Protein 2BN4 (pdb70)

Secondary structure (DSSP, 8-state):
--BHHHHHHHTT-SEEEEEE-SSSHHHHHHHHHHHHHHHSS---EEEEETTTSBGGGGGG--SEEEEEEE-BTTTBPPSS-HHHHHHHHH--TTTTTT-EEEEEEEE-TTSSSTTHHHHHHHHHHHHTT-EE-S--EEEEGGGT-HHHHHHHHHHHHHHHHHHHTTPPP-------SEEE----S--SSSBSS-SSTTSSTT---TT---B-S--BTTB-EEEEEEEEEE----SS--EEEEEEE-TTBT----TT-EEEE-----HHHHHHHHHHHT--TT-EE-EEESSTTSPPSSSSSEEHHHIIIIIB--SS---HHHHHTTGGG-SSHHHHHHHHHHHH-HHHHIIIIITTT--HHHHHHHHHTT---TTS-HHHHHHHSPBPPPEEEE--S-HHHHTTEEEEEEEPPEE--SS-TTSPPEE-HHHHHHHHHHHHHTT--GGGS-------SS-SSSTTTTTEEEEEEE--S----SSTTS-EEEEEEGGGGHHHHHHHHHHHHHHHHHHTTT-------EEEEEEESSSSS-TTTTTHHHHHHHTGGGEEEEEEESS-TTS----HHHHHHHSHHHHHHHHHTT-EEEEEE--SSHHHHHHHHHHHHHHHHHT--HHHHHHHHHHHHHHTSEEEEE-/--BHHHHHHHTT-SEEEEEE-SSSHHHHHHHHHHHHHHHHH---EEEEETTTSB-TTGGG--S-EEEEEE-BTTTBPPTT-HHHHHHHHH--TTTTTT-EEEEEEEE-TTSSSTTHHHHHHHHHHHHTT-EE-SPPEEEETTTT-HHHHHHHHHHHHHHHHHHHTT----------SS-B----S--TTS-SS-SSSTTSTT------B-S--SSSS-EEEEEEEEEE----SS--EEEEEEE-TTB-----TT-EEEE-----HHHHHHHHHHHT--TT-EE-B--SSTTS--SSSSSEEHHHIIIIIB--SSPPPHHHHHTTGGG-SSHHHHHHHHHHHT-HHHHIIIIITTT--HHHHHHHHTTT---TTS-HHHHHHHS-BPPPEEEE--S-STTTTTEEEEEEEPPEE--SS-SSS--EE-HHHHHHHHHHHHHTT--TTTS-------TT-TTS-STTTEEEEEEE--S----SSTTS-EEEE--GGGGHHHHHHHHHHHHHHHHHHSSS-------EEEEEEESSSSS-TTTTHHHHHHHHTGGGEEEEEEESS-TTS----HHHHHHHSHHHHHHHHTTT-EEEEEE--SSHHHHHHHHHHHHHHHHTT--HHHHHHHHHHHHHHSSEEEEE-

CATH classification: 3.40.50.360 (+3 more: 1.20.990.10, 2.40.30.10, 3.40.50.80)

Structure (mmCIF, N/CA/C/O backbone):
data_2BN4
#
_entry.id   2BN4
#
_cell.length_a   78.140
_cell.length_b   77.843
_cell.length_c   261.495
_cell.angle_alpha   90.00
_cell.angle_beta   90.00
_cell.angle_gamma   90.00
#
_symmetry.space_group_name_H-M   'P 21 21 21'
#
loop_
_entity.id
_entity.type
_entity.pdbx_description
1 polymer 'NADPH CYTOCHROME P450 REDUCTASE'
2 non-polymer 'FLAVIN-ADENINE DINUCLEOTIDE'
3 non-polymer 'FLAVIN MONONUCLEOTIDE'
4 non-polymer 'NADP NICOTINAMIDE-ADENINE-DINUCLEOTIDE PHOSPHATE'
5 water water
#
loop_
_atom_site.group_PDB
_atom_site.id
_atom_site.type_symbol
_atom_site.label_atom_id
_atom_site.label_alt_id
_atom_site.label_comp_id
_atom_site.label_asym_id
_atom_site.label_entity_id
_atom_site.label_seq_id
_atom_site.pdbx_PDB_ins_code
_atom_site.Cartn_x
_atom_site.Cartn_y
_atom_site.Cartn_z
_atom_site.occupancy
_atom_site.B_iso_or_equiv
_atom_site.auth_seq_id
_atom_site.auth_comp_id
_atom_site.auth_asym_id
_atom_site.auth_atom_id
_atom_site.pdbx_PDB_model_num
ATOM 1 N N . ASN A 1 38 ? 58.822 30.951 222.519 1.00 88.11 47 ASN A N 1
ATOM 2 C CA . ASN A 1 38 ? 57.811 30.664 221.455 1.00 88.73 47 ASN A CA 1
ATOM 3 C C . ASN A 1 38 ? 58.433 29.838 220.331 1.00 87.87 47 ASN A C 1
ATOM 4 O O . ASN A 1 38 ? 58.146 28.649 220.162 1.00 87.81 47 ASN A O 1
ATOM 9 N N . ARG A 1 39 ? 59.286 30.496 219.561 1.00 86.06 48 ARG A N 1
ATOM 10 C CA . ARG A 1 39 ? 59.960 29.873 218.446 1.00 84.81 48 ARG A CA 1
ATOM 11 C C . ARG A 1 39 ? 61.466 29.936 218.696 1.00 84.81 48 ARG A C 1
ATOM 12 O O . ARG A 1 39 ? 62.269 29.710 217.791 1.00 85.40 48 ARG A O 1
ATOM 20 N N . ASP A 1 40 ? 61.850 30.246 219.934 1.00 84.50 49 ASP A N 1
ATOM 21 C CA . ASP A 1 40 ? 63.267 30.328 220.280 1.00 83.57 49 ASP A CA 1
ATOM 22 C C . ASP A 1 40 ? 63.744 29.046 220.958 1.00 82.58 49 ASP A C 1
ATOM 23 O O . ASP A 1 40 ? 63.264 28.668 222.035 1.00 81.72 49 ASP A O 1
ATOM 28 N N . ILE A 1 41 ? 64.703 28.394 220.306 1.00 80.96 50 ILE A N 1
ATOM 29 C CA . ILE A 1 41 ? 65.271 27.129 220.762 1.00 78.84 50 ILE A CA 1
ATOM 30 C C . ILE A 1 41 ? 65.732 27.107 222.225 1.00 77.90 50 ILE A C 1
ATOM 31 O O . ILE A 1 41 ? 65.046 26.533 223.079 1.00 77.55 50 ILE A O 1
ATOM 36 N N . ALA A 1 42 ? 66.879 27.726 222.514 1.00 75.37 51 ALA A N 1
ATOM 37 C CA . ALA A 1 42 ? 67.432 27.750 223.866 1.00 72.72 51 ALA A CA 1
ATOM 38 C C . ALA A 1 42 ? 66.378 28.020 224.929 1.00 71.35 51 ALA A C 1
ATOM 39 O O . ALA A 1 42 ? 66.440 27.488 226.038 1.00 71.15 51 ALA A O 1
ATOM 41 N N . GLN A 1 43 ? 65.406 28.845 224.570 1.00 69.18 52 GLN A N 1
ATOM 42 C CA . GLN A 1 43 ? 64.331 29.219 225.464 1.00 67.10 52 GLN A CA 1
ATOM 43 C C . GLN A 1 43 ? 63.303 28.117 225.622 1.00 65.84 52 GLN A C 1
ATOM 44 O O . GLN A 1 43 ? 62.831 27.865 226.726 1.00 65.77 52 GLN A O 1
ATOM 50 N N . VAL A 1 44 ? 62.951 27.470 224.517 1.00 64.78 53 VAL A N 1
ATOM 51 C CA . VAL A 1 44 ? 61.962 26.390 224.531 1.00 64.95 53 VAL A CA 1
ATOM 52 C C . VAL A 1 44 ? 62.453 25.200 225.354 1.00 64.76 53 VAL A C 1
ATOM 53 O O . VAL A 1 44 ? 61.712 24.623 226.156 1.00 63.44 53 VAL A O 1
ATOM 57 N N . VAL A 1 45 ? 63.713 24.838 225.142 1.00 65.77 54 VAL A N 1
ATOM 58 C CA . VAL A 1 45 ? 64.303 23.715 225.846 1.00 66.48 54 VAL A CA 1
ATOM 59 C C . VAL A 1 45 ? 64.370 23.929 227.350 1.00 67.80 54 VAL A C 1
ATOM 60 O O . VAL A 1 45 ? 64.004 23.036 228.118 1.00 69.28 54 VAL A O 1
ATOM 64 N N . THR A 1 46 ? 64.838 25.106 227.768 1.00 68.02 55 THR A N 1
ATOM 65 C CA . THR A 1 46 ? 64.970 25.417 229.188 1.00 67.94 55 THR A CA 1
ATOM 66 C C . THR A 1 46 ? 63.625 25.525 229.893 1.00 68.52 55 THR A C 1
ATOM 67 O O . THR A 1 46 ? 63.414 24.894 230.925 1.00 69.44 55 THR A O 1
ATOM 71 N N . GLU A 1 47 ? 62.709 26.308 229.341 1.00 69.45 56 GLU A N 1
ATOM 72 C CA . GLU A 1 47 ? 61.397 26.456 229.958 1.00 70.49 56 GLU A CA 1
ATOM 73 C C . GLU A 1 47 ? 60.737 25.100 230.184 1.00 70.20 56 GLU A C 1
ATOM 74 O O . GLU A 1 47 ? 60.062 24.897 231.188 1.00 71.22 56 GLU A O 1
ATOM 80 N N . ASN A 1 48 ? 60.933 24.167 229.259 1.00 68.89 57 ASN A N 1
ATOM 81 C CA . ASN A 1 48 ? 60.324 22.848 229.394 1.00 67.92 57 ASN A CA 1
ATOM 82 C C . ASN A 1 48 ? 61.158 21.823 230.152 1.00 66.54 57 ASN A C 1
ATOM 83 O O . ASN A 1 48 ? 60.762 20.660 230.263 1.00 65.47 57 ASN A O 1
ATOM 88 N N . ASN A 1 49 ? 62.304 22.259 230.671 1.00 64.78 58 ASN A N 1
ATOM 89 C CA . ASN A 1 49 ? 63.200 21.389 231.425 1.00 63.87 58 ASN A CA 1
ATOM 90 C C . ASN A 1 49 ? 63.601 20.159 230.647 1.00 63.19 58 ASN A C 1
ATOM 91 O O . ASN A 1 49 ? 63.464 19.038 231.135 1.00 63.03 58 ASN A O 1
ATOM 96 N N . LYS A 1 50 ? 64.098 20.373 229.436 1.00 61.96 59 LYS A N 1
ATOM 97 C CA . LYS A 1 50 ? 64.524 19.271 228.591 1.00 61.96 59 LYS A CA 1
ATOM 98 C C . LYS A 1 50 ? 65.998 19.038 228.879 1.00 61.30 59 LYS A C 1
ATOM 99 O O . LYS A 1 50 ? 66.741 19.993 229.087 1.00 63.31 59 LYS A O 1
ATOM 105 N N . ASN A 1 51 ? 66.426 17.783 228.916 1.00 59.64 60 ASN A N 1
ATOM 106 C CA . ASN A 1 51 ? 67.834 17.505 229.151 1.00 58.20 60 ASN A CA 1
ATOM 107 C C . ASN A 1 51 ? 68.500 16.892 227.918 1.00 56.99 60 ASN A C 1
ATOM 108 O O . ASN A 1 51 ? 69.610 16.377 227.987 1.00 57.65 60 ASN A O 1
ATOM 113 N N . TYR A 1 52 ? 67.809 16.937 226.786 1.00 55.62 61 TYR A N 1
ATOM 114 C CA . TYR A 1 52 ? 68.360 16.418 225.539 1.00 53.26 61 TYR A CA 1
ATOM 115 C C . TYR A 1 52 ? 67.538 16.942 224.361 1.00 52.17 61 TYR A C 1
ATOM 116 O O . TYR A 1 52 ? 66.313 16.833 224.350 1.00 52.31 61 TYR A O 1
ATOM 125 N N . LEU A 1 53 ? 68.232 17.504 223.376 1.00 50.37 62 LEU A N 1
ATOM 126 C CA . LEU A 1 53 ? 67.608 18.071 222.196 1.00 49.11 62 LEU A CA 1
ATOM 127 C C . LEU A 1 53 ? 67.956 17.292 220.927 1.00 50.61 62 LEU A C 1
ATOM 128 O O . LEU A 1 53 ? 69.131 17.193 220.550 1.00 49.84 62 LEU A O 1
ATOM 133 N N . VAL A 1 54 ? 66.928 16.738 220.276 1.00 51.10 63 VAL A N 1
ATOM 134 C CA . VAL A 1 54 ? 67.113 16.021 219.016 1.00 48.87 63 VAL A CA 1
ATOM 135 C C . VAL A 1 54 ? 66.522 16.893 217.921 1.00 50.59 63 VAL A C 1
ATOM 136 O O . VAL A 1 54 ? 65.366 17.315 217.996 1.00 50.73 63 VAL A O 1
ATOM 140 N N . LEU A 1 55 ? 67.332 17.175 216.912 1.00 51.51 64 LEU A N 1
ATOM 141 C CA . LEU A 1 55 ? 66.915 18.026 215.813 1.00 52.81 64 LEU A CA 1
ATOM 142 C C . LEU A 1 55 ? 66.908 17.235 214.518 1.00 54.67 64 LEU A C 1
ATOM 143 O O . LEU A 1 55 ? 67.839 16.469 214.254 1.00 56.08 64 LEU A O 1
ATOM 148 N N . TYR A 1 56 ? 65.877 17.431 213.698 1.00 54.73 65 TYR A N 1
ATOM 149 C CA . TYR A 1 56 ? 65.823 16.744 212.421 1.00 54.45 65 TYR A CA 1
ATOM 150 C C . TYR A 1 56 ? 65.582 17.717 211.282 1.00 53.63 65 TYR A C 1
ATOM 151 O O . TYR A 1 56 ? 64.797 18.652 211.418 1.00 54.67 65 TYR A O 1
ATOM 160 N N . ALA A 1 57 ? 66.305 17.520 210.184 1.00 52.21 66 ALA A N 1
ATOM 161 C CA . ALA A 1 57 ? 66.173 18.360 209.001 1.00 51.91 66 ALA A CA 1
ATOM 162 C C . ALA A 1 57 ? 65.855 17.376 207.893 1.00 51.79 66 ALA A C 1
ATOM 163 O O . ALA A 1 57 ? 66.729 16.949 207.137 1.00 49.85 66 ALA A O 1
ATOM 165 N N . SER A 1 58 ? 64.580 17.021 207.818 1.00 52.81 67 SER A N 1
ATOM 166 C CA . SER A 1 58 ? 64.089 16.054 206.845 1.00 54.24 67 SER A CA 1
ATOM 167 C C . SER A 1 58 ? 63.104 16.654 205.852 1.00 54.11 67 SER A C 1
ATOM 168 O O . SER A 1 58 ? 62.449 17.646 206.155 1.00 54.50 67 SER A O 1
ATOM 171 N N . GLN A 1 59 ? 63.001 16.048 204.670 1.00 53.28 68 GLN A N 1
ATOM 172 C CA . GLN A 1 59 ? 62.061 16.510 203.664 1.00 52.63 68 GLN A CA 1
ATOM 173 C C . GLN A 1 59 ? 60.954 15.481 203.445 1.00 52.03 68 GLN A C 1
ATOM 174 O O . GLN A 1 59 ? 59.790 15.837 203.260 1.00 52.71 68 GLN A O 1
ATOM 180 N N . THR A 1 60 ? 61.309 14.202 203.459 1.00 51.37 69 THR A N 1
ATOM 181 C CA . THR A 1 60 ? 60.309 13.164 203.251 1.00 51.45 69 THR A CA 1
ATOM 182 C C . THR A 1 60 ? 60.115 12.335 204.512 1.00 49.89 69 THR A C 1
ATOM 183 O O . THR A 1 60 ? 59.881 11.137 204.450 1.00 50.02 69 THR A O 1
ATOM 187 N N . GLY A 1 61 ? 60.236 12.989 205.659 1.00 50.14 70 GLY A N 1
ATOM 188 C CA . GLY A 1 61 ? 60.044 12.331 206.939 1.00 48.73 70 GLY A CA 1
ATOM 189 C C . GLY A 1 61 ? 61.025 11.268 207.394 1.00 48.05 70 GLY A C 1
ATOM 190 O O . GLY A 1 61 ? 60.988 10.861 208.560 1.00 47.39 70 GLY A O 1
ATOM 191 N N . THR A 1 62 ? 61.907 10.825 206.500 1.00 48.48 71 THR A N 1
ATOM 192 C CA . THR A 1 62 ? 62.882 9.782 206.841 1.00 48.79 71 THR A CA 1
ATOM 193 C C . THR A 1 62 ? 63.780 10.137 208.036 1.00 50.53 71 THR A C 1
ATOM 194 O O . THR A 1 62 ? 64.022 9.300 208.914 1.00 49.57 71 THR A O 1
ATOM 198 N N . ALA A 1 63 ? 64.280 11.374 208.053 1.00 52.02 72 ALA A N 1
ATOM 199 C CA . ALA A 1 63 ? 65.132 11.842 209.137 1.00 52.62 72 ALA A CA 1
ATOM 200 C C . ALA A 1 63 ? 64.243 12.099 210.333 1.00 53.82 72 ALA A C 1
ATOM 201 O O . ALA A 1 63 ? 64.637 11.821 211.466 1.00 54.41 72 ALA A O 1
ATOM 203 N N . GLU A 1 64 ? 63.044 12.629 210.091 1.00 54.49 73 GLU A N 1
ATOM 204 C CA . GLU A 1 64 ? 62.132 12.873 211.195 1.00 55.76 73 GLU A CA 1
ATOM 205 C C . GLU A 1 64 ? 61.776 11.517 211.765 1.00 55.71 73 GLU A C 1
ATOM 206 O O . GLU A 1 64 ? 61.596 11.360 212.975 1.00 56.02 73 GLU A O 1
ATOM 212 N N . ASP A 1 65 ? 61.666 10.524 210.898 1.00 55.03 74 ASP A N 1
ATOM 213 C CA . ASP A 1 65 ? 61.327 9.220 211.407 1.00 55.45 74 ASP A CA 1
ATOM 214 C C . ASP A 1 65 ? 62.391 8.737 212.366 1.00 54.00 74 ASP A C 1
ATOM 215 O O . ASP A 1 65 ? 62.099 8.469 213.520 1.00 53.43 74 ASP A O 1
ATOM 220 N N . TYR A 1 66 ? 63.634 8.639 211.916 1.00 54.22 75 TYR A N 1
ATOM 221 C CA . TYR A 1 66 ? 64.678 8.162 212.823 1.00 54.77 75 TYR A CA 1
ATOM 222 C C . TYR A 1 66 ? 64.982 9.079 214.015 1.00 54.63 75 TYR A C 1
ATOM 223 O O . TYR A 1 66 ? 65.255 8.598 215.121 1.00 53.56 75 TYR A O 1
ATOM 232 N N . ALA A 1 67 ? 64.937 10.392 213.791 1.00 53.54 76 ALA A N 1
ATOM 233 C CA . ALA A 1 67 ? 65.162 11.345 214.865 1.00 51.61 76 ALA A CA 1
ATOM 234 C C . ALA A 1 67 ? 64.240 10.931 216.006 1.00 51.68 76 ALA A C 1
ATOM 235 O O . ALA A 1 67 ? 64.617 10.982 217.170 1.00 53.38 76 ALA A O 1
ATOM 237 N N . LYS A 1 68 ? 63.031 10.497 215.665 1.00 52.12 77 LYS A N 1
ATOM 238 C CA . LYS A 1 68 ? 62.065 10.073 216.671 1.00 51.14 77 LYS A CA 1
ATOM 239 C C . LYS A 1 68 ? 62.412 8.716 217.286 1.00 49.95 77 LYS A C 1
ATOM 240 O O . LYS A 1 68 ? 62.385 8.583 218.506 1.00 49.15 77 LYS A O 1
ATOM 246 N N . LYS A 1 69 ? 62.747 7.720 216.462 1.00 48.80 78 LYS A N 1
ATOM 247 C CA . LYS A 1 69 ? 63.109 6.388 216.982 1.00 50.00 78 LYS A CA 1
ATOM 248 C C . LYS A 1 69 ? 64.181 6.530 218.047 1.00 51.21 78 LYS A C 1
ATOM 249 O O . LYS A 1 69 ? 64.176 5.831 219.068 1.00 52.21 78 LYS A O 1
ATOM 255 N N . PHE A 1 70 ? 65.122 7.427 217.761 1.00 51.54 79 PHE A N 1
ATOM 256 C CA . PHE A 1 70 ? 66.247 7.714 218.631 1.00 49.58 79 PHE A CA 1
ATOM 257 C C . PHE A 1 70 ? 65.760 8.427 219.881 1.00 49.61 79 PHE A C 1
ATOM 258 O O . PHE A 1 70 ? 66.030 7.973 220.991 1.00 49.80 79 PHE A O 1
ATOM 266 N N . SER A 1 71 ? 65.023 9.523 219.714 1.00 49.95 80 SER A N 1
ATOM 267 C CA . SER A 1 71 ? 64.516 10.269 220.871 1.00 51.91 80 SER A CA 1
ATOM 268 C C . SER A 1 71 ? 63.651 9.423 221.796 1.00 52.10 80 SER A C 1
ATOM 269 O O . SER A 1 71 ? 63.772 9.503 223.015 1.00 51.48 80 SER A O 1
ATOM 272 N N . LYS A 1 72 ? 62.766 8.625 221.212 1.00 53.73 81 LYS A N 1
ATOM 273 C CA . LYS A 1 72 ? 61.893 7.760 221.987 1.00 54.57 81 LYS A CA 1
ATOM 274 C C . LYS A 1 72 ? 62.718 6.727 222.758 1.00 54.52 81 LYS A C 1
ATOM 275 O O . LYS A 1 72 ? 62.494 6.512 223.951 1.00 54.22 81 LYS A O 1
ATOM 281 N N . GLU A 1 73 ? 63.670 6.089 222.077 1.00 54.34 82 GLU A N 1
ATOM 282 C CA . GLU A 1 73 ? 64.536 5.100 222.724 1.00 55.29 82 GLU A CA 1
ATOM 283 C C . GLU A 1 73 ? 65.469 5.725 223.776 1.00 56.63 82 GLU A C 1
ATOM 284 O O . GLU A 1 73 ? 66.046 5.016 224.597 1.00 56.75 82 GLU A O 1
ATOM 290 N N . LEU A 1 74 ? 65.616 7.049 223.742 1.00 57.54 83 LEU A N 1
ATOM 291 C CA . LEU A 1 74 ? 66.468 7.765 224.695 1.00 57.29 83 LEU A CA 1
ATOM 292 C C . LEU A 1 74 ? 65.697 7.962 226.005 1.00 58.59 83 LEU A C 1
ATOM 293 O O . LEU A 1 74 ? 66.263 8.352 227.034 1.00 59.38 83 LEU A O 1
ATOM 298 N N . VAL A 1 75 ? 64.395 7.693 225.949 1.00 59.06 84 VAL A N 1
ATOM 299 C CA . VAL A 1 75 ? 63.517 7.811 227.108 1.00 59.30 84 VAL A CA 1
ATOM 300 C C . VAL A 1 75 ? 63.126 6.379 227.441 1.00 59.98 84 VAL A C 1
ATOM 301 O O . VAL A 1 75 ? 62.553 6.073 228.493 1.00 58.73 84 VAL A O 1
ATOM 305 N N . ALA A 1 76 ? 63.458 5.498 226.513 1.00 60.84 85 ALA A N 1
ATOM 306 C CA . ALA A 1 76 ? 63.154 4.092 226.667 1.00 63.46 85 ALA A CA 1
ATOM 307 C C . ALA A 1 76 ? 64.170 3.432 227.587 1.00 64.87 85 ALA A C 1
ATOM 308 O O . ALA A 1 76 ? 63.865 2.436 228.247 1.00 66.46 85 ALA A O 1
ATOM 310 N N . LYS A 1 77 ? 65.377 3.995 227.624 1.00 65.26 86 LYS A N 1
ATOM 311 C CA . LYS A 1 77 ? 66.466 3.448 228.432 1.00 63.91 86 LYS A CA 1
ATOM 312 C C . LYS A 1 77 ? 67.004 4.427 229.454 1.00 64.10 86 LYS A C 1
ATOM 313 O O . LYS A 1 77 ? 67.724 4.029 230.360 1.00 64.83 86 LYS A O 1
ATOM 319 N N . PHE A 1 78 ? 66.687 5.706 229.303 1.00 64.18 87 PHE A N 1
ATOM 320 C CA . PHE A 1 78 ? 67.205 6.700 230.235 1.00 64.39 87 PHE A CA 1
ATOM 321 C C . PHE A 1 78 ? 66.135 7.638 230.768 1.00 65.80 87 PHE A C 1
ATOM 322 O O . PHE A 1 78 ? 66.342 8.334 231.763 1.00 65.09 87 PHE A O 1
ATOM 330 N N . ASN A 1 79 ? 64.993 7.667 230.098 1.00 67.60 88 ASN A N 1
ATOM 331 C CA . ASN A 1 79 ? 63.898 8.527 230.523 1.00 68.53 88 ASN A CA 1
ATOM 332 C C . ASN A 1 79 ? 64.340 9.975 230.546 1.00 68.43 88 ASN A C 1
ATOM 333 O O . ASN A 1 79 ? 63.967 10.742 231.440 1.00 68.64 88 ASN A O 1
ATOM 338 N N . LEU A 1 80 ? 65.155 10.355 229.572 1.00 67.10 89 LEU A N 1
ATOM 339 C CA . LEU A 1 80 ? 65.577 11.745 229.518 1.00 65.77 89 LEU A CA 1
ATOM 340 C C . LEU A 1 80 ? 64.355 12.469 228.963 1.00 65.78 89 LEU A C 1
ATOM 341 O O . LEU A 1 80 ? 63.552 11.875 228.242 1.00 66.49 89 LEU A O 1
ATOM 346 N N . ASN A 1 81 ? 64.180 13.732 229.318 1.00 65.68 90 ASN A N 1
ATOM 347 C CA . ASN A 1 81 ? 63.059 14.472 228.776 1.00 65.00 90 ASN A CA 1
ATOM 348 C C . ASN A 1 81 ? 63.628 14.986 227.480 1.00 64.36 90 ASN A C 1
ATOM 349 O O . ASN A 1 81 ? 64.351 15.991 227.475 1.00 63.55 90 ASN A O 1
ATOM 354 N N . VAL A 1 82 ? 63.319 14.300 226.385 1.00 62.77 91 VAL A N 1
ATOM 355 C CA . VAL A 1 82 ? 63.866 14.709 225.109 1.00 61.43 91 VAL A CA 1
ATOM 356 C C . VAL A 1 82 ? 62.932 15.539 224.252 1.00 62.16 91 VAL A C 1
ATOM 357 O O . VAL A 1 82 ? 61.734 15.249 224.145 1.00 63.33 91 VAL A O 1
ATOM 361 N N . MET A 1 83 ? 63.496 16.590 223.662 1.00 60.86 92 MET A N 1
ATOM 362 C CA . MET A 1 83 ? 62.749 17.456 222.780 1.00 60.16 92 MET A CA 1
ATOM 363 C C . MET A 1 83 ? 63.205 17.126 221.376 1.00 61.73 92 MET A C 1
ATOM 364 O O . MET A 1 83 ? 64.315 17.499 220.971 1.00 61.52 92 MET A O 1
ATOM 369 N N . CYS A 1 84 ? 62.353 16.398 220.653 1.00 61.81 93 CYS A N 1
ATOM 370 C CA . CYS A 1 84 ? 62.628 16.022 219.274 1.00 61.10 93 CYS A CA 1
ATOM 371 C C . CYS A 1 84 ? 61.865 17.028 218.438 1.00 61.65 93 CYS A C 1
ATOM 372 O O . CYS A 1 84 ? 60.641 16.945 218.310 1.00 61.31 93 CYS A O 1
ATOM 375 N N . ALA A 1 85 ? 62.594 17.984 217.876 1.00 61.77 94 ALA A N 1
ATOM 376 C CA . ALA A 1 85 ? 61.970 19.044 217.112 1.00 62.49 94 ALA A CA 1
ATOM 377 C C . ALA A 1 85 ? 62.403 19.158 215.665 1.00 63.33 94 ALA A C 1
ATOM 378 O O . ALA A 1 85 ? 63.508 18.761 215.288 1.00 64.72 94 ALA A O 1
ATOM 380 N N . ASP A 1 86 ? 61.501 19.727 214.870 1.00 62.48 95 ASP A N 1
ATOM 381 C CA . ASP A 1 86 ? 61.709 19.961 213.455 1.00 61.82 95 ASP A CA 1
ATOM 382 C C . ASP A 1 86 ? 62.601 21.187 213.347 1.00 60.99 95 ASP A C 1
ATOM 383 O O . ASP A 1 86 ? 62.214 22.278 213.744 1.00 60.04 95 ASP A O 1
ATOM 388 N N . VAL A 1 87 ? 63.796 21.017 212.809 1.00 61.33 96 VAL A N 1
ATOM 389 C CA . VAL A 1 87 ? 64.723 22.131 212.696 1.00 62.78 96 VAL A CA 1
ATOM 390 C C . VAL A 1 87 ? 64.129 23.280 211.884 1.00 65.60 96 VAL A C 1
ATOM 391 O O . VAL A 1 87 ? 64.807 24.268 211.582 1.00 67.30 96 VAL A O 1
ATOM 395 N N . GLU A 1 88 ? 62.848 23.153 211.562 1.00 66.42 97 GLU A N 1
ATOM 396 C CA . GLU A 1 88 ? 62.145 24.134 210.749 1.00 67.62 97 GLU A CA 1
ATOM 397 C C . GLU A 1 88 ? 61.140 24.995 211.497 1.00 66.53 97 GLU A C 1
ATOM 398 O O . GLU A 1 88 ? 60.804 26.098 211.062 1.00 66.59 97 GLU A O 1
ATOM 404 N N . ASN A 1 89 ? 60.664 24.491 212.625 1.00 65.34 98 ASN A N 1
ATOM 405 C CA . ASN A 1 89 ? 59.679 25.209 213.411 1.00 64.21 98 ASN A CA 1
ATOM 406 C C . ASN A 1 89 ? 60.302 26.238 214.348 1.00 64.91 98 ASN A C 1
ATOM 407 O O . ASN A 1 89 ? 59.649 27.219 214.713 1.00 65.87 98 ASN A O 1
ATOM 412 N N . TYR A 1 90 ? 61.569 26.034 214.707 1.00 64.45 99 TYR A N 1
ATOM 413 C CA . TYR A 1 90 ? 62.248 26.928 215.639 1.00 62.99 99 TYR A CA 1
ATOM 414 C C . TYR A 1 90 ? 63.238 27.904 215.032 1.00 62.76 99 TYR A C 1
ATOM 415 O O . TYR A 1 90 ? 63.482 27.900 213.834 1.00 60.88 99 TYR A O 1
ATOM 424 N N . ASP A 1 91 ? 63.788 28.752 215.893 1.00 64.98 100 ASP A N 1
ATOM 425 C CA . ASP A 1 91 ? 64.764 29.766 215.515 1.00 68.61 100 ASP A CA 1
ATOM 426 C C . ASP A 1 91 ? 66.049 29.453 216.295 1.00 69.51 100 ASP A C 1
ATOM 427 O O . ASP A 1 91 ? 66.051 29.439 217.539 1.00 69.26 100 ASP A O 1
ATOM 432 N N . PHE A 1 92 ? 67.138 29.225 215.562 1.00 69.82 101 PHE A N 1
ATOM 433 C CA . PHE A 1 92 ? 68.411 28.869 216.180 1.00 70.98 101 PHE A CA 1
ATOM 434 C C . PHE A 1 92 ? 69.423 29.959 216.486 1.00 70.75 101 PHE A C 1
ATOM 435 O O . PHE A 1 92 ? 70.628 29.719 216.443 1.00 71.07 101 PHE A O 1
ATOM 443 N N . GLU A 1 93 ? 68.945 31.149 216.814 1.00 70.74 102 GLU A N 1
ATOM 444 C CA . GLU A 1 93 ? 69.856 32.225 217.144 1.00 70.77 102 GLU A CA 1
ATOM 445 C C . GLU A 1 93 ? 70.457 31.906 218.497 1.00 69.58 102 GLU A C 1
ATOM 446 O O . GLU A 1 93 ? 71.653 32.089 218.710 1.00 70.24 102 GLU A O 1
ATOM 452 N N . SER A 1 94 ? 69.613 31.402 219.395 1.00 67.18 103 SER A N 1
ATOM 453 C CA . SER A 1 94 ? 70.009 31.061 220.761 1.00 65.03 103 SER A CA 1
ATOM 454 C C . SER A 1 94 ? 70.572 29.650 220.916 1.00 64.17 103 SER A C 1
ATOM 455 O O . SER A 1 94 ? 70.552 29.087 222.010 1.00 63.43 103 SER A O 1
ATOM 458 N N . LEU A 1 95 ? 71.077 29.082 219.828 1.00 63.50 104 LEU A N 1
ATOM 459 C CA . LEU A 1 95 ? 71.610 27.721 219.857 1.00 62.33 104 LEU A CA 1
ATOM 460 C C . LEU A 1 95 ? 72.675 27.547 220.939 1.00 61.83 104 LEU A C 1
ATOM 461 O O . LEU A 1 95 ? 72.604 26.637 221.772 1.00 61.44 104 LEU A O 1
ATOM 466 N N . ASN A 1 96 ? 73.664 28.428 220.924 1.00 61.04 105 ASN A N 1
ATOM 467 C CA . ASN A 1 96 ? 74.743 28.337 221.889 1.00 59.75 105 ASN A CA 1
ATOM 468 C C . ASN A 1 96 ? 74.293 28.378 223.336 1.00 59.81 105 ASN A C 1
ATOM 469 O O . ASN A 1 96 ? 74.996 27.889 224.224 1.00 61.82 105 ASN A O 1
ATOM 474 N N . ASP A 1 97 ? 73.124 28.958 223.581 1.00 58.42 106 ASP A N 1
ATOM 475 C CA . ASP A 1 97 ? 72.612 29.054 224.939 1.00 55.98 106 ASP A CA 1
ATOM 476 C C . ASP A 1 97 ? 71.955 27.743 225.361 1.00 53.67 106 ASP A C 1
ATOM 477 O O . ASP A 1 97 ? 71.509 27.603 226.493 1.00 51.98 106 ASP A O 1
ATOM 482 N N . VAL A 1 98 ? 71.890 26.773 224.458 1.00 52.53 107 VAL A N 1
ATOM 483 C CA . VAL A 1 98 ? 71.292 25.501 224.838 1.00 52.99 107 VAL A CA 1
ATOM 484 C C . VAL A 1 98 ? 72.182 24.855 225.901 1.00 51.74 107 VAL A C 1
ATOM 485 O O . VAL A 1 98 ? 73.407 24.782 225.764 1.00 51.82 107 VAL A O 1
ATOM 489 N N . PRO A 1 99 ? 71.566 24.403 226.991 1.00 50.32 108 PRO A N 1
ATOM 490 C CA . PRO A 1 99 ? 72.248 23.760 228.115 1.00 49.50 108 PRO A CA 1
ATOM 491 C C . PRO A 1 99 ? 72.384 22.235 228.000 1.00 48.43 108 PRO A C 1
ATOM 492 O O . PRO A 1 99 ? 73.000 21.599 228.856 1.00 48.31 108 PRO A O 1
ATOM 496 N N . VAL A 1 100 ? 71.816 21.635 226.964 1.00 45.87 109 VAL A N 1
ATOM 497 C CA . VAL A 1 100 ? 71.930 20.191 226.840 1.00 45.20 109 VAL A CA 1
ATOM 498 C C . VAL A 1 100 ? 72.816 19.774 225.666 1.00 47.17 109 VAL A C 1
ATOM 499 O O . VAL A 1 100 ? 73.432 20.613 225.009 1.00 47.51 109 VAL A O 1
ATOM 503 N N . ILE A 1 101 ? 72.889 18.468 225.420 1.00 47.92 110 ILE A N 1
ATOM 504 C CA . ILE A 1 101 ? 73.672 17.926 224.312 1.00 47.30 110 ILE A CA 1
ATOM 505 C C . ILE A 1 101 ? 72.712 17.730 223.132 1.00 47.32 110 ILE A C 1
ATOM 506 O O . ILE A 1 101 ? 71.563 17.356 223.320 1.00 48.29 110 ILE A O 1
ATOM 511 N N . VAL A 1 102 ? 73.176 17.960 221.914 1.00 47.02 111 VAL A N 1
ATOM 512 C CA . VAL A 1 102 ? 72.272 17.885 220.781 1.00 46.51 111 VAL A CA 1
ATOM 513 C C . VAL A 1 102 ? 72.535 16.827 219.715 1.00 46.90 111 VAL A C 1
ATOM 514 O O . VAL A 1 102 ? 73.668 16.614 219.285 1.00 46.84 111 VAL A O 1
ATOM 518 N N . SER A 1 103 ? 71.453 16.180 219.284 1.00 46.65 112 SER A N 1
ATOM 519 C CA . SER A 1 103 ? 71.514 15.181 218.235 1.00 46.51 112 SER A CA 1
ATOM 520 C C . SER A 1 103 ? 70.935 15.803 216.975 1.00 48.12 112 SER A C 1
ATOM 521 O O . SER A 1 103 ? 69.833 16.361 217.005 1.00 50.00 112 SER A O 1
ATOM 524 N N . ILE A 1 104 ? 71.677 15.714 215.873 1.00 47.40 113 ILE A N 1
ATOM 525 C CA . ILE A 1 104 ? 71.233 16.273 214.603 1.00 46.17 113 ILE A CA 1
ATOM 526 C C . ILE A 1 104 ? 71.042 15.160 213.561 1.00 47.51 113 ILE A C 1
ATOM 527 O O . ILE A 1 104 ? 71.960 14.391 213.271 1.00 46.39 113 ILE A O 1
ATOM 532 N N . PHE A 1 105 ? 69.837 15.074 213.011 1.00 48.53 114 PHE A N 1
ATOM 533 C CA . PHE A 1 105 ? 69.541 14.099 211.977 1.00 49.16 114 PHE A CA 1
ATOM 534 C C . PHE A 1 105 ? 69.215 14.917 210.718 1.00 51.15 114 PHE A C 1
ATOM 535 O O . PHE A 1 105 ? 68.130 15.503 210.612 1.00 53.07 114 PHE A O 1
ATOM 543 N N . ILE A 1 106 ? 70.154 14.966 209.772 1.00 50.81 115 ILE A N 1
ATOM 544 C CA . ILE A 1 106 ? 69.954 15.734 208.544 1.00 50.90 115 ILE A CA 1
ATOM 545 C C . ILE A 1 106 ? 70.135 14.877 207.275 1.00 50.57 115 ILE A C 1
ATOM 546 O O . ILE A 1 106 ? 70.941 13.951 207.252 1.00 50.73 115 ILE A O 1
ATOM 551 N N . SER A 1 107 ? 69.354 15.189 206.239 1.00 49.45 116 SER A N 1
ATOM 552 C CA . SER A 1 107 ? 69.388 14.477 204.973 1.00 49.59 116 SER A CA 1
ATOM 553 C C . SER A 1 107 ? 70.045 15.376 203.951 1.00 50.83 116 SER A C 1
ATOM 554 O O . SER A 1 107 ? 70.256 16.546 204.216 1.00 51.55 116 SER A O 1
ATOM 557 N N . THR A 1 108 ? 70.349 14.836 202.777 1.00 52.66 117 THR A N 1
ATOM 558 C CA . THR A 1 108 ? 71.039 15.593 201.742 1.00 53.80 117 THR A CA 1
ATOM 559 C C . THR A 1 108 ? 70.196 15.720 200.485 1.00 58.15 117 THR A C 1
ATOM 560 O O . THR A 1 108 ? 69.554 14.757 200.065 1.00 59.00 117 THR A O 1
ATOM 564 N N . TYR A 1 109 ? 70.210 16.911 199.884 1.00 62.66 118 TYR A N 1
ATOM 565 C CA . TYR A 1 109 ? 69.460 17.183 198.654 1.00 66.73 118 TYR A CA 1
ATOM 566 C C . TYR A 1 109 ? 70.240 18.044 197.654 1.00 70.10 118 TYR A C 1
ATOM 567 O O . TYR A 1 109 ? 71.432 18.324 197.860 1.00 70.44 118 TYR A O 1
ATOM 576 N N . GLY A 1 110 ? 69.565 18.466 196.580 1.00 72.60 119 GLY A N 1
ATOM 577 C CA . GLY A 1 110 ? 70.224 19.283 195.579 1.00 75.62 119 GLY A CA 1
ATOM 578 C C . GLY A 1 110 ? 71.656 18.798 195.473 1.00 78.15 119 GLY A C 1
ATOM 579 O O . GLY A 1 110 ? 71.892 17.603 195.317 1.00 78.91 119 GLY A O 1
ATOM 580 N N . GLU A 1 111 ? 72.616 19.705 195.597 1.00 80.72 120 GLU A N 1
ATOM 581 C CA . GLU A 1 111 ? 74.024 19.328 195.506 1.00 83.96 120 GLU A CA 1
ATOM 582 C C . GLU A 1 111 ? 74.703 19.569 196.852 1.00 84.32 120 GLU A C 1
ATOM 583 O O . GLU A 1 111 ? 75.635 20.372 196.942 1.00 84.58 120 GLU A O 1
ATOM 589 N N . GLY A 1 112 ? 74.244 18.866 197.886 1.00 84.19 121 GLY A N 1
ATOM 590 C CA . GLY A 1 112 ? 74.798 19.055 199.217 1.00 84.35 121 GLY A CA 1
ATOM 591 C C . GLY A 1 112 ? 73.901 20.044 199.937 1.00 84.29 121 GLY A C 1
ATOM 592 O O . GLY A 1 112 ? 74.320 20.714 200.884 1.00 84.92 121 GLY A O 1
ATOM 593 N N . ASP A 1 113 ? 72.654 20.136 199.478 1.00 83.60 122 ASP A N 1
ATOM 594 C CA . ASP A 1 113 ? 71.689 21.069 200.056 1.00 83.12 122 ASP A CA 1
ATOM 595 C C . ASP A 1 113 ? 70.870 20.478 201.194 1.00 81.56 122 ASP A C 1
ATOM 596 O O . ASP A 1 113 ? 70.547 19.291 201.214 1.00 80.20 122 ASP A O 1
ATOM 601 N N . PHE A 1 114 ? 70.522 21.345 202.132 1.00 80.35 123 PHE A N 1
ATOM 602 C CA . PHE A 1 114 ? 69.728 20.969 203.277 1.00 78.90 123 PHE A CA 1
ATOM 603 C C . PHE A 1 114 ? 68.284 20.954 202.815 1.00 78.79 123 PHE A C 1
ATOM 604 O O . PHE A 1 114 ? 67.903 21.737 201.944 1.00 78.79 123 PHE A O 1
ATOM 612 N N . PRO A 1 115 ? 67.460 20.055 203.374 1.00 78.37 124 PRO A N 1
ATOM 613 C CA . PRO A 1 115 ? 66.059 20.022 202.953 1.00 78.59 124 PRO A CA 1
ATOM 614 C C . PRO A 1 115 ? 65.432 21.409 203.001 1.00 79.32 124 PRO A C 1
ATOM 615 O O . PRO A 1 115 ? 65.741 22.201 203.884 1.00 80.08 124 PRO A O 1
ATOM 619 N N . ASP A 1 116 ? 64.561 21.705 202.045 1.00 80.88 125 ASP A N 1
ATOM 620 C CA . ASP A 1 116 ? 63.891 23.002 201.993 1.00 82.37 125 ASP A CA 1
ATOM 621 C C . ASP A 1 116 ? 63.181 23.240 203.324 1.00 82.28 125 ASP A C 1
ATOM 622 O O . ASP A 1 116 ? 63.012 22.309 204.115 1.00 82.24 125 ASP A O 1
ATOM 627 N N . GLY A 1 117 ? 62.763 24.479 203.569 1.00 82.15 126 GLY A N 1
ATOM 628 C CA . GLY A 1 117 ? 62.067 24.788 204.810 1.00 82.96 126 GLY A CA 1
ATOM 629 C C . GLY A 1 117 ? 62.832 24.279 206.016 1.00 82.99 126 GLY A C 1
ATOM 630 O O . GLY A 1 117 ? 62.288 23.686 206.944 1.00 82.60 126 GLY A O 1
ATOM 631 N N . ALA A 1 118 ? 64.129 24.521 205.967 1.00 83.48 127 ALA A N 1
ATOM 632 C CA . ALA A 1 118 ? 65.077 24.134 206.998 1.00 83.12 127 ALA A CA 1
ATOM 633 C C . ALA A 1 118 ? 66.322 24.744 206.385 1.00 82.68 127 ALA A C 1
ATOM 634 O O . ALA A 1 118 ? 67.394 24.147 206.353 1.00 83.45 127 ALA A O 1
ATOM 636 N N . VAL A 1 119 ? 66.133 25.943 205.851 1.00 81.39 128 VAL A N 1
ATOM 637 C CA . VAL A 1 119 ? 67.199 26.675 205.214 1.00 80.35 128 VAL A CA 1
ATOM 638 C C . VAL A 1 119 ? 67.751 27.636 206.244 1.00 78.78 128 VAL A C 1
ATOM 639 O O . VAL A 1 119 ? 68.941 27.928 206.252 1.00 79.46 128 VAL A O 1
ATOM 643 N N . ASN A 1 120 ? 66.879 28.118 207.119 1.00 77.04 129 ASN A N 1
ATOM 644 C CA . ASN A 1 120 ? 67.281 29.033 208.181 1.00 76.43 129 ASN A CA 1
ATOM 645 C C . ASN A 1 120 ? 68.464 28.376 208.891 1.00 75.38 129 ASN A C 1
ATOM 646 O O . ASN A 1 120 ? 69.575 28.916 208.944 1.00 74.83 129 ASN A O 1
ATOM 651 N N . PHE A 1 121 ? 68.190 27.190 209.425 1.00 73.86 130 PHE A N 1
ATOM 652 C CA . PHE A 1 121 ? 69.172 26.365 210.112 1.00 71.37 130 PHE A CA 1
ATOM 653 C C . PHE A 1 121 ? 70.433 26.316 209.258 1.00 71.83 130 PHE A C 1
ATOM 654 O O . PHE A 1 121 ? 71.520 26.638 209.731 1.00 71.55 130 PHE A O 1
ATOM 662 N N . GLU A 1 122 ? 70.274 25.917 207.995 1.00 72.39 131 GLU A N 1
ATOM 663 C CA . GLU A 1 122 ? 71.397 25.831 207.071 1.00 73.18 131 GLU A CA 1
ATOM 664 C C . GLU A 1 122 ? 72.149 27.151 206.995 1.00 73.79 131 GLU A C 1
ATOM 665 O O . GLU A 1 122 ? 73.374 27.174 207.080 1.00 74.48 131 GLU A O 1
ATOM 671 N N . ASP A 1 123 ? 71.429 28.256 206.838 1.00 74.87 132 ASP A N 1
ATOM 672 C CA . ASP A 1 123 ? 72.104 29.540 206.765 1.00 76.37 132 ASP A CA 1
ATOM 673 C C . ASP A 1 123 ? 72.865 29.744 208.059 1.00 76.42 132 ASP A C 1
ATOM 674 O O . ASP A 1 123 ? 74.099 29.782 208.066 1.00 75.55 132 ASP A O 1
ATOM 679 N N . PHE A 1 124 ? 72.123 29.848 209.159 1.00 76.66 133 PHE A N 1
ATOM 680 C CA . PHE A 1 124 ? 72.737 30.064 210.465 1.00 77.29 133 PHE A CA 1
ATOM 681 C C . PHE A 1 124 ? 74.024 29.278 210.629 1.00 77.67 133 PHE A C 1
ATOM 682 O O . PHE A 1 124 ? 75.111 29.848 210.746 1.00 79.55 133 PHE A O 1
ATOM 690 N N . ILE A 1 125 ? 73.886 27.960 210.654 1.00 76.76 134 ILE A N 1
ATOM 691 C CA . ILE A 1 125 ? 75.028 27.075 210.797 1.00 74.92 134 ILE A CA 1
ATOM 692 C C . ILE A 1 125 ? 76.118 27.391 209.777 1.00 73.63 134 ILE A C 1
ATOM 693 O O . ILE A 1 125 ? 77.281 27.570 210.134 1.00 72.78 134 ILE A O 1
ATOM 698 N N . CYS A 1 126 ? 75.742 27.455 208.508 1.00 72.31 135 CYS A N 1
ATOM 699 C CA . CYS A 1 126 ? 76.713 27.735 207.473 1.00 72.57 135 CYS A CA 1
ATOM 700 C C . CYS A 1 126 ? 77.267 29.144 207.549 1.00 71.88 135 CYS A C 1
ATOM 701 O O . CYS A 1 126 ? 78.138 29.503 206.761 1.00 70.62 135 CYS A O 1
ATOM 704 N N . ASN A 1 127 ? 76.779 29.932 208.507 1.00 71.86 136 ASN A N 1
ATOM 705 C CA . ASN A 1 127 ? 77.239 31.314 208.677 1.00 72.71 136 ASN A CA 1
ATOM 706 C C . ASN A 1 127 ? 77.978 31.629 209.983 1.00 73.10 136 ASN A C 1
ATOM 707 O O . ASN A 1 127 ? 78.969 32.370 209.974 1.00 73.88 136 ASN A O 1
ATOM 712 N N . ALA A 1 128 ? 77.492 31.091 211.098 1.00 73.17 137 ALA A N 1
ATOM 713 C CA . ALA A 1 128 ? 78.125 31.321 212.390 1.00 73.72 137 ALA A CA 1
ATOM 714 C C . ALA A 1 128 ? 79.645 31.298 212.221 1.00 74.35 137 ALA A C 1
ATOM 715 O O . ALA A 1 128 ? 80.183 30.380 211.603 1.00 74.90 137 ALA A O 1
ATOM 717 N N . GLU A 1 129 ? 80.332 32.306 212.760 1.00 74.19 138 GLU A N 1
ATOM 718 C CA . GLU A 1 129 ? 81.792 32.385 212.638 1.00 73.39 138 GLU A CA 1
ATOM 719 C C . GLU A 1 129 ? 82.536 31.524 213.672 1.00 71.46 138 GLU A C 1
ATOM 720 O O . GLU A 1 129 ? 81.924 30.742 214.403 1.00 71.29 138 GLU A O 1
ATOM 726 N N . ALA A 1 130 ? 83.859 31.666 213.708 1.00 69.38 139 ALA A N 1
ATOM 727 C CA . ALA A 1 130 ? 84.727 30.920 214.615 1.00 67.16 139 ALA A CA 1
ATOM 728 C C . ALA A 1 130 ? 84.289 30.990 216.074 1.00 65.27 139 ALA A C 1
ATOM 729 O O . ALA A 1 130 ? 83.825 32.025 216.538 1.00 65.82 139 ALA A O 1
ATOM 731 N N . GLY A 1 131 ? 84.441 29.881 216.791 1.00 63.33 140 GLY A N 1
ATOM 732 C CA . GLY A 1 131 ? 84.067 29.843 218.192 1.00 61.41 140 GLY A CA 1
ATOM 733 C C . GLY A 1 131 ? 82.698 30.399 218.532 1.00 59.54 140 GLY A C 1
ATOM 734 O O . GLY A 1 131 ? 82.445 30.706 219.693 1.00 58.35 140 GLY A O 1
ATOM 735 N N . ALA A 1 132 ? 81.811 30.507 217.542 1.00 59.53 141 ALA A N 1
ATOM 736 C CA . ALA A 1 132 ? 80.458 31.037 217.746 1.00 59.09 141 ALA A CA 1
ATOM 737 C C . ALA A 1 132 ? 79.462 30.036 218.328 1.00 58.92 141 ALA A C 1
ATOM 738 O O . ALA A 1 132 ? 78.316 30.384 218.603 1.00 58.23 141 ALA A O 1
ATOM 740 N N . LEU A 1 133 ? 79.893 28.790 218.491 1.00 58.86 142 LEU A N 1
ATOM 741 C CA . LEU A 1 133 ? 79.043 27.755 219.068 1.00 58.76 142 LEU A CA 1
ATOM 742 C C . LEU A 1 133 ? 79.815 27.011 220.160 1.00 58.46 142 LEU A C 1
ATOM 743 O O . LEU A 1 133 ? 79.459 25.900 220.556 1.00 59.25 142 LEU A O 1
ATOM 748 N N . SER A 1 134 ? 80.866 27.662 220.651 1.00 57.28 143 SER A N 1
ATOM 749 C CA . SER A 1 134 ? 81.742 27.121 221.679 1.00 56.39 143 SER A CA 1
ATOM 750 C C . SER A 1 134 ? 81.122 26.167 222.694 1.00 56.85 143 SER A C 1
ATOM 751 O O . SER A 1 134 ? 81.745 25.174 223.085 1.00 57.86 143 SER A O 1
ATOM 754 N N . ASN A 1 135 ? 79.897 26.458 223.114 1.00 56.61 144 ASN A N 1
ATOM 755 C CA . ASN A 1 135 ? 79.228 25.639 224.115 1.00 55.24 144 ASN A CA 1
ATOM 756 C C . ASN A 1 135 ? 78.513 24.408 223.592 1.00 54.35 144 ASN A C 1
ATOM 757 O O . ASN A 1 135 ? 78.087 23.562 224.372 1.00 54.75 144 ASN A O 1
ATOM 762 N N . LEU A 1 136 ? 78.404 24.278 222.278 1.00 54.65 145 LEU A N 1
ATOM 763 C CA . LEU A 1 136 ? 77.675 23.149 221.728 1.00 55.25 145 LEU A CA 1
ATOM 764 C C . LEU A 1 136 ? 78.380 21.801 221.741 1.00 56.84 145 LEU A C 1
ATOM 765 O O . LEU A 1 136 ? 79.509 21.635 221.248 1.00 57.37 145 LEU A O 1
ATOM 770 N N . ARG A 1 137 ? 77.679 20.841 222.333 1.00 55.97 146 ARG A N 1
ATOM 771 C CA . ARG A 1 137 ? 78.128 19.464 222.407 1.00 53.94 146 ARG A CA 1
ATOM 772 C C . ARG A 1 137 ? 77.063 18.743 221.566 1.00 53.53 146 ARG A C 1
ATOM 773 O O . ARG A 1 137 ? 75.876 18.794 221.888 1.00 52.62 146 ARG A O 1
ATOM 781 N N . TYR A 1 138 ? 77.478 18.100 220.478 1.00 53.09 147 TYR A N 1
ATOM 782 C CA . TYR A 1 138 ? 76.534 17.391 219.624 1.00 51.57 147 TYR A CA 1
ATOM 783 C C . TYR A 1 138 ? 77.123 16.138 218.989 1.00 51.62 147 TYR A C 1
ATOM 784 O O . TYR A 1 138 ? 78.332 15.959 218.942 1.00 51.59 147 TYR A O 1
ATOM 793 N N . ASN A 1 139 ? 76.235 15.290 218.487 1.00 52.11 148 ASN A N 1
ATOM 794 C CA . ASN A 1 139 ? 76.603 14.074 217.772 1.00 52.71 148 ASN A CA 1
ATOM 795 C C . ASN A 1 139 ? 75.651 14.085 216.580 1.00 53.00 148 ASN A C 1
ATOM 796 O O . ASN A 1 139 ? 74.549 14.626 216.696 1.00 53.26 148 ASN A O 1
ATOM 801 N N . MET A 1 140 ? 76.046 13.516 215.442 1.00 51.94 149 MET A N 1
ATOM 802 C CA . MET A 1 140 ? 75.171 13.590 214.271 1.00 51.38 149 MET A CA 1
ATOM 803 C C . MET A 1 140 ? 75.039 12.371 213.347 1.00 51.15 149 MET A C 1
ATOM 804 O O . MET A 1 140 ? 75.970 11.583 213.156 1.00 49.55 149 MET A O 1
ATOM 809 N N . PHE A 1 141 ? 73.847 12.267 212.758 1.00 51.46 150 PHE A N 1
ATOM 810 C CA . PHE A 1 141 ? 73.466 11.197 211.852 1.00 50.36 150 PHE A CA 1
ATOM 811 C C . PHE A 1 141 ? 72.975 11.793 210.536 1.00 49.74 150 PHE A C 1
ATOM 812 O O . PHE A 1 141 ? 72.002 12.542 210.518 1.00 50.64 150 PHE A O 1
ATOM 820 N N . GLY A 1 142 ? 73.637 11.461 209.433 1.00 49.88 151 GLY A N 1
ATOM 821 C CA . GLY A 1 142 ? 73.242 12.020 208.147 1.00 51.25 151 GLY A CA 1
ATOM 822 C C . GLY A 1 142 ? 72.747 11.021 207.116 1.00 52.06 151 GLY A C 1
ATOM 823 O O . GLY A 1 142 ? 73.502 10.165 206.660 1.00 53.14 151 GLY A O 1
ATOM 824 N N . LEU A 1 143 ? 71.480 11.137 206.730 1.00 51.14 152 LEU A N 1
ATOM 825 C CA . LEU A 1 143 ? 70.905 10.236 205.750 1.00 50.88 152 LEU A CA 1
ATOM 826 C C . LEU A 1 143 ? 71.249 10.714 204.342 1.00 51.49 152 LEU A C 1
ATOM 827 O O . LEU A 1 143 ? 71.257 11.909 204.072 1.00 51.72 152 LEU A O 1
ATOM 832 N N . GLY A 1 144 ? 71.547 9.775 203.448 1.00 51.62 153 GLY A N 1
ATOM 833 C CA . GLY A 1 144 ? 71.898 10.133 202.085 1.00 52.23 153 GLY A CA 1
ATOM 834 C C . GLY A 1 144 ? 71.824 8.941 201.142 1.00 53.21 153 GLY A C 1
ATOM 835 O O . GLY A 1 144 ? 71.382 7.854 201.528 1.00 52.63 153 GLY A O 1
ATOM 836 N N . ASN A 1 145 ? 72.255 9.142 1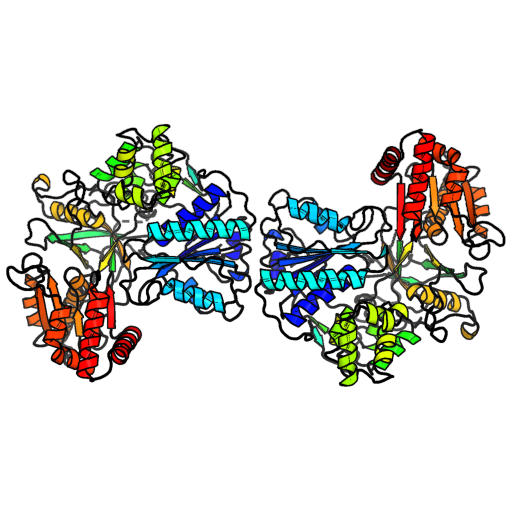99.899 1.00 53.16 154 ASN A N 1
ATOM 837 C CA . ASN A 1 145 ? 72.225 8.081 198.898 1.00 54.39 154 ASN A CA 1
ATOM 838 C C . ASN A 1 145 ? 73.482 8.210 198.047 1.00 53.96 154 ASN A C 1
ATOM 839 O O . ASN A 1 145 ? 73.601 9.126 197.245 1.00 55.49 154 ASN A O 1
ATOM 844 N N . SER A 1 146 ? 74.413 7.283 198.214 1.00 53.88 155 SER A N 1
ATOM 845 C CA . SER A 1 146 ? 75.681 7.324 197.497 1.00 54.54 155 SER A CA 1
ATOM 846 C C . SER A 1 146 ? 75.606 7.291 195.982 1.00 55.39 155 SER A C 1
ATOM 847 O O . SER A 1 146 ? 76.637 7.254 195.317 1.00 56.82 155 SER A O 1
ATOM 850 N N . THR A 1 147 ? 74.407 7.301 195.417 1.00 57.48 156 THR A N 1
ATOM 851 C CA . THR A 1 147 ? 74.300 7.284 193.957 1.00 57.27 156 THR A CA 1
ATOM 852 C C . THR A 1 147 ? 74.272 8.688 193.398 1.00 56.33 156 THR A C 1
ATOM 853 O O . THR A 1 147 ? 74.205 8.876 192.193 1.00 54.77 156 THR A O 1
ATOM 857 N N . TYR A 1 148 ? 74.287 9.670 194.286 1.00 57.44 157 TYR A N 1
ATOM 858 C CA . TYR A 1 148 ? 74.295 11.055 193.876 1.00 60.02 157 TYR A CA 1
ATOM 859 C C . TYR A 1 148 ? 75.692 11.534 194.179 1.00 62.01 157 TYR A C 1
ATOM 860 O O . TYR A 1 148 ? 76.422 10.887 194.936 1.00 62.13 157 TYR A O 1
ATOM 869 N N . GLU A 1 149 ? 76.078 12.646 193.564 1.00 64.21 158 GLU A N 1
ATOM 870 C CA . GLU A 1 149 ? 77.373 13.253 193.852 1.00 66.80 158 GLU A CA 1
ATOM 871 C C . GLU A 1 149 ? 77.085 13.863 195.216 1.00 66.18 158 GLU A C 1
ATOM 872 O O . GLU A 1 149 ? 75.922 13.934 195.635 1.00 67.76 158 GLU A O 1
ATOM 878 N N . PHE A 1 150 ? 78.109 14.318 195.915 1.00 63.46 159 PHE A N 1
ATOM 879 C CA . PHE A 1 150 ? 77.848 14.906 197.214 1.00 61.86 159 PHE A CA 1
ATOM 880 C C . PHE A 1 150 ? 77.058 13.878 198.006 1.00 59.65 159 PHE A C 1
ATOM 881 O O . PHE A 1 150 ? 75.860 14.034 198.231 1.00 60.52 159 PHE A O 1
ATOM 889 N N . PHE A 1 151 ? 77.733 12.800 198.381 1.00 57.23 160 PHE A N 1
ATOM 890 C CA . PHE A 1 151 ? 77.115 11.756 199.178 1.00 55.59 160 PHE A CA 1
ATOM 891 C C . PHE A 1 151 ? 77.066 12.322 200.586 1.00 54.10 160 PHE A C 1
ATOM 892 O O . PHE A 1 151 ? 78.089 12.692 201.145 1.00 53.26 160 PHE A O 1
ATOM 900 N N . ASN A 1 152 ? 75.872 12.404 201.150 1.00 53.34 161 ASN A N 1
ATOM 901 C CA . ASN A 1 152 ? 75.704 12.937 202.487 1.00 52.76 161 ASN A CA 1
ATOM 902 C C . ASN A 1 152 ? 76.313 14.320 202.633 1.00 53.36 161 ASN A C 1
ATOM 903 O O . ASN A 1 152 ? 76.796 14.682 203.707 1.00 54.45 161 ASN A O 1
ATOM 908 N N . GLY A 1 153 ? 76.287 15.094 201.557 1.00 53.03 162 GLY A N 1
ATOM 909 C CA . GLY A 1 153 ? 76.833 16.437 201.609 1.00 53.16 162 GLY A CA 1
ATOM 910 C C . GLY A 1 153 ? 76.222 17.330 202.673 1.00 51.32 162 GLY A C 1
ATOM 911 O O . GLY A 1 153 ? 76.934 18.059 203.352 1.00 50.38 162 GLY A O 1
ATOM 912 N N . ALA A 1 154 ? 74.905 17.285 202.824 1.00 50.87 163 ALA A N 1
ATOM 913 C CA . ALA A 1 154 ? 74.259 18.133 203.812 1.00 51.23 163 ALA A CA 1
ATOM 914 C C . ALA A 1 154 ? 74.958 17.974 205.140 1.00 50.14 163 ALA A C 1
ATOM 915 O O . ALA A 1 154 ? 75.590 18.897 205.635 1.00 49.16 163 ALA A O 1
ATOM 917 N N . ALA A 1 155 ? 74.856 16.790 205.715 1.00 49.97 164 ALA A N 1
ATOM 918 C CA . ALA A 1 155 ? 75.488 16.548 206.995 1.00 50.79 164 ALA A CA 1
ATOM 919 C C . ALA A 1 155 ? 77.015 16.719 206.963 1.00 50.14 164 ALA A C 1
ATOM 920 O O . ALA A 1 155 ? 77.605 17.123 207.958 1.00 50.81 164 ALA A O 1
ATOM 922 N N . LYS A 1 156 ? 77.663 16.403 205.846 1.00 49.60 165 LYS A N 1
ATOM 923 C CA . LYS A 1 156 ? 79.108 16.595 205.766 1.00 50.22 165 LYS A CA 1
ATOM 924 C C . LYS A 1 156 ? 79.380 18.078 205.977 1.00 50.84 165 LYS A C 1
ATOM 925 O O . LYS A 1 156 ? 80.132 18.449 206.867 1.00 52.16 165 LYS A O 1
ATOM 931 N N . LYS A 1 157 ? 78.752 18.923 205.164 1.00 52.05 166 LYS A N 1
ATOM 932 C CA . LYS A 1 157 ? 78.900 20.373 205.274 1.00 53.86 166 LYS A CA 1
ATOM 933 C C . LYS A 1 157 ? 78.523 20.885 206.673 1.00 54.56 166 LYS A C 1
ATOM 934 O O . LYS A 1 157 ? 79.310 21.567 207.319 1.00 56.45 166 LYS A O 1
ATOM 940 N N . ALA A 1 158 ? 77.317 20.557 207.134 1.00 54.39 167 ALA A N 1
ATOM 941 C CA . ALA A 1 158 ? 76.824 21.005 208.435 1.00 52.95 167 ALA A CA 1
ATOM 942 C C . ALA A 1 158 ? 77.780 20.748 209.585 1.00 52.46 167 ALA A C 1
ATOM 943 O O . ALA A 1 158 ? 77.842 21.520 210.541 1.00 51.17 167 ALA A O 1
ATOM 945 N N . GLU A 1 159 ? 78.525 19.656 209.498 1.00 53.50 168 GLU A N 1
ATOM 946 C CA . GLU A 1 159 ? 79.469 19.311 210.551 1.00 54.17 168 GLU A CA 1
ATOM 947 C C . GLU A 1 159 ? 80.838 19.942 210.311 1.00 52.62 168 GLU A C 1
ATOM 948 O O . GLU A 1 159 ? 81.703 19.928 211.173 1.00 51.56 168 GLU A O 1
ATOM 954 N N . LYS A 1 160 ? 81.015 20.510 209.130 1.00 52.70 169 LYS A N 1
ATOM 955 C CA . LYS A 1 160 ? 82.252 21.187 208.785 1.00 54.78 169 LYS A CA 1
ATOM 956 C C . LYS A 1 160 ? 82.113 22.555 209.449 1.00 55.01 169 LYS A C 1
ATOM 957 O O . LYS A 1 160 ? 83.007 22.994 210.171 1.00 57.48 169 LYS A O 1
ATOM 963 N N . HIS A 1 161 ? 80.979 23.215 209.231 1.00 53.96 170 HIS A N 1
ATOM 964 C CA . HIS A 1 161 ? 80.749 24.522 209.831 1.00 54.11 170 HIS A CA 1
ATOM 965 C C . HIS A 1 161 ? 80.700 24.389 211.347 1.00 53.18 170 HIS A C 1
ATOM 966 O O . HIS A 1 161 ? 81.493 25.005 212.048 1.00 52.41 170 HIS A O 1
ATOM 973 N N . LEU A 1 162 ? 79.788 23.573 211.860 1.00 53.13 171 LEU A N 1
ATOM 974 C CA . LEU A 1 162 ? 79.690 23.401 213.305 1.00 53.05 171 LEU A CA 1
ATOM 975 C C . LEU A 1 162 ? 81.065 23.293 213.946 1.00 52.53 171 LEU A C 1
ATOM 976 O O . LEU A 1 162 ? 81.315 23.898 214.987 1.00 52.15 171 LEU A O 1
ATOM 981 N N . SER A 1 163 ? 81.951 22.521 213.324 1.00 52.50 172 SER A N 1
ATOM 982 C CA . SER A 1 163 ? 83.307 22.357 213.827 1.00 52.42 172 SER A CA 1
ATOM 983 C C . SER A 1 163 ? 83.934 23.741 213.945 1.00 52.76 172 SER A C 1
ATOM 984 O O . SER A 1 163 ? 84.250 24.217 215.042 1.00 52.55 172 SER A O 1
ATOM 987 N N . ALA A 1 164 ? 84.097 24.390 212.800 1.00 53.32 173 ALA A N 1
ATOM 988 C CA . ALA A 1 164 ? 84.674 25.723 212.751 1.00 54.22 173 ALA A CA 1
ATOM 989 C C . ALA A 1 164 ? 83.979 26.710 213.700 1.00 54.72 173 ALA A C 1
ATOM 990 O O . ALA A 1 164 ? 84.613 27.632 214.207 1.00 56.01 173 ALA A O 1
ATOM 992 N N . ALA A 1 165 ? 82.685 26.520 213.943 1.00 54.36 174 ALA A N 1
ATOM 993 C CA . ALA A 1 165 ? 81.948 27.404 214.842 1.00 53.11 174 ALA A CA 1
ATOM 994 C C . ALA A 1 165 ? 82.341 27.095 216.277 1.00 53.29 174 ALA A C 1
ATOM 995 O O . ALA A 1 165 ? 81.733 27.599 217.227 1.00 52.71 174 ALA A O 1
ATOM 997 N N . GLY A 1 166 ? 83.353 26.245 216.421 1.00 52.41 175 GLY A N 1
ATOM 998 C CA . GLY A 1 166 ? 83.832 25.877 217.736 1.00 51.40 175 GLY A CA 1
ATOM 999 C C . GLY A 1 166 ? 83.017 24.848 218.505 1.00 51.59 175 GLY A C 1
ATOM 1000 O O . GLY A 1 166 ? 83.226 24.702 219.705 1.00 53.31 175 GLY A O 1
ATOM 1001 N N . ALA A 1 167 ? 82.100 24.128 217.864 1.00 50.76 176 ALA A N 1
ATOM 1002 C CA . ALA A 1 167 ? 81.298 23.144 218.606 1.00 50.30 176 ALA A CA 1
ATOM 1003 C C . ALA A 1 167 ? 82.079 21.832 218.732 1.00 50.53 176 ALA A C 1
ATOM 1004 O O . ALA A 1 167 ? 83.084 21.655 218.048 1.00 51.79 176 ALA A O 1
ATOM 1006 N N . ILE A 1 168 ? 81.629 20.917 219.595 1.00 49.89 177 ILE A N 1
ATOM 1007 C CA . ILE A 1 168 ? 82.328 19.632 219.786 1.00 48.36 177 ILE A CA 1
ATOM 1008 C C . ILE A 1 168 ? 81.514 18.378 219.423 1.00 49.28 177 ILE A C 1
ATOM 1009 O O . ILE A 1 168 ? 80.597 17.996 220.145 1.00 49.99 177 ILE A O 1
ATOM 1014 N N . ARG A 1 169 ? 81.871 17.732 218.319 1.00 49.43 178 ARG A N 1
ATOM 1015 C CA . ARG A 1 169 ? 81.179 16.523 217.875 1.00 50.59 178 ARG A CA 1
ATOM 1016 C C . ARG A 1 169 ? 81.522 15.372 218.824 1.00 51.79 178 ARG A C 1
ATOM 1017 O O . ARG A 1 169 ? 82.688 15.163 219.139 1.00 51.50 178 ARG A O 1
ATOM 1025 N N . LEU A 1 170 ? 80.507 14.626 219.264 1.00 53.37 179 LEU A N 1
ATOM 1026 C CA . LEU A 1 170 ? 80.696 13.520 220.209 1.00 54.07 179 LEU A CA 1
ATOM 1027 C C . LEU A 1 170 ?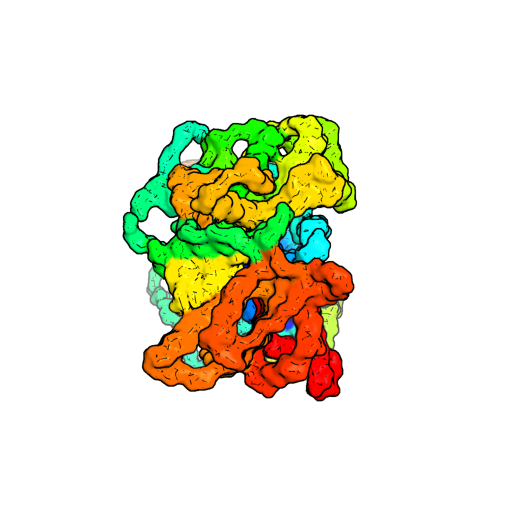 81.050 12.130 219.682 1.00 55.20 179 LEU A C 1
ATOM 1028 O O . LEU A 1 170 ? 82.099 11.594 220.036 1.00 59.30 179 LEU A O 1
ATOM 1033 N N . GLY A 1 171 ? 80.194 11.512 218.880 1.00 53.99 180 GLY A N 1
ATOM 1034 C CA . GLY A 1 171 ? 80.542 10.184 218.395 1.00 53.54 180 GLY A CA 1
ATOM 1035 C C . GLY A 1 171 ? 81.133 10.242 216.998 1.00 53.41 180 GLY A C 1
ATOM 1036 O O . GLY A 1 171 ? 81.795 11.216 216.645 1.00 53.06 180 GLY A O 1
ATOM 1037 N N . LYS A 1 172 ? 80.925 9.202 216.198 1.00 52.67 181 LYS A N 1
ATOM 1038 C CA . LYS A 1 172 ? 81.428 9.231 214.831 1.00 52.01 181 LYS A CA 1
ATOM 1039 C C . LYS A 1 172 ? 80.283 9.854 214.025 1.00 51.99 181 LYS A C 1
ATOM 1040 O O . LYS A 1 172 ? 79.134 9.820 214.466 1.00 52.53 181 LYS A O 1
ATOM 1046 N N . LEU A 1 173 ? 80.580 10.414 212.853 1.00 51.07 182 LEU A N 1
ATOM 1047 C CA . LEU A 1 173 ? 79.544 11.035 212.025 1.00 48.79 182 LEU A CA 1
ATOM 1048 C C . LEU A 1 173 ? 78.841 10.029 211.132 1.00 48.93 182 LEU A C 1
ATOM 1049 O O . LEU A 1 173 ? 79.403 9.589 210.136 1.00 47.81 182 LEU A O 1
ATOM 1054 N N . GLY A 1 174 ? 77.595 9.709 211.482 1.00 49.86 183 GLY A N 1
ATOM 1055 C CA . GLY A 1 174 ? 76.813 8.729 210.740 1.00 51.99 183 GLY A CA 1
ATOM 1056 C C . GLY A 1 174 ? 76.332 9.016 209.330 1.00 52.84 183 GLY A C 1
ATOM 1057 O O . GLY A 1 174 ? 75.836 10.101 209.049 1.00 54.25 183 GLY A O 1
ATOM 1058 N N . GLU A 1 175 ? 76.462 8.024 208.450 1.00 53.33 184 GLU A N 1
ATOM 1059 C CA . GLU A 1 175 ? 76.041 8.147 207.057 1.00 55.73 184 GLU A CA 1
ATOM 1060 C C . GLU A 1 175 ? 75.132 6.990 206.619 1.00 57.80 184 GLU A C 1
ATOM 1061 O O . GLU A 1 175 ? 75.615 5.871 206.352 1.00 57.28 184 GLU A O 1
ATOM 1067 N N . ALA A 1 176 ? 73.828 7.249 206.537 1.00 58.46 185 ALA A N 1
ATOM 1068 C CA . ALA A 1 176 ? 72.894 6.228 206.076 1.00 58.34 185 ALA A CA 1
ATOM 1069 C C . ALA A 1 176 ? 73.020 6.310 204.566 1.00 57.58 185 ALA A C 1
ATOM 1070 O O . ALA A 1 176 ? 73.195 7.404 204.024 1.00 57.54 185 ALA A O 1
ATOM 1072 N N . ASP A 1 177 ? 72.957 5.170 203.886 1.00 56.67 186 ASP A N 1
ATOM 1073 C CA . ASP A 1 177 ? 73.087 5.164 202.429 1.00 55.98 186 ASP A CA 1
ATOM 1074 C C . ASP A 1 177 ? 71.869 4.532 201.774 1.00 56.46 186 ASP A C 1
ATOM 1075 O O . ASP A 1 177 ? 71.836 3.329 201.558 1.00 57.44 186 ASP A O 1
ATOM 1080 N N . ASP A 1 178 ? 70.866 5.340 201.453 1.00 57.13 187 ASP A N 1
ATOM 1081 C CA . ASP A 1 178 ? 69.681 4.778 200.844 1.00 58.96 187 ASP A CA 1
ATOM 1082 C C . ASP A 1 178 ? 70.066 4.183 199.511 1.00 59.17 187 ASP A C 1
ATOM 1083 O O . ASP A 1 178 ? 69.389 3.305 198.993 1.00 59.26 187 ASP A O 1
ATOM 1088 N N . GLY A 1 179 ? 71.170 4.666 198.959 1.00 59.74 188 GLY A N 1
ATOM 1089 C CA . GLY A 1 179 ? 71.635 4.142 197.691 1.00 59.30 188 GLY A CA 1
ATOM 1090 C C . GLY A 1 179 ? 71.732 2.631 197.734 1.00 59.26 188 GLY A C 1
ATOM 1091 O O . GLY A 1 179 ? 71.126 1.944 196.921 1.00 60.81 188 GLY A O 1
ATOM 1092 N N . ALA A 1 180 ? 72.482 2.112 198.698 1.00 58.10 189 ALA A N 1
ATOM 1093 C CA . ALA A 1 180 ? 72.666 0.678 198.831 1.00 58.09 189 ALA A CA 1
ATOM 1094 C C . ALA A 1 180 ? 71.560 0.031 199.648 1.00 58.95 189 ALA A C 1
ATOM 1095 O O . ALA A 1 180 ? 71.600 -1.173 199.921 1.00 61.19 189 ALA A O 1
ATOM 1097 N N . GLY A 1 181 ? 70.573 0.825 200.042 1.00 57.65 190 GLY A N 1
ATOM 1098 C CA . GLY A 1 181 ? 69.475 0.292 200.836 1.00 56.36 190 GLY A CA 1
ATOM 1099 C C . GLY A 1 181 ? 69.896 -0.266 202.186 1.00 53.53 190 GLY A C 1
ATOM 1100 O O . GLY A 1 181 ? 69.453 -1.340 202.579 1.00 53.82 190 GLY A O 1
ATOM 1101 N N . THR A 1 182 ? 70.748 0.467 202.898 1.00 52.85 191 THR A N 1
ATOM 1102 C CA . THR A 1 182 ? 71.238 0.044 204.215 1.00 51.36 191 THR A CA 1
ATOM 1103 C C . THR A 1 182 ? 70.857 1.038 205.327 1.00 49.83 191 THR A C 1
ATOM 1104 O O . THR A 1 182 ? 71.138 0.820 206.511 1.00 46.93 191 THR A O 1
ATOM 1108 N N . THR A 1 183 ? 70.196 2.119 204.917 1.00 48.90 192 THR A N 1
ATOM 1109 C CA . THR A 1 183 ? 69.749 3.169 205.812 1.00 48.19 192 THR A CA 1
ATOM 1110 C C . THR A 1 183 ? 69.515 2.621 207.206 1.00 47.49 192 THR A C 1
ATOM 1111 O O . THR A 1 183 ? 70.313 2.859 208.102 1.00 47.85 192 THR A O 1
ATOM 1115 N N . ASP A 1 184 ? 68.424 1.873 207.372 1.00 46.88 193 ASP A N 1
ATOM 1116 C CA . ASP A 1 184 ? 68.037 1.306 208.672 1.00 46.62 193 ASP A CA 1
ATOM 1117 C C . ASP A 1 184 ? 69.148 0.560 209.411 1.00 47.27 193 ASP A C 1
ATOM 1118 O O . ASP A 1 184 ? 69.407 0.816 210.591 1.00 45.81 193 ASP A O 1
ATOM 1123 N N . GLU A 1 185 ? 69.797 -0.373 208.729 1.00 48.47 194 GLU A N 1
ATOM 1124 C CA . GLU A 1 185 ? 70.859 -1.122 209.363 1.00 49.84 194 GLU A CA 1
ATOM 1125 C C . GLU A 1 185 ? 72.065 -0.216 209.658 1.00 50.11 194 GLU A C 1
ATOM 1126 O O . GLU A 1 185 ? 72.885 -0.529 210.529 1.00 50.45 194 GLU A O 1
ATOM 1132 N N . ASP A 1 186 ? 72.169 0.906 208.941 1.00 49.32 195 ASP A N 1
ATOM 1133 C CA . ASP A 1 186 ? 73.242 1.875 209.181 1.00 47.56 195 ASP A CA 1
ATOM 1134 C C . ASP A 1 186 ? 72.857 2.711 210.400 1.00 46.54 195 ASP A C 1
ATOM 1135 O O . ASP A 1 186 ? 73.701 3.069 211.201 1.00 47.35 195 ASP A O 1
ATOM 1140 N N . TYR A 1 187 ? 71.571 3.013 210.544 1.00 46.54 196 TYR A N 1
ATOM 1141 C CA . TYR A 1 187 ? 71.085 3.773 211.696 1.00 45.70 196 TYR A CA 1
ATOM 1142 C C . TYR A 1 187 ? 71.320 2.921 212.938 1.00 44.71 196 TYR A C 1
ATOM 1143 O O . TYR A 1 187 ? 71.843 3.394 213.938 1.00 44.07 196 TYR A O 1
ATOM 1152 N N . MET A 1 188 ? 70.916 1.660 212.875 1.00 45.08 197 MET A N 1
ATOM 1153 C CA . MET A 1 188 ? 71.077 0.794 214.024 1.00 46.01 197 MET A CA 1
ATOM 1154 C C . MET A 1 188 ? 72.490 0.872 214.561 1.00 47.14 197 MET A C 1
ATOM 1155 O O . MET A 1 188 ? 72.682 1.010 215.775 1.00 47.90 197 MET A O 1
ATOM 1160 N N . ALA A 1 189 ? 73.471 0.804 213.658 1.00 47.03 198 ALA A N 1
ATOM 1161 C CA . ALA A 1 189 ? 74.882 0.865 214.040 1.00 46.82 198 ALA A CA 1
ATOM 1162 C C . ALA A 1 189 ? 75.251 2.195 214.692 1.00 46.82 198 ALA A C 1
ATOM 1163 O O . ALA A 1 189 ? 75.630 2.227 215.859 1.00 49.15 198 ALA A O 1
ATOM 1165 N N . TRP A 1 190 ? 75.149 3.289 213.951 1.00 45.32 199 TRP A N 1
ATOM 1166 C CA . TRP A 1 190 ? 75.444 4.591 214.519 1.00 46.47 199 TRP A CA 1
ATOM 1167 C C . TRP A 1 190 ? 74.734 4.699 215.871 1.00 48.10 199 TRP A C 1
ATOM 1168 O O . TRP A 1 190 ? 75.327 5.110 216.856 1.00 48.07 199 TRP A O 1
ATOM 1179 N N . LYS A 1 191 ? 73.464 4.308 215.910 1.00 50.78 200 LYS A N 1
ATOM 1180 C CA . LYS A 1 191 ? 72.655 4.343 217.129 1.00 52.90 200 LYS A CA 1
ATOM 1181 C C . LYS A 1 191 ? 73.376 3.731 218.330 1.00 54.33 200 LYS A C 1
ATOM 1182 O O . LYS A 1 191 ? 73.666 4.417 219.316 1.00 54.09 200 LYS A O 1
ATOM 1188 N N . ASP A 1 192 ? 73.622 2.424 218.249 1.00 56.19 201 ASP A N 1
ATOM 1189 C CA . ASP A 1 192 ? 74.297 1.690 219.318 1.00 57.80 201 ASP A CA 1
ATOM 1190 C C . ASP A 1 192 ? 75.471 2.470 219.852 1.00 55.64 201 ASP A C 1
ATOM 1191 O O . ASP A 1 192 ? 75.558 2.713 221.049 1.00 54.85 201 ASP A O 1
ATOM 1196 N N . SER A 1 193 ? 76.377 2.837 218.949 1.00 53.85 202 SER A N 1
ATOM 1197 C CA . SER A 1 193 ? 77.566 3.624 219.285 1.00 53.77 202 SER A CA 1
ATOM 1198 C C . SER A 1 193 ? 77.253 4.879 220.115 1.00 52.95 202 SER A C 1
ATOM 1199 O O . SER A 1 193 ? 77.652 4.991 221.280 1.00 51.47 202 SER A O 1
ATOM 1202 N N . ILE A 1 194 ? 76.543 5.821 219.501 1.00 52.64 203 ILE A N 1
ATOM 1203 C CA . ILE A 1 194 ? 76.165 7.053 220.168 1.00 52.38 203 ILE A CA 1
ATOM 1204 C C . ILE A 1 194 ? 75.468 6.789 221.502 1.00 52.58 203 ILE A C 1
ATOM 1205 O O . ILE A 1 194 ? 75.660 7.533 222.467 1.00 51.90 203 ILE A O 1
ATOM 1210 N N . LEU A 1 195 ? 74.663 5.736 221.584 1.00 53.36 204 LEU A N 1
ATOM 1211 C CA . LEU A 1 195 ? 74.008 5.457 222.856 1.00 54.70 204 LEU A CA 1
ATOM 1212 C C . LEU A 1 195 ? 75.060 5.220 223.933 1.00 55.14 204 LEU A C 1
ATOM 1213 O O . LEU A 1 195 ? 74.914 5.669 225.069 1.00 55.54 204 LEU A O 1
ATOM 1218 N N . GLU A 1 196 ? 76.122 4.515 223.558 1.00 55.41 205 GLU A N 1
ATOM 1219 C CA . GLU A 1 196 ? 77.225 4.215 224.460 1.00 55.09 205 GLU A CA 1
ATOM 1220 C C . GLU A 1 196 ? 77.901 5.511 224.869 1.00 53.66 205 GLU A C 1
ATOM 1221 O O . GLU A 1 196 ? 78.092 5.792 226.051 1.00 53.12 205 GLU A O 1
ATOM 1227 N N . VAL A 1 197 ? 78.271 6.299 223.871 1.00 51.83 206 VAL A N 1
ATOM 1228 C CA . VAL A 1 197 ? 78.932 7.566 224.118 1.00 51.01 206 VAL A CA 1
ATOM 1229 C C . VAL A 1 197 ? 78.150 8.513 225.029 1.00 53.44 206 VAL A C 1
ATOM 1230 O O . VAL A 1 197 ? 78.711 9.127 225.942 1.00 55.42 206 VAL A O 1
ATOM 1234 N N . LEU A 1 198 ? 76.855 8.644 224.785 1.00 54.28 207 LEU A N 1
ATOM 1235 C CA . LEU A 1 198 ? 76.054 9.529 225.608 1.00 53.40 207 LEU A CA 1
ATOM 1236 C C . LEU A 1 198 ? 76.040 9.006 227.031 1.00 52.85 207 LEU A C 1
ATOM 1237 O O . LEU A 1 198 ? 76.046 9.780 227.978 1.00 52.86 207 LEU A O 1
ATOM 1242 N N . LYS A 1 199 ? 76.039 7.686 227.174 1.00 53.99 208 LYS A N 1
ATOM 1243 C CA . LYS A 1 199 ? 76.011 7.058 228.489 1.00 54.85 208 LYS A CA 1
ATOM 1244 C C . LYS A 1 199 ? 77.161 7.593 229.327 1.00 56.19 208 LYS A C 1
ATOM 1245 O O . LYS A 1 199 ? 77.007 7.860 230.518 1.00 55.63 208 LYS A O 1
ATOM 1251 N N . ASP A 1 200 ? 78.317 7.754 228.695 1.00 57.85 209 ASP A N 1
ATOM 1252 C CA . ASP A 1 200 ? 79.490 8.280 229.388 1.00 58.97 209 ASP A CA 1
ATOM 1253 C C . ASP A 1 200 ? 79.384 9.776 229.597 1.00 58.38 209 ASP A C 1
ATOM 1254 O O . ASP A 1 200 ? 79.204 10.243 230.713 1.00 58.68 209 ASP A O 1
ATOM 1259 N N . GLU A 1 201 ? 79.517 10.529 228.512 1.00 56.93 210 GLU A N 1
ATOM 1260 C CA . GLU A 1 201 ? 79.426 11.965 228.610 1.00 56.07 210 GLU A CA 1
ATOM 1261 C C . GLU A 1 201 ? 78.471 12.365 229.716 1.00 55.40 210 GLU A C 1
ATOM 1262 O O . GLU A 1 201 ? 78.830 13.113 230.613 1.00 56.27 210 GLU A O 1
ATOM 1268 N N . LEU A 1 202 ? 77.266 11.818 229.679 1.00 54.36 211 LEU A N 1
ATOM 1269 C CA . LEU A 1 202 ? 76.258 12.161 230.657 1.00 53.55 211 LEU A CA 1
ATOM 1270 C C . LEU A 1 202 ? 76.263 11.402 231.964 1.00 54.39 211 LEU A C 1
ATOM 1271 O O . LEU A 1 202 ? 75.543 11.771 232.882 1.00 53.84 211 LEU A O 1
ATOM 1276 N N . HIS A 1 203 ? 77.068 10.358 232.076 1.00 56.57 212 HIS A N 1
ATOM 1277 C CA . HIS A 1 203 ? 77.063 9.581 233.312 1.00 58.20 212 HIS A CA 1
ATOM 1278 C C . HIS A 1 203 ? 75.601 9.223 233.551 1.00 58.84 212 HIS A C 1
ATOM 1279 O O . HIS A 1 203 ? 74.994 9.610 234.551 1.00 58.66 212 HIS A O 1
ATOM 1286 N N . LEU A 1 204 ? 75.048 8.498 232.586 1.00 59.58 213 LEU A N 1
ATOM 1287 C CA . LEU A 1 204 ? 73.659 8.061 232.615 1.00 60.69 213 LEU A CA 1
ATOM 1288 C C . LEU A 1 204 ? 73.570 6.597 233.028 1.00 61.97 213 LEU A C 1
ATOM 1289 O O . LEU A 1 204 ? 74.344 5.761 232.551 1.00 60.42 213 LEU A O 1
ATOM 1294 N N . ASP A 1 205 ? 72.632 6.290 233.917 1.00 63.85 214 ASP A N 1
ATOM 1295 C CA . ASP A 1 205 ? 72.442 4.911 234.323 1.00 67.46 214 ASP A CA 1
ATOM 1296 C C . ASP A 1 205 ? 71.444 4.323 233.354 1.00 68.35 214 ASP A C 1
ATOM 1297 O O . ASP A 1 205 ? 70.509 5.007 232.937 1.00 68.22 214 ASP A O 1
ATOM 1302 N N . GLU A 1 206 ? 71.664 3.075 232.957 1.00 69.84 215 GLU A N 1
ATOM 1303 C CA . GLU A 1 206 ? 70.750 2.425 232.027 1.00 72.22 215 GLU A CA 1
ATOM 1304 C C . GLU A 1 206 ? 69.634 1.756 232.795 1.00 73.59 215 GLU A C 1
ATOM 1305 O O . GLU A 1 206 ? 69.682 1.651 234.022 1.00 74.81 215 GLU A O 1
ATOM 1311 N N . GLN A 1 207 ? 68.624 1.317 232.057 1.00 74.09 216 GLN A N 1
ATOM 1312 C CA . GLN A 1 207 ? 67.491 0.614 232.627 1.00 73.94 216 GLN A CA 1
ATOM 1313 C C . GLN A 1 207 ? 66.961 -0.248 231.490 1.00 74.60 216 GLN A C 1
ATOM 1314 O O . GLN A 1 207 ? 67.499 -0.230 230.377 1.00 74.77 216 GLN A O 1
ATOM 1320 N N . GLU A 1 208 ? 65.926 -1.023 231.768 1.00 74.95 217 GLU A N 1
ATOM 1321 C CA . GLU A 1 208 ? 65.348 -1.876 230.750 1.00 74.23 217 GLU A CA 1
ATOM 1322 C C . GLU A 1 208 ? 64.494 -0.951 229.885 1.00 74.16 217 GLU A C 1
ATOM 1323 O O . GLU A 1 208 ? 63.974 0.058 230.374 1.00 73.04 217 GLU A O 1
ATOM 1329 N N . ALA A 1 209 ? 64.378 -1.275 228.599 1.00 74.41 218 ALA A N 1
ATOM 1330 C CA . ALA A 1 209 ? 63.582 -0.469 227.672 1.00 74.35 218 ALA A CA 1
ATOM 1331 C C . ALA A 1 209 ? 62.116 -0.456 228.099 1.00 73.93 218 ALA A C 1
ATOM 1332 O O . ALA A 1 209 ? 61.612 -1.432 228.655 1.00 73.28 218 ALA A O 1
ATOM 1334 N N . LYS A 1 210 ? 61.425 0.644 227.841 1.00 73.27 219 LYS A N 1
ATOM 1335 C CA . LYS A 1 210 ? 60.024 0.711 228.216 1.00 74.27 219 LYS A CA 1
ATOM 1336 C C . LYS A 1 210 ? 59.393 1.955 227.607 1.00 74.28 219 LYS A C 1
ATOM 1337 O O . LYS A 1 210 ? 59.857 3.072 227.839 1.00 74.04 219 LYS A O 1
ATOM 1343 N N . PHE A 1 211 ? 58.333 1.741 226.829 1.00 74.95 220 PHE A N 1
ATOM 1344 C CA . PHE A 1 211 ? 57.609 2.804 226.125 1.00 75.98 220 PHE A CA 1
ATOM 1345 C C . PHE A 1 211 ? 56.891 3.838 226.995 1.00 75.94 220 PHE A C 1
ATOM 1346 O O . PHE A 1 211 ? 56.135 3.472 227.886 1.00 75.85 220 PHE A O 1
ATOM 1354 N N . THR A 1 212 ? 57.106 5.122 226.702 1.00 75.35 221 THR A N 1
ATOM 1355 C CA . THR A 1 212 ? 56.468 6.217 227.444 1.00 74.96 221 THR A CA 1
ATOM 1356 C C . THR A 1 212 ? 55.739 7.163 226.487 1.00 75.20 221 THR A C 1
ATOM 1357 O O . THR A 1 212 ? 56.376 7.876 225.712 1.00 75.39 221 THR A O 1
ATOM 1361 N N . SER A 1 213 ? 54.413 7.192 226.543 1.00 74.93 222 SER A N 1
ATOM 1362 C CA . SER A 1 213 ? 53.677 8.059 225.631 1.00 74.55 222 SER A CA 1
ATOM 1363 C C . SER A 1 213 ? 53.925 9.527 225.846 1.00 75.34 222 SER A C 1
ATOM 1364 O O . SER A 1 213 ? 53.930 9.996 226.978 1.00 76.68 222 SER A O 1
ATOM 1367 N N . GLN A 1 214 ? 54.124 10.251 224.752 1.00 75.64 223 GLN A N 1
ATOM 1368 C CA . GLN A 1 214 ? 54.343 11.686 224.824 1.00 76.59 223 GLN A CA 1
ATOM 1369 C C . GLN A 1 214 ? 52.993 12.358 224.875 1.00 76.90 223 GLN A C 1
ATOM 1370 O O . GLN A 1 214 ? 52.908 13.574 225.003 1.00 75.91 223 GLN A O 1
ATOM 1376 N N . PHE A 1 215 ? 51.934 11.568 224.744 1.00 78.49 224 PHE A N 1
ATOM 1377 C CA . PHE A 1 215 ? 50.589 12.126 224.780 1.00 80.12 224 PHE A CA 1
ATOM 1378 C C . PHE A 1 215 ? 49.748 11.500 225.870 1.00 81.40 224 PHE A C 1
ATOM 1379 O O . PHE A 1 215 ? 50.229 10.721 226.692 1.00 81.02 224 PHE A O 1
ATOM 1387 N N . GLN A 1 216 ? 48.470 11.851 225.846 1.00 83.57 225 GLN A N 1
ATOM 1388 C CA . GLN A 1 216 ? 47.511 11.313 226.785 1.00 86.34 225 GLN A CA 1
ATOM 1389 C C . GLN A 1 216 ? 46.378 10.695 225.972 1.00 87.40 225 GLN A C 1
ATOM 1390 O O . GLN A 1 216 ? 45.454 11.389 225.550 1.00 87.54 225 GLN A O 1
ATOM 1396 N N . TYR A 1 217 ? 46.467 9.391 225.738 1.00 88.50 226 TYR A N 1
ATOM 1397 C CA . TYR A 1 217 ? 45.452 8.673 224.976 1.00 89.78 226 TYR A CA 1
ATOM 1398 C C . TYR A 1 217 ? 44.203 8.511 225.827 1.00 89.97 226 TYR A C 1
ATOM 1399 O O . TYR A 1 217 ? 44.219 7.804 226.837 1.00 90.37 226 TYR A O 1
ATOM 1408 N N . THR A 1 218 ? 43.128 9.178 225.419 1.00 89.64 227 THR A N 1
ATOM 1409 C CA . THR A 1 218 ? 41.862 9.109 226.135 1.00 88.59 227 THR A CA 1
ATOM 1410 C C . THR A 1 218 ? 40.757 8.779 225.150 1.00 88.58 227 THR A C 1
ATOM 1411 O O . THR A 1 218 ? 40.268 9.653 224.441 1.00 88.20 227 THR A O 1
ATOM 1415 N N . VAL A 1 219 ? 40.378 7.509 225.102 1.00 89.27 228 VAL A N 1
ATOM 1416 C CA . VAL A 1 219 ? 39.316 7.064 224.212 1.00 89.92 228 VAL A CA 1
ATOM 1417 C C . VAL A 1 219 ? 38.104 7.979 224.387 1.00 90.23 228 VAL A C 1
ATOM 1418 O O . VAL A 1 219 ? 37.927 8.584 225.443 1.00 89.43 228 VAL A O 1
ATOM 1422 N N . LEU A 1 220 ? 37.284 8.091 223.345 1.00 91.23 229 LEU A N 1
ATOM 1423 C CA . LEU A 1 220 ? 36.088 8.921 223.401 1.00 92.09 229 LEU A CA 1
ATOM 1424 C C . LEU A 1 220 ? 34.862 8.129 222.969 1.00 93.84 229 LEU A C 1
ATOM 1425 O O . LEU A 1 220 ? 34.947 6.912 222.741 1.00 93.71 229 LEU A O 1
ATOM 1430 N N . ASN A 1 221 ? 33.737 8.829 222.828 1.00 94.69 230 ASN A N 1
ATOM 1431 C CA . ASN A 1 221 ? 32.463 8.195 222.487 1.00 95.07 230 ASN A CA 1
ATOM 1432 C C . ASN A 1 221 ? 31.631 8.822 221.355 1.00 94.91 230 ASN A C 1
ATOM 1433 O O . ASN A 1 221 ? 31.288 8.150 220.385 1.00 95.54 230 ASN A O 1
ATOM 1438 N N . GLU A 1 222 ? 31.304 10.104 221.482 1.00 94.57 231 GLU A N 1
ATOM 1439 C CA . GLU A 1 222 ? 30.450 10.778 220.499 1.00 94.72 231 GLU A CA 1
ATOM 1440 C C . GLU A 1 222 ? 31.098 11.535 219.328 1.00 94.04 231 GLU A C 1
ATOM 1441 O O . GLU A 1 222 ? 31.421 12.720 219.450 1.00 93.51 231 GLU A O 1
ATOM 1447 N N . ILE A 1 223 ? 31.236 10.873 218.184 1.00 92.92 232 ILE A N 1
ATOM 1448 C CA . ILE A 1 223 ? 31.840 11.495 217.006 1.00 91.81 232 ILE A CA 1
ATOM 1449 C C . ILE A 1 223 ? 31.292 12.881 216.662 1.00 91.40 232 ILE A C 1
ATOM 1450 O O . ILE A 1 223 ? 30.243 13.003 216.043 1.00 90.91 232 ILE A O 1
ATOM 1455 N N . THR A 1 224 ? 32.019 13.920 217.062 1.00 91.81 233 THR A N 1
ATOM 1456 C CA . THR A 1 224 ? 31.620 15.298 216.780 1.00 92.30 233 THR A CA 1
ATOM 1457 C C . THR A 1 224 ? 32.126 15.657 215.391 1.00 92.65 233 THR A C 1
ATOM 1458 O O . THR A 1 224 ? 32.830 14.878 214.747 1.00 92.22 233 THR A O 1
ATOM 1462 N N . ASP A 1 225 ? 31.759 16.845 214.937 1.00 93.43 234 ASP A N 1
ATOM 1463 C CA . ASP A 1 225 ? 32.198 17.336 213.645 1.00 95.30 234 ASP A CA 1
ATOM 1464 C C . ASP A 1 225 ? 33.336 18.314 213.910 1.00 95.91 234 ASP A C 1
ATOM 1465 O O . ASP A 1 225 ? 33.810 19.017 213.012 1.00 95.40 234 ASP A O 1
ATOM 1470 N N . SER A 1 226 ? 33.757 18.347 215.170 1.00 96.92 235 SER A N 1
ATOM 1471 C CA . SER A 1 226 ? 34.846 19.204 215.613 1.00 97.95 235 SER A CA 1
ATOM 1472 C C . SER A 1 226 ? 36.098 18.340 215.574 1.00 97.98 235 SER A C 1
ATOM 1473 O O . SER A 1 226 ? 37.207 18.805 215.836 1.00 98.39 235 SER A O 1
ATOM 1476 N N . MET A 1 227 ? 35.896 17.070 215.243 1.00 97.89 236 MET A N 1
ATOM 1477 C CA . MET A 1 227 ? 36.977 16.100 215.155 1.00 98.70 236 MET A CA 1
ATOM 1478 C C . MET A 1 227 ? 37.276 15.816 213.680 1.00 98.31 236 MET A C 1
ATOM 1479 O O . MET A 1 227 ? 36.767 16.509 212.795 1.00 98.74 236 MET A O 1
ATOM 1484 N N . SER A 1 228 ? 38.088 14.795 213.414 1.00 97.01 237 SER A N 1
ATOM 1485 C CA . SER A 1 228 ? 38.450 14.449 212.041 1.00 94.98 237 SER A CA 1
ATOM 1486 C C . SER A 1 228 ? 38.269 12.976 211.691 1.00 93.39 237 SER A C 1
ATOM 1487 O O . SER A 1 228 ? 38.557 12.092 212.494 1.00 93.26 237 SER A O 1
ATOM 1490 N N . LEU A 1 229 ? 37.801 12.725 210.473 1.00 91.51 238 LEU A N 1
ATOM 1491 C CA . LEU A 1 229 ? 37.574 11.371 209.995 1.00 90.31 238 LEU A CA 1
ATOM 1492 C C . LEU A 1 229 ? 38.583 11.030 208.912 1.00 89.94 238 LEU A C 1
ATOM 1493 O O . LEU A 1 229 ? 38.439 10.031 208.205 1.00 90.06 238 LEU A O 1
ATOM 1498 N N . GLY A 1 230 ? 39.601 11.870 208.776 1.00 89.62 239 GLY A N 1
ATOM 1499 C CA . GLY A 1 230 ? 40.618 11.618 207.774 1.00 90.18 239 GLY A CA 1
ATOM 1500 C C . GLY A 1 230 ? 41.020 12.875 207.032 1.00 90.21 239 GLY A C 1
ATOM 1501 O O . GLY A 1 230 ? 41.964 12.869 206.233 1.00 91.01 239 GLY A O 1
ATOM 1502 N N . GLU A 1 231 ? 40.294 13.956 207.285 1.00 89.36 240 GLU A N 1
ATOM 1503 C CA . GLU A 1 231 ? 40.596 15.219 206.643 1.00 88.58 240 GLU A CA 1
ATOM 1504 C C . GLU A 1 231 ? 42.095 15.433 206.805 1.00 88.10 240 GLU A C 1
ATOM 1505 O O . GLU A 1 231 ? 42.626 15.340 207.907 1.00 87.41 240 GLU A O 1
ATOM 1511 N N . PRO A 1 232 ? 42.804 15.684 205.699 1.00 88.27 241 PRO A N 1
ATOM 1512 C CA . PRO A 1 232 ? 44.253 15.911 205.722 1.00 88.54 241 PRO A CA 1
ATOM 1513 C C . PRO A 1 232 ? 44.611 16.979 206.738 1.00 88.54 241 PRO A C 1
ATOM 1514 O O . PRO A 1 232 ? 45.016 16.657 207.848 1.00 88.63 241 PRO A O 1
ATOM 1518 N N . SER A 1 233 ? 44.466 18.246 206.356 1.00 88.93 242 SER A N 1
ATOM 1519 C CA . SER A 1 233 ? 44.747 19.351 207.270 1.00 88.48 242 SER A CA 1
ATOM 1520 C C . SER A 1 233 ? 43.506 19.500 208.149 1.00 88.67 242 SER A C 1
ATOM 1521 O O . SER A 1 233 ? 42.440 18.965 207.828 1.00 88.45 242 SER A O 1
ATOM 1524 N N . ALA A 1 234 ? 43.641 20.219 209.255 1.00 88.39 243 ALA A N 1
ATOM 1525 C CA . ALA A 1 234 ? 42.528 20.399 210.177 1.00 87.99 243 ALA A CA 1
ATOM 1526 C C . ALA A 1 234 ? 41.727 21.653 209.918 1.00 87.72 243 ALA A C 1
ATOM 1527 O O . ALA A 1 234 ? 41.114 22.204 210.823 1.00 86.94 243 ALA A O 1
ATOM 1529 N N . HIS A 1 235 ? 41.740 22.107 208.677 1.00 88.58 244 HIS A N 1
ATOM 1530 C CA . HIS A 1 235 ? 41.001 23.298 208.302 1.00 89.14 244 HIS A CA 1
ATOM 1531 C C . HIS A 1 235 ? 39.822 22.767 207.515 1.00 88.12 244 HIS A C 1
ATOM 1532 O O . HIS A 1 235 ? 38.785 23.413 207.394 1.00 88.23 244 HIS A O 1
ATOM 1539 N N . TYR A 1 236 ? 40.003 21.557 206.998 1.00 87.34 245 TYR A N 1
ATOM 1540 C CA . TYR A 1 236 ? 38.980 20.868 206.232 1.00 86.24 245 TYR A CA 1
ATOM 1541 C C . TYR A 1 236 ? 38.096 20.089 207.196 1.00 86.35 245 TYR A C 1
ATOM 1542 O O . TYR A 1 236 ? 37.786 18.918 206.973 1.00 85.97 245 TYR A O 1
ATOM 1551 N N . LEU A 1 237 ? 37.723 20.737 208.292 1.00 86.14 246 LEU A N 1
ATOM 1552 C CA . LEU A 1 237 ? 36.847 20.113 209.271 1.00 85.73 246 LEU A CA 1
ATOM 1553 C C . LEU A 1 237 ? 35.494 20.785 209.136 1.00 86.29 246 LEU A C 1
ATOM 1554 O O . LEU A 1 237 ? 35.414 21.991 208.874 1.00 86.26 246 LEU A O 1
ATOM 1559 N N . PRO A 1 238 ? 34.408 20.013 209.302 1.00 86.62 247 PRO A N 1
ATOM 1560 C CA . PRO A 1 238 ? 33.074 20.603 209.182 1.00 85.93 247 PRO A CA 1
ATOM 1561 C C . PRO A 1 238 ? 32.982 21.899 209.977 1.00 85.53 247 PRO A C 1
ATOM 1562 O O . PRO A 1 238 ? 32.629 22.948 209.431 1.00 85.26 247 PRO A O 1
ATOM 1566 N N . SER A 1 239 ? 33.334 21.820 211.259 1.00 85.06 248 SER A N 1
ATOM 1567 C CA . SER A 1 239 ? 33.280 22.971 212.148 1.00 85.00 248 SER A CA 1
ATOM 1568 C C . SER A 1 239 ? 34.198 24.087 211.703 1.00 84.77 248 SER A C 1
ATOM 1569 O O . SER A 1 239 ? 34.360 25.075 212.406 1.00 83.80 248 SER A O 1
ATOM 1572 N N . HIS A 1 240 ? 34.794 23.932 210.529 1.00 86.44 249 HIS A N 1
ATOM 1573 C CA . HIS A 1 240 ? 35.696 24.943 209.996 1.00 87.97 249 HIS A CA 1
ATOM 1574 C C . HIS A 1 240 ? 35.216 25.463 208.647 1.00 88.17 249 HIS A C 1
ATOM 1575 O O . HIS A 1 240 ? 34.198 26.153 208.567 1.00 88.65 249 HIS A O 1
ATOM 1582 N N . ASN A 1 243 ? 33.993 26.426 205.539 1.00 87.20 252 ASN A N 1
ATOM 1583 C CA . ASN A 1 243 ? 34.567 26.977 204.316 1.00 88.02 252 ASN A CA 1
ATOM 1584 C C . ASN A 1 243 ? 33.565 26.957 203.163 1.00 88.01 252 ASN A C 1
ATOM 1585 O O . ASN A 1 243 ? 33.914 27.293 202.027 1.00 88.00 252 ASN A O 1
ATOM 1587 N N . ARG A 1 244 ? 32.329 26.558 203.464 1.00 87.65 253 ARG A N 1
ATOM 1588 C CA . ARG A 1 244 ? 31.252 26.491 202.471 1.00 86.74 253 ARG A CA 1
ATOM 1589 C C . ARG A 1 244 ? 31.571 25.568 201.294 1.00 86.35 253 ARG A C 1
ATOM 1590 O O . ARG A 1 244 ? 32.226 25.975 200.327 1.00 85.38 253 ARG A O 1
ATOM 1592 N N . ASN A 1 245 ? 31.091 24.329 201.381 1.00 85.91 254 ASN A N 1
ATOM 1593 C CA . ASN A 1 245 ? 31.313 23.330 200.336 1.00 86.02 254 ASN A CA 1
ATOM 1594 C C . ASN A 1 245 ? 31.150 23.890 198.911 1.00 85.95 254 ASN A C 1
ATOM 1595 O O . ASN A 1 245 ? 31.938 23.571 198.014 1.00 85.39 254 ASN A O 1
ATOM 1597 N N . ALA A 1 246 ? 30.134 24.731 198.715 1.00 85.95 255 ALA A N 1
ATOM 1598 C CA . ALA A 1 246 ? 29.849 25.325 197.410 1.00 85.29 255 ALA A CA 1
ATOM 1599 C C . ALA A 1 246 ? 30.455 26.724 197.215 1.00 85.35 255 ALA A C 1
ATOM 1600 O O . ALA A 1 246 ? 30.032 27.468 196.330 1.00 85.83 255 ALA A O 1
ATOM 1602 N N . ASP A 1 247 ? 31.459 27.063 198.022 1.00 85.00 256 ASP A N 1
ATOM 1603 C CA . ASP A 1 247 ? 32.117 28.377 197.975 1.00 83.88 256 ASP A CA 1
ATOM 1604 C C . ASP A 1 247 ? 32.713 28.833 196.635 1.00 82.61 256 ASP A C 1
ATOM 1605 O O . ASP A 1 247 ? 32.285 28.392 195.565 1.00 81.52 256 ASP A O 1
ATOM 1607 N N . GLY A 1 248 ? 33.707 29.723 196.729 1.00 81.98 257 GLY A N 1
ATOM 1608 C CA . GLY A 1 248 ? 34.375 30.283 195.560 1.00 81.51 257 GLY A CA 1
ATOM 1609 C C . GLY A 1 248 ? 35.828 29.878 195.346 1.00 80.53 257 GLY A C 1
ATOM 1610 O O . GLY A 1 248 ? 36.214 28.741 195.613 1.00 79.87 257 GLY A O 1
ATOM 1611 N N . ILE A 1 249 ? 36.646 30.814 194.871 1.00 80.51 258 ILE A N 1
ATOM 1612 C CA . ILE A 1 249 ? 38.060 30.529 194.604 1.00 81.21 258 ILE A CA 1
ATOM 1613 C C . ILE A 1 249 ? 38.981 30.429 195.811 1.00 80.76 258 ILE A C 1
ATOM 1614 O O . ILE A 1 249 ? 39.558 31.425 196.250 1.00 80.89 258 ILE A O 1
ATOM 1619 N N . GLN A 1 250 ? 39.130 29.205 196.317 1.00 80.03 259 GLN A N 1
ATOM 1620 C CA . GLN A 1 250 ? 39.963 28.912 197.485 1.00 79.48 259 GLN A CA 1
ATOM 1621 C C . GLN A 1 250 ? 41.330 29.571 197.431 1.00 79.50 259 GLN A C 1
ATOM 1622 O O . GLN A 1 250 ? 42.032 29.499 196.417 1.00 79.12 259 GLN A O 1
ATOM 1628 N N . LEU A 1 251 ? 41.706 30.196 198.543 1.00 79.63 260 LEU A N 1
ATOM 1629 C CA . LEU A 1 251 ? 42.978 30.897 198.652 1.00 78.94 260 LEU A CA 1
ATOM 1630 C C . LEU A 1 251 ? 43.845 30.265 199.723 1.00 78.64 260 LEU A C 1
ATOM 1631 O O . LEU A 1 251 ? 43.844 29.052 199.926 1.00 77.83 260 LEU A O 1
ATOM 1636 N N . GLY A 1 252 ? 44.568 31.131 200.423 1.00 79.94 261 GLY A N 1
ATOM 1637 C CA . GLY A 1 252 ? 45.445 30.706 201.492 1.00 79.62 261 GLY A CA 1
ATOM 1638 C C . GLY A 1 252 ? 46.548 29.837 200.958 1.00 78.89 261 GLY A C 1
ATOM 1639 O O . GLY A 1 252 ? 46.332 29.057 200.031 1.00 80.36 261 GLY A O 1
ATOM 1640 N N . PRO A 1 253 ? 47.757 29.966 201.511 1.00 77.34 262 PRO A N 1
ATOM 1641 C CA . PRO A 1 253 ? 48.890 29.158 201.061 1.00 75.23 262 PRO A CA 1
ATOM 1642 C C . PRO A 1 253 ? 48.559 27.671 201.191 1.00 71.98 262 PRO A C 1
ATOM 1643 O O . PRO A 1 253 ? 48.079 27.224 202.229 1.00 70.78 262 PRO A O 1
ATOM 1647 N N . PHE A 1 254 ? 48.777 26.910 200.128 1.00 69.85 263 PHE A N 1
ATOM 1648 C CA . PHE A 1 254 ? 48.521 25.474 200.188 1.00 69.50 263 PHE A CA 1
ATOM 1649 C C . PHE A 1 254 ? 49.865 24.746 200.191 1.00 68.57 263 PHE A C 1
ATOM 1650 O O . PHE A 1 254 ? 50.736 25.039 199.364 1.00 67.46 263 PHE A O 1
ATOM 1658 N N . ASP A 1 255 ? 50.031 23.798 201.111 1.00 67.54 264 ASP A N 1
ATOM 1659 C CA . ASP A 1 255 ? 51.284 23.055 201.211 1.00 66.85 264 ASP A CA 1
ATOM 1660 C C . ASP A 1 255 ? 51.200 21.927 202.235 1.00 66.96 264 ASP A C 1
ATOM 1661 O O . ASP A 1 255 ? 50.119 21.572 202.697 1.00 67.67 264 ASP A O 1
ATOM 1666 N N . LEU A 1 256 ? 52.350 21.371 202.588 1.00 67.25 265 LEU A N 1
ATOM 1667 C CA . LEU A 1 256 ? 52.409 20.273 203.540 1.00 67.92 265 LEU A CA 1
ATOM 1668 C C . LEU A 1 256 ? 51.460 20.432 204.728 1.00 68.68 265 LEU A C 1
ATOM 1669 O O . LEU A 1 256 ? 50.914 19.448 205.231 1.00 67.85 265 LEU A O 1
ATOM 1674 N N . SER A 1 257 ? 51.259 21.676 205.163 1.00 70.87 266 SER A N 1
ATOM 1675 C CA . SER A 1 257 ? 50.388 21.977 206.309 1.00 71.55 266 SER A CA 1
ATOM 1676 C C . SER A 1 257 ? 48.928 22.071 205.888 1.00 71.10 266 SER A C 1
ATOM 1677 O O . SER A 1 257 ? 48.026 21.702 206.638 1.00 70.85 266 SER A O 1
ATOM 1680 N N . GLN A 1 258 ? 48.710 22.587 204.686 1.00 71.49 267 GLN A N 1
ATOM 1681 C CA . GLN A 1 258 ? 47.373 22.725 204.142 1.00 71.54 267 GLN A CA 1
ATOM 1682 C C . GLN A 1 258 ? 47.388 22.453 202.645 1.00 70.02 267 GLN A C 1
ATOM 1683 O O . GLN A 1 258 ? 47.700 23.332 201.834 1.00 67.96 267 GLN A O 1
ATOM 1689 N N . PRO A 1 259 ? 47.039 21.220 202.262 1.00 68.90 268 PRO A N 1
ATOM 1690 C CA . PRO A 1 259 ? 46.999 20.784 200.870 1.00 69.64 268 PRO A CA 1
ATOM 1691 C C . PRO A 1 259 ? 45.652 21.155 200.274 1.00 69.65 268 PRO A C 1
ATOM 1692 O O . PRO A 1 259 ? 44.649 21.182 200.977 1.00 72.22 268 PRO A O 1
ATOM 1696 N N . TYR A 1 260 ? 45.623 21.419 198.980 1.00 68.50 269 TYR A N 1
ATOM 1697 C CA . TYR A 1 260 ? 44.382 21.774 198.317 1.00 66.96 269 TYR A CA 1
ATOM 1698 C C . TYR A 1 260 ? 43.746 20.544 197.715 1.00 66.65 269 TYR A C 1
ATOM 1699 O O . TYR A 1 260 ? 44.351 19.907 196.856 1.00 67.66 269 TYR A O 1
ATOM 1708 N N . ILE A 1 261 ? 42.539 20.193 198.157 1.00 65.80 270 ILE A N 1
ATOM 1709 C CA . ILE A 1 261 ? 41.872 19.030 197.580 1.00 64.68 270 ILE A CA 1
ATOM 1710 C C . ILE A 1 261 ? 41.524 19.438 196.164 1.00 63.94 270 ILE A C 1
ATOM 1711 O O . ILE A 1 261 ? 40.761 20.372 195.945 1.00 64.13 270 ILE A O 1
ATOM 1716 N N . ALA A 1 262 ? 42.128 18.749 195.207 1.00 63.67 271 ALA A N 1
ATOM 1717 C CA . ALA A 1 262 ? 41.918 19.037 193.807 1.00 64.29 271 ALA A CA 1
ATOM 1718 C C . ALA A 1 262 ? 41.351 17.816 193.107 1.00 65.42 271 ALA A C 1
ATOM 1719 O O . ALA A 1 262 ? 41.601 16.673 193.510 1.00 65.09 271 ALA A O 1
ATOM 1721 N N . PRO A 1 263 ? 40.586 18.042 192.030 1.00 66.23 272 PRO A N 1
ATOM 1722 C CA . PRO A 1 263 ? 39.977 16.952 191.282 1.00 66.70 272 PRO A CA 1
ATOM 1723 C C . PRO A 1 263 ? 40.718 16.564 190.015 1.00 66.40 272 PRO A C 1
ATOM 1724 O O . PRO A 1 263 ? 41.143 17.420 189.231 1.00 65.69 272 PRO A O 1
ATOM 1728 N N . ILE A 1 264 ? 40.855 15.260 189.823 1.00 65.61 273 ILE A N 1
ATOM 1729 C CA . ILE A 1 264 ? 41.480 14.740 188.630 1.00 65.96 273 ILE A CA 1
ATOM 1730 C C . ILE A 1 264 ? 40.358 14.914 187.619 1.00 65.90 273 ILE A C 1
ATOM 1731 O O . ILE A 1 264 ? 39.280 14.354 187.792 1.00 67.22 273 ILE A O 1
ATOM 1736 N N . VAL A 1 265 ? 40.586 15.712 186.587 1.00 65.39 274 VAL A N 1
ATOM 1737 C CA . VAL A 1 265 ? 39.556 15.936 185.585 1.00 63.94 274 VAL A CA 1
ATOM 1738 C C . VAL A 1 265 ? 39.792 15.085 184.325 1.00 63.93 274 VAL A C 1
ATOM 1739 O O . VAL A 1 265 ? 38.942 15.027 183.435 1.00 64.10 274 VAL A O 1
ATOM 1743 N N . LYS A 1 266 ? 40.945 14.425 184.256 1.00 64.00 275 LYS A N 1
ATOM 1744 C CA . LYS A 1 266 ? 41.286 13.561 183.125 1.00 63.98 275 LYS A CA 1
ATOM 1745 C C . LYS A 1 266 ? 42.352 12.551 183.520 1.00 63.27 275 LYS A C 1
ATOM 1746 O O . LYS A 1 266 ? 43.268 12.867 184.292 1.00 61.94 275 LYS A O 1
ATOM 1752 N N . SER A 1 267 ? 42.221 11.335 182.992 1.00 62.26 276 SER A N 1
ATOM 1753 C CA . SER A 1 267 ? 43.171 10.268 183.280 1.00 62.22 276 SER A CA 1
ATOM 1754 C C . SER A 1 267 ? 43.152 9.202 182.198 1.00 61.89 276 SER A C 1
ATOM 1755 O O . SER A 1 267 ? 42.091 8.821 181.711 1.00 62.29 276 SER A O 1
ATOM 1758 N N . ARG A 1 268 ? 44.332 8.724 181.827 1.00 62.01 277 ARG A N 1
ATOM 1759 C CA . ARG A 1 268 ? 44.452 7.666 180.832 1.00 62.91 277 ARG A CA 1
ATOM 1760 C C . ARG A 1 268 ? 45.628 6.753 181.191 1.00 63.49 277 ARG A C 1
ATOM 1761 O O . ARG A 1 268 ? 46.473 7.123 182.003 1.00 64.82 277 ARG A O 1
ATOM 1769 N N . GLU A 1 269 ? 45.656 5.551 180.616 1.00 63.28 278 GLU A N 1
ATOM 1770 C CA . GLU A 1 269 ? 46.743 4.601 180.841 1.00 62.90 278 GLU A CA 1
ATOM 1771 C C . GLU A 1 269 ? 47.817 5.041 179.847 1.00 62.43 278 GLU A C 1
ATOM 1772 O O . GLU A 1 269 ? 47.505 5.722 178.872 1.00 62.57 278 GLU A O 1
ATOM 1778 N N . LEU A 1 270 ? 49.069 4.658 180.067 1.00 61.47 279 LEU A N 1
ATOM 1779 C CA . LEU A 1 270 ? 50.139 5.095 179.176 1.00 59.74 279 LEU A CA 1
ATOM 1780 C C . LEU A 1 270 ? 50.988 3.957 178.632 1.00 58.92 279 LEU A C 1
ATOM 1781 O O . LEU A 1 270 ? 51.816 4.165 177.742 1.00 59.03 279 LEU A O 1
ATOM 1786 N N . PHE A 1 271 ? 50.794 2.756 179.162 1.00 58.17 280 PHE A N 1
ATOM 1787 C CA . PHE A 1 271 ? 51.574 1.606 178.713 1.00 58.01 280 PHE A CA 1
ATOM 1788 C C . PHE A 1 271 ? 50.718 0.568 177.989 1.00 58.13 280 PHE A C 1
ATOM 1789 O O . PHE A 1 271 ? 49.616 0.247 178.428 1.00 59.22 280 PHE A O 1
ATOM 1797 N N . SER A 1 272 ? 51.246 0.038 176.890 1.00 58.01 281 SER A N 1
ATOM 1798 C CA . SER A 1 272 ? 50.570 -0.984 176.103 1.00 58.54 281 SER A CA 1
ATOM 1799 C C . SER A 1 272 ? 50.950 -2.329 176.713 1.00 59.91 281 SER A C 1
ATOM 1800 O O . SER A 1 272 ? 50.709 -3.381 176.125 1.00 61.26 281 SER A O 1
ATOM 1803 N N . SER A 1 273 ? 51.546 -2.292 177.898 1.00 60.60 282 SER A N 1
ATOM 1804 C CA . SER A 1 273 ? 51.999 -3.505 178.559 1.00 62.53 282 SER A CA 1
ATOM 1805 C C . SER A 1 273 ? 50.893 -4.266 179.278 1.00 63.34 282 SER A C 1
ATOM 1806 O O . SER A 1 273 ? 49.803 -3.741 179.508 1.00 63.55 282 SER A O 1
ATOM 1809 N N . ASN A 1 274 ? 51.184 -5.514 179.628 1.00 64.00 283 ASN A N 1
ATOM 1810 C CA . ASN A 1 274 ? 50.223 -6.350 180.329 1.00 65.94 283 ASN A CA 1
ATOM 1811 C C . ASN A 1 274 ? 50.521 -6.282 181.823 1.00 65.68 283 ASN A C 1
ATOM 1812 O O . ASN A 1 274 ? 49.611 -6.156 182.644 1.00 66.55 283 ASN A O 1
ATOM 1817 N N . ASP A 1 275 ? 51.800 -6.366 182.182 1.00 66.14 284 ASP A N 1
ATOM 1818 C CA . ASP A 1 275 ? 52.177 -6.309 183.593 1.00 64.94 284 ASP A CA 1
ATOM 1819 C C . ASP A 1 275 ? 52.191 -4.884 184.100 1.00 63.62 284 ASP A C 1
ATOM 1820 O O . ASP A 1 275 ? 51.349 -4.497 184.915 1.00 63.52 284 ASP A O 1
ATOM 1825 N N . ARG A 1 276 ? 53.168 -4.117 183.612 1.00 61.41 285 ARG A N 1
ATOM 1826 C CA . ARG A 1 276 ? 53.341 -2.732 184.026 1.00 60.27 285 ARG A CA 1
ATOM 1827 C C . ARG A 1 276 ? 52.305 -1.753 183.484 1.00 58.11 285 ARG A C 1
ATOM 1828 O O . ARG A 1 276 ? 51.707 -1.966 182.425 1.00 56.79 285 ARG A O 1
ATOM 1836 N N . ASN A 1 277 ? 52.118 -0.672 184.234 1.00 56.60 286 ASN A N 1
ATOM 1837 C CA . ASN A 1 277 ? 51.158 0.362 183.896 1.00 57.37 286 ASN A CA 1
ATOM 1838 C C . ASN A 1 277 ? 51.656 1.722 184.409 1.00 57.13 286 ASN A C 1
ATOM 1839 O O . ASN A 1 277 ? 52.364 1.794 185.410 1.00 57.24 286 ASN A O 1
ATOM 1844 N N . CYS A 1 278 ? 51.285 2.800 183.728 1.00 57.24 287 CYS A N 1
ATOM 1845 C CA . CYS A 1 278 ? 51.712 4.135 184.138 1.00 57.18 287 CYS A CA 1
ATOM 1846 C C . CYS A 1 278 ? 50.608 5.141 183.851 1.00 56.24 287 CYS A C 1
ATOM 1847 O O . CYS A 1 278 ? 50.217 5.312 182.700 1.00 56.49 287 CYS A O 1
ATOM 1850 N N . ILE A 1 279 ? 50.139 5.825 184.894 1.00 55.21 288 ILE A N 1
ATOM 1851 C CA . ILE A 1 279 ? 49.045 6.789 184.785 1.00 55.51 288 ILE A CA 1
ATOM 1852 C C . ILE A 1 279 ? 49.359 8.256 184.530 1.00 56.23 288 ILE A C 1
ATOM 1853 O O . ILE A 1 279 ? 50.241 8.843 185.173 1.00 55.12 288 ILE A O 1
ATOM 1858 N N . HIS A 1 280 ? 48.613 8.826 183.576 1.00 57.50 289 HIS A N 1
ATOM 1859 C CA . HIS A 1 280 ? 48.682 10.248 183.226 1.00 58.21 289 HIS A CA 1
ATOM 1860 C C . HIS A 1 280 ? 47.477 10.800 183.954 1.00 58.79 289 HIS A C 1
ATOM 1861 O O . HIS A 1 280 ? 46.356 10.334 183.735 1.00 58.83 289 HIS A O 1
ATOM 1868 N N . SER A 1 281 ? 47.710 11.778 184.821 1.00 58.78 290 SER A N 1
ATOM 1869 C CA . SER A 1 281 ? 46.633 12.381 185.572 1.00 60.19 290 SER A CA 1
ATOM 1870 C C . SER A 1 281 ? 46.637 13.867 185.304 1.00 60.40 290 SER A C 1
ATOM 1871 O O . SER A 1 281 ? 47.694 14.455 185.100 1.00 59.70 290 SER A O 1
ATOM 1874 N N . GLU A 1 282 ? 45.446 14.459 185.286 1.00 62.42 291 GLU A N 1
ATOM 1875 C CA . GLU A 1 282 ? 45.274 15.898 185.054 1.00 64.00 291 GLU A CA 1
ATOM 1876 C C . GLU A 1 282 ? 44.459 16.519 186.201 1.00 64.38 291 GLU A C 1
ATOM 1877 O O . GLU A 1 282 ? 43.240 16.408 186.236 1.00 65.24 291 GLU A O 1
ATOM 1883 N N . PHE A 1 283 ? 45.123 17.161 187.151 1.00 64.90 292 PHE A N 1
ATOM 1884 C CA . PHE A 1 283 ? 44.382 17.764 188.244 1.00 66.35 292 PHE A CA 1
ATOM 1885 C C . PHE A 1 283 ? 43.909 19.132 187.802 1.00 67.48 292 PHE A C 1
ATOM 1886 O O . PHE A 1 283 ? 44.461 19.710 186.866 1.00 68.44 292 PHE A O 1
ATOM 1894 N N . ASP A 1 284 ? 42.877 19.643 188.463 1.00 67.95 293 ASP A N 1
ATOM 1895 C CA . ASP A 1 284 ? 42.359 20.962 188.141 1.00 67.44 293 ASP A CA 1
ATOM 1896 C C . ASP A 1 284 ? 42.550 21.824 189.375 1.00 66.61 293 ASP A C 1
ATOM 1897 O O . ASP A 1 284 ? 41.931 21.575 190.407 1.00 65.25 293 ASP A O 1
ATOM 1902 N N . LEU A 1 285 ? 43.421 22.826 189.270 1.00 66.59 294 LEU A N 1
ATOM 1903 C CA . LEU A 1 285 ? 43.702 23.713 190.400 1.00 65.93 294 LEU A CA 1
ATOM 1904 C C . LEU A 1 285 ? 43.020 25.064 190.282 1.00 65.07 294 LEU A C 1
ATOM 1905 O O . LEU A 1 285 ? 43.247 25.935 191.116 1.00 65.59 294 LEU A O 1
ATOM 1910 N N . SER A 1 286 ? 42.200 25.252 189.254 1.00 65.72 295 SER A N 1
ATOM 1911 C CA . SER A 1 286 ? 41.529 26.534 189.053 1.00 66.59 295 SER A CA 1
ATOM 1912 C C . SER A 1 286 ? 40.699 27.008 190.251 1.00 66.54 295 SER A C 1
ATOM 1913 O O . SER A 1 286 ? 40.605 28.212 190.503 1.00 66.51 295 SER A O 1
ATOM 1916 N N . GLY A 1 287 ? 40.101 26.068 190.982 1.00 66.50 296 GLY A N 1
ATOM 1917 C CA . GLY A 1 287 ? 39.294 26.421 192.142 1.00 67.39 296 GLY A CA 1
ATOM 1918 C C . GLY A 1 287 ? 40.057 27.163 193.225 1.00 67.85 296 GLY A C 1
ATOM 1919 O O . GLY A 1 287 ? 39.458 27.673 194.182 1.00 67.99 296 GLY A O 1
ATOM 1920 N N . SER A 1 288 ? 41.380 27.227 193.057 1.00 67.88 297 SER A N 1
ATOM 1921 C CA . SER A 1 288 ? 42.292 27.879 193.997 1.00 66.94 297 SER A CA 1
ATOM 1922 C C . SER A 1 288 ? 43.228 28.831 193.256 1.00 66.01 297 SER A C 1
ATOM 1923 O O . SER A 1 288 ? 43.220 28.885 192.032 1.00 66.08 297 SER A O 1
ATOM 1926 N N . ASN A 1 289 ? 44.042 29.571 193.999 1.00 65.40 298 ASN A N 1
ATOM 1927 C CA . ASN A 1 289 ? 44.978 30.508 193.395 1.00 65.58 298 ASN A CA 1
ATOM 1928 C C . ASN A 1 289 ? 46.408 29.971 193.357 1.00 64.96 298 ASN A C 1
ATOM 1929 O O . ASN A 1 289 ? 47.363 30.686 193.644 1.00 65.12 298 ASN A O 1
ATOM 1934 N N . ILE A 1 290 ? 46.535 28.705 192.973 1.00 64.60 299 ILE A N 1
ATOM 1935 C CA . ILE A 1 290 ? 47.821 28.019 192.881 1.00 64.57 299 ILE A CA 1
ATOM 1936 C C . ILE A 1 290 ? 48.443 28.174 191.491 1.00 64.72 299 ILE A C 1
ATOM 1937 O O . ILE A 1 290 ? 48.047 27.500 190.533 1.00 64.19 299 ILE A O 1
ATOM 1942 N N . LYS A 1 291 ? 49.423 29.064 191.393 1.00 65.31 300 LYS A N 1
ATOM 1943 C CA . LYS A 1 291 ? 50.127 29.303 190.136 1.00 66.06 300 LYS A CA 1
ATOM 1944 C C . LYS A 1 291 ? 51.449 28.526 190.160 1.00 65.59 300 LYS A C 1
ATOM 1945 O O . LYS A 1 291 ? 52.381 28.896 190.878 1.00 66.74 300 LYS A O 1
ATOM 1947 N N . TYR A 1 292 ? 51.529 27.450 189.383 1.00 63.45 301 TYR A N 1
ATOM 1948 C CA . TYR A 1 292 ? 52.746 26.644 189.335 1.00 61.81 301 TYR A CA 1
ATOM 1949 C C . TYR A 1 292 ? 53.566 27.009 188.099 1.00 60.52 301 TYR A C 1
ATOM 1950 O O . TYR A 1 292 ? 53.035 27.557 187.140 1.00 61.41 301 TYR A O 1
ATOM 1959 N N . SER A 1 293 ? 54.856 26.707 188.112 1.00 59.69 302 SER A N 1
ATOM 1960 C CA . SER A 1 293 ? 55.691 26.981 186.948 1.00 60.29 302 SER A CA 1
ATOM 1961 C C . SER A 1 293 ? 56.002 25.657 186.251 1.00 58.71 302 SER A C 1
ATOM 1962 O O . SER A 1 293 ? 55.764 24.588 186.802 1.00 58.88 302 SER A O 1
ATOM 1965 N N . THR A 1 294 ? 56.519 25.724 185.033 1.00 57.53 303 THR A N 1
ATOM 1966 C CA . THR A 1 294 ? 56.876 24.513 184.314 1.00 56.50 303 THR A CA 1
ATOM 1967 C C . THR A 1 294 ? 58.182 24.028 184.947 1.00 54.99 303 THR A C 1
ATOM 1968 O O . THR A 1 294 ? 59.145 24.781 185.063 1.00 54.58 303 THR A O 1
ATOM 1972 N N . GLY A 1 295 ? 58.217 22.771 185.362 1.00 54.36 304 GLY A N 1
ATOM 1973 C CA . GLY A 1 295 ? 59.416 22.260 185.997 1.00 52.82 304 GLY A CA 1
ATOM 1974 C C . GLY A 1 295 ? 59.205 21.976 187.471 1.00 51.69 304 GLY A C 1
ATOM 1975 O O . GLY A 1 295 ? 59.973 21.241 188.068 1.00 51.51 304 GLY A O 1
ATOM 1976 N N . ASP A 1 296 ? 58.166 22.565 188.057 1.00 52.56 305 ASP A N 1
ATOM 1977 C CA . ASP A 1 296 ? 57.840 22.360 189.472 1.00 53.95 305 ASP A CA 1
ATOM 1978 C C . ASP A 1 296 ? 57.451 20.903 189.748 1.00 52.40 305 ASP A C 1
ATOM 1979 O O . ASP A 1 296 ? 57.528 20.059 188.852 1.00 53.27 305 ASP A O 1
ATOM 1984 N N . HIS A 1 297 ? 57.047 20.619 190.989 1.00 50.33 306 HIS A N 1
ATOM 1985 C CA . HIS A 1 297 ? 56.632 19.271 191.398 1.00 49.55 306 HIS A CA 1
ATOM 1986 C C . HIS A 1 297 ? 55.242 19.303 192.029 1.00 49.57 306 HIS A C 1
ATOM 1987 O O . HIS A 1 297 ? 54.780 20.347 192.510 1.00 48.09 306 HIS A O 1
ATOM 1994 N N . LEU A 1 298 ? 54.594 18.141 192.056 1.00 48.62 307 LEU A N 1
ATOM 1995 C CA . LEU A 1 298 ? 53.275 18.045 192.653 1.00 48.68 307 LEU A CA 1
ATOM 1996 C C . LEU A 1 298 ? 53.310 17.047 193.798 1.00 49.25 307 LEU A C 1
ATOM 1997 O O . LEU A 1 298 ? 53.801 15.935 193.631 1.00 50.67 307 LEU A O 1
ATOM 2002 N N . ALA A 1 299 ? 52.793 17.439 194.957 1.00 49.08 308 ALA A N 1
ATOM 2003 C CA . ALA A 1 299 ? 52.781 16.550 196.105 1.00 50.53 308 ALA A CA 1
ATOM 2004 C C . ALA A 1 299 ? 51.401 15.953 196.269 1.00 51.43 308 ALA A C 1
ATOM 2005 O O . ALA A 1 299 ? 50.449 16.656 196.590 1.00 53.71 308 ALA A O 1
ATOM 2007 N N . VAL A 1 300 ? 51.301 14.648 196.063 1.00 51.77 309 VAL A N 1
ATOM 2008 C CA . VAL A 1 300 ? 50.036 13.943 196.173 1.00 53.09 309 VAL A CA 1
ATOM 2009 C C . VAL A 1 300 ? 49.916 13.154 197.478 1.00 53.43 309 VAL A C 1
ATOM 2010 O O . VAL A 1 300 ? 50.662 12.201 197.687 1.00 52.83 309 VAL A O 1
ATOM 2014 N N . TRP A 1 301 ? 48.981 13.556 198.348 1.00 53.90 310 TRP A N 1
ATOM 2015 C CA . TRP A 1 301 ? 48.758 12.880 199.643 1.00 54.47 310 TRP A CA 1
ATOM 2016 C C . TRP A 1 301 ? 47.833 11.683 199.450 1.00 53.90 310 TRP A C 1
ATOM 2017 O O . TRP A 1 301 ? 46.664 11.842 199.096 1.00 54.32 310 TRP A O 1
ATOM 2028 N N . PRO A 1 302 ? 48.337 10.472 199.715 1.00 52.82 311 PRO A N 1
ATOM 2029 C CA . PRO A 1 302 ? 47.555 9.250 199.561 1.00 52.28 311 PRO A CA 1
ATOM 2030 C C . PRO A 1 302 ? 46.701 8.867 200.746 1.00 53.00 311 PRO A C 1
ATOM 2031 O O . PRO A 1 302 ? 46.341 9.707 201.564 1.00 53.16 311 PRO A O 1
ATOM 2035 N N . SER A 1 303 ? 46.395 7.572 200.793 1.00 53.64 312 SER A N 1
ATOM 2036 C CA . SER A 1 303 ? 45.596 6.900 201.819 1.00 54.75 312 SER A CA 1
ATOM 2037 C C . SER A 1 303 ? 45.816 5.415 201.510 1.00 55.26 312 SER A C 1
ATOM 2038 O O . SER A 1 303 ? 45.373 4.914 200.482 1.00 54.83 312 SER A O 1
ATOM 2041 N N . ASN A 1 304 ? 46.513 4.716 202.394 1.00 56.19 313 ASN A N 1
ATOM 2042 C CA . ASN A 1 304 ? 46.830 3.314 202.165 1.00 57.23 313 ASN A CA 1
ATOM 2043 C C . ASN A 1 304 ? 45.717 2.436 201.619 1.00 58.20 313 ASN A C 1
ATOM 2044 O O . ASN A 1 304 ? 44.531 2.699 201.821 1.00 57.83 313 ASN A O 1
ATOM 2049 N N . PRO A 1 305 ? 46.101 1.373 200.896 1.00 59.33 314 PRO A N 1
ATOM 2050 C CA . PRO A 1 305 ? 45.168 0.417 200.297 1.00 59.70 314 PRO A CA 1
ATOM 2051 C C . PRO A 1 305 ? 44.185 -0.041 201.346 1.00 59.69 314 PRO A C 1
ATOM 2052 O O . PRO A 1 305 ? 44.425 0.142 202.533 1.00 60.72 314 PRO A O 1
ATOM 2056 N N . LEU A 1 306 ? 43.077 -0.627 200.911 1.00 60.12 315 LEU A N 1
ATOM 2057 C CA . LEU A 1 306 ? 42.058 -1.105 201.842 1.00 59.36 315 LEU A CA 1
ATOM 2058 C C . LEU A 1 306 ? 42.426 -2.491 202.327 1.00 58.46 315 LEU A C 1
ATOM 2059 O O . LEU A 1 306 ? 42.207 -2.811 203.489 1.00 58.07 315 LEU A O 1
ATOM 2064 N N . GLU A 1 307 ? 42.992 -3.303 201.436 1.00 58.95 316 GLU A N 1
ATOM 2065 C CA . GLU A 1 307 ? 43.426 -4.648 201.794 1.00 59.69 316 GLU A CA 1
ATOM 2066 C C . GLU A 1 307 ? 44.505 -4.537 202.876 1.00 60.06 316 GLU A C 1
ATOM 2067 O O . GLU A 1 307 ? 44.621 -5.392 203.752 1.00 60.60 316 GLU A O 1
ATOM 2073 N N . LYS A 1 308 ? 45.294 -3.469 202.815 1.00 60.71 317 LYS A N 1
ATOM 2074 C CA . LYS A 1 308 ? 46.377 -3.276 203.774 1.00 60.00 317 LYS A CA 1
ATOM 2075 C C . LYS A 1 308 ? 45.943 -2.652 205.097 1.00 59.49 317 LYS A C 1
ATOM 2076 O O . LYS A 1 308 ? 46.360 -3.117 206.151 1.00 59.53 317 LYS A O 1
ATOM 2082 N N . VAL A 1 309 ? 45.123 -1.605 205.052 1.00 59.94 318 VAL A N 1
ATOM 2083 C CA . VAL A 1 309 ? 44.663 -0.967 206.282 1.00 61.61 318 VAL A CA 1
ATOM 2084 C C . VAL A 1 309 ? 43.963 -2.011 207.131 1.00 63.50 318 VAL A C 1
ATOM 2085 O O . VAL A 1 309 ? 43.994 -1.964 208.357 1.00 62.50 318 VAL A O 1
ATOM 2089 N N . GLU A 1 310 ? 43.332 -2.961 206.460 1.00 67.84 319 GLU A N 1
ATOM 2090 C CA . GLU A 1 310 ? 42.628 -4.027 207.138 1.00 72.62 319 GLU A CA 1
ATOM 2091 C C . GLU A 1 310 ? 43.607 -4.990 207.781 1.00 74.53 319 GLU A C 1
ATOM 2092 O O . GLU A 1 310 ? 43.517 -5.261 208.976 1.00 75.62 319 GLU A O 1
ATOM 2098 N N . GLN A 1 311 ? 44.541 -5.507 206.987 1.00 75.66 320 GLN A N 1
ATOM 2099 C CA . GLN A 1 311 ? 45.554 -6.429 207.493 1.00 76.56 320 GLN A CA 1
ATOM 2100 C C . GLN A 1 311 ? 46.227 -5.864 208.753 1.00 77.19 320 GLN A C 1
ATOM 2101 O O . GLN A 1 311 ? 46.660 -6.617 209.628 1.00 77.68 320 GLN A O 1
ATOM 2107 N N . PHE A 1 312 ? 46.296 -4.536 208.836 1.00 77.66 321 PHE A N 1
ATOM 2108 C CA . PHE A 1 312 ? 46.923 -3.839 209.960 1.00 78.39 321 PHE A CA 1
ATOM 2109 C C . PHE A 1 312 ? 46.045 -3.808 211.205 1.00 79.30 321 PHE A C 1
ATOM 2110 O O . PHE A 1 312 ? 46.506 -4.119 212.302 1.00 79.95 321 PHE A O 1
ATOM 2118 N N . LEU A 1 313 ? 44.791 -3.396 211.037 1.00 79.48 322 LEU A N 1
ATOM 2119 C CA . LEU A 1 313 ? 43.843 -3.335 212.146 1.00 79.42 322 LEU A CA 1
ATOM 2120 C C . LEU A 1 313 ? 43.649 -4.713 212.735 1.00 80.39 322 LEU A C 1
ATOM 2121 O O . LEU A 1 313 ? 43.486 -4.872 213.942 1.00 81.00 322 LEU A O 1
ATOM 2126 N N . SER A 1 314 ? 43.671 -5.710 211.862 1.00 81.58 323 SER A N 1
ATOM 2127 C CA . SER A 1 314 ? 43.480 -7.089 212.262 1.00 83.18 323 SER A CA 1
ATOM 2128 C C . SER A 1 314 ? 44.532 -7.601 213.240 1.00 83.85 323 SER A C 1
ATOM 2129 O O . SER A 1 314 ? 44.239 -7.778 214.421 1.00 83.46 323 SER A O 1
ATOM 2132 N N . ILE A 1 315 ? 45.754 -7.818 212.765 1.00 84.25 324 ILE A N 1
ATOM 2133 C CA . ILE A 1 315 ? 46.806 -8.347 213.627 1.00 85.34 324 ILE A CA 1
ATOM 2134 C C . ILE A 1 315 ? 46.842 -7.771 215.046 1.00 86.38 324 ILE A C 1
ATOM 2135 O O . ILE A 1 315 ? 47.176 -8.479 215.994 1.00 86.23 324 ILE A O 1
ATOM 2140 N N . PHE A 1 316 ? 46.493 -6.497 215.198 1.00 87.91 325 PHE A N 1
ATOM 2141 C CA . PHE A 1 316 ? 46.501 -5.864 216.517 1.00 89.55 325 PHE A CA 1
ATOM 2142 C C . PHE A 1 316 ? 45.169 -6.040 217.211 1.00 90.21 325 PHE A C 1
ATOM 2143 O O . PHE A 1 316 ? 45.059 -5.881 218.429 1.00 90.11 325 PHE A O 1
ATOM 2151 N N . ASN A 1 317 ? 44.157 -6.374 216.421 1.00 91.25 326 ASN A N 1
ATOM 2152 C CA . ASN A 1 317 ? 42.810 -6.565 216.937 1.00 91.69 326 ASN A CA 1
ATOM 2153 C C . ASN A 1 317 ? 42.300 -5.209 217.405 1.00 90.15 326 ASN A C 1
ATOM 2154 O O . ASN A 1 317 ? 41.891 -5.060 218.553 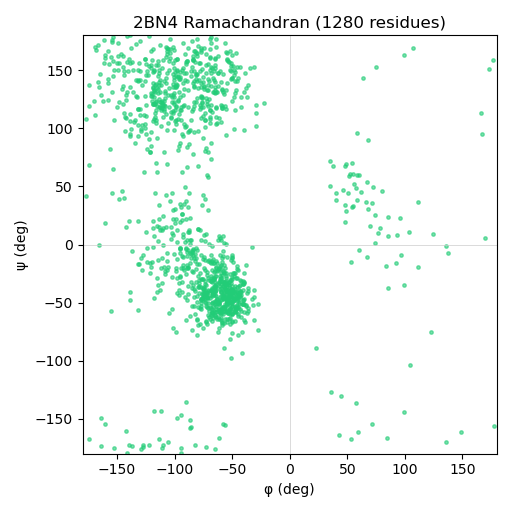1.00 89.88 326 ASN A O 1
ATOM 2159 N N . LEU A 1 318 ? 42.353 -4.218 216.520 1.00 88.98 327 LEU A N 1
ATOM 2160 C CA . LEU A 1 318 ? 41.877 -2.885 216.852 1.00 88.83 327 LEU A CA 1
ATOM 2161 C C . LEU A 1 318 ? 40.506 -2.669 216.245 1.00 88.52 327 LEU A C 1
ATOM 2162 O O . LEU A 1 318 ? 40.133 -3.320 215.268 1.00 88.27 327 LEU A O 1
ATOM 2167 N N . ASP A 1 319 ? 39.752 -1.755 216.839 1.00 88.41 328 ASP A N 1
ATOM 2168 C CA . ASP A 1 319 ? 38.440 -1.431 216.320 1.00 88.63 328 ASP A CA 1
ATOM 2169 C C . ASP A 1 319 ? 38.624 -0.111 215.602 1.00 87.72 328 ASP A C 1
ATOM 2170 O O . ASP A 1 319 ? 38.837 0.929 216.223 1.00 86.88 328 ASP A O 1
ATOM 2175 N N . PRO A 1 320 ? 38.554 -0.139 214.275 1.00 87.37 329 PRO A N 1
ATOM 2176 C CA . PRO A 1 320 ? 38.716 1.068 213.466 1.00 86.95 329 PRO A CA 1
ATOM 2177 C C . PRO A 1 320 ? 37.829 2.216 213.937 1.00 86.54 329 PRO A C 1
ATOM 2178 O O . PRO A 1 320 ? 38.166 3.386 213.767 1.00 85.52 329 PRO A O 1
ATOM 2182 N N . GLU A 1 321 ? 36.698 1.874 214.544 1.00 86.95 330 GLU A N 1
ATOM 2183 C CA . GLU A 1 321 ? 35.765 2.890 215.009 1.00 88.11 330 GLU A CA 1
ATOM 2184 C C . GLU A 1 321 ? 36.189 3.626 216.276 1.00 87.44 330 GLU A C 1
ATOM 2185 O O . GLU A 1 321 ? 35.841 4.794 216.463 1.00 87.44 330 GLU A O 1
ATOM 2191 N N . THR A 1 322 ? 36.950 2.951 217.132 1.00 86.36 331 THR A N 1
ATOM 2192 C CA . THR A 1 322 ? 37.417 3.541 218.383 1.00 85.39 331 THR A CA 1
ATOM 2193 C C . THR A 1 322 ? 37.815 5.003 218.209 1.00 85.04 331 THR A C 1
ATOM 2194 O O . THR A 1 322 ? 38.913 5.294 217.742 1.00 85.78 331 THR A O 1
ATOM 2198 N N . ILE A 1 323 ? 36.920 5.922 218.557 1.00 84.12 332 ILE A N 1
ATOM 2199 C CA . ILE A 1 323 ? 37.240 7.345 218.456 1.00 83.68 332 ILE A CA 1
ATOM 2200 C C . ILE A 1 323 ? 38.298 7.578 219.521 1.00 84.64 332 ILE A C 1
ATOM 2201 O O . ILE A 1 323 ? 38.330 6.844 220.512 1.00 85.52 332 ILE A O 1
ATOM 2206 N N . PHE A 1 324 ? 39.163 8.575 219.323 1.00 84.51 333 PHE A N 1
ATOM 2207 C CA . PHE A 1 324 ? 40.198 8.888 220.313 1.00 84.26 333 PHE A CA 1
ATOM 2208 C C . PHE A 1 324 ? 40.764 10.283 220.134 1.00 83.33 333 PHE A C 1
ATOM 2209 O O . PHE A 1 324 ? 40.415 10.996 219.191 1.00 83.58 333 PHE A O 1
ATOM 2217 N N . ASP A 1 325 ? 41.646 10.668 221.045 1.00 81.83 334 ASP A N 1
ATOM 2218 C CA . ASP A 1 325 ? 42.249 11.985 220.981 1.00 81.76 334 ASP A CA 1
ATOM 2219 C C . ASP A 1 325 ? 43.654 11.937 221.556 1.00 81.24 334 ASP A C 1
ATOM 2220 O O . ASP A 1 325 ? 44.001 10.992 222.256 1.00 82.29 334 ASP A O 1
ATOM 2225 N N . LEU A 1 326 ? 44.463 12.950 221.254 1.00 79.89 335 LEU A N 1
ATOM 2226 C CA . LEU A 1 326 ? 45.837 13.006 221.750 1.00 78.07 335 LEU A CA 1
ATOM 2227 C C . LEU A 1 326 ? 46.223 14.348 222.357 1.00 78.02 335 LEU A C 1
ATOM 2228 O O . LEU A 1 326 ? 46.248 15.372 221.671 1.00 77.54 335 LEU A O 1
ATOM 2233 N N . LYS A 1 327 ? 46.529 14.338 223.650 1.00 78.40 336 LYS A N 1
ATOM 2234 C CA . LYS A 1 327 ? 46.946 15.558 224.318 1.00 78.29 336 LYS A CA 1
ATOM 2235 C C . LYS A 1 327 ? 48.468 15.577 224.466 1.00 78.04 336 LYS A C 1
ATOM 2236 O O . LYS A 1 327 ? 49.072 14.619 224.965 1.00 77.90 336 LYS A O 1
ATOM 2242 N N . PRO A 1 328 ? 49.110 16.662 224.007 1.00 77.27 337 PRO A N 1
ATOM 2243 C CA . PRO A 1 328 ? 50.565 16.786 224.108 1.00 77.00 337 PRO A CA 1
ATOM 2244 C C . PRO A 1 328 ? 50.900 16.895 225.590 1.00 76.50 337 PRO A C 1
ATOM 2245 O O . PRO A 1 328 ? 50.147 17.513 226.343 1.00 76.70 337 PRO A O 1
ATOM 2249 N N . LEU A 1 329 ? 52.006 16.297 226.019 1.00 75.49 338 LEU A N 1
ATOM 2250 C CA . LEU A 1 329 ? 52.361 16.376 227.430 1.00 74.53 338 LEU A CA 1
ATOM 2251 C C . LEU A 1 329 ? 53.163 17.639 227.727 1.00 73.48 338 LEU A C 1
ATOM 2252 O O . LEU A 1 329 ? 53.609 17.846 228.847 1.00 72.97 338 LEU A O 1
ATOM 2257 N N . ASP A 1 330 ? 53.340 18.479 226.714 1.00 72.63 339 ASP A N 1
ATOM 2258 C CA . ASP A 1 330 ? 54.046 19.744 226.866 1.00 73.18 339 ASP A CA 1
ATOM 2259 C C . ASP A 1 330 ? 54.171 20.462 225.524 1.00 73.30 339 ASP A C 1
ATOM 2260 O O . ASP A 1 330 ? 54.070 19.845 224.461 1.00 73.80 339 ASP A O 1
ATOM 2265 N N . PRO A 1 331 ? 54.379 21.785 225.553 1.00 72.77 340 PRO A N 1
ATOM 2266 C CA . PRO A 1 331 ? 54.508 22.593 224.337 1.00 72.86 340 PRO A CA 1
ATOM 2267 C C . PRO A 1 331 ? 55.576 22.151 223.337 1.00 73.20 340 PRO A C 1
ATOM 2268 O O . PRO A 1 331 ? 55.760 22.774 222.291 1.00 72.64 340 PRO A O 1
ATOM 2272 N N . THR A 1 332 ? 56.280 21.075 223.648 1.00 73.56 341 THR A N 1
ATOM 2273 C CA . THR A 1 332 ? 57.326 20.612 222.755 1.00 73.65 341 THR A CA 1
ATOM 2274 C C . THR A 1 332 ? 56.829 19.510 221.823 1.00 73.78 341 THR A C 1
ATOM 2275 O O . THR A 1 332 ? 57.180 19.491 220.644 1.00 72.96 341 THR A O 1
ATOM 2279 N N . VAL A 1 333 ? 56.005 18.609 222.359 1.00 73.86 342 VAL A N 1
ATOM 2280 C CA . VAL A 1 333 ? 55.438 17.501 221.592 1.00 73.79 342 VAL A CA 1
ATOM 2281 C C . VAL A 1 333 ? 54.280 18.005 220.732 1.00 74.37 342 VAL A C 1
ATOM 2282 O O . VAL A 1 333 ? 53.287 18.516 221.255 1.00 75.21 342 VAL A O 1
ATOM 2286 N N . LYS A 1 334 ? 54.409 17.852 219.415 1.00 74.15 343 LYS A N 1
ATOM 2287 C CA . LYS A 1 334 ? 53.385 18.311 218.474 1.00 74.05 343 LYS A CA 1
ATOM 2288 C C . LYS A 1 334 ? 52.524 17.150 217.989 1.00 73.25 343 LYS A C 1
ATOM 2289 O O . LYS A 1 334 ? 53.034 16.068 217.693 1.00 72.74 343 LYS A O 1
ATOM 2295 N N . VAL A 1 335 ? 51.217 17.376 217.908 1.00 72.82 344 VAL A N 1
ATOM 2296 C CA . VAL A 1 335 ? 50.299 16.320 217.496 1.00 72.09 344 VAL A CA 1
ATOM 2297 C C . VAL A 1 335 ? 50.470 15.932 216.037 1.00 72.14 344 VAL A C 1
ATOM 2298 O O . VAL A 1 335 ? 50.282 16.749 215.133 1.00 71.39 344 VAL A O 1
ATOM 2302 N N . PRO A 1 336 ? 50.802 14.655 215.794 1.00 72.07 345 PRO A N 1
ATOM 2303 C CA . PRO A 1 336 ? 51.026 14.077 214.466 1.00 71.45 345 PRO A CA 1
ATOM 2304 C C . PRO A 1 336 ? 50.051 14.581 213.421 1.00 71.23 345 PRO A C 1
ATOM 2305 O O . PRO A 1 336 ? 50.440 15.167 212.414 1.00 70.56 345 PRO A O 1
ATOM 2309 N N . PHE A 1 337 ? 48.772 14.369 213.696 1.00 71.26 346 PHE A N 1
ATOM 2310 C CA . PHE A 1 337 ? 47.730 14.720 212.757 1.00 71.73 346 PHE A CA 1
ATOM 2311 C C . PHE A 1 337 ? 46.515 15.389 213.372 1.00 72.49 346 PHE A C 1
ATOM 2312 O O . PHE A 1 337 ? 46.507 15.733 214.552 1.00 73.44 346 PHE A O 1
ATOM 2320 N N . PRO A 1 338 ? 45.472 15.606 212.562 1.00 72.96 347 PRO A N 1
ATOM 2321 C CA . PRO A 1 338 ? 44.259 16.235 213.078 1.00 73.88 347 PRO A CA 1
ATOM 2322 C C . PRO A 1 338 ? 43.590 15.350 214.116 1.00 74.56 347 PRO A C 1
ATOM 2323 O O . PRO A 1 338 ? 43.413 14.148 213.899 1.00 74.42 347 PRO A O 1
ATOM 2327 N N . THR A 1 339 ? 43.220 15.955 215.242 1.00 75.43 348 THR A N 1
ATOM 2328 C CA . THR A 1 339 ? 42.580 15.232 216.339 1.00 76.04 348 THR A CA 1
ATOM 2329 C C . THR A 1 339 ? 41.431 16.018 216.970 1.00 75.68 348 THR A C 1
ATOM 2330 O O . THR A 1 339 ? 41.383 17.248 216.876 1.00 75.42 348 THR A O 1
ATOM 2334 N N . PRO A 1 340 ? 40.483 15.313 217.616 1.00 75.46 349 PRO A N 1
ATOM 2335 C CA . PRO A 1 340 ? 40.416 13.852 217.789 1.00 73.99 349 PRO A CA 1
ATOM 2336 C C . PRO A 1 340 ? 40.140 13.171 216.470 1.00 72.27 349 PRO A C 1
ATOM 2337 O O . PRO A 1 340 ? 39.965 13.836 215.457 1.00 71.79 349 PRO A O 1
ATOM 2341 N N . THR A 1 341 ? 40.090 11.845 216.492 1.00 71.30 350 THR A N 1
ATOM 2342 C CA . THR A 1 341 ? 39.828 11.060 215.288 1.00 71.11 350 THR A CA 1
ATOM 2343 C C . THR A 1 341 ? 39.566 9.592 215.618 1.00 71.37 350 THR A C 1
ATOM 2344 O O . THR A 1 341 ? 39.754 9.140 216.751 1.00 71.11 350 THR A O 1
ATOM 2348 N N . THR A 1 342 ? 39.119 8.854 214.614 1.00 71.18 351 THR A N 1
ATOM 2349 C CA . THR A 1 342 ? 38.827 7.444 214.775 1.00 71.30 351 THR A CA 1
ATOM 2350 C C . THR A 1 342 ? 40.095 6.675 214.454 1.00 71.23 351 THR A C 1
ATOM 2351 O O . THR A 1 342 ? 40.961 7.188 213.749 1.00 71.41 351 THR A O 1
ATOM 2355 N N . ILE A 1 343 ? 40.223 5.457 214.969 1.00 70.47 352 ILE A N 1
ATOM 2356 C CA . ILE A 1 343 ? 41.421 4.681 214.690 1.00 70.62 352 ILE A CA 1
ATOM 2357 C C . ILE A 1 343 ? 41.533 4.353 213.208 1.00 72.94 352 ILE A C 1
ATOM 2358 O O . ILE A 1 343 ? 42.630 4.345 212.644 1.00 74.09 352 ILE A O 1
ATOM 2363 N N . GLY A 1 344 ? 40.395 4.094 212.572 1.00 74.47 353 GLY A N 1
ATOM 2364 C CA . GLY A 1 344 ? 40.401 3.765 211.157 1.00 74.14 353 GLY A CA 1
ATOM 2365 C C . GLY A 1 344 ? 40.974 4.860 210.282 1.00 73.24 353 GLY A C 1
ATOM 2366 O O . GLY A 1 344 ? 41.777 4.583 209.400 1.00 73.45 353 GLY A O 1
ATOM 2367 N N . ALA A 1 345 ? 40.565 6.101 210.525 1.00 72.83 354 ALA A N 1
ATOM 2368 C CA . ALA A 1 345 ? 41.046 7.238 209.746 1.00 72.65 354 ALA A CA 1
ATOM 2369 C C . ALA A 1 345 ? 42.552 7.419 209.837 1.00 72.37 354 ALA A C 1
ATOM 2370 O O . ALA A 1 345 ? 43.194 7.760 208.848 1.00 73.18 354 ALA A O 1
ATOM 2372 N N . ALA A 1 346 ? 43.105 7.188 211.025 1.00 71.65 355 ALA A N 1
ATOM 2373 C CA . ALA A 1 346 ? 44.537 7.339 211.278 1.00 70.89 355 ALA A CA 1
ATOM 2374 C C . ALA A 1 346 ? 45.395 6.259 210.634 1.00 70.01 355 ALA A C 1
ATOM 2375 O O . ALA A 1 346 ? 46.574 6.475 210.354 1.00 69.79 355 ALA A O 1
ATOM 2377 N N . ILE A 1 347 ? 44.793 5.098 210.413 1.00 69.08 356 ILE A N 1
ATOM 2378 C CA . ILE A 1 347 ? 45.465 3.957 209.800 1.00 68.25 356 ILE A CA 1
ATOM 2379 C C . ILE A 1 347 ? 45.329 4.017 208.269 1.00 68.39 356 ILE A C 1
ATOM 2380 O O . ILE A 1 347 ? 46.114 3.419 207.520 1.00 67.93 356 ILE A O 1
ATOM 2385 N N . LYS A 1 348 ? 44.329 4.772 207.825 1.00 67.95 357 LYS A N 1
ATOM 2386 C CA . LYS A 1 348 ? 44.022 4.934 206.415 1.00 66.23 357 LYS A CA 1
ATOM 2387 C C . LYS A 1 348 ? 44.512 6.261 205.834 1.00 65.86 357 LYS A C 1
ATOM 2388 O O . LYS A 1 348 ? 44.806 6.343 204.638 1.00 66.32 357 LYS A O 1
ATOM 2394 N N . HIS A 1 349 ? 44.603 7.296 206.668 1.00 64.85 358 HIS A N 1
ATOM 2395 C CA . HIS A 1 349 ? 45.036 8.620 206.197 1.00 64.10 358 HIS A CA 1
ATOM 2396 C C . HIS A 1 349 ? 46.253 9.229 206.925 1.00 62.93 358 HIS A C 1
ATOM 2397 O O . HIS A 1 349 ? 46.869 10.179 206.428 1.00 61.70 358 HIS A O 1
ATOM 2404 N N . TYR A 1 350 ? 46.608 8.676 208.082 1.00 61.45 359 TYR A N 1
ATOM 2405 C CA . TYR A 1 350 ? 47.693 9.230 208.890 1.00 60.45 359 TYR A CA 1
ATOM 2406 C C . TYR A 1 350 ? 48.958 8.418 209.134 1.00 59.35 359 TYR A C 1
ATOM 2407 O O . TYR A 1 350 ? 50.033 8.990 209.346 1.00 57.46 359 TYR A O 1
ATOM 2416 N N . LEU A 1 351 ? 48.820 7.094 209.137 1.00 58.73 360 LEU A N 1
ATOM 2417 C CA . LEU A 1 351 ? 49.939 6.204 209.404 1.00 57.12 360 LEU A CA 1
ATOM 2418 C C . LEU A 1 351 ? 50.478 5.408 208.229 1.00 56.49 360 LEU A C 1
ATOM 2419 O O . LEU A 1 351 ? 49.766 4.601 207.630 1.00 56.26 360 LEU A O 1
ATOM 2424 N N . GLU A 1 352 ? 51.752 5.632 207.920 1.00 55.28 361 GLU A N 1
ATOM 2425 C CA . GLU A 1 352 ? 52.418 4.917 206.846 1.00 53.68 361 GLU A CA 1
ATOM 2426 C C . GLU A 1 352 ? 52.617 3.481 207.329 1.00 51.72 361 GLU A C 1
ATOM 2427 O O . GLU A 1 352 ? 53.697 3.119 207.764 1.00 51.37 361 GLU A O 1
ATOM 2433 N N . ILE A 1 353 ? 51.574 2.664 207.262 1.00 50.77 362 ILE A N 1
ATOM 2434 C CA . ILE A 1 353 ? 51.661 1.281 207.727 1.00 50.23 362 ILE A CA 1
ATOM 2435 C C . ILE A 1 353 ? 52.395 0.378 206.759 1.00 49.04 362 ILE A C 1
ATOM 2436 O O . ILE A 1 353 ? 53.025 -0.612 207.141 1.00 46.46 362 ILE A O 1
ATOM 2441 N N . THR A 1 354 ? 52.289 0.729 205.490 1.00 50.29 363 THR A N 1
ATOM 2442 C CA . THR A 1 354 ? 52.900 -0.047 204.435 1.00 51.27 363 THR A CA 1
ATOM 2443 C C . THR A 1 354 ? 54.392 0.305 204.388 1.00 52.71 363 THR A C 1
ATOM 2444 O O . THR A 1 354 ? 54.821 1.224 205.084 1.00 55.09 363 THR A O 1
ATOM 2448 N N . GLY A 1 355 ? 55.185 -0.429 203.609 1.00 52.89 364 GLY A N 1
ATOM 2449 C CA . GLY A 1 355 ? 56.608 -0.134 203.528 1.00 54.02 364 GLY A CA 1
ATOM 2450 C C . GLY A 1 355 ? 57.487 -1.020 204.400 1.00 54.93 364 GLY A C 1
ATOM 2451 O O . GLY A 1 355 ? 56.979 -1.661 205.326 1.00 54.86 364 GLY A O 1
ATOM 2452 N N . PRO A 1 356 ? 58.818 -1.067 204.137 1.00 55.17 365 PRO A N 1
ATOM 2453 C CA . PRO A 1 356 ? 59.806 -1.869 204.871 1.00 53.72 365 PRO A CA 1
ATOM 2454 C C . PRO A 1 356 ? 59.641 -1.763 206.376 1.00 53.77 365 PRO A C 1
ATOM 2455 O O . PRO A 1 356 ? 59.143 -0.763 206.879 1.00 54.40 365 PRO A O 1
ATOM 2459 N N . VAL A 1 357 ? 60.057 -2.794 207.098 1.00 53.49 366 VAL A N 1
ATOM 2460 C CA . VAL A 1 357 ? 59.933 -2.761 208.540 1.00 54.70 366 VAL A CA 1
ATOM 2461 C C . VAL A 1 357 ? 61.267 -2.469 209.186 1.00 54.40 366 VAL A C 1
ATOM 2462 O O . VAL A 1 357 ? 62.256 -3.122 208.890 1.00 53.62 366 VAL A O 1
ATOM 2466 N N . SER A 1 358 ? 61.277 -1.477 210.069 1.00 55.70 367 SER A N 1
ATOM 2467 C CA . SER A 1 358 ? 62.492 -1.070 210.770 1.00 56.49 367 SER A CA 1
ATOM 2468 C C . SER A 1 358 ? 62.817 -2.036 211.883 1.00 56.94 367 SER A C 1
ATOM 2469 O O . SER A 1 358 ? 61.980 -2.303 212.739 1.00 56.19 367 SER A O 1
ATOM 2472 N N . ARG A 1 359 ? 64.046 -2.537 211.884 1.00 58.30 368 ARG A N 1
ATOM 2473 C CA . ARG A 1 359 ? 64.459 -3.480 212.907 1.00 59.42 368 ARG A CA 1
ATOM 2474 C C . ARG A 1 359 ? 64.302 -2.894 214.303 1.00 59.66 368 ARG A C 1
ATOM 2475 O O . ARG A 1 359 ? 64.201 -3.632 215.289 1.00 60.30 368 ARG A O 1
ATOM 2483 N N . GLN A 1 360 ? 64.286 -1.565 214.376 1.00 59.18 369 GLN A N 1
ATOM 2484 C CA . GLN A 1 360 ? 64.137 -0.855 215.644 1.00 58.45 369 GLN A CA 1
ATOM 2485 C C . GLN A 1 360 ? 62.705 -1.025 216.165 1.00 58.43 369 GLN A C 1
ATOM 2486 O O . GLN A 1 360 ? 62.457 -1.003 217.371 1.00 56.93 369 GLN A O 1
ATOM 2492 N N . LEU A 1 361 ? 61.761 -1.206 215.247 1.00 59.30 370 LEU A N 1
ATOM 2493 C CA . LEU A 1 361 ? 60.372 -1.377 215.631 1.00 59.77 370 LEU A CA 1
ATOM 2494 C C . LEU A 1 361 ? 60.159 -2.732 216.277 1.00 61.56 370 LEU A C 1
ATOM 2495 O O . LEU A 1 361 ? 59.208 -2.906 217.036 1.00 62.00 370 LEU A O 1
ATOM 2500 N N . PHE A 1 362 ? 61.034 -3.691 215.968 1.00 63.61 371 PHE A N 1
ATOM 2501 C CA . PHE A 1 362 ? 60.948 -5.027 216.565 1.00 65.55 371 PHE A CA 1
ATOM 2502 C C . PHE A 1 362 ? 61.488 -4.952 217.988 1.00 66.50 371 PHE A C 1
ATOM 2503 O O . PHE A 1 362 ? 60.879 -5.463 218.929 1.00 65.60 371 PHE A O 1
ATOM 2511 N N . SER A 1 363 ? 62.637 -4.301 218.142 1.00 68.54 372 SER A N 1
ATOM 2512 C CA . SER A 1 363 ? 63.241 -4.155 219.460 1.00 69.94 372 SER A CA 1
ATOM 2513 C C . SER A 1 363 ? 62.301 -3.402 220.405 1.00 70.21 372 SER A C 1
ATOM 2514 O O . SER A 1 363 ? 62.310 -3.634 221.609 1.00 70.55 372 SER A O 1
ATOM 2517 N N . SER A 1 364 ? 61.483 -2.512 219.856 1.00 70.46 373 SER A N 1
ATOM 2518 C CA . SER A 1 364 ? 60.553 -1.741 220.671 1.00 71.15 373 SER A CA 1
ATOM 2519 C C . SER A 1 364 ? 59.249 -2.491 220.952 1.00 71.38 373 SER A C 1
ATOM 2520 O O . SER A 1 364 ? 58.397 -1.997 221.688 1.00 72.17 373 SER A O 1
ATOM 2523 N N . LEU A 1 365 ? 59.088 -3.679 220.375 1.00 70.74 374 LEU A N 1
ATOM 2524 C CA . LEU A 1 365 ? 57.864 -4.451 220.589 1.00 71.65 374 LEU A CA 1
ATOM 2525 C C . LEU A 1 365 ? 57.926 -5.500 221.704 1.00 72.68 374 LEU A C 1
ATOM 2526 O O . LEU A 1 365 ? 56.895 -5.839 222.296 1.00 74.29 374 LEU A O 1
ATOM 2531 N N . ILE A 1 366 ? 59.118 -6.018 221.994 1.00 72.35 375 ILE A N 1
ATOM 2532 C CA . ILE A 1 366 ? 59.258 -7.039 223.026 1.00 70.25 375 ILE A CA 1
ATOM 2533 C C . ILE A 1 366 ? 58.304 -6.760 224.189 1.00 69.65 375 ILE A C 1
ATOM 2534 O O . ILE A 1 366 ? 57.649 -7.671 224.706 1.00 69.45 375 ILE A O 1
ATOM 2539 N N . GLN A 1 367 ? 58.206 -5.489 224.570 1.00 69.32 376 GLN A N 1
ATOM 2540 C CA . GLN A 1 367 ? 57.327 -5.061 225.659 1.00 69.52 376 GLN A CA 1
ATOM 2541 C C . GLN A 1 367 ? 55.902 -5.580 225.525 1.00 70.01 376 GLN A C 1
ATOM 2542 O O . GLN A 1 367 ? 55.253 -5.919 226.512 1.00 69.93 376 GLN A O 1
ATOM 2548 N N . PHE A 1 368 ? 55.400 -5.596 224.301 1.00 69.80 377 PHE A N 1
ATOM 2549 C CA . PHE A 1 368 ? 54.042 -6.022 224.081 1.00 69.55 377 PHE A CA 1
ATOM 2550 C C . PHE A 1 368 ? 53.914 -7.343 223.383 1.00 72.01 377 PHE A C 1
ATOM 2551 O O . PHE A 1 368 ? 52.894 -7.604 222.746 1.00 73.43 377 PHE A O 1
ATOM 2559 N N . ALA A 1 369 ? 54.940 -8.182 223.493 1.00 73.98 378 ALA A N 1
ATOM 2560 C CA . ALA A 1 369 ? 54.877 -9.491 222.864 1.00 76.15 378 ALA A CA 1
ATOM 2561 C C . ALA A 1 369 ? 53.526 -10.146 223.229 1.00 78.01 378 ALA A C 1
ATOM 2562 O O . ALA A 1 369 ? 52.933 -9.850 224.275 1.00 77.63 378 ALA A O 1
ATOM 2564 N N . PRO A 1 370 ? 52.998 -10.998 222.337 1.00 79.20 379 PRO A N 1
ATOM 2565 C CA . PRO A 1 370 ? 51.730 -11.703 222.542 1.00 79.74 379 PRO A CA 1
ATOM 2566 C C . PRO A 1 370 ? 51.853 -12.831 223.567 1.00 79.47 379 PRO A C 1
ATOM 2567 O O . PRO A 1 370 ? 50.981 -13.019 224.414 1.00 77.88 379 PRO A O 1
ATOM 2571 N N . ASN A 1 371 ? 52.950 -13.574 223.473 1.00 79.85 380 ASN A N 1
ATOM 2572 C CA . ASN A 1 371 ? 53.203 -14.700 224.358 1.00 80.99 380 ASN A CA 1
ATOM 2573 C C . ASN A 1 371 ? 54.696 -14.935 224.505 1.00 81.81 380 ASN A C 1
ATOM 2574 O O . ASN A 1 371 ? 55.466 -14.682 223.580 1.00 82.59 380 ASN A O 1
ATOM 2579 N N . ALA A 1 372 ? 55.079 -15.457 225.667 1.00 82.48 381 ALA A N 1
ATOM 2580 C CA . ALA A 1 372 ? 56.467 -15.740 226.013 1.00 82.72 381 ALA A CA 1
ATOM 2581 C C . ALA A 1 372 ? 57.377 -16.237 224.893 1.00 83.19 381 ALA A C 1
ATOM 2582 O O . ALA A 1 372 ? 58.538 -15.832 224.816 1.00 83.99 381 ALA A O 1
ATOM 2584 N N . ASP A 1 373 ? 56.870 -17.110 224.030 1.00 83.75 382 ASP A N 1
ATOM 2585 C CA . ASP A 1 373 ? 57.683 -17.651 222.940 1.00 84.39 382 ASP A CA 1
ATOM 2586 C C . ASP A 1 373 ? 57.968 -16.563 221.911 1.00 83.14 382 ASP A C 1
ATOM 2587 O O . ASP A 1 373 ? 59.001 -16.581 221.239 1.00 83.21 382 ASP A O 1
ATOM 2592 N N . VAL A 1 374 ? 57.035 -15.627 221.784 1.00 81.15 383 VAL A N 1
ATOM 2593 C CA . VAL A 1 374 ? 57.187 -14.513 220.860 1.00 80.05 383 VAL A CA 1
ATOM 2594 C C . VAL A 1 374 ? 58.254 -13.583 221.407 1.00 79.39 383 VAL A C 1
ATOM 2595 O O . VAL A 1 374 ? 59.278 -13.344 220.766 1.00 78.68 383 VAL A O 1
ATOM 2599 N N . LYS A 1 375 ? 57.992 -13.059 222.600 1.00 79.36 384 LYS A N 1
ATOM 2600 C CA . LYS A 1 375 ? 58.901 -12.136 223.258 1.00 80.01 384 LYS A CA 1
ATOM 2601 C C . LYS A 1 375 ? 60.345 -12.555 223.066 1.00 80.53 384 LYS A C 1
ATOM 2602 O O . LYS A 1 375 ? 61.233 -11.708 222.953 1.00 80.67 384 LYS A O 1
ATOM 2608 N N . GLU A 1 376 ? 60.567 -13.864 223.006 1.00 81.62 385 GLU A N 1
ATOM 2609 C CA . GLU A 1 376 ? 61.908 -14.413 222.842 1.00 83.35 385 GLU A CA 1
ATOM 2610 C C . GLU A 1 376 ? 62.431 -14.297 221.410 1.00 82.56 385 GLU A C 1
ATOM 2611 O O . GLU A 1 376 ? 63.582 -13.909 221.201 1.00 83.12 385 GLU A O 1
ATOM 2617 N N . LYS A 1 377 ? 61.610 -14.639 220.421 1.00 81.08 386 LYS A N 1
ATOM 2618 C CA . LYS A 1 377 ? 62.075 -14.534 219.041 1.00 79.67 386 LYS A CA 1
ATOM 2619 C C . LYS A 1 377 ? 62.185 -13.073 218.644 1.00 78.64 386 LYS A C 1
ATOM 2620 O O . LYS A 1 377 ? 63.130 -12.680 217.959 1.00 78.28 386 LYS A O 1
ATOM 2626 N N . LEU A 1 378 ? 61.221 -12.271 219.090 1.00 77.55 387 LEU A N 1
ATOM 2627 C CA . LEU A 1 378 ? 61.208 -10.842 218.792 1.00 76.19 387 LEU A CA 1
ATOM 2628 C C . LEU A 1 378 ? 62.559 -10.255 219.181 1.00 75.28 387 LEU A C 1
ATOM 2629 O O . LEU A 1 378 ? 63.132 -9.436 218.455 1.00 74.89 387 LEU A O 1
ATOM 2634 N N . THR A 1 379 ? 63.046 -10.699 220.339 1.00 73.95 388 THR A N 1
ATOM 2635 C CA . THR A 1 379 ? 64.325 -10.290 220.913 1.00 71.41 388 THR A CA 1
ATOM 2636 C C . THR A 1 379 ? 65.516 -10.674 220.038 1.00 70.25 388 THR A C 1
ATOM 2637 O O . THR A 1 379 ? 66.258 -9.816 219.574 1.00 70.27 388 THR A O 1
ATOM 2641 N N . LEU A 1 380 ? 65.697 -11.971 219.827 1.00 69.77 389 LEU A N 1
ATOM 2642 C CA . LEU A 1 380 ? 66.798 -12.470 219.016 1.00 69.55 389 LEU A CA 1
ATOM 2643 C C . LEU A 1 380 ? 66.859 -11.709 217.700 1.00 68.28 389 LEU A C 1
ATOM 2644 O O . LEU A 1 380 ? 67.926 -11.271 217.268 1.00 67.24 389 LEU A O 1
ATOM 2649 N N . LEU A 1 381 ? 65.701 -11.570 217.063 1.00 67.77 390 LEU A N 1
ATOM 2650 C CA . LEU A 1 381 ? 65.598 -10.857 215.795 1.00 67.34 390 LEU A CA 1
ATOM 2651 C C . LEU A 1 381 ? 66.002 -9.394 215.928 1.00 67.03 390 LEU A C 1
ATOM 2652 O O . LEU A 1 381 ? 66.833 -8.905 215.162 1.00 67.06 390 LEU A O 1
ATOM 2657 N N . SER A 1 382 ? 65.418 -8.698 216.901 1.00 65.50 391 SER A N 1
ATOM 2658 C CA . SER A 1 382 ? 65.728 -7.291 217.097 1.00 63.89 391 SER A CA 1
ATOM 2659 C C . SER A 1 382 ? 67.215 -7.127 217.347 1.00 63.42 391 SER A C 1
ATOM 2660 O O . SER A 1 382 ? 67.737 -6.012 217.328 1.00 65.06 391 SER A O 1
ATOM 2663 N N . LYS A 1 383 ? 67.905 -8.242 217.553 1.00 62.13 392 LYS A N 1
ATOM 2664 C CA . LYS A 1 383 ? 69.331 -8.188 217.807 1.00 62.25 392 LYS A CA 1
ATOM 2665 C C . LYS A 1 383 ? 70.211 -8.707 216.673 1.00 62.68 392 LYS A C 1
ATOM 2666 O O . LYS A 1 383 ? 71.390 -8.361 216.600 1.00 63.42 392 LYS A O 1
ATOM 2672 N N . ASP A 1 384 ? 69.657 -9.504 215.768 1.00 62.74 393 ASP A N 1
ATOM 2673 C CA . ASP A 1 384 ? 70.479 -10.042 214.691 1.00 63.19 393 ASP A CA 1
ATOM 2674 C C . ASP A 1 384 ? 70.262 -9.427 213.308 1.00 62.88 393 ASP A C 1
ATOM 2675 O O . ASP A 1 384 ? 69.336 -9.785 212.584 1.00 63.04 393 ASP A O 1
ATOM 2680 N N . LYS A 1 385 ? 71.142 -8.494 212.962 1.00 62.93 394 LYS A N 1
ATOM 2681 C CA . LYS A 1 385 ? 71.138 -7.808 211.673 1.00 63.49 394 LYS A CA 1
ATOM 2682 C C . LYS A 1 385 ? 70.591 -8.761 210.584 1.00 63.25 394 LYS A C 1
ATOM 2683 O O . LYS A 1 385 ? 69.512 -8.543 210.023 1.00 61.80 394 LYS A O 1
ATOM 2689 N N . ASP A 1 386 ? 71.343 -9.831 210.334 1.00 63.61 395 ASP A N 1
ATOM 2690 C CA . ASP A 1 386 ? 71.032 -10.845 209.331 1.00 63.88 395 ASP A CA 1
ATOM 2691 C C . ASP A 1 386 ? 69.706 -11.567 209.480 1.00 63.62 395 ASP A C 1
ATOM 2692 O O . ASP A 1 386 ? 68.908 -11.604 208.560 1.00 64.12 395 ASP A O 1
ATOM 2697 N N . GLN A 1 387 ? 69.489 -12.184 210.626 1.00 64.36 396 GLN A N 1
ATOM 2698 C CA . GLN A 1 387 ? 68.251 -12.916 210.850 1.00 67.01 396 GLN A CA 1
ATOM 2699 C C . GLN A 1 387 ? 67.001 -12.071 210.558 1.00 67.37 396 GLN A C 1
ATOM 2700 O O . GLN A 1 387 ? 65.967 -12.596 210.136 1.00 67.41 396 GLN A O 1
ATOM 2706 N N . PHE A 1 388 ? 67.095 -10.765 210.792 1.00 66.79 397 PHE A N 1
ATOM 2707 C CA . PHE A 1 388 ? 65.977 -9.870 210.531 1.00 65.36 397 PHE A CA 1
ATOM 2708 C C . PHE A 1 388 ? 65.785 -9.794 209.027 1.00 65.76 397 PHE A C 1
ATOM 2709 O O . PHE A 1 388 ? 64.661 -9.873 208.532 1.00 66.09 397 PHE A O 1
ATOM 2717 N N . ALA A 1 389 ? 66.892 -9.628 208.305 1.00 65.51 398 ALA A N 1
ATOM 2718 C CA . ALA A 1 389 ? 66.850 -9.563 206.850 1.00 65.12 398 ALA A CA 1
ATOM 2719 C C . ALA A 1 389 ? 66.099 -10.805 206.415 1.00 65.66 398 ALA A C 1
ATOM 2720 O O . ALA A 1 389 ? 65.005 -10.726 205.852 1.00 66.22 398 ALA A O 1
ATOM 2722 N N . VAL A 1 390 ? 66.706 -11.948 206.720 1.00 66.41 399 VAL A N 1
ATOM 2723 C CA . VAL A 1 390 ? 66.191 -13.277 206.406 1.00 66.28 399 VAL A CA 1
ATOM 2724 C C . VAL A 1 390 ? 64.714 -13.508 206.734 1.00 66.30 399 VAL A C 1
ATOM 2725 O O . VAL A 1 390 ? 63.936 -13.901 205.866 1.00 66.31 399 VAL A O 1
ATOM 2729 N N . GLU A 1 391 ? 64.321 -13.271 207.977 1.00 66.17 400 GLU A N 1
ATOM 2730 C CA . GLU A 1 391 ? 62.937 -13.513 208.359 1.00 67.91 400 GLU A CA 1
ATOM 2731 C C . GLU A 1 391 ? 61.910 -12.415 208.112 1.00 68.34 400 GLU A C 1
ATOM 2732 O O . GLU A 1 391 ? 60.711 -12.670 208.230 1.00 69.74 400 GLU A O 1
ATOM 2738 N N . ILE A 1 392 ? 62.339 -11.201 207.786 1.00 67.89 401 ILE A N 1
ATOM 2739 C CA . ILE A 1 392 ? 61.359 -10.145 207.574 1.00 66.68 401 ILE A CA 1
ATOM 2740 C C . ILE A 1 392 ? 61.602 -9.192 206.408 1.00 66.15 401 ILE A C 1
ATOM 2741 O O . ILE A 1 392 ? 60.689 -8.925 205.624 1.00 67.81 401 ILE A O 1
ATOM 2746 N N . THR A 1 393 ? 62.823 -8.678 206.300 1.00 64.17 402 THR A N 1
ATOM 2747 C CA . THR A 1 393 ? 63.191 -7.727 205.255 1.00 60.84 402 THR A CA 1
ATOM 2748 C C . THR A 1 393 ? 63.203 -8.289 203.849 1.00 60.68 402 THR A C 1
ATOM 2749 O O . THR A 1 393 ? 62.536 -7.764 202.955 1.00 59.68 402 THR A O 1
ATOM 2753 N N . SER A 1 394 ? 63.963 -9.356 203.652 1.00 60.70 403 SER A N 1
ATOM 2754 C CA . SER A 1 394 ? 64.067 -9.975 202.336 1.00 62.27 403 SER A CA 1
ATOM 2755 C C . SER A 1 394 ? 62.736 -10.551 201.838 1.00 61.94 403 SER A C 1
ATOM 2756 O O . SER A 1 394 ? 62.603 -10.879 200.663 1.00 61.44 403 SER A O 1
ATOM 2759 N N . LYS A 1 395 ? 61.760 -10.679 202.732 1.00 62.47 404 LYS A N 1
ATOM 2760 C CA . LYS A 1 395 ? 60.448 -11.220 202.374 1.00 62.49 404 LYS A CA 1
ATOM 2761 C C . LYS A 1 395 ? 59.454 -10.101 202.063 1.00 61.56 404 LYS A C 1
ATOM 2762 O O . LYS A 1 395 ? 58.301 -10.363 201.712 1.00 61.95 404 LYS A O 1
ATOM 2768 N N . TYR A 1 396 ? 59.904 -8.860 202.218 1.00 59.39 405 TYR A N 1
ATOM 2769 C CA . TYR A 1 396 ? 59.085 -7.692 201.944 1.00 58.39 405 TYR A CA 1
ATOM 2770 C C . TYR A 1 396 ? 57.794 -7.622 202.729 1.00 58.60 405 TYR A C 1
ATOM 2771 O O . TYR A 1 396 ? 56.738 -7.381 202.154 1.00 58.84 405 TYR A O 1
ATOM 2780 N N . PHE A 1 397 ? 57.865 -7.829 204.037 1.00 59.52 406 PHE A N 1
ATOM 2781 C CA . PHE A 1 397 ? 56.661 -7.754 204.866 1.00 60.81 406 PHE A CA 1
ATOM 2782 C C . PHE A 1 397 ? 56.394 -6.302 205.227 1.00 61.15 406 PHE A C 1
ATOM 2783 O O . PHE A 1 397 ? 57.297 -5.462 205.157 1.00 61.94 406 PHE A O 1
ATOM 2791 N N . ASN A 1 398 ? 55.147 -6.014 205.592 1.00 61.43 407 ASN A N 1
ATOM 2792 C CA . ASN A 1 398 ? 54.750 -4.684 206.045 1.00 61.41 407 ASN A CA 1
ATOM 2793 C C . ASN A 1 398 ? 54.584 -4.907 207.541 1.00 61.51 407 ASN A C 1
ATOM 2794 O O . ASN A 1 398 ? 54.510 -6.057 207.974 1.00 59.94 407 ASN A O 1
ATOM 2799 N N . ILE A 1 399 ? 54.537 -3.837 208.333 1.00 62.54 408 ILE A N 1
ATOM 2800 C CA . ILE A 1 399 ? 54.398 -3.995 209.783 1.00 62.81 408 ILE A CA 1
ATOM 2801 C C . ILE A 1 399 ? 53.491 -5.167 210.127 1.00 62.58 408 ILE A C 1
ATOM 2802 O O . ILE A 1 399 ? 53.886 -6.088 210.836 1.00 61.28 408 ILE A O 1
ATOM 2807 N N . ALA A 1 400 ? 52.265 -5.110 209.619 1.00 63.90 409 ALA A N 1
ATOM 2808 C CA . ALA A 1 400 ? 51.275 -6.141 209.874 1.00 65.03 409 ALA A CA 1
ATOM 2809 C C . ALA A 1 400 ? 51.691 -7.504 209.348 1.00 65.19 409 ALA A C 1
ATOM 2810 O O . ALA A 1 400 ? 51.637 -8.486 210.076 1.00 64.76 409 ALA A O 1
ATOM 2812 N N . ASP A 1 401 ? 52.100 -7.566 208.086 1.00 67.29 410 ASP A N 1
ATOM 2813 C CA . ASP A 1 401 ? 52.538 -8.827 207.490 1.00 70.00 410 ASP A CA 1
ATOM 2814 C C . ASP A 1 401 ? 53.588 -9.466 208.408 1.00 70.81 410 ASP A C 1
ATOM 2815 O O . ASP A 1 401 ? 53.501 -10.646 208.764 1.00 70.27 410 ASP A O 1
ATOM 2820 N N . ALA A 1 402 ? 54.570 -8.654 208.793 1.00 72.36 411 ALA A N 1
ATOM 2821 C CA . ALA A 1 402 ? 55.675 -9.083 209.638 1.00 72.72 411 ALA A CA 1
ATOM 2822 C C . ALA A 1 402 ? 55.241 -9.679 210.971 1.00 72.91 411 ALA A C 1
ATOM 2823 O O . ALA A 1 402 ? 55.640 -10.790 211.314 1.00 73.06 411 ALA A O 1
ATOM 2825 N N . LEU A 1 403 ? 54.431 -8.943 211.724 1.00 73.57 412 LEU A N 1
ATOM 2826 C CA . LEU A 1 403 ? 53.973 -9.418 213.025 1.00 74.50 412 LEU A CA 1
ATOM 2827 C C . LEU A 1 403 ? 53.025 -10.602 212.935 1.00 76.02 412 LEU A C 1
ATOM 2828 O O . LEU A 1 403 ? 52.930 -11.387 213.880 1.00 78.06 412 LEU A O 1
ATOM 2833 N N . LYS A 1 404 ? 52.299 -10.729 211.828 1.00 76.13 413 LYS A N 1
ATOM 2834 C CA . LYS A 1 404 ? 51.408 -11.872 211.693 1.00 77.24 413 LYS A CA 1
ATOM 2835 C C . LYS A 1 404 ? 52.321 -13.089 211.610 1.00 77.90 413 LYS A C 1
ATOM 2836 O O . LYS A 1 404 ? 52.071 -14.123 212.234 1.00 78.48 413 LYS A O 1
ATOM 2842 N N . TYR A 1 405 ? 53.392 -12.941 210.840 1.00 76.58 414 TYR A N 1
ATOM 2843 C CA . TYR A 1 405 ? 54.364 -14.001 210.663 1.00 75.51 414 TYR A CA 1
ATOM 2844 C C . TYR A 1 405 ? 54.903 -14.539 211.984 1.00 76.60 414 TYR A C 1
ATOM 2845 O O . TYR A 1 405 ? 54.783 -15.725 212.265 1.00 77.59 414 TYR A O 1
ATOM 2854 N N . LEU A 1 406 ? 55.502 -13.665 212.787 1.00 77.89 415 LEU A N 1
ATOM 2855 C CA . LEU A 1 406 ? 56.080 -14.057 214.077 1.00 79.04 415 LEU A CA 1
ATOM 2856 C C . LEU A 1 406 ? 55.116 -14.723 215.051 1.00 79.82 415 LEU A C 1
ATOM 2857 O O . LEU A 1 406 ? 55.510 -15.600 215.816 1.00 80.18 415 LEU A O 1
ATOM 2862 N N . SER A 1 407 ? 53.856 -14.306 215.026 1.00 80.57 416 SER A N 1
ATOM 2863 C CA . SER A 1 407 ? 52.864 -14.833 215.955 1.00 81.52 416 SER A CA 1
ATOM 2864 C C . SER A 1 407 ? 51.962 -15.944 215.418 1.00 82.02 416 SER A C 1
ATOM 2865 O O . SER A 1 407 ? 51.075 -16.422 216.126 1.00 82.02 416 SER A O 1
ATOM 2868 N N . ASP A 1 408 ? 52.181 -16.357 214.175 1.00 82.48 417 ASP A N 1
ATOM 2869 C CA . ASP A 1 408 ? 51.354 -17.392 213.568 1.00 81.99 417 ASP A CA 1
ATOM 2870 C C . ASP A 1 408 ? 49.876 -17.014 213.642 1.00 81.56 417 ASP A C 1
ATOM 2871 O O . ASP A 1 408 ? 49.020 -17.882 213.778 1.00 81.88 417 ASP A O 1
ATOM 2876 N N . GLY A 1 409 ? 49.583 -15.720 213.551 1.00 81.31 418 GLY A N 1
ATOM 2877 C CA . GLY A 1 409 ? 48.206 -15.263 213.619 1.00 80.40 418 GLY A CA 1
ATOM 2878 C C . GLY A 1 409 ? 47.830 -14.819 215.021 1.00 80.05 418 GLY A C 1
ATOM 2879 O O . GLY A 1 409 ? 46.756 -14.263 215.245 1.00 79.98 418 GLY A O 1
ATOM 2880 N N . ALA A 1 410 ? 48.713 -15.073 215.978 1.00 79.62 419 ALA A N 1
ATOM 2881 C CA . ALA A 1 410 ? 48.450 -14.677 217.348 1.00 79.99 419 ALA A CA 1
ATOM 2882 C C . ALA A 1 410 ? 48.377 -13.165 217.372 1.00 80.59 419 ALA A C 1
ATOM 2883 O O . ALA A 1 410 ? 49.356 -12.490 217.052 1.00 80.73 419 ALA A O 1
ATOM 2885 N N . LYS A 1 411 ? 47.213 -12.638 217.746 1.00 81.05 420 LYS A N 1
ATOM 2886 C CA . LYS A 1 411 ? 47.000 -11.195 217.802 1.00 81.54 420 LYS A CA 1
ATOM 2887 C C . LYS A 1 411 ? 47.812 -10.480 218.881 1.00 81.42 420 LYS A C 1
ATOM 2888 O O . LYS A 1 411 ? 48.146 -11.051 219.922 1.00 80.74 420 LYS A O 1
ATOM 2894 N N . TRP A 1 412 ? 48.114 -9.213 218.616 1.00 81.35 421 TRP A N 1
ATOM 2895 C CA . TRP A 1 412 ? 48.878 -8.381 219.536 1.00 80.55 421 TRP A CA 1
ATOM 2896 C C . TRP A 1 412 ? 47.915 -7.374 220.174 1.00 80.87 421 TRP A C 1
ATOM 2897 O O . TRP A 1 412 ? 47.977 -6.173 219.906 1.00 80.70 421 TRP A O 1
ATOM 2908 N N . ASP A 1 413 ? 47.018 -7.874 221.015 1.00 81.44 422 ASP A N 1
ATOM 2909 C CA . ASP A 1 413 ? 46.046 -7.017 221.673 1.00 82.85 422 ASP A CA 1
ATOM 2910 C C . ASP A 1 413 ? 46.728 -6.193 222.767 1.00 82.81 422 ASP A C 1
ATOM 2911 O O . ASP A 1 413 ? 46.080 -5.424 223.483 1.00 81.55 422 ASP A O 1
ATOM 2916 N N . THR A 1 414 ? 48.043 -6.351 222.887 1.00 83.58 423 THR A N 1
ATOM 2917 C CA . THR A 1 414 ? 48.806 -5.639 223.909 1.00 83.73 423 THR A CA 1
ATOM 2918 C C . THR A 1 414 ? 49.407 -4.309 223.458 1.00 84.27 423 THR A C 1
ATOM 2919 O O . THR A 1 414 ? 49.749 -3.464 224.288 1.00 85.24 423 THR A O 1
ATOM 2923 N N . VAL A 1 415 ? 49.549 -4.120 222.151 1.00 83.51 424 VAL A N 1
ATOM 2924 C CA . VAL A 1 415 ? 50.121 -2.882 221.652 1.00 81.32 424 VAL A CA 1
ATOM 2925 C C . VAL A 1 415 ? 49.110 -1.750 221.748 1.00 80.67 424 VAL A C 1
ATOM 2926 O O . VAL A 1 415 ? 48.034 -1.811 221.159 1.00 79.15 424 VAL A O 1
ATOM 2930 N N . PRO A 1 416 ? 49.438 -0.709 222.527 1.00 80.73 425 PRO A N 1
ATOM 2931 C CA . PRO A 1 416 ? 48.570 0.462 222.713 1.00 79.55 425 PRO A CA 1
ATOM 2932 C C . PRO A 1 416 ? 48.517 1.244 221.415 1.00 78.26 425 PRO A C 1
ATOM 2933 O O . PRO A 1 416 ? 49.393 1.088 220.567 1.00 78.09 425 PRO A O 1
ATOM 2937 N N . MET A 1 417 ? 47.505 2.083 221.248 1.00 77.41 426 MET A N 1
ATOM 2938 C CA . MET A 1 417 ? 47.418 2.864 220.019 1.00 77.33 426 MET A CA 1
ATOM 2939 C C . MET A 1 417 ? 48.457 3.967 220.108 1.00 77.86 426 MET A C 1
ATOM 2940 O O . MET A 1 417 ? 49.091 4.327 219.104 1.00 77.65 426 MET A O 1
ATOM 2945 N N . GLN A 1 418 ? 48.624 4.491 221.323 1.00 77.61 427 GLN A N 1
ATOM 2946 C CA . GLN A 1 418 ? 49.593 5.551 221.591 1.00 76.93 427 GLN A CA 1
ATOM 2947 C C . GLN A 1 418 ? 50.949 5.107 221.056 1.00 75.71 427 GLN A C 1
ATOM 2948 O O . GLN A 1 418 ? 51.687 5.888 220.455 1.00 76.79 427 GLN A O 1
ATOM 2954 N N . PHE A 1 419 ? 51.276 3.845 221.309 1.00 73.25 428 PHE A N 1
ATOM 2955 C CA . PHE A 1 419 ? 52.530 3.276 220.861 1.00 70.55 428 PHE A CA 1
ATOM 2956 C C . PHE A 1 419 ? 52.668 3.537 219.362 1.00 69.59 428 PHE A C 1
ATOM 2957 O O . PHE A 1 419 ? 53.569 4.250 218.904 1.00 69.46 428 PHE A O 1
ATOM 2965 N N . LEU A 1 420 ? 51.737 2.952 218.616 1.00 66.94 429 LEU A N 1
ATOM 2966 C CA . LEU A 1 420 ? 51.679 3.047 217.169 1.00 62.25 429 LEU A CA 1
ATOM 2967 C C . LEU A 1 420 ? 51.770 4.468 216.663 1.00 61.73 429 LEU A C 1
ATOM 2968 O O . LEU A 1 420 ? 52.559 4.769 215.776 1.00 60.37 429 LEU A O 1
ATOM 2973 N N . VAL A 1 421 ? 50.955 5.343 217.231 1.00 62.22 430 VAL A N 1
ATOM 2974 C CA . VAL A 1 421 ? 50.939 6.736 216.817 1.00 64.03 430 VAL A CA 1
ATOM 2975 C C . VAL A 1 421 ? 52.292 7.434 216.970 1.00 65.47 430 VAL A C 1
ATOM 2976 O O . VAL A 1 421 ? 52.494 8.541 216.462 1.00 65.80 430 VAL A O 1
ATOM 2980 N N . GLU A 1 422 ? 53.221 6.783 217.660 1.00 66.49 431 GLU A N 1
ATOM 2981 C CA . GLU A 1 422 ? 54.545 7.353 217.863 1.00 67.15 431 GLU A CA 1
ATOM 2982 C C . GLU A 1 422 ? 55.620 6.445 217.276 1.00 67.38 431 GLU A C 1
ATOM 2983 O O . GLU A 1 422 ? 56.739 6.892 217.002 1.00 67.27 431 GLU A O 1
ATOM 2989 N N . SER A 1 423 ? 55.254 5.177 217.072 1.00 67.35 432 SER A N 1
ATOM 2990 C CA . SER A 1 423 ? 56.155 4.137 216.557 1.00 66.23 432 SER A CA 1
ATOM 2991 C C . SER A 1 423 ? 56.065 3.824 215.061 1.00 65.99 432 SER A C 1
ATOM 2992 O O . SER A 1 423 ? 56.921 3.114 214.526 1.00 65.50 432 SER A O 1
ATOM 2995 N N . VAL A 1 424 ? 55.028 4.325 214.395 1.00 65.47 433 VAL A N 1
ATOM 2996 C CA . VAL A 1 424 ? 54.849 4.081 212.967 1.00 64.40 433 VAL A CA 1
ATOM 2997 C C . VAL A 1 424 ? 54.903 5.412 212.248 1.00 63.35 433 VAL A C 1
ATOM 2998 O O . VAL A 1 424 ? 54.181 6.344 212.597 1.00 64.13 433 VAL A O 1
ATOM 3002 N N . PRO A 1 425 ? 55.768 5.517 211.230 1.00 62.28 434 PRO A N 1
ATOM 3003 C CA . PRO A 1 425 ? 55.952 6.730 210.428 1.00 62.29 434 PRO A CA 1
ATOM 3004 C C . PRO A 1 425 ? 54.666 7.363 209.879 1.00 62.40 434 PRO A C 1
ATOM 3005 O O . PRO A 1 425 ? 53.713 6.680 209.492 1.00 61.04 434 PRO A O 1
ATOM 3009 N N . GLN A 1 426 ? 54.658 8.686 209.856 1.00 63.14 435 GLN A N 1
ATOM 3010 C CA . GLN A 1 426 ? 53.523 9.430 209.347 1.00 64.42 435 GLN A CA 1
ATOM 3011 C C . GLN A 1 426 ? 53.565 9.336 207.829 1.00 64.26 435 GLN A C 1
ATOM 3012 O O . GLN A 1 426 ? 54.646 9.342 207.231 1.00 64.24 435 GLN A O 1
ATOM 3018 N N . MET A 1 427 ? 52.391 9.255 207.207 1.00 64.02 436 MET A N 1
ATOM 3019 C CA . MET A 1 427 ? 52.299 9.147 205.752 1.00 62.94 436 MET A CA 1
ATOM 3020 C C . MET A 1 427 ? 52.668 10.471 205.086 1.00 62.66 436 MET A C 1
ATOM 3021 O O . MET A 1 427 ? 52.078 11.515 205.366 1.00 61.18 436 MET A O 1
ATOM 3026 N N . THR A 1 428 ? 53.657 10.405 204.202 1.00 62.41 437 THR A N 1
ATOM 3027 C CA . THR A 1 428 ? 54.168 11.574 203.496 1.00 61.80 437 THR A CA 1
ATOM 3028 C C . THR A 1 428 ? 53.645 11.705 202.067 1.00 60.13 437 THR A C 1
ATOM 3029 O O . THR A 1 428 ? 53.452 10.710 201.372 1.00 60.65 437 THR A O 1
ATOM 3033 N N . PRO A 1 429 ? 53.407 12.941 201.606 1.00 58.11 438 PRO A N 1
ATOM 3034 C CA . PRO A 1 429 ? 52.924 13.042 200.236 1.00 57.48 438 PRO A CA 1
ATOM 3035 C C . PRO A 1 429 ? 54.088 12.633 199.333 1.00 57.05 438 PRO A C 1
ATOM 3036 O O . PRO A 1 429 ? 55.247 12.834 199.710 1.00 58.02 438 PRO A O 1
ATOM 3040 N N . ARG A 1 430 ? 53.785 12.057 198.169 1.00 55.32 439 ARG A N 1
ATOM 3041 C CA . ARG A 1 430 ? 54.805 11.652 197.203 1.00 53.75 439 ARG A CA 1
ATOM 3042 C C . ARG A 1 430 ? 54.906 12.742 196.151 1.00 52.42 439 ARG A C 1
ATOM 3043 O O . ARG A 1 430 ? 53.890 13.253 195.680 1.00 53.15 439 ARG A O 1
ATOM 3051 N N . TYR A 1 431 ? 56.133 13.086 195.771 1.00 50.89 440 TYR A N 1
ATOM 3052 C CA . TYR A 1 431 ? 56.364 14.138 194.782 1.00 48.37 440 TYR A CA 1
ATOM 3053 C C . TYR A 1 431 ? 56.476 13.580 193.364 1.00 46.67 440 TYR A C 1
ATOM 3054 O O . TYR A 1 431 ? 57.064 12.520 193.144 1.00 44.05 440 TYR A O 1
ATOM 3063 N N . TYR A 1 432 ? 55.869 14.291 192.414 1.00 45.46 441 TYR A N 1
ATOM 3064 C CA . TYR A 1 432 ? 55.897 13.911 191.008 1.00 44.14 441 TYR A CA 1
ATOM 3065 C C . TYR A 1 432 ? 56.268 15.137 190.201 1.00 45.96 441 TYR A C 1
ATOM 3066 O O . TYR A 1 432 ? 55.844 16.255 190.518 1.00 46.69 441 TYR A O 1
ATOM 3075 N N . SER A 1 433 ? 57.095 14.924 189.182 1.00 47.92 442 SER A N 1
ATOM 3076 C CA . SER A 1 433 ? 57.537 16.009 188.324 1.00 49.65 442 SER A CA 1
ATOM 3077 C C . SER A 1 433 ? 56.329 16.396 187.506 1.00 49.38 442 SER A C 1
ATOM 3078 O O . SER A 1 433 ? 55.584 15.529 187.052 1.00 50.30 442 SER A O 1
ATOM 3081 N N . ILE A 1 434 ? 56.127 17.698 187.348 1.00 48.66 443 ILE A N 1
ATOM 3082 C CA . ILE A 1 434 ? 55.008 18.220 186.590 1.00 48.00 443 ILE A CA 1
ATOM 3083 C C . ILE A 1 434 ? 55.297 18.051 185.102 1.00 47.80 443 ILE A C 1
ATOM 3084 O O . ILE A 1 434 ? 56.310 18.528 184.591 1.00 47.85 443 ILE A O 1
ATOM 3089 N N . SER A 1 435 ? 54.394 17.348 184.424 1.00 48.57 444 SER A N 1
ATOM 3090 C CA . SER A 1 435 ? 54.508 17.046 182.993 1.00 51.22 444 SER A CA 1
ATOM 3091 C C . SER A 1 435 ? 53.830 18.035 182.036 1.00 51.56 444 SER A C 1
ATOM 3092 O O . SER A 1 435 ? 54.029 17.977 180.819 1.00 50.46 444 SER A O 1
ATOM 3095 N N . SER A 1 436 ? 53.025 18.929 182.604 1.00 53.24 445 SER A N 1
ATOM 3096 C CA . SER A 1 436 ? 52.303 19.952 181.855 1.00 53.81 445 SER A CA 1
ATOM 3097 C C . SER A 1 436 ? 53.055 21.288 181.898 1.00 55.12 445 SER A C 1
ATOM 3098 O O . SER A 1 436 ? 53.906 21.505 182.766 1.00 56.89 445 SER A O 1
ATOM 3101 N N . SER A 1 437 ? 52.762 22.174 180.952 1.00 55.39 446 SER A N 1
ATOM 3102 C CA . SER A 1 437 ? 53.403 23.485 180.919 1.00 55.70 446 SER A CA 1
ATOM 3103 C C . SER A 1 437 ? 52.488 24.467 181.609 1.00 55.98 446 SER A C 1
ATOM 3104 O O . SER A 1 437 ? 51.274 24.379 181.471 1.00 56.16 446 SER A O 1
ATOM 3107 N N . SER A 1 438 ? 53.060 25.405 182.351 1.00 57.40 447 SER A N 1
ATOM 3108 C CA . SER A 1 438 ? 52.237 26.398 183.022 1.00 59.65 447 SER A CA 1
ATOM 3109 C C . SER A 1 438 ? 51.703 27.338 181.940 1.00 60.68 447 SER A C 1
ATOM 3110 O O . SER A 1 438 ? 50.513 27.667 181.909 1.00 61.55 447 SER A O 1
ATOM 3113 N N . LEU A 1 439 ? 52.588 27.751 181.039 1.00 60.69 448 LEU A N 1
ATOM 3114 C CA . LEU A 1 439 ? 52.211 28.636 179.951 1.00 60.59 448 LEU A CA 1
ATOM 3115 C C . LEU A 1 439 ? 50.989 28.121 179.187 1.00 61.54 448 LEU A C 1
ATOM 3116 O O . LEU A 1 439 ? 49.997 28.831 179.061 1.00 62.05 448 LEU A O 1
ATOM 3121 N N . SER A 1 440 ? 51.043 26.891 178.685 1.00 63.06 449 SER A N 1
ATOM 3122 C CA . SER A 1 440 ? 49.909 26.364 177.934 1.00 64.66 449 SER A CA 1
ATOM 3123 C C . SER A 1 440 ? 48.840 25.641 178.758 1.00 64.65 449 SER A C 1
ATOM 3124 O O . SER A 1 440 ? 47.807 25.263 178.214 1.00 65.48 449 SER A O 1
ATOM 3127 N N . GLU A 1 441 ? 49.076 25.440 180.053 1.00 64.23 450 GLU A N 1
ATOM 3128 C CA . GLU A 1 441 ? 48.088 24.782 180.921 1.00 65.19 450 GLU A CA 1
ATOM 3129 C C . GLU A 1 441 ? 48.137 25.370 182.323 1.00 65.03 450 GLU A C 1
ATOM 3130 O O . GLU A 1 441 ? 48.154 24.643 183.315 1.00 65.49 450 GLU A O 1
ATOM 3136 N N . LYS A 1 442 ? 48.168 26.690 182.392 1.00 65.10 451 LYS A N 1
ATOM 3137 C CA . LYS A 1 442 ? 48.231 27.428 183.644 1.00 65.59 451 LYS A CA 1
ATOM 3138 C C . LYS A 1 442 ? 47.352 26.866 184.764 1.00 64.46 451 LYS A C 1
ATOM 3139 O O . LYS A 1 442 ? 47.804 26.675 185.882 1.00 63.02 451 LYS A O 1
ATOM 3145 N N . GLN A 1 443 ? 46.099 26.581 184.447 1.00 65.47 452 GLN A N 1
ATOM 3146 C CA . GLN A 1 443 ? 45.136 26.085 185.425 1.00 66.49 452 GLN A CA 1
ATOM 3147 C C . GLN A 1 443 ? 45.196 24.585 185.741 1.00 65.65 452 GLN A C 1
ATOM 3148 O O . GLN A 1 443 ? 44.710 24.140 186.786 1.00 65.44 452 GLN A O 1
ATOM 3154 N N . THR A 1 444 ? 45.774 23.798 184.845 1.00 64.46 453 THR A N 1
ATOM 3155 C CA . THR A 1 444 ? 45.819 22.359 185.063 1.00 64.26 453 THR A CA 1
ATOM 3156 C C . THR A 1 444 ? 47.219 21.784 185.283 1.00 62.35 453 THR A C 1
ATOM 3157 O O . THR A 1 444 ? 48.201 22.276 184.725 1.00 61.82 453 THR A O 1
ATOM 3161 N N . VAL A 1 445 ? 47.290 20.738 186.105 1.00 60.86 454 VAL A N 1
ATOM 3162 C CA . VAL A 1 445 ? 48.549 20.067 186.411 1.00 59.72 454 VAL A CA 1
ATOM 3163 C C . VAL A 1 445 ? 48.526 18.605 185.985 1.00 59.04 454 VAL A C 1
ATOM 3164 O O . VAL A 1 445 ? 47.684 17.819 186.442 1.00 57.52 454 VAL A O 1
ATOM 3168 N N . HIS A 1 446 ? 49.472 18.263 185.110 1.00 57.69 455 HIS A N 1
ATOM 3169 C CA . HIS A 1 446 ? 49.630 16.912 184.599 1.00 56.68 455 HIS A CA 1
ATOM 3170 C C . HIS A 1 446 ? 50.676 16.175 185.414 1.00 56.34 455 HIS A C 1
ATOM 3171 O O . HIS A 1 446 ? 51.690 16.750 185.820 1.00 55.92 455 HIS A O 1
ATOM 3178 N N . VAL A 1 447 ? 50.419 14.894 185.641 1.00 55.90 456 VAL A N 1
ATOM 3179 C CA . VAL A 1 447 ? 51.328 14.061 186.396 1.00 55.20 456 VAL A CA 1
ATOM 3180 C C . VAL A 1 447 ? 51.383 12.648 185.822 1.00 54.64 456 VAL A C 1
ATOM 3181 O O . VAL A 1 447 ? 50.410 11.898 185.898 1.00 57.06 456 VAL A O 1
ATOM 3185 N N . THR A 1 448 ? 52.517 12.305 185.215 1.00 53.31 457 THR A N 1
ATOM 3186 C CA . THR A 1 448 ? 52.706 10.975 184.650 1.00 52.81 457 THR A CA 1
ATOM 3187 C C . THR A 1 448 ? 53.424 10.158 185.712 1.00 52.36 457 THR A C 1
ATOM 3188 O O . THR A 1 448 ? 54.558 10.471 186.071 1.00 51.91 457 THR A O 1
ATOM 3192 N N . SER A 1 449 ? 52.768 9.119 186.224 1.00 52.41 458 SER A N 1
ATOM 3193 C CA . SER A 1 449 ? 53.381 8.315 187.283 1.00 53.05 458 SER A CA 1
ATOM 3194 C C . SER A 1 449 ? 53.300 6.794 187.128 1.00 51.81 458 SER A C 1
ATOM 3195 O O . SER A 1 449 ? 52.250 6.193 187.335 1.00 51.97 458 SER A O 1
ATOM 3198 N N . ILE A 1 450 ? 54.433 6.184 186.802 1.00 50.28 459 ILE A N 1
ATOM 3199 C CA . ILE A 1 450 ? 54.523 4.741 186.612 1.00 50.23 459 ILE A CA 1
ATOM 3200 C C . ILE A 1 450 ? 54.116 3.998 187.857 1.00 49.11 459 ILE A C 1
ATOM 3201 O O . ILE A 1 450 ? 54.563 4.327 188.947 1.00 49.07 459 ILE A O 1
ATOM 3206 N N . VAL A 1 451 ? 53.284 2.979 187.703 1.00 49.44 460 VAL A N 1
ATOM 3207 C CA . VAL A 1 451 ? 52.826 2.249 188.874 1.00 50.96 460 VAL A CA 1
ATOM 3208 C C . VAL A 1 451 ? 53.832 1.235 189.381 1.00 52.75 460 VAL A C 1
ATOM 3209 O O . VAL A 1 451 ? 54.309 0.380 188.630 1.00 52.61 460 VAL A O 1
ATOM 3213 N N . GLU A 1 452 ? 54.153 1.345 190.665 1.00 55.32 461 GLU A N 1
ATOM 3214 C CA . GLU A 1 452 ? 55.080 0.429 191.315 1.00 58.32 461 GLU A CA 1
ATOM 3215 C C . GLU A 1 452 ? 54.221 -0.779 191.697 1.00 59.80 461 GLU A C 1
ATOM 3216 O O . GLU A 1 452 ? 53.235 -0.626 192.421 1.00 60.77 461 GLU A O 1
ATOM 3222 N N . ASN A 1 453 ? 54.578 -1.977 191.236 1.00 61.04 462 ASN A N 1
ATOM 3223 C CA . ASN A 1 453 ? 53.740 -3.138 191.549 1.00 61.07 462 ASN A CA 1
ATOM 3224 C C . ASN A 1 453 ? 54.338 -4.466 191.079 1.00 60.56 462 ASN A C 1
ATOM 3225 O O . ASN A 1 453 ? 53.804 -5.118 190.186 1.00 59.85 462 ASN A O 1
ATOM 3230 N N . PHE A 1 454 ? 55.431 -4.881 191.702 1.00 61.19 463 PHE A N 1
ATOM 3231 C CA . PHE A 1 454 ? 56.096 -6.118 191.308 1.00 62.31 463 PHE A CA 1
ATOM 3232 C C . PHE A 1 454 ? 55.886 -7.307 192.252 1.00 63.14 463 PHE A C 1
ATOM 3233 O O . PHE A 1 454 ? 55.569 -7.137 193.434 1.00 63.76 463 PHE A O 1
ATOM 3241 N N . PRO A 1 455 ? 56.071 -8.533 191.730 1.00 62.58 464 PRO A N 1
ATOM 3242 C CA . PRO A 1 455 ? 55.934 -9.807 192.441 1.00 62.66 464 PRO A CA 1
ATOM 3243 C C . PRO A 1 455 ? 56.984 -9.978 193.542 1.00 62.50 464 PRO A C 1
ATOM 3244 O O . PRO A 1 455 ? 58.144 -9.600 193.381 1.00 61.97 464 PRO A O 1
ATOM 3248 N N . ASN A 1 456 ? 56.559 -10.560 194.656 1.00 63.06 465 ASN A N 1
ATOM 3249 C CA . ASN A 1 456 ? 57.434 -10.835 195.789 1.00 62.52 465 ASN A CA 1
ATOM 3250 C C . ASN A 1 456 ? 58.527 -11.766 195.235 1.00 62.59 465 ASN A C 1
ATOM 3251 O O . ASN A 1 456 ? 58.234 -12.837 194.728 1.00 63.13 465 ASN A O 1
ATOM 3256 N N . PRO A 1 457 ? 59.797 -11.362 195.303 1.00 63.39 466 PRO A N 1
ATOM 3257 C CA . PRO A 1 457 ? 60.843 -12.242 194.767 1.00 63.96 466 PRO A CA 1
ATOM 3258 C C . PRO A 1 457 ? 61.177 -13.412 195.680 1.00 64.68 466 PRO A C 1
ATOM 3259 O O . PRO A 1 457 ? 61.921 -14.314 195.295 1.00 64.92 466 PRO A O 1
ATOM 3263 N N . GLU A 1 458 ? 60.645 -13.389 196.895 1.00 64.96 467 GLU A N 1
ATOM 3264 C CA . GLU A 1 458 ? 60.912 -14.452 197.856 1.00 66.50 467 GLU A CA 1
ATOM 3265 C C . GLU A 1 458 ? 59.746 -15.397 198.018 1.00 65.99 467 GLU A C 1
ATOM 3266 O O . GLU A 1 458 ? 59.871 -16.594 197.809 1.00 65.71 467 GLU A O 1
ATOM 3272 N N . LEU A 1 459 ? 58.614 -14.847 198.426 1.00 67.04 468 LEU A N 1
ATOM 3273 C CA . LEU A 1 459 ? 57.420 -15.643 198.615 1.00 68.20 468 LEU A CA 1
ATOM 3274 C C . LEU A 1 459 ? 56.548 -15.583 197.375 1.00 69.06 468 LEU A C 1
ATOM 3275 O O . LEU A 1 459 ? 55.654 -14.742 197.265 1.00 69.42 468 LEU A O 1
ATOM 3280 N N . PRO A 1 460 ? 56.800 -16.481 196.418 1.00 69.83 469 PRO A N 1
ATOM 3281 C CA . PRO A 1 460 ? 56.004 -16.483 195.197 1.00 70.16 469 PRO A CA 1
ATOM 3282 C C . PRO A 1 460 ? 54.499 -16.409 195.466 1.00 69.24 469 PRO A C 1
ATOM 3283 O O . PRO A 1 460 ? 53.805 -15.615 194.838 1.00 70.30 469 PRO A O 1
ATOM 3287 N N . ASP A 1 461 ? 53.996 -17.204 196.408 1.00 67.77 470 ASP A N 1
ATOM 3288 C CA . ASP A 1 461 ? 52.556 -17.197 196.694 1.00 68.55 470 ASP A CA 1
ATOM 3289 C C . ASP A 1 461 ? 52.040 -15.924 197.379 1.00 67.03 470 ASP A C 1
ATOM 3290 O O . ASP A 1 461 ? 50.838 -15.794 197.654 1.00 65.60 470 ASP A O 1
ATOM 3295 N N . ALA A 1 462 ? 52.946 -14.983 197.629 1.00 65.73 471 ALA A N 1
ATOM 3296 C CA . ALA A 1 462 ? 52.600 -13.750 198.316 1.00 63.30 471 ALA A CA 1
ATOM 3297 C C . ALA A 1 462 ? 52.172 -12.609 197.428 1.00 61.49 471 ALA A C 1
ATOM 3298 O O . ALA A 1 462 ? 52.546 -12.542 196.262 1.00 60.40 471 ALA A O 1
ATOM 3300 N N . PRO A 1 463 ? 51.378 -11.681 197.991 1.00 61.65 472 PRO A N 1
ATOM 3301 C CA . PRO A 1 463 ? 50.840 -10.491 197.332 1.00 61.96 472 PRO A CA 1
ATOM 3302 C C . PRO A 1 463 ? 51.934 -9.567 196.807 1.00 61.44 472 PRO A C 1
ATOM 3303 O O . PRO A 1 463 ? 52.962 -9.359 197.454 1.00 62.62 472 PRO A O 1
ATOM 3307 N N . PRO A 1 464 ? 51.723 -9.007 195.618 1.00 60.29 473 PRO A N 1
ATOM 3308 C CA . PRO A 1 464 ? 52.682 -8.098 194.999 1.00 59.49 473 PRO A CA 1
ATOM 3309 C C . PRO A 1 464 ? 53.077 -6.909 195.869 1.00 57.18 473 PRO A C 1
ATOM 3310 O O . PRO A 1 464 ? 52.247 -6.299 196.548 1.00 55.68 473 PRO A O 1
ATOM 3314 N N . VAL A 1 465 ? 54.369 -6.603 195.836 1.00 55.59 474 VAL A N 1
ATOM 3315 C CA . VAL A 1 465 ? 54.928 -5.493 196.573 1.00 52.97 474 VAL A CA 1
ATOM 3316 C C . VAL A 1 465 ? 54.373 -4.297 195.850 1.00 51.54 474 VAL A C 1
ATOM 3317 O O . VAL A 1 465 ? 54.774 -4.014 194.723 1.00 51.30 474 VAL A O 1
ATOM 3321 N N . VAL A 1 466 ? 53.435 -3.600 196.472 1.00 50.33 475 VAL A N 1
ATOM 3322 C CA . VAL A 1 466 ? 52.855 -2.446 195.809 1.00 49.91 475 VAL A CA 1
ATOM 3323 C C . VAL A 1 466 ? 53.217 -1.114 196.446 1.00 49.16 475 VAL A C 1
ATOM 3324 O O . VAL A 1 466 ? 53.504 -1.029 197.634 1.00 48.58 475 VAL A O 1
ATOM 3328 N N . GLY A 1 467 ? 53.225 -0.071 195.631 1.00 49.48 476 GLY A N 1
ATOM 3329 C CA . GLY A 1 467 ? 53.483 1.251 196.155 1.00 49.76 476 GLY A CA 1
ATOM 3330 C C . GLY A 1 467 ? 52.098 1.770 196.484 1.00 50.01 476 GLY A C 1
ATOM 3331 O O . GLY A 1 467 ? 51.112 1.214 196.012 1.00 51.28 476 GLY A O 1
ATOM 3332 N N . VAL A 1 468 ? 51.988 2.823 197.274 1.00 50.28 477 VAL A N 1
ATOM 3333 C CA . VAL A 1 468 ? 50.676 3.328 197.632 1.00 50.77 477 VAL A CA 1
ATOM 3334 C C . VAL A 1 468 ? 50.096 4.386 196.708 1.00 51.12 477 VAL A C 1
ATOM 3335 O O . VAL A 1 468 ? 49.081 4.157 196.062 1.00 53.49 477 VAL A O 1
ATOM 3339 N N . THR A 1 469 ? 50.716 5.552 196.643 1.00 50.84 478 THR A N 1
ATOM 3340 C CA . THR A 1 469 ? 50.190 6.595 195.780 1.00 51.04 478 THR A CA 1
ATOM 3341 C C . THR A 1 469 ? 50.053 6.164 194.313 1.00 52.07 478 THR A C 1
ATOM 3342 O O . THR A 1 469 ? 49.099 6.551 193.639 1.00 52.17 478 THR A O 1
ATOM 3346 N N . THR A 1 470 ? 50.985 5.370 193.800 1.00 52.57 479 THR A N 1
ATOM 3347 C CA . THR A 1 470 ? 50.881 4.985 192.394 1.00 54.72 479 THR A CA 1
ATOM 3348 C C . THR A 1 470 ? 49.606 4.188 192.048 1.00 55.12 479 THR A C 1
ATOM 3349 O O . THR A 1 470 ? 48.883 4.537 191.113 1.00 55.49 479 THR A O 1
ATOM 3353 N N . ASN A 1 471 ? 49.325 3.125 192.799 1.00 55.80 480 ASN A N 1
ATOM 3354 C CA . ASN A 1 471 ? 48.135 2.304 192.555 1.00 55.00 480 ASN A CA 1
ATOM 3355 C C . ASN A 1 471 ? 46.860 3.085 192.877 1.00 55.88 480 ASN A C 1
ATOM 3356 O O . ASN A 1 471 ? 45.818 2.867 192.253 1.00 57.83 480 ASN A O 1
ATOM 3361 N N . LEU A 1 472 ? 46.939 3.978 193.861 1.00 54.63 481 LEU A N 1
ATOM 3362 C CA . LEU A 1 472 ? 45.793 4.798 194.227 1.00 54.22 481 LEU A CA 1
ATOM 3363 C C . LEU A 1 472 ? 45.363 5.628 193.021 1.00 54.05 481 LEU A C 1
ATOM 3364 O O . LEU A 1 472 ? 44.176 5.801 192.762 1.00 55.32 481 LEU A O 1
ATOM 3369 N N . LEU A 1 473 ? 46.334 6.149 192.287 1.00 53.72 482 LEU A N 1
ATOM 3370 C CA . LEU A 1 473 ? 46.029 6.940 191.120 1.00 54.41 482 LEU A CA 1
ATOM 3371 C C . LEU A 1 473 ? 45.435 6.035 190.082 1.00 55.43 482 LEU A C 1
ATOM 3372 O O . LEU A 1 473 ? 44.503 6.409 189.377 1.00 56.49 482 LEU A O 1
ATOM 3377 N N . ARG A 1 474 ? 45.978 4.834 189.977 1.00 57.55 483 ARG A N 1
ATOM 3378 C CA . ARG A 1 474 ? 45.463 3.901 188.994 1.00 60.49 483 ARG A CA 1
ATOM 3379 C C . ARG A 1 474 ? 44.014 3.526 189.302 1.00 60.89 483 ARG A C 1
ATOM 3380 O O . ARG A 1 474 ? 43.159 3.571 188.414 1.00 61.17 483 ARG A O 1
ATOM 3388 N N . ASN A 1 475 ? 43.732 3.151 190.549 1.00 60.62 484 ASN A N 1
ATOM 3389 C CA . ASN A 1 475 ? 42.369 2.792 190.890 1.00 61.49 484 ASN A CA 1
ATOM 3390 C C . ASN A 1 475 ? 41.456 3.912 190.440 1.00 61.05 484 ASN A C 1
ATOM 3391 O O . ASN A 1 475 ? 40.409 3.658 189.838 1.00 63.06 484 ASN A O 1
ATOM 3396 N N . ILE A 1 476 ? 41.848 5.152 190.718 1.00 58.95 485 ILE A N 1
ATOM 3397 C CA . ILE A 1 476 ? 41.043 6.281 190.289 1.00 57.52 485 ILE A CA 1
ATOM 3398 C C . ILE A 1 476 ? 40.970 6.247 188.764 1.00 57.77 485 ILE A C 1
ATOM 3399 O O . ILE A 1 476 ? 39.901 6.049 188.205 1.00 58.96 485 ILE A O 1
ATOM 3404 N N . GLN A 1 477 ? 42.104 6.408 188.088 1.00 58.19 486 GLN A N 1
ATOM 3405 C CA . GLN A 1 477 ? 42.129 6.382 186.624 1.00 58.46 486 GLN A CA 1
ATOM 3406 C C . GLN A 1 477 ? 41.169 5.334 186.076 1.00 59.19 486 GLN A C 1
ATOM 3407 O O . GLN A 1 477 ? 40.330 5.647 185.232 1.00 58.50 486 GLN A O 1
ATOM 3413 N N . LEU A 1 478 ? 41.303 4.097 186.567 1.00 59.83 487 LEU A N 1
ATOM 3414 C CA . LEU A 1 478 ? 40.465 2.972 186.144 1.00 59.97 487 LEU A CA 1
ATOM 3415 C C . LEU A 1 478 ? 38.995 3.265 186.383 1.00 60.25 487 LEU A C 1
ATOM 3416 O O . LEU A 1 478 ? 38.160 3.012 185.512 1.00 59.97 487 LEU A O 1
ATOM 3421 N N . ALA A 1 479 ? 38.693 3.775 187.577 1.00 59.94 488 ALA A N 1
ATOM 3422 C CA . ALA A 1 479 ? 37.327 4.105 187.977 1.00 60.82 488 ALA A CA 1
ATOM 3423 C C . ALA A 1 479 ? 36.785 5.368 187.307 1.00 61.99 488 ALA A C 1
ATOM 3424 O O . ALA A 1 479 ? 35.587 5.465 187.036 1.00 62.65 488 ALA A O 1
ATOM 3426 N N . GLN A 1 480 ? 37.661 6.339 187.057 1.00 63.02 489 GLN A N 1
ATOM 3427 C CA . GLN A 1 480 ? 37.265 7.582 186.406 1.00 64.48 489 GLN A CA 1
ATOM 3428 C C . GLN A 1 480 ? 36.764 7.222 185.018 1.00 65.72 489 GLN A C 1
ATOM 3429 O O . GLN A 1 480 ? 35.656 7.592 184.636 1.00 66.69 489 GLN A O 1
ATOM 3435 N N . ASN A 1 481 ? 37.602 6.536 184.247 1.00 66.83 490 ASN A N 1
ATOM 3436 C CA . ASN A 1 481 ? 37.171 6.033 182.948 1.00 68.25 490 ASN A CA 1
ATOM 3437 C C . ASN A 1 481 ? 36.264 4.969 183.581 1.00 70.34 490 ASN A C 1
ATOM 3438 O O . ASN A 1 481 ? 36.512 4.585 184.722 1.00 71.99 490 ASN A O 1
ATOM 3443 N N . ASN A 1 482 ? 35.225 4.482 182.917 1.00 71.80 491 ASN A N 1
ATOM 3444 C CA . ASN A 1 482 ? 34.388 3.505 183.616 1.00 73.16 491 ASN A CA 1
ATOM 3445 C C . ASN A 1 482 ? 34.780 2.061 183.355 1.00 73.20 491 ASN A C 1
ATOM 3446 O O . ASN A 1 482 ? 33.996 1.274 182.832 1.00 74.09 491 ASN A O 1
ATOM 3451 N N . VAL A 1 483 ? 35.998 1.725 183.766 1.00 72.73 492 VAL A N 1
ATOM 3452 C CA . VAL A 1 483 ? 36.556 0.390 183.600 1.00 72.18 492 VAL A CA 1
ATOM 3453 C C . VAL A 1 483 ? 36.096 -0.641 184.642 1.00 72.36 492 VAL A C 1
ATOM 3454 O O . VAL A 1 483 ? 35.972 -0.339 185.836 1.00 72.17 492 VAL A O 1
ATOM 3458 N N . ASN A 1 484 ? 35.852 -1.864 184.178 1.00 71.95 493 ASN A N 1
ATOM 3459 C CA . ASN A 1 484 ? 35.435 -2.946 185.061 1.00 71.76 493 ASN A CA 1
ATOM 3460 C C . ASN A 1 484 ? 36.648 -3.366 185.864 1.00 70.71 493 ASN A C 1
ATOM 3461 O O . ASN A 1 484 ? 37.315 -4.342 185.535 1.00 71.90 493 ASN A O 1
ATOM 3466 N N . ILE A 1 485 ? 36.941 -2.612 186.914 1.00 69.23 494 ILE A N 1
ATOM 3467 C CA . ILE A 1 485 ? 38.105 -2.898 187.736 1.00 68.43 494 ILE A CA 1
ATOM 3468 C C . ILE A 1 485 ? 38.186 -4.381 188.033 1.00 67.78 494 ILE A C 1
ATOM 3469 O O . ILE A 1 485 ? 39.256 -4.983 187.956 1.00 66.88 494 ILE A O 1
ATOM 3474 N N . ALA A 1 486 ? 37.041 -4.977 188.335 1.00 67.98 495 ALA A N 1
ATOM 3475 C CA . ALA A 1 486 ? 36.989 -6.400 188.650 1.00 68.15 495 ALA A CA 1
ATOM 3476 C C . ALA A 1 486 ? 37.714 -7.271 187.629 1.00 67.02 495 ALA A C 1
ATOM 3477 O O . ALA A 1 486 ? 38.151 -8.367 187.946 1.00 65.17 495 ALA A O 1
ATOM 3479 N N . GLU A 1 487 ? 37.844 -6.778 186.405 1.00 69.00 496 GLU A N 1
ATOM 3480 C CA . GLU A 1 487 ? 38.501 -7.540 185.354 1.00 72.05 496 GLU A CA 1
ATOM 3481 C C . GLU A 1 487 ? 39.950 -7.117 185.149 1.00 71.36 496 GLU A C 1
ATOM 3482 O O . GLU A 1 487 ? 40.753 -7.867 184.584 1.00 71.95 496 GLU A O 1
ATOM 3488 N N . THR A 1 488 ? 40.276 -5.911 185.608 1.00 70.43 497 THR A N 1
ATOM 3489 C CA . THR A 1 488 ? 41.629 -5.367 185.497 1.00 68.86 497 THR A CA 1
ATOM 3490 C C . THR A 1 488 ? 42.572 -6.165 186.407 1.00 67.51 497 THR A C 1
ATOM 3491 O O . THR A 1 488 ? 42.124 -7.017 187.173 1.00 66.51 497 THR A O 1
ATOM 3495 N N . ASN A 1 489 ? 43.872 -5.895 186.329 1.00 66.54 498 ASN A N 1
ATOM 3496 C CA . ASN A 1 489 ? 44.823 -6.606 187.183 1.00 66.08 498 ASN A CA 1
ATOM 3497 C C . ASN A 1 489 ? 45.249 -5.751 188.375 1.00 63.54 498 ASN A C 1
ATOM 3498 O O . ASN A 1 489 ? 46.300 -5.974 188.969 1.00 62.08 498 ASN A O 1
ATOM 3503 N N . LEU A 1 490 ? 44.424 -4.767 188.711 1.00 61.59 499 LEU A N 1
ATOM 3504 C CA . LEU A 1 490 ? 44.691 -3.894 189.837 1.00 60.88 499 LEU A CA 1
ATOM 3505 C C . LEU A 1 490 ? 45.036 -4.813 191.004 1.00 61.62 499 LEU A C 1
ATOM 3506 O O . LEU A 1 490 ? 44.502 -5.911 191.097 1.00 62.23 499 LEU A O 1
ATOM 3511 N N . PRO A 1 491 ? 45.948 -4.386 191.894 1.00 62.16 500 PRO A N 1
ATOM 3512 C CA . PRO A 1 491 ? 46.359 -5.189 193.055 1.00 61.27 500 PRO A CA 1
ATOM 3513 C C . PRO A 1 491 ? 45.666 -4.847 194.388 1.00 60.19 500 PRO A C 1
ATOM 3514 O O . PRO A 1 491 ? 45.533 -5.701 195.262 1.00 59.88 500 PRO A O 1
ATOM 3518 N N . VAL A 1 492 ? 45.249 -3.599 194.559 1.00 59.18 501 VAL A N 1
ATOM 3519 C CA . VAL A 1 492 ? 44.580 -3.205 195.794 1.00 59.28 501 VAL A CA 1
ATOM 3520 C C . VAL A 1 492 ? 43.407 -2.299 195.450 1.00 60.44 501 VAL A C 1
ATOM 3521 O O . VAL A 1 492 ? 43.168 -2.022 194.275 1.00 62.11 501 VAL A O 1
ATOM 3525 N N . HIS A 1 493 ? 42.672 -1.838 196.458 1.00 60.44 502 HIS A N 1
ATOM 3526 C CA . HIS A 1 493 ? 41.512 -0.976 196.215 1.00 61.61 502 HIS A CA 1
ATOM 3527 C C . HIS A 1 493 ? 41.450 0.159 197.241 1.00 62.90 502 HIS A C 1
ATOM 3528 O O . HIS A 1 493 ? 41.609 -0.088 198.434 1.00 63.88 502 HIS A O 1
ATOM 3535 N N . TYR A 1 494 ? 41.189 1.388 196.793 1.00 63.92 503 TYR A N 1
ATOM 3536 C CA . TYR A 1 494 ? 41.152 2.531 197.712 1.00 65.74 503 TYR A CA 1
ATOM 3537 C C . TYR A 1 494 ? 39.823 3.248 197.949 1.00 66.01 503 TYR A C 1
ATOM 3538 O O . TYR A 1 494 ? 38.969 3.328 197.067 1.00 66.23 503 TYR A O 1
ATOM 3547 N N . ASP A 1 495 ? 39.683 3.800 199.151 1.00 67.64 504 ASP A N 1
ATOM 3548 C CA . ASP A 1 495 ? 38.489 4.544 199.535 1.00 69.98 504 ASP A CA 1
ATOM 3549 C C . ASP A 1 495 ? 38.483 5.814 198.698 1.00 70.41 504 ASP A C 1
ATOM 3550 O O . ASP A 1 495 ? 38.989 6.852 199.124 1.00 70.37 504 ASP A O 1
ATOM 3555 N N . LEU A 1 496 ? 37.912 5.726 197.503 1.00 70.98 505 LEU A N 1
ATOM 3556 C CA . LEU A 1 496 ? 37.856 6.873 196.614 1.00 70.98 505 LEU A CA 1
ATOM 3557 C C . LEU A 1 496 ? 36.951 7.968 197.160 1.00 71.58 505 LEU A C 1
ATOM 3558 O O . LEU A 1 496 ? 36.980 9.086 196.669 1.00 71.99 505 LEU A O 1
ATOM 3563 N N . ASN A 1 497 ? 36.139 7.655 198.163 1.00 72.91 506 ASN A N 1
ATOM 3564 C CA . ASN A 1 497 ? 35.239 8.656 198.734 1.00 75.45 506 ASN A CA 1
ATOM 3565 C C . ASN A 1 497 ? 36.011 9.617 199.611 1.00 76.79 506 ASN A C 1
ATOM 3566 O O . ASN A 1 497 ? 35.817 10.831 199.553 1.00 76.75 506 ASN A O 1
ATOM 3571 N N . GLY A 1 498 ? 36.866 9.047 200.453 1.00 79.14 507 GLY A N 1
ATOM 3572 C CA . GLY A 1 498 ? 37.685 9.845 201.343 1.00 81.02 507 GLY A CA 1
ATOM 3573 C C . GLY A 1 498 ? 37.200 9.976 202.772 1.00 81.40 507 GLY A C 1
ATOM 3574 O O . GLY A 1 498 ? 36.660 9.027 203.344 1.00 80.52 507 GLY A O 1
ATOM 3575 N N . PRO A 1 499 ? 37.409 11.154 203.379 1.00 82.13 508 PRO A N 1
ATOM 3576 C CA . PRO A 1 499 ? 37.009 11.463 204.748 1.00 84.44 508 PRO A CA 1
ATOM 3577 C C . PRO A 1 499 ? 35.510 11.238 204.864 1.00 86.70 508 PRO A C 1
ATOM 3578 O O . PRO A 1 499 ? 35.041 10.146 205.217 1.00 87.74 508 PRO A O 1
ATOM 3582 N N . ARG A 1 500 ? 34.771 12.301 204.571 1.00 87.20 509 ARG A N 1
ATOM 3583 C CA . ARG A 1 500 ? 33.324 12.270 204.565 1.00 87.35 509 ARG A CA 1
ATOM 3584 C C . ARG A 1 500 ? 33.101 12.683 203.128 1.00 87.62 509 ARG A C 1
ATOM 3585 O O . ARG A 1 500 ? 32.851 13.855 202.838 1.00 87.47 509 ARG A O 1
ATOM 3593 N N . LYS A 1 501 ? 33.261 11.700 202.237 1.00 87.56 510 LYS A N 1
ATOM 3594 C CA . LYS A 1 501 ? 33.115 11.890 200.797 1.00 86.94 510 LYS A CA 1
ATOM 3595 C C . LYS A 1 501 ? 33.730 13.222 200.391 1.00 85.80 510 LYS A C 1
ATOM 3596 O O . LYS A 1 501 ? 33.210 13.931 199.529 1.00 85.73 510 LYS A O 1
ATOM 3602 N N . LEU A 1 502 ? 34.853 13.547 201.027 1.00 84.34 511 LEU A N 1
ATOM 3603 C CA . LEU A 1 502 ? 35.559 14.789 200.756 1.00 82.00 511 LEU A CA 1
ATOM 3604 C C . LEU A 1 502 ? 36.353 14.642 199.464 1.00 81.00 511 LEU A C 1
ATOM 3605 O O . LEU A 1 502 ? 36.652 15.632 198.787 1.00 80.91 511 LEU A O 1
ATOM 3610 N N . PHE A 1 503 ? 36.687 13.396 199.132 1.00 79.19 512 PHE A N 1
ATOM 3611 C CA . PHE A 1 503 ? 37.449 13.082 197.928 1.00 77.83 512 PHE A CA 1
ATOM 3612 C C . PHE A 1 503 ? 36.536 12.801 196.733 1.00 77.70 512 PHE A C 1
ATOM 3613 O O . PHE A 1 503 ? 37.011 12.482 195.637 1.00 77.36 512 PHE A O 1
ATOM 3621 N N . ALA A 1 504 ? 35.228 12.936 196.958 1.00 77.19 513 ALA A N 1
ATOM 3622 C CA . ALA A 1 504 ? 34.216 12.700 195.933 1.00 76.10 513 ALA A CA 1
ATOM 3623 C C . ALA A 1 504 ? 34.582 13.401 194.645 1.00 76.34 513 ALA A C 1
ATOM 3624 O O . ALA A 1 504 ? 35.189 14.465 194.672 1.00 76.81 513 ALA A O 1
ATOM 3626 N N . ASN A 1 505 ? 34.192 12.806 193.522 1.00 76.45 514 ASN A N 1
ATOM 3627 C CA . ASN A 1 505 ? 34.484 13.346 192.195 1.00 76.66 514 ASN A CA 1
ATOM 3628 C C . ASN A 1 505 ? 35.962 13.208 191.847 1.00 75.24 514 ASN A C 1
ATOM 3629 O O . ASN A 1 505 ? 36.553 14.063 191.176 1.00 74.13 514 ASN A O 1
ATOM 3634 N N . TYR A 1 506 ? 36.531 12.095 192.312 1.00 74.38 515 TYR A N 1
ATOM 3635 C CA . TYR A 1 506 ? 37.927 11.735 192.093 1.00 72.79 515 TYR A CA 1
ATOM 3636 C C . TYR A 1 506 ? 38.886 12.873 192.404 1.00 72.00 515 TYR A C 1
ATOM 3637 O O . TYR A 1 506 ? 39.515 13.463 191.512 1.00 71.42 515 TYR A O 1
ATOM 3646 N N . LYS A 1 507 ? 38.982 13.169 193.695 1.00 70.35 516 LYS A N 1
ATOM 3647 C CA . LYS A 1 507 ? 39.850 14.219 194.190 1.00 68.01 516 LYS A CA 1
ATOM 3648 C C . LYS A 1 507 ? 40.866 13.580 195.124 1.00 66.62 516 LYS A C 1
ATOM 3649 O O . LYS A 1 507 ? 40.733 12.407 195.497 1.00 66.02 516 LYS A O 1
ATOM 3655 N N . LEU A 1 508 ? 41.882 14.361 195.481 1.00 64.74 517 LEU A N 1
ATOM 3656 C CA . LEU A 1 508 ? 42.942 13.936 196.390 1.00 62.43 517 LEU A CA 1
ATOM 3657 C C . LEU A 1 508 ? 43.608 15.193 196.906 1.00 60.67 517 LEU A C 1
ATOM 3658 O O . LEU A 1 508 ? 43.532 16.239 196.274 1.00 59.70 517 LEU A O 1
ATOM 3663 N N . PRO A 1 509 ? 44.246 15.117 198.077 1.00 60.47 518 PRO A N 1
ATOM 3664 C CA . PRO A 1 509 ? 44.922 16.289 198.642 1.00 60.80 518 PRO A CA 1
ATOM 3665 C C . PRO A 1 509 ? 46.218 16.537 197.867 1.00 61.20 518 PRO A C 1
ATOM 3666 O O . PRO A 1 509 ? 46.967 15.596 197.560 1.00 61.25 518 PRO A O 1
ATOM 3670 N N . VAL A 1 510 ? 46.488 17.798 197.550 1.00 61.30 519 VAL A N 1
ATOM 3671 C CA . VAL A 1 510 ? 47.688 18.126 196.801 1.00 61.31 519 VAL A CA 1
ATOM 3672 C C . VAL A 1 510 ? 48.174 19.565 196.977 1.00 61.24 519 VAL A C 1
ATOM 3673 O O . VAL A 1 510 ? 47.410 20.457 197.317 1.00 61.91 519 VAL A O 1
ATOM 3677 N N . HIS A 1 511 ? 49.464 19.778 196.752 1.00 61.98 520 HIS A N 1
ATOM 3678 C CA . HIS A 1 511 ? 50.048 21.113 196.818 1.00 62.14 520 HIS A CA 1
ATOM 3679 C C . HIS A 1 511 ? 51.201 21.140 195.815 1.00 61.17 520 HIS A C 1
ATOM 3680 O O . HIS A 1 511 ? 51.545 20.108 195.233 1.00 61.03 520 HIS A O 1
ATOM 3687 N N . VAL A 1 512 ? 51.797 22.308 195.607 1.00 59.89 521 VAL A N 1
ATOM 3688 C CA . VAL A 1 512 ? 52.884 22.426 194.643 1.00 60.15 521 VAL A CA 1
ATOM 3689 C C . VAL A 1 512 ? 54.228 22.892 195.216 1.00 60.31 521 VAL A C 1
ATOM 3690 O O . VAL A 1 512 ? 54.312 23.961 195.823 1.00 60.09 521 VAL A O 1
ATOM 3694 N N . ARG A 1 513 ? 55.277 22.093 195.011 1.00 60.00 522 ARG A N 1
ATOM 3695 C CA . ARG A 1 513 ? 56.607 22.462 195.487 1.00 60.22 522 ARG A CA 1
ATOM 3696 C C . ARG A 1 513 ? 57.385 23.222 194.413 1.00 59.26 522 ARG A C 1
ATOM 3697 O O . ARG A 1 513 ? 57.632 22.706 193.326 1.00 58.26 522 ARG A O 1
ATOM 3705 N N . ARG A 1 514 ? 57.780 24.449 194.717 1.00 60.08 523 ARG A N 1
ATOM 3706 C CA . ARG A 1 514 ? 58.533 25.227 193.750 1.00 61.18 523 ARG A CA 1
ATOM 3707 C C . ARG A 1 514 ? 59.946 24.683 193.636 1.00 61.26 523 ARG A C 1
ATOM 3708 O O . ARG A 1 514 ? 60.653 24.549 194.628 1.00 62.94 523 ARG A O 1
ATOM 3716 N N . SER A 1 515 ? 60.361 24.377 192.417 1.00 61.18 524 SER A N 1
ATOM 3717 C CA . SER A 1 515 ? 61.693 23.841 192.182 1.00 60.81 524 SER A CA 1
ATOM 3718 C C . SER A 1 515 ? 62.594 24.839 191.455 1.00 61.77 524 SER A C 1
ATOM 3719 O O . SER A 1 515 ? 62.233 26.006 191.251 1.00 60.99 524 SER A O 1
ATOM 3722 N N . ASN A 1 516 ? 63.771 24.356 191.065 1.00 63.25 525 ASN A N 1
ATOM 3723 C CA . ASN A 1 516 ? 64.756 25.155 190.340 1.00 65.21 525 ASN A CA 1
ATOM 3724 C C . ASN A 1 516 ? 64.767 24.732 188.888 1.00 65.25 525 ASN A C 1
ATOM 3725 O O . ASN A 1 516 ? 65.253 25.469 188.019 1.00 66.70 525 ASN A O 1
ATOM 3730 N N . PHE A 1 517 ? 64.244 23.531 188.643 1.00 63.38 526 PHE A N 1
ATOM 3731 C CA . PHE A 1 517 ? 64.194 22.961 187.306 1.00 61.84 526 PHE A CA 1
ATOM 3732 C C . PHE A 1 517 ? 63.488 23.910 186.330 1.00 60.29 526 PHE A C 1
ATOM 3733 O O . PHE A 1 517 ? 62.259 23.914 186.203 1.00 58.75 526 PHE A O 1
ATOM 3741 N N . ARG A 1 518 ? 64.289 24.719 185.646 1.00 59.10 527 ARG A N 1
ATOM 3742 C CA . ARG A 1 518 ? 63.758 25.689 184.712 1.00 60.22 527 ARG A CA 1
ATOM 3743 C C . ARG A 1 518 ? 64.462 25.678 183.364 1.00 61.53 527 ARG A C 1
ATOM 3744 O O . ARG A 1 518 ? 65.647 25.366 183.265 1.00 62.57 527 ARG A O 1
ATOM 3752 N N . LEU A 1 519 ? 63.706 26.026 182.330 1.00 61.87 528 LEU A N 1
ATOM 3753 C CA . LEU A 1 519 ? 64.190 26.084 180.959 1.00 61.88 528 LEU A CA 1
ATOM 3754 C C . LEU A 1 519 ? 64.861 27.444 180.826 1.00 62.10 528 LEU A C 1
ATOM 3755 O O . LEU A 1 519 ? 64.317 28.439 181.285 1.00 61.95 528 LEU A O 1
ATOM 3760 N N . PRO A 1 520 ? 66.041 27.510 180.189 1.00 63.54 529 PRO A N 1
ATOM 3761 C CA . PRO A 1 520 ? 66.760 28.778 180.020 1.00 65.22 529 PRO A CA 1
ATOM 3762 C C . PRO A 1 520 ? 65.846 29.992 179.825 1.00 66.14 529 PRO A C 1
ATOM 3763 O O . PRO A 1 520 ? 64.729 29.860 179.317 1.00 65.45 529 PRO A O 1
ATOM 3767 N N . SER A 1 521 ? 66.331 31.166 180.237 1.00 67.71 530 SER A N 1
ATOM 3768 C CA . SER A 1 521 ? 65.578 32.420 180.102 1.00 68.52 530 SER A CA 1
ATOM 3769 C C . SER A 1 521 ? 65.473 32.739 178.615 1.00 68.55 530 SER A C 1
ATOM 3770 O O . SER A 1 521 ? 64.390 32.870 178.048 1.00 68.61 530 SER A O 1
ATOM 3773 N N . ASN A 1 522 ? 66.637 32.871 178.001 1.00 68.80 531 ASN A N 1
ATOM 3774 C CA . ASN A 1 522 ? 66.751 33.163 176.590 1.00 68.89 531 ASN A CA 1
ATOM 3775 C C . ASN A 1 522 ? 66.161 32.007 175.775 1.00 69.06 531 ASN A C 1
ATOM 3776 O O . ASN A 1 522 ? 66.729 30.913 175.717 1.00 68.77 531 ASN A O 1
ATOM 3781 N N . PRO A 1 523 ? 65.010 32.235 175.132 1.00 69.25 532 PRO A N 1
ATOM 3782 C CA . PRO A 1 523 ? 64.356 31.200 174.322 1.00 69.71 532 PRO A CA 1
ATOM 3783 C C . PRO A 1 523 ? 65.275 30.697 173.225 1.00 69.87 532 PRO A C 1
ATOM 3784 O O . PRO A 1 523 ? 64.936 29.756 172.505 1.00 69.43 532 PRO A O 1
ATOM 3788 N N . SER A 1 524 ? 66.439 31.335 173.110 1.00 70.14 533 SER A N 1
ATOM 3789 C CA . SER A 1 524 ? 67.429 30.982 172.095 1.00 70.32 533 SER A CA 1
ATOM 3790 C C . SER A 1 524 ? 68.511 30.029 172.589 1.00 69.11 533 SER A C 1
ATOM 3791 O O . SER A 1 524 ? 69.085 29.281 171.799 1.00 68.94 533 SER A O 1
ATOM 3794 N N . THR A 1 525 ? 68.801 30.063 173.885 1.00 66.94 534 THR A N 1
ATOM 3795 C CA . THR A 1 525 ? 69.815 29.179 174.436 1.00 66.88 534 THR A CA 1
ATOM 3796 C C . THR A 1 525 ? 69.509 27.756 173.984 1.00 65.24 534 THR A C 1
ATOM 3797 O O . THR A 1 525 ? 68.348 27.406 173.761 1.00 63.77 534 THR A O 1
ATOM 3801 N N . PRO A 1 526 ? 70.552 26.922 173.810 1.00 64.66 535 PRO A N 1
ATOM 3802 C CA . PRO A 1 526 ? 70.320 25.536 173.379 1.00 64.18 535 PRO A CA 1
ATOM 3803 C C . PRO A 1 526 ? 69.873 24.703 174.578 1.00 62.32 535 PRO A C 1
ATOM 3804 O O . PRO A 1 526 ? 70.164 25.069 175.729 1.00 61.33 535 PRO A O 1
ATOM 3808 N N . VAL A 1 527 ? 69.162 23.604 174.308 1.00 59.74 536 VAL A N 1
ATOM 3809 C CA . VAL A 1 527 ? 68.696 22.722 175.377 1.00 57.72 536 VAL A CA 1
ATOM 3810 C C . VAL A 1 527 ? 68.934 21.240 175.119 1.00 56.25 536 VAL A C 1
ATOM 3811 O O . VAL A 1 527 ? 68.555 20.691 174.074 1.00 55.47 536 VAL A O 1
ATOM 3815 N N . ILE A 1 528 ? 69.568 20.602 176.096 1.00 53.49 537 ILE A N 1
ATOM 3816 C CA . ILE A 1 528 ? 69.857 19.182 176.039 1.00 51.34 537 ILE A CA 1
ATOM 3817 C C . ILE A 1 528 ? 69.102 18.570 177.203 1.00 49.89 537 ILE A C 1
ATOM 3818 O O . ILE A 1 528 ? 69.304 18.951 178.352 1.00 49.23 537 ILE A O 1
ATOM 3823 N N . MET A 1 529 ? 68.214 17.633 176.895 1.00 49.25 538 MET A N 1
ATOM 3824 C CA . MET A 1 529 ? 67.422 16.968 177.919 1.00 47.62 538 MET A CA 1
ATOM 3825 C C . MET A 1 529 ? 67.690 15.470 177.948 1.00 44.77 538 MET A C 1
ATOM 3826 O O . MET A 1 529 ? 67.751 14.815 176.914 1.00 43.85 538 MET A O 1
ATOM 3831 N N . ILE A 1 530 ? 67.849 14.940 179.151 1.00 42.98 539 ILE A N 1
ATOM 3832 C CA . ILE A 1 530 ? 68.113 13.526 179.342 1.00 43.74 539 ILE A CA 1
ATOM 3833 C C . ILE A 1 530 ? 67.160 13.027 180.423 1.00 44.80 539 ILE A C 1
ATOM 3834 O O . ILE A 1 530 ? 67.379 13.273 181.614 1.00 45.20 539 ILE A O 1
ATOM 3839 N N . GLY A 1 531 ? 66.097 12.336 180.014 1.00 45.26 540 GLY A N 1
ATOM 3840 C CA . GLY A 1 531 ? 65.143 11.830 180.986 1.00 46.19 540 GLY A CA 1
ATOM 3841 C C . GLY A 1 531 ? 64.666 10.430 180.662 1.00 45.47 540 GLY A C 1
ATOM 3842 O O . GLY A 1 531 ? 63.713 10.260 179.911 1.00 45.74 540 GLY A O 1
ATOM 3843 N N . PRO A 1 532 ? 65.309 9.400 181.215 1.00 46.08 541 PRO A N 1
ATOM 3844 C CA . PRO A 1 532 ? 64.889 8.030 180.929 1.00 47.30 541 PRO A CA 1
ATOM 3845 C C . PRO A 1 532 ? 63.518 7.709 181.482 1.00 46.89 541 PRO A C 1
ATOM 3846 O O . PRO A 1 532 ? 63.227 7.978 182.641 1.00 45.82 541 PRO A O 1
ATOM 3850 N N . GLY A 1 533 ? 62.679 7.128 180.636 1.00 47.66 542 GLY A N 1
ATOM 3851 C CA . GLY A 1 533 ? 61.335 6.766 181.044 1.00 48.58 542 GLY A CA 1
ATOM 3852 C C . GLY A 1 533 ? 60.600 7.822 181.835 1.00 48.14 542 GLY A C 1
ATOM 3853 O O . GLY A 1 533 ? 60.528 8.980 181.443 1.00 48.42 542 GLY A O 1
ATOM 3854 N N . THR A 1 534 ? 60.037 7.404 182.955 1.00 48.12 543 THR A N 1
ATOM 3855 C CA . THR A 1 534 ? 59.292 8.289 183.827 1.00 49.07 543 THR A CA 1
ATOM 3856 C C . THR A 1 534 ? 59.867 9.703 183.806 1.00 49.74 543 THR A C 1
ATOM 3857 O O . THR A 1 534 ? 59.141 10.684 183.685 1.00 51.86 543 THR A O 1
ATOM 3861 N N . GLY A 1 535 ? 61.183 9.798 183.922 1.00 48.38 544 GLY A N 1
ATOM 3862 C CA . GLY A 1 535 ? 61.829 11.095 183.945 1.00 45.94 544 GLY A CA 1
ATOM 3863 C C . GLY A 1 535 ? 61.664 11.999 182.742 1.00 43.61 544 GLY A C 1
ATOM 3864 O O . GLY A 1 535 ? 62.274 13.053 182.689 1.00 45.40 544 GLY A O 1
ATOM 3865 N N . VAL A 1 536 ? 60.854 11.617 181.770 1.00 41.57 545 VAL A N 1
ATOM 3866 C CA . VAL A 1 536 ? 60.682 12.470 180.602 1.00 41.36 545 VAL A CA 1
ATOM 3867 C C . VAL A 1 536 ? 59.684 13.590 180.919 1.00 42.36 545 VAL A C 1
ATOM 3868 O O . VAL A 1 536 ? 59.623 14.614 180.227 1.00 41.04 545 VAL A O 1
ATOM 3872 N N . ALA A 1 537 ? 58.926 13.387 181.992 1.00 43.39 546 ALA A N 1
ATOM 3873 C CA . ALA A 1 537 ? 57.896 14.319 182.424 1.00 46.02 546 ALA A CA 1
ATOM 3874 C C . ALA A 1 537 ? 58.248 15.795 182.405 1.00 48.77 546 ALA A C 1
ATOM 3875 O O . ALA A 1 537 ? 57.470 16.601 181.883 1.00 49.20 546 ALA A O 1
ATOM 3877 N N . PRO A 1 538 ? 59.413 16.184 182.981 1.00 51.17 547 PRO A N 1
ATOM 3878 C CA . PRO A 1 538 ? 59.805 17.605 183.002 1.00 51.22 547 PRO A CA 1
ATOM 3879 C C . PRO A 1 538 ? 60.059 18.131 181.594 1.00 52.03 547 PRO A C 1
ATOM 3880 O O . PRO A 1 538 ? 59.983 19.331 181.331 1.00 52.57 547 PRO A O 1
ATOM 3884 N N . PHE A 1 539 ? 60.360 17.230 180.677 1.00 51.73 548 PHE A N 1
ATOM 3885 C CA . PHE A 1 539 ? 60.612 17.669 179.331 1.00 51.63 548 PHE A CA 1
ATOM 3886 C C . PHE A 1 539 ? 59.318 17.722 178.538 1.00 51.17 548 PHE A C 1
ATOM 3887 O O . PHE A 1 539 ? 59.251 18.392 177.510 1.00 51.21 548 PHE A O 1
ATOM 3895 N N . ARG A 1 540 ? 58.281 17.032 179.003 1.00 50.68 549 ARG A N 1
ATOM 3896 C CA . ARG A 1 540 ? 57.006 17.114 178.296 1.00 51.70 549 ARG A CA 1
ATOM 3897 C C . ARG A 1 540 ? 56.543 18.549 178.487 1.00 52.28 549 ARG A C 1
ATOM 3898 O O . ARG A 1 540 ? 56.015 19.169 177.559 1.00 52.59 549 ARG A O 1
ATOM 3906 N N . GLY A 1 541 ? 56.747 19.058 179.704 1.00 51.93 550 GLY A N 1
ATOM 3907 C CA . GLY A 1 541 ? 56.392 20.428 180.021 1.00 50.90 550 GLY A CA 1
ATOM 3908 C C . GLY A 1 541 ? 57.267 21.347 179.193 1.00 50.18 550 GLY A C 1
ATOM 3909 O O . GLY A 1 541 ? 56.789 22.170 178.413 1.00 48.06 550 GLY A O 1
ATOM 3910 N N . PHE A 1 542 ? 58.572 21.195 179.359 1.00 50.88 551 PHE A N 1
ATOM 3911 C CA . PHE A 1 542 ? 59.529 21.992 178.607 1.00 51.67 551 PHE A CA 1
ATOM 3912 C C . PHE A 1 542 ? 59.098 22.168 177.140 1.00 51.91 551 PHE A C 1
ATOM 3913 O O . PHE A 1 542 ? 59.115 23.277 176.612 1.00 51.62 551 PHE A O 1
ATOM 3921 N N . ILE A 1 543 ? 58.710 21.085 176.474 1.00 53.73 552 ILE A N 1
ATOM 3922 C CA . ILE A 1 543 ? 58.302 21.212 175.081 1.00 55.18 552 ILE A CA 1
ATOM 3923 C C . ILE A 1 543 ? 56.919 21.827 174.955 1.00 55.89 552 ILE A C 1
ATOM 3924 O O . ILE A 1 543 ? 56.726 22.737 174.153 1.00 55.78 552 ILE A O 1
ATOM 3929 N N . ARG A 1 544 ? 55.953 21.338 175.729 1.00 56.29 553 ARG A N 1
ATOM 3930 C CA . ARG A 1 544 ? 54.625 21.927 175.676 1.00 56.97 553 ARG A CA 1
ATOM 3931 C C . ARG A 1 544 ? 54.850 23.412 175.829 1.00 56.74 553 ARG A C 1
ATOM 3932 O O . ARG A 1 544 ? 54.408 24.200 175.001 1.00 57.07 553 ARG A O 1
ATOM 3940 N N . GLU A 1 545 ? 55.571 23.776 176.887 1.00 57.29 554 GLU A N 1
ATOM 3941 C CA . GLU A 1 545 ? 55.902 25.168 177.195 1.00 59.56 554 GLU A CA 1
ATOM 3942 C C . GLU A 1 545 ? 56.592 25.903 176.029 1.00 59.90 554 GLU A C 1
ATOM 3943 O O . GLU A 1 545 ? 56.179 26.994 175.644 1.00 60.69 554 GLU A O 1
ATOM 3949 N N . ARG A 1 546 ? 57.637 25.310 175.464 1.00 60.17 555 ARG A N 1
ATOM 3950 C CA . ARG A 1 546 ? 58.349 25.941 174.359 1.00 60.21 555 ARG A CA 1
ATOM 3951 C C . ARG A 1 546 ? 57.499 26.002 173.101 1.00 60.93 555 ARG A C 1
ATOM 3952 O O . ARG A 1 546 ? 57.876 26.632 172.118 1.00 60.43 555 ARG A O 1
ATOM 3960 N N . VAL A 1 547 ? 56.353 25.333 173.130 1.00 63.09 556 VAL A N 1
ATOM 3961 C CA . VAL A 1 547 ? 55.456 25.305 171.982 1.00 64.53 556 VAL A CA 1
ATOM 3962 C C . VAL A 1 547 ? 54.351 26.328 172.174 1.00 65.62 556 VAL A C 1
ATOM 3963 O O . VAL A 1 547 ? 53.979 27.032 171.243 1.00 66.99 556 VAL A O 1
ATOM 3967 N N . ALA A 1 548 ? 53.821 26.416 173.383 1.00 65.93 557 ALA A N 1
ATOM 3968 C CA . ALA A 1 548 ? 52.781 27.392 173.642 1.00 67.70 557 ALA A CA 1
ATOM 3969 C C . ALA A 1 548 ? 53.361 28.783 173.409 1.00 68.92 557 ALA A C 1
ATOM 3970 O O . ALA A 1 548 ? 52.619 29.741 173.173 1.00 69.36 557 ALA A O 1
ATOM 3972 N N . PHE A 1 549 ? 54.691 28.877 173.481 1.00 69.55 558 PHE A N 1
ATOM 3973 C CA . PHE A 1 549 ? 55.415 30.136 173.297 1.00 70.50 558 PHE A CA 1
ATOM 3974 C C . PHE A 1 549 ? 55.512 30.466 171.824 1.00 72.51 558 PHE A C 1
ATOM 3975 O O . PHE A 1 549 ? 54.917 31.431 171.348 1.00 73.22 558 PHE A O 1
ATOM 3983 N N . LEU A 1 550 ? 56.283 29.657 171.110 1.00 75.81 559 LEU A N 1
ATOM 3984 C CA . LEU A 1 550 ? 56.489 29.839 169.685 1.00 79.28 559 LEU A CA 1
ATOM 3985 C C . LEU A 1 550 ? 55.141 30.031 168.999 1.00 81.94 559 LEU A C 1
ATOM 3986 O O . LEU A 1 550 ? 55.060 30.622 167.928 1.00 82.83 559 LEU A O 1
ATOM 3991 N N . GLU A 1 551 ? 54.089 29.519 169.629 1.00 85.65 560 GLU A N 1
ATOM 3992 C CA . GLU A 1 551 ? 52.728 29.639 169.114 1.00 89.28 560 GLU A CA 1
ATOM 3993 C C . GLU A 1 551 ? 52.349 31.112 169.220 1.00 90.56 560 GLU A C 1
ATOM 3994 O O . GLU A 1 551 ? 51.965 31.738 168.236 1.00 91.77 560 GLU A O 1
ATOM 4000 N N . SER A 1 552 ? 52.468 31.659 170.426 1.00 91.85 561 SER A N 1
ATOM 4001 C CA . SER A 1 552 ? 52.154 33.057 170.675 1.00 92.48 561 SER A CA 1
ATOM 4002 C C . SER A 1 552 ? 52.924 33.979 169.746 1.00 93.14 561 SER A C 1
ATOM 4003 O O . SER A 1 552 ? 52.342 34.862 169.124 1.00 92.79 561 SER A O 1
ATOM 4006 N N . GLN A 1 553 ? 54.233 33.765 169.653 1.00 95.02 562 GLN A N 1
ATOM 4007 C CA . GLN A 1 553 ? 55.095 34.578 168.796 1.00 97.24 562 GLN A CA 1
ATOM 4008 C C . GLN A 1 553 ? 54.681 34.499 167.329 1.00 98.29 562 GLN A C 1
ATOM 4009 O O . GLN A 1 553 ? 54.973 35.402 166.543 1.00 98.64 562 GLN A O 1
ATOM 4015 N N . LYS A 1 554 ? 54.011 33.410 166.963 1.00 99.12 563 LYS A N 1
ATOM 4016 C CA . LYS A 1 554 ? 53.549 33.220 165.593 1.00 99.71 563 LYS A CA 1
ATOM 4017 C C . LYS A 1 554 ? 52.246 33.993 165.406 1.00 100.26 563 LYS A C 1
ATOM 4018 O O . LYS A 1 554 ? 51.952 34.495 164.321 1.00 99.95 563 LYS A O 1
ATOM 4020 N N . LYS A 1 555 ? 51.472 34.089 166.481 1.00 101.14 564 LYS A N 1
ATOM 4021 C CA . LYS A 1 555 ? 50.208 34.804 166.450 1.00 102.21 564 LYS A CA 1
ATOM 4022 C C . LYS A 1 555 ? 50.457 36.308 166.420 1.00 103.20 564 LYS A C 1
ATOM 4023 O O . LYS A 1 555 ? 49.747 37.071 167.081 1.00 103.37 564 LYS A O 1
ATOM 4025 N N . GLY A 1 556 ? 51.476 36.727 165.670 1.00 103.86 565 GLY A N 1
ATOM 4026 C CA . GLY A 1 556 ? 51.769 38.147 165.556 1.00 104.94 565 GLY A CA 1
ATOM 4027 C C . GLY A 1 556 ? 53.151 38.626 165.959 1.00 105.63 565 GLY A C 1
ATOM 4028 O O . GLY A 1 556 ? 53.974 38.948 165.100 1.00 105.11 565 GLY A O 1
ATOM 4029 N N . GLY A 1 557 ? 53.383 38.678 167.270 1.00 106.72 566 GLY A N 1
ATOM 4030 C CA . GLY A 1 557 ? 54.643 39.136 167.845 1.00 107.70 566 GLY A CA 1
ATOM 4031 C C . GLY A 1 557 ? 55.963 38.893 167.128 1.00 108.71 566 GLY A C 1
ATOM 4032 O O . GLY A 1 557 ? 57.007 39.318 167.624 1.00 109.05 566 GLY A O 1
ATOM 4033 N N . ASN A 1 558 ? 55.929 38.216 165.981 1.00 108.93 567 ASN A N 1
ATOM 4034 C CA . ASN A 1 558 ? 57.130 37.926 165.197 1.00 108.87 567 ASN A CA 1
ATOM 4035 C C . ASN A 1 558 ? 58.075 36.936 165.907 1.00 108.72 567 ASN A C 1
ATOM 4036 O O . ASN A 1 558 ? 58.971 37.342 166.655 1.00 108.97 567 ASN A O 1
ATOM 4038 N N . ASN A 1 559 ? 57.870 35.640 165.663 1.00 107.93 568 ASN A N 1
ATOM 4039 C CA . ASN A 1 559 ? 58.689 34.591 166.275 1.00 107.32 568 ASN A CA 1
ATOM 4040 C C . ASN A 1 559 ? 60.174 34.928 166.148 1.00 106.48 568 ASN A C 1
ATOM 4041 O O . ASN A 1 559 ? 60.707 34.992 165.037 1.00 106.73 568 ASN A O 1
ATOM 4043 N N . VAL A 1 560 ? 60.834 35.140 167.288 1.00 104.52 569 VAL A N 1
ATOM 4044 C CA . VAL A 1 560 ? 62.256 35.486 167.312 1.00 101.69 569 VAL A CA 1
ATOM 4045 C C . VAL A 1 560 ? 63.193 34.295 167.563 1.00 99.55 569 VAL A C 1
ATOM 4046 O O . VAL A 1 560 ? 63.648 34.080 168.686 1.00 99.05 569 VAL A O 1
ATOM 4048 N N . SER A 1 561 ? 63.483 33.536 166.506 1.00 96.45 570 SER A N 1
ATOM 4049 C CA . SER A 1 561 ? 64.375 32.380 166.582 1.00 92.59 570 SER A CA 1
ATOM 4050 C C . SER A 1 561 ? 63.869 31.335 167.571 1.00 89.96 570 SER A C 1
ATOM 4051 O O . SER A 1 561 ? 62.684 31.335 167.923 1.00 89.55 570 SER A O 1
ATOM 4053 N N . LEU A 1 562 ? 64.781 30.449 167.991 1.00 86.21 571 LEU A N 1
ATOM 4054 C CA . LEU A 1 562 ? 64.522 29.365 168.953 1.00 81.16 571 LEU A CA 1
ATOM 4055 C C . LEU A 1 562 ? 65.678 28.371 168.931 1.00 78.23 571 LEU A C 1
ATOM 4056 O O . LEU A 1 562 ? 65.896 27.685 167.935 1.00 77.35 571 LEU A O 1
ATOM 4061 N N . GLY A 1 563 ? 66.415 28.297 170.033 1.00 76.24 572 GLY A N 1
ATOM 4062 C CA . GLY A 1 563 ? 67.548 27.388 170.108 1.00 74.69 572 GLY A CA 1
ATOM 4063 C C . GLY A 1 563 ? 67.231 25.933 169.793 1.00 72.70 572 GLY A C 1
ATOM 4064 O O . GLY A 1 563 ? 66.067 25.521 169.757 1.00 74.12 572 GLY A O 1
ATOM 4065 N N . LYS A 1 564 ? 68.273 25.147 169.555 1.00 69.13 573 LYS A N 1
ATOM 4066 C CA . LYS A 1 564 ? 68.099 23.734 169.262 1.00 65.16 573 LYS A CA 1
ATOM 4067 C C . LYS A 1 564 ? 67.816 23.006 170.579 1.00 62.67 573 LYS A C 1
ATOM 4068 O O . LYS A 1 564 ? 68.556 23.155 171.562 1.00 62.01 573 LYS A O 1
ATOM 4074 N N . HIS A 1 565 ? 66.730 22.237 170.591 1.00 58.23 574 HIS A N 1
ATOM 4075 C CA . HIS A 1 565 ? 66.338 21.468 171.761 1.00 53.61 574 HIS A CA 1
ATOM 4076 C C . HIS A 1 565 ? 66.478 20.002 171.421 1.00 50.12 574 HIS A C 1
ATOM 4077 O O . HIS A 1 565 ? 65.903 19.540 170.442 1.00 48.81 574 HIS A O 1
ATOM 4084 N N . ILE A 1 566 ? 67.239 19.274 172.228 1.00 48.04 575 ILE A N 1
ATOM 4085 C CA . ILE A 1 566 ? 67.444 17.843 172.005 1.00 48.39 575 ILE A CA 1
ATOM 4086 C C . ILE A 1 566 ? 66.919 17.039 173.224 1.00 48.24 575 ILE A C 1
ATOM 4087 O O . ILE A 1 566 ? 67.165 17.412 174.377 1.00 49.37 575 ILE A O 1
ATOM 4092 N N . LEU A 1 567 ? 66.183 15.954 172.973 1.00 46.14 576 LEU A N 1
ATOM 4093 C CA . LEU A 1 567 ? 65.619 15.154 174.061 1.00 45.49 576 LEU A CA 1
ATOM 4094 C C . LEU A 1 567 ? 66.010 13.698 173.979 1.00 45.80 576 LEU A C 1
ATOM 4095 O O . LEU A 1 567 ? 65.565 12.974 173.095 1.00 47.93 576 LEU A O 1
ATOM 4100 N N . PHE A 1 568 ? 66.836 13.253 174.908 1.00 45.88 577 PHE A N 1
ATOM 4101 C CA . PHE A 1 568 ? 67.227 11.861 174.902 1.00 46.75 577 PHE A CA 1
ATOM 4102 C C . PHE A 1 568 ? 66.254 11.122 175.791 1.00 46.28 577 PHE A C 1
ATOM 4103 O O . PHE A 1 568 ? 66.330 11.230 177.017 1.00 47.30 577 PHE A O 1
ATOM 4111 N N . TYR A 1 569 ? 65.319 10.401 175.178 1.00 44.79 578 TYR A N 1
ATOM 4112 C CA . TYR A 1 569 ? 64.352 9.620 175.943 1.00 43.19 578 TYR A CA 1
ATOM 4113 C C . TYR A 1 569 ? 64.766 8.154 175.947 1.00 42.42 578 TYR A C 1
ATOM 4114 O O . TYR A 1 569 ? 65.675 7.756 175.224 1.00 43.51 578 TYR A O 1
ATOM 4123 N N . GLY A 1 570 ? 64.110 7.352 176.768 1.00 41.08 579 GLY A N 1
ATOM 4124 C CA . GLY A 1 570 ? 64.440 5.952 176.786 1.00 43.20 579 GLY A CA 1
ATOM 4125 C C . GLY A 1 570 ? 63.533 5.124 177.658 1.00 43.53 579 GLY A C 1
ATOM 4126 O O . GLY A 1 570 ? 63.193 5.531 178.769 1.00 41.89 579 GLY A O 1
ATOM 4127 N N . SER A 1 571 ? 63.146 3.959 177.140 1.00 45.67 580 SER A N 1
ATOM 4128 C CA . SER A 1 571 ? 62.293 3.004 177.852 1.00 47.17 580 SER A CA 1
ATOM 4129 C C . SER A 1 571 ? 62.553 1.596 177.313 1.00 46.75 580 SER A C 1
ATOM 4130 O O . SER A 1 571 ? 63.298 1.418 176.342 1.00 47.71 580 SER A O 1
ATOM 4133 N N . ARG A 1 572 ? 61.932 0.609 177.951 1.00 45.97 581 ARG A N 1
ATOM 4134 C CA . ARG A 1 572 ? 62.063 -0.797 177.580 1.00 46.66 581 ARG A CA 1
ATOM 4135 C C . ARG A 1 572 ? 61.825 -1.112 176.105 1.00 48.04 581 ARG A C 1
ATOM 4136 O O . ARG A 1 572 ? 62.613 -1.811 175.467 1.00 44.78 581 ARG A O 1
ATOM 4144 N N . ASN A 1 573 ? 60.713 -0.606 175.581 1.00 51.45 582 ASN A N 1
ATOM 4145 C CA . ASN A 1 573 ? 60.329 -0.842 174.196 1.00 54.12 582 ASN A CA 1
ATOM 4146 C C . ASN A 1 573 ? 59.266 0.138 173.727 1.00 54.69 582 ASN A C 1
ATOM 4147 O O . ASN A 1 573 ? 59.222 1.273 174.195 1.00 55.18 582 ASN A O 1
ATOM 4152 N N . THR A 1 574 ? 58.411 -0.309 172.809 1.00 56.00 583 THR A N 1
ATOM 4153 C CA . THR A 1 574 ? 57.340 0.529 172.274 1.00 56.38 583 THR A CA 1
ATOM 4154 C C . THR A 1 574 ? 56.014 0.394 173.023 1.00 54.96 583 THR A C 1
ATOM 4155 O O . THR A 1 574 ? 55.014 0.940 172.587 1.00 56.31 583 THR A O 1
ATOM 4159 N N . ASP A 1 575 ? 55.993 -0.333 174.135 1.00 54.43 584 ASP A N 1
ATOM 4160 C CA . ASP A 1 575 ? 54.756 -0.493 174.908 1.00 54.50 584 ASP A CA 1
ATOM 4161 C C . ASP A 1 575 ? 54.831 0.335 176.189 1.00 53.04 584 ASP A C 1
ATOM 4162 O O . ASP A 1 575 ? 53.859 0.444 176.934 1.00 52.94 584 ASP A O 1
ATOM 4167 N N . ASP A 1 576 ? 56.002 0.899 176.457 1.00 51.54 585 ASP A N 1
ATOM 4168 C CA . ASP A 1 576 ? 56.178 1.716 177.641 1.00 48.90 585 ASP A CA 1
ATOM 4169 C C . ASP A 1 576 ? 56.710 3.077 177.219 1.00 46.41 585 ASP A C 1
ATOM 4170 O O . ASP A 1 576 ? 57.111 3.899 178.040 1.00 46.49 585 ASP A O 1
ATOM 4175 N N . PHE A 1 577 ? 56.673 3.301 175.913 1.00 44.22 586 PHE A N 1
ATOM 4176 C CA . PHE A 1 577 ? 57.103 4.546 175.306 1.00 44.76 586 PHE A CA 1
ATOM 4177 C C . PHE A 1 577 ? 56.095 5.634 175.706 1.00 44.46 586 PHE A C 1
ATOM 4178 O O . PHE A 1 577 ? 54.981 5.704 175.194 1.00 44.22 586 PHE A O 1
ATOM 4186 N N . LEU A 1 578 ? 56.488 6.485 176.638 1.00 45.30 587 LEU A N 1
ATOM 4187 C CA . LEU A 1 578 ? 55.608 7.548 177.102 1.00 46.81 587 LEU A CA 1
ATOM 4188 C C . LEU A 1 578 ? 55.242 8.585 176.041 1.00 48.58 587 LEU A C 1
ATOM 4189 O O . LEU A 1 578 ? 56.109 9.114 175.338 1.00 47.83 587 LEU A O 1
ATOM 4194 N N . TYR A 1 579 ? 53.943 8.869 175.949 1.00 50.41 588 TYR A N 1
ATOM 4195 C CA . TYR A 1 579 ? 53.404 9.855 175.016 1.00 51.68 588 TYR A CA 1
ATOM 4196 C C . TYR A 1 579 ? 53.910 9.700 173.588 1.00 51.14 588 TYR A C 1
ATOM 4197 O O . TYR A 1 579 ? 53.981 10.670 172.828 1.00 49.02 588 TYR A O 1
ATOM 4206 N N . GLN A 1 580 ? 54.240 8.467 173.225 1.00 51.62 589 GLN A N 1
ATOM 4207 C CA . GLN A 1 580 ? 54.764 8.196 171.901 1.00 53.00 589 GLN A CA 1
ATOM 4208 C C . GLN A 1 580 ? 54.065 9.037 170.851 1.00 53.40 589 GLN A C 1
ATOM 4209 O O . GLN A 1 580 ? 54.711 9.732 170.069 1.00 53.67 589 GLN A O 1
ATOM 4215 N N . ASP A 1 581 ? 52.739 8.977 170.870 1.00 54.72 590 ASP A N 1
ATOM 4216 C CA . ASP A 1 581 ? 51.864 9.705 169.956 1.00 54.90 590 ASP A CA 1
ATOM 4217 C C . ASP A 1 581 ? 52.104 11.237 169.868 1.00 55.40 590 ASP A C 1
ATOM 4218 O O . ASP A 1 581 ? 51.983 11.839 168.795 1.00 55.69 590 ASP A O 1
ATOM 4223 N N . GLU A 1 582 ? 52.468 11.857 170.986 1.00 54.89 591 GLU A N 1
ATOM 4224 C CA . GLU A 1 582 ? 52.641 13.307 171.055 1.00 54.67 591 GLU A CA 1
ATOM 4225 C C . GLU A 1 582 ? 53.854 13.967 170.425 1.00 53.98 591 GLU A C 1
ATOM 4226 O O . GLU A 1 582 ? 53.737 15.029 169.817 1.00 53.39 591 GLU A O 1
ATOM 4232 N N . TRP A 1 583 ? 55.022 13.362 170.578 1.00 54.83 592 TRP A N 1
ATOM 4233 C CA . TRP A 1 583 ? 56.244 13.971 170.064 1.00 55.17 592 TRP A CA 1
ATOM 4234 C C . TRP A 1 583 ? 56.249 14.413 168.602 1.00 56.59 592 TRP A C 1
ATOM 4235 O O . TRP A 1 583 ? 56.745 15.491 168.290 1.00 57.80 592 TRP A O 1
ATOM 4246 N N . PRO A 1 584 ? 55.712 13.590 167.683 1.00 57.78 593 PRO A N 1
ATOM 4247 C CA . PRO A 1 584 ? 55.678 13.966 166.261 1.00 58.18 593 PRO A CA 1
ATOM 4248 C C . PRO A 1 584 ? 54.900 15.260 166.049 1.00 58.74 593 PRO A C 1
ATOM 4249 O O . PRO A 1 584 ? 55.155 16.005 165.114 1.00 58.83 593 PRO A O 1
ATOM 4253 N N . GLU A 1 585 ? 53.942 15.512 166.929 1.00 61.24 594 GLU A N 1
ATOM 4254 C CA . GLU A 1 585 ? 53.128 16.710 166.849 1.00 64.51 594 GLU A CA 1
ATOM 4255 C C . GLU A 1 585 ? 53.964 17.912 167.221 1.00 65.19 594 GLU A C 1
ATOM 4256 O O . GLU A 1 585 ? 53.995 18.902 166.494 1.00 64.87 594 GLU A O 1
ATOM 4262 N N . TYR A 1 586 ? 54.644 17.808 168.360 1.00 66.02 595 TYR A N 1
ATOM 4263 C CA . TYR A 1 586 ? 55.518 18.864 168.861 1.00 66.88 595 TYR A CA 1
ATOM 4264 C C . TYR A 1 586 ? 56.634 19.093 167.847 1.00 66.92 595 TYR A C 1
ATOM 4265 O O . TYR A 1 586 ? 56.913 20.222 167.446 1.00 67.33 595 TYR A O 1
ATOM 4274 N N . ALA A 1 587 ? 57.270 18.007 167.434 1.00 67.59 596 ALA A N 1
ATOM 4275 C CA . ALA A 1 587 ? 58.354 18.097 166.482 1.00 69.31 596 ALA A CA 1
ATOM 4276 C C . ALA A 1 587 ? 57.989 19.051 165.350 1.00 70.35 596 ALA A C 1
ATOM 4277 O O . ALA A 1 587 ? 58.833 19.825 164.892 1.00 71.14 596 ALA A O 1
ATOM 4279 N N . LYS A 1 588 ? 56.730 19.015 164.912 1.00 71.28 597 LYS A N 1
ATOM 4280 C CA . LYS A 1 588 ? 56.295 19.895 163.833 1.00 72.37 597 LYS A CA 1
ATOM 4281 C C . LYS A 1 588 ? 56.232 21.366 164.242 1.00 73.60 597 LYS A C 1
ATOM 4282 O O . LYS A 1 588 ? 56.994 22.191 163.720 1.00 76.01 597 LYS A O 1
ATOM 4288 N N . LYS A 1 589 ? 55.349 21.698 165.179 1.00 72.66 598 LYS A N 1
ATOM 4289 C CA . LYS A 1 589 ? 55.211 23.075 165.636 1.00 71.76 598 LYS A CA 1
ATOM 4290 C C . LYS A 1 589 ? 56.559 23.693 165.962 1.00 71.82 598 LYS A C 1
ATOM 4291 O O . LYS A 1 589 ? 56.727 24.903 165.847 1.00 71.73 598 LYS A O 1
ATOM 4297 N N . LEU A 1 590 ? 57.524 22.857 166.333 1.00 72.29 599 LEU A N 1
ATOM 4298 C CA . LEU A 1 590 ? 58.858 23.334 166.690 1.00 73.44 599 LEU A CA 1
ATOM 4299 C C . LEU A 1 590 ? 59.840 23.625 165.561 1.00 73.83 599 LEU A C 1
ATOM 4300 O O . LEU A 1 590 ? 60.873 24.259 165.794 1.00 72.63 599 LEU A O 1
ATOM 4305 N N . ASP A 1 591 ? 59.536 23.168 164.351 1.00 75.05 600 ASP A N 1
ATOM 4306 C CA . ASP A 1 591 ? 60.433 23.383 163.218 1.00 76.08 600 ASP A CA 1
ATOM 4307 C C . ASP A 1 591 ? 61.663 22.503 163.393 1.00 75.00 600 ASP A C 1
ATOM 4308 O O . ASP A 1 591 ? 61.589 21.472 164.059 1.00 75.08 600 ASP A O 1
ATOM 4313 N N . GLY A 1 592 ? 62.788 22.889 162.802 1.00 73.87 601 GLY A N 1
ATOM 4314 C CA . GLY A 1 592 ? 63.978 22.070 162.939 1.00 74.09 601 GLY A CA 1
ATOM 4315 C C . GLY A 1 592 ? 64.658 22.262 164.285 1.00 74.20 601 GLY A C 1
ATOM 4316 O O . GLY A 1 592 ? 65.790 21.811 164.499 1.00 75.06 601 GLY A O 1
ATOM 4317 N N . SER A 1 593 ? 63.958 22.921 165.203 1.00 73.23 602 SER A N 1
ATOM 4318 C CA . SER A 1 593 ? 64.495 23.204 166.527 1.00 71.33 602 SER A CA 1
ATOM 4319 C C . SER A 1 593 ? 64.341 22.060 167.514 1.00 70.76 602 SER A C 1
ATOM 4320 O O . SER A 1 593 ? 64.932 22.077 168.594 1.00 71.43 602 SER A O 1
ATOM 4323 N N . PHE A 1 594 ? 63.543 21.068 167.151 1.00 69.58 603 PHE A N 1
ATOM 4324 C CA . PHE A 1 594 ? 63.345 19.927 168.024 1.00 69.04 603 PHE A CA 1
ATOM 4325 C C . PHE A 1 594 ? 64.000 18.681 167.439 1.00 68.26 603 PHE A C 1
ATOM 4326 O O . PHE A 1 594 ? 64.268 18.598 166.242 1.00 69.59 603 PHE A O 1
ATOM 4334 N N . GLU A 1 595 ? 64.270 17.711 168.295 1.00 66.98 604 GLU A N 1
ATOM 4335 C CA . GLU A 1 595 ? 64.866 16.458 167.856 1.00 66.83 604 GLU A CA 1
ATOM 4336 C C . GLU A 1 595 ? 64.907 15.524 169.056 1.00 64.06 604 GLU A C 1
ATOM 4337 O O . GLU A 1 595 ? 65.530 15.814 170.074 1.00 63.52 604 GLU A O 1
ATOM 4343 N N . MET A 1 596 ? 64.229 14.398 168.932 1.00 61.49 605 MET A N 1
ATOM 4344 C CA . MET A 1 596 ? 64.172 13.445 170.020 1.00 60.09 605 MET A CA 1
ATOM 4345 C C . MET A 1 596 ? 64.932 12.172 169.677 1.00 58.43 605 MET A C 1
ATOM 4346 O O . MET A 1 596 ? 64.602 11.495 168.717 1.00 58.46 605 MET A O 1
ATOM 4351 N N . VAL A 1 597 ? 65.975 11.873 170.442 1.00 58.15 606 VAL A N 1
ATOM 4352 C CA . VAL A 1 597 ? 66.759 10.663 170.226 1.00 58.72 606 VAL A CA 1
ATOM 4353 C C . VAL A 1 597 ? 66.181 9.651 171.212 1.00 58.68 606 VAL A C 1
ATOM 4354 O O . VAL A 1 597 ? 65.988 9.971 172.389 1.00 60.28 606 VAL A O 1
ATOM 4358 N N . VAL A 1 598 ? 65.883 8.444 170.746 1.00 56.68 607 VAL A N 1
ATOM 4359 C CA . VAL A 1 598 ? 65.316 7.441 171.635 1.00 56.18 607 VAL A CA 1
ATOM 4360 C C . VAL A 1 598 ? 66.234 6.245 171.863 1.00 56.27 607 VAL A C 1
ATOM 4361 O O . VAL A 1 598 ? 67.097 5.933 171.045 1.00 56.46 607 VAL A O 1
ATOM 4365 N N . ALA A 1 599 ? 66.057 5.582 172.995 1.00 56.02 608 ALA A N 1
ATOM 4366 C CA . ALA A 1 599 ? 66.872 4.423 173.322 1.00 55.68 608 ALA A CA 1
ATOM 4367 C C . ALA A 1 599 ? 66.015 3.369 173.997 1.00 54.19 608 ALA A C 1
ATOM 4368 O O . ALA A 1 599 ? 65.262 3.666 174.915 1.00 55.21 608 ALA A O 1
ATOM 4370 N N . HIS A 1 600 ? 66.110 2.131 173.547 1.00 53.31 609 HIS A N 1
ATOM 4371 C CA . HIS A 1 600 ? 65.323 1.090 174.180 1.00 53.76 609 HIS A CA 1
ATOM 4372 C C . HIS A 1 600 ? 66.236 0.048 174.801 1.00 53.53 609 HIS A C 1
ATOM 4373 O O . HIS A 1 600 ? 67.186 -0.413 174.177 1.00 52.38 609 HIS A O 1
ATOM 4380 N N . SER A 1 601 ? 65.952 -0.315 176.043 1.00 54.10 610 SER A N 1
ATOM 4381 C CA . SER A 1 601 ? 66.772 -1.292 176.721 1.00 55.71 610 SER A CA 1
ATOM 4382 C C . SER A 1 601 ? 66.300 -2.680 176.350 1.00 57.09 610 SER A C 1
ATOM 4383 O O . SER A 1 601 ? 66.932 -3.374 175.558 1.00 59.53 610 SER A O 1
ATOM 4386 N N . ARG A 1 602 ? 65.162 -3.072 176.901 1.00 58.28 611 ARG A N 1
ATOM 4387 C CA . ARG A 1 602 ? 64.607 -4.395 176.654 1.00 59.82 611 ARG A CA 1
ATOM 4388 C C . ARG A 1 602 ? 64.043 -4.639 175.242 1.00 60.90 611 ARG A C 1
ATOM 4389 O O . ARG A 1 602 ? 62.867 -4.988 175.092 1.00 62.01 611 ARG A O 1
ATOM 4397 N N . LEU A 1 603 ? 64.864 -4.484 174.210 1.00 61.22 612 LEU A N 1
ATOM 4398 C CA . LEU A 1 603 ? 64.370 -4.710 172.859 1.00 61.37 612 LEU A CA 1
ATOM 4399 C C . LEU A 1 603 ? 64.935 -5.984 172.235 1.00 61.33 612 LEU A C 1
ATOM 4400 O O . LEU A 1 603 ? 66.134 -6.084 171.976 1.00 62.83 612 LEU A O 1
ATOM 4405 N N . PRO A 1 604 ? 64.062 -6.969 171.969 1.00 60.44 613 PRO A N 1
ATOM 4406 C CA . PRO A 1 604 ? 64.323 -8.290 171.386 1.00 59.97 613 PRO A CA 1
ATOM 4407 C C . PRO A 1 604 ? 65.483 -8.458 170.419 1.00 58.74 613 PRO A C 1
ATOM 4408 O O . PRO A 1 604 ? 65.466 -7.924 169.321 1.00 58.11 613 PRO A O 1
ATOM 4412 N N . ASN A 1 605 ? 66.485 -9.221 170.840 1.00 58.40 614 ASN A N 1
ATOM 4413 C CA . ASN A 1 605 ? 67.658 -9.504 170.020 1.00 59.60 614 ASN A CA 1
ATOM 4414 C C . ASN A 1 605 ? 68.631 -8.327 169.893 1.00 59.85 614 ASN A C 1
ATOM 4415 O O . ASN A 1 605 ? 69.657 -8.433 169.219 1.00 59.04 614 ASN A O 1
ATOM 4420 N N . THR A 1 606 ? 68.310 -7.221 170.563 1.00 60.69 615 THR A N 1
ATOM 4421 C CA . THR A 1 606 ? 69.118 -6.000 170.539 1.00 62.32 615 THR A CA 1
ATOM 4422 C C . THR A 1 606 ? 69.869 -5.747 171.844 1.00 61.81 615 THR A C 1
ATOM 4423 O O . THR A 1 606 ? 69.321 -5.911 172.939 1.00 61.33 615 THR A O 1
ATOM 4427 N N . LYS A 1 607 ? 71.116 -5.308 171.715 1.00 60.75 616 LYS A N 1
ATOM 4428 C CA . LYS A 1 607 ? 71.949 -5.006 172.869 1.00 61.24 616 LYS A CA 1
ATOM 4429 C C . LYS A 1 607 ? 71.286 -3.877 173.642 1.00 60.61 616 LYS A C 1
ATOM 4430 O O . LYS A 1 607 ? 70.816 -2.923 173.039 1.00 61.18 616 LYS A O 1
ATOM 4436 N N . LYS A 1 608 ? 71.242 -3.980 174.968 1.00 60.75 617 LYS A N 1
ATOM 4437 C CA . LYS A 1 608 ? 70.630 -2.938 175.784 1.00 60.33 617 LYS A CA 1
ATOM 4438 C C . LYS A 1 608 ? 71.202 -1.593 175.390 1.00 60.41 617 LYS A C 1
ATOM 4439 O O . LYS A 1 608 ? 72.309 -1.507 174.853 1.00 61.68 617 LYS A O 1
ATOM 4445 N N . VAL A 1 609 ? 70.455 -0.532 175.652 1.00 59.03 618 VAL A N 1
ATOM 4446 C CA . VAL A 1 609 ? 70.929 0.780 175.280 1.00 57.79 618 VAL A CA 1
ATOM 4447 C C . VAL A 1 609 ? 70.228 1.822 176.116 1.00 57.47 618 VAL A C 1
ATOM 4448 O O . VAL A 1 609 ? 69.006 1.869 176.159 1.00 58.05 618 VAL A O 1
ATOM 4452 N N . TYR A 1 610 ? 71.023 2.643 176.793 1.00 57.01 619 TYR A N 1
ATOM 4453 C CA . TYR A 1 610 ? 70.526 3.695 177.670 1.00 58.00 619 TYR A CA 1
ATOM 4454 C C . TYR A 1 610 ? 70.656 5.076 177.013 1.00 57.98 619 TYR A C 1
ATOM 4455 O O . TYR A 1 610 ? 71.318 5.218 175.985 1.00 58.88 619 TYR A O 1
ATOM 4464 N N . VAL A 1 611 ? 70.026 6.091 177.601 1.00 58.06 620 VAL A N 1
ATOM 4465 C CA . VAL A 1 611 ? 70.078 7.438 177.040 1.00 57.00 620 VAL A CA 1
ATOM 4466 C C . VAL A 1 611 ? 71.483 7.949 177.115 1.00 56.93 620 VAL A C 1
ATOM 4467 O O . VAL A 1 611 ? 71.864 8.824 176.369 1.00 57.39 620 VAL A O 1
ATOM 4471 N N . GLN A 1 612 ? 72.254 7.400 178.039 1.00 59.34 621 GLN A N 1
ATOM 4472 C CA . GLN A 1 612 ? 73.649 7.795 178.208 1.00 61.40 621 GLN A CA 1
ATOM 4473 C C . GLN A 1 612 ? 74.519 7.251 177.082 1.00 61.30 621 GLN A C 1
ATOM 4474 O O . GLN A 1 612 ? 75.599 7.776 176.812 1.00 61.18 621 GLN A O 1
ATOM 4480 N N . ASP A 1 613 ? 74.034 6.193 176.437 1.00 61.81 622 ASP A N 1
ATOM 4481 C CA . ASP A 1 613 ? 74.730 5.565 175.327 1.00 61.69 622 ASP A CA 1
ATOM 4482 C C . ASP A 1 613 ? 74.518 6.427 174.107 1.00 61.71 622 ASP A C 1
ATOM 4483 O O . ASP A 1 613 ? 75.459 6.732 173.380 1.00 62.28 622 ASP A O 1
ATOM 4488 N N . LYS A 1 614 ? 73.271 6.826 173.886 1.00 61.44 623 LYS A N 1
ATOM 4489 C CA . LYS A 1 614 ? 72.945 7.673 172.750 1.00 61.38 623 LYS A CA 1
ATOM 4490 C C . LYS A 1 614 ? 73.720 8.986 172.834 1.00 59.58 623 LYS A C 1
ATOM 4491 O O . LYS A 1 614 ? 73.901 9.674 171.836 1.00 59.65 623 LYS A O 1
ATOM 4497 N N . LEU A 1 615 ? 74.172 9.335 174.031 1.00 58.51 624 LEU A N 1
ATOM 4498 C CA . LEU A 1 615 ? 74.938 10.556 174.195 1.00 58.87 624 LEU A CA 1
ATOM 4499 C C . LEU A 1 615 ? 76.323 10.405 173.591 1.00 59.22 624 LEU A C 1
ATOM 4500 O O . LEU A 1 615 ? 76.794 11.297 172.885 1.00 60.21 624 LEU A O 1
ATOM 4505 N N . LYS A 1 616 ? 76.983 9.284 173.873 1.00 58.90 625 LYS A N 1
ATOM 4506 C CA . LYS A 1 616 ? 78.309 9.055 173.319 1.00 58.92 625 LYS A CA 1
ATOM 4507 C C . LYS A 1 616 ? 78.146 8.914 171.826 1.00 57.20 625 LYS A C 1
ATOM 4508 O O . LYS A 1 616 ? 79.038 9.244 171.056 1.00 56.81 625 LYS A O 1
ATOM 4514 N N . ASP A 1 617 ? 76.987 8.424 171.424 1.00 56.91 626 ASP A N 1
ATOM 4515 C CA . ASP A 1 617 ? 76.711 8.258 170.015 1.00 57.97 626 ASP A CA 1
ATOM 4516 C C . ASP A 1 617 ? 76.689 9.652 169.443 1.00 57.59 626 ASP A C 1
ATOM 4517 O O . ASP A 1 617 ? 77.514 9.978 168.599 1.00 57.48 626 ASP A O 1
ATOM 4522 N N . TYR A 1 618 ? 75.774 10.480 169.948 1.00 59.46 627 TYR A N 1
ATOM 4523 C CA . TYR A 1 618 ? 75.603 11.866 169.496 1.00 59.83 627 TYR A CA 1
ATOM 4524 C C . TYR A 1 618 ? 76.602 12.859 170.079 1.00 60.56 627 TYR A C 1
ATOM 4525 O O . TYR A 1 618 ? 76.412 14.065 169.936 1.00 62.01 627 TYR A O 1
ATOM 4534 N N . GLU A 1 619 ? 77.666 12.359 170.705 1.00 60.99 628 GLU A N 1
ATOM 4535 C CA . GLU A 1 619 ? 78.678 13.207 171.346 1.00 61.41 628 GLU A CA 1
ATOM 4536 C C . GLU A 1 619 ? 79.062 14.524 170.668 1.00 61.83 628 GLU A C 1
ATOM 4537 O O . GLU A 1 619 ? 78.936 15.597 171.257 1.00 61.78 628 GLU A O 1
ATOM 4543 N N . ASP A 1 620 ? 79.539 14.455 169.436 1.00 61.85 629 ASP A N 1
ATOM 4544 C CA . ASP A 1 620 ? 79.947 15.668 168.760 1.00 60.62 629 ASP A CA 1
ATOM 4545 C C . ASP A 1 620 ? 78.854 16.716 168.712 1.00 59.09 629 ASP A C 1
ATOM 4546 O O . ASP A 1 620 ? 79.104 17.879 168.996 1.00 60.45 629 ASP A O 1
ATOM 4551 N N . GLN A 1 621 ? 77.635 16.309 168.400 1.00 57.98 630 GLN A N 1
ATOM 4552 C CA . GLN A 1 621 ? 76.526 17.255 168.355 1.00 57.47 630 GLN A CA 1
ATOM 4553 C C . GLN A 1 621 ? 76.300 17.776 169.774 1.00 55.35 630 GLN A C 1
ATOM 4554 O O . GLN A 1 621 ? 76.092 18.963 170.002 1.00 55.71 630 GLN A O 1
ATOM 4560 N N . VAL A 1 622 ? 76.335 16.867 170.733 1.00 52.62 631 VAL A N 1
ATOM 4561 C CA . VAL A 1 622 ? 76.150 17.255 172.110 1.00 52.26 631 VAL A CA 1
ATOM 4562 C C . VAL A 1 622 ? 77.241 18.263 172.448 1.00 53.87 631 VAL A C 1
ATOM 4563 O O . VAL A 1 622 ? 76.941 19.392 172.831 1.00 54.83 631 VAL A O 1
ATOM 4567 N N . PHE A 1 623 ? 78.502 17.852 172.281 1.00 54.99 632 PHE A N 1
ATOM 4568 C CA . PHE A 1 623 ? 79.669 18.691 172.573 1.00 53.76 632 PHE A CA 1
ATOM 4569 C C . PHE A 1 623 ? 79.570 20.066 171.936 1.00 54.32 632 PHE A C 1
ATOM 4570 O O . PHE A 1 623 ? 80.032 21.044 172.517 1.00 53.62 632 PHE A O 1
ATOM 4578 N N . GLU A 1 624 ? 78.982 20.145 170.742 1.00 56.06 633 GLU A N 1
ATOM 4579 C CA . GLU A 1 624 ? 78.826 21.444 170.094 1.00 59.58 633 GLU A CA 1
ATOM 4580 C C . GLU A 1 624 ? 77.773 22.269 170.842 1.00 59.64 633 GLU A C 1
ATOM 4581 O O . GLU A 1 624 ? 78.035 23.401 171.254 1.00 59.27 633 GLU A O 1
ATOM 4587 N N . MET A 1 625 ? 76.581 21.696 171.006 1.00 59.25 634 MET A N 1
ATOM 4588 C CA . MET A 1 625 ? 75.498 22.377 171.692 1.00 59.79 634 MET A CA 1
ATOM 4589 C C . MET A 1 625 ? 75.991 22.947 173.014 1.00 60.69 634 MET A C 1
ATOM 4590 O O . MET A 1 625 ? 75.608 24.050 173.412 1.00 61.07 634 MET A O 1
ATOM 4595 N N . ILE A 1 626 ? 76.837 22.183 173.700 1.00 60.90 635 ILE A N 1
ATOM 4596 C CA . ILE A 1 626 ? 77.385 22.623 174.973 1.00 60.98 635 ILE A CA 1
ATOM 4597 C C . ILE A 1 626 ? 78.311 23.820 174.746 1.00 60.61 635 ILE A C 1
ATOM 4598 O O . ILE A 1 626 ? 78.181 24.846 175.409 1.00 60.86 635 ILE A O 1
ATOM 4603 N N . ASN A 1 627 ? 79.234 23.695 173.800 1.00 60.69 636 ASN A N 1
ATOM 4604 C CA . ASN A 1 627 ? 80.145 24.790 173.496 1.00 61.23 636 ASN A CA 1
ATOM 4605 C C . ASN A 1 627 ? 79.357 26.019 173.080 1.00 60.60 636 ASN A C 1
ATOM 4606 O O . ASN A 1 627 ? 79.890 27.113 173.041 1.00 61.17 636 ASN A O 1
ATOM 4611 N N . ASN A 1 628 ? 78.085 25.834 172.758 1.00 62.01 637 ASN A N 1
ATOM 4612 C CA . ASN A 1 628 ? 77.228 26.945 172.343 1.00 62.73 637 ASN A CA 1
ATOM 4613 C C . ASN A 1 628 ? 76.380 27.481 173.474 1.00 61.75 637 ASN A C 1
ATOM 4614 O O . ASN A 1 628 ? 75.427 28.218 173.234 1.00 61.39 637 ASN A O 1
ATOM 4619 N N . GLY A 1 629 ? 76.712 27.075 174.696 1.00 61.90 638 GLY A N 1
ATOM 4620 C CA . GLY A 1 629 ? 75.994 27.542 175.868 1.00 62.17 638 GLY A CA 1
ATOM 4621 C C . GLY A 1 629 ? 74.739 26.784 176.243 1.00 61.63 638 GLY A C 1
ATOM 4622 O O . GLY A 1 629 ? 74.006 27.204 177.136 1.00 62.60 638 GLY A O 1
ATOM 4623 N N . ALA A 1 630 ? 74.486 25.669 175.569 1.00 61.04 639 ALA A N 1
ATOM 4624 C CA . ALA A 1 630 ? 73.306 24.854 175.850 1.00 59.29 639 ALA A CA 1
ATOM 4625 C C . ALA A 1 630 ? 73.120 24.611 177.347 1.00 56.53 639 ALA A C 1
ATOM 4626 O O . ALA A 1 630 ? 74.028 24.846 178.139 1.00 55.35 639 ALA A O 1
ATOM 4628 N N . PHE A 1 631 ? 71.928 24.164 177.730 1.00 55.00 640 PHE A N 1
ATOM 4629 C CA . PHE A 1 631 ? 71.653 23.819 179.128 1.00 53.54 640 PHE A CA 1
ATOM 4630 C C . PHE A 1 631 ? 71.442 22.313 179.170 1.00 52.34 640 PHE A C 1
ATOM 4631 O O . PHE A 1 631 ? 70.854 21.732 178.248 1.00 54.26 640 PHE A O 1
ATOM 4639 N N . ILE A 1 632 ? 71.938 21.685 180.227 1.00 49.53 641 ILE A N 1
ATOM 4640 C CA . ILE A 1 632 ? 71.851 20.240 180.371 1.00 47.88 641 ILE A CA 1
ATOM 4641 C C . ILE A 1 632 ? 70.881 19.883 181.479 1.00 47.11 641 ILE A C 1
ATOM 4642 O O . ILE A 1 632 ? 71.071 20.270 182.641 1.00 45.55 641 ILE A O 1
ATOM 4647 N N . TYR A 1 633 ? 69.840 19.140 181.112 1.00 47.37 642 TYR A N 1
ATOM 4648 C CA . TYR A 1 633 ? 68.823 18.708 182.069 1.00 47.66 642 TYR A CA 1
ATOM 4649 C C . TYR A 1 633 ? 68.791 17.197 182.196 1.00 47.29 642 TYR A C 1
ATOM 4650 O O . TYR A 1 633 ? 68.572 16.500 181.201 1.00 49.03 642 TYR A O 1
ATOM 4659 N N . VAL A 1 634 ? 69.022 16.696 183.410 1.00 46.16 643 VAL A N 1
ATOM 4660 C CA . VAL A 1 634 ? 69.009 15.259 183.665 1.00 46.10 643 VAL A CA 1
ATOM 4661 C C . VAL A 1 634 ? 67.919 14.944 184.674 1.00 47.03 643 VAL A C 1
ATOM 4662 O O . VAL A 1 634 ? 68.052 15.232 185.866 1.00 47.08 643 VAL A O 1
ATOM 4666 N N . CYS A 1 635 ? 66.827 14.363 184.201 1.00 48.11 644 CYS A N 1
ATOM 4667 C CA . CYS A 1 635 ? 65.757 14.036 185.114 1.00 50.91 644 CYS A CA 1
ATOM 4668 C C . CYS A 1 635 ? 65.444 12.568 185.089 1.00 51.56 644 CYS A C 1
ATOM 4669 O O . CYS A 1 635 ? 65.675 11.897 184.085 1.00 50.42 644 CYS A O 1
ATOM 4672 N N . GLY A 1 636 ? 64.917 12.075 186.206 1.00 53.93 645 GLY A N 1
ATOM 4673 C CA . GLY A 1 636 ? 64.552 10.678 186.286 1.00 57.21 645 GLY A CA 1
ATOM 4674 C C . GLY A 1 636 ? 64.964 9.992 187.563 1.00 59.07 645 GLY A C 1
ATOM 4675 O O . GLY A 1 636 ? 65.354 10.633 188.530 1.00 58.63 645 GLY A O 1
ATOM 4676 N N . ASP A 1 637 ? 64.835 8.672 187.567 1.00 63.39 646 ASP A N 1
ATOM 4677 C CA . ASP A 1 637 ? 65.230 7.871 188.710 1.00 68.38 646 ASP A CA 1
ATOM 4678 C C . ASP A 1 637 ? 66.652 7.412 188.443 1.00 70.76 646 ASP A C 1
ATOM 4679 O O . ASP A 1 637 ? 66.877 6.536 187.592 1.00 71.19 646 ASP A O 1
ATOM 4684 N N . ALA A 1 638 ? 67.604 8.005 189.166 1.00 72.73 647 ALA A N 1
ATOM 4685 C CA . ALA A 1 638 ? 69.015 7.677 188.980 1.00 75.60 647 ALA A CA 1
ATOM 4686 C C . ALA A 1 638 ? 69.540 6.536 189.814 1.00 76.65 647 ALA A C 1
ATOM 4687 O O . ALA A 1 638 ? 70.385 6.761 190.685 1.00 76.77 647 ALA A O 1
ATOM 4689 N N . LYS A 1 639 ? 69.058 5.320 189.552 1.00 77.04 648 LYS A N 1
ATOM 4690 C CA . LYS A 1 639 ? 69.549 4.175 190.284 1.00 75.72 648 LYS A CA 1
ATOM 4691 C C . LYS A 1 639 ? 71.043 4.247 190.036 1.00 73.23 648 LYS A C 1
ATOM 4692 O O . LYS A 1 639 ? 71.846 4.022 190.934 1.00 75.00 648 LYS A O 1
ATOM 4698 N N . GLY A 1 640 ? 71.398 4.622 188.815 1.00 69.91 649 GLY A N 1
ATOM 4699 C CA . GLY A 1 640 ? 72.789 4.763 188.441 1.00 67.89 649 GLY A CA 1
ATOM 4700 C C . GLY A 1 640 ? 72.799 5.634 187.208 1.00 65.72 649 GLY A C 1
ATOM 4701 O O . GLY A 1 640 ? 73.772 5.685 186.461 1.00 65.13 649 GLY A O 1
ATOM 4702 N N . MET A 1 641 ? 71.690 6.335 187.009 1.00 63.57 650 MET A N 1
ATOM 4703 C CA . MET A 1 641 ? 71.507 7.193 185.852 1.00 61.81 650 MET A CA 1
ATOM 4704 C C . MET A 1 641 ? 72.098 8.587 186.029 1.00 61.38 650 MET A C 1
ATOM 4705 O O . MET A 1 641 ? 72.398 9.275 185.055 1.00 60.94 650 MET A O 1
ATOM 4710 N N . ALA A 1 642 ? 72.273 9.012 187.272 1.00 61.77 651 ALA A N 1
ATOM 4711 C CA . ALA A 1 642 ? 72.858 10.322 187.506 1.00 62.00 651 ALA A CA 1
ATOM 4712 C C . ALA A 1 642 ? 74.323 10.193 187.156 1.00 60.87 651 ALA A C 1
ATOM 4713 O O . ALA A 1 642 ? 74.780 10.773 186.174 1.00 61.31 651 ALA A O 1
ATOM 4715 N N . LYS A 1 643 ? 75.044 9.406 187.954 1.00 58.98 652 LYS A N 1
ATOM 4716 C CA . LYS A 1 643 ? 76.468 9.194 187.738 1.00 57.40 652 LYS A CA 1
ATOM 4717 C C . LYS A 1 643 ? 76.779 8.817 186.293 1.00 54.98 652 LYS A C 1
ATOM 4718 O O . LYS A 1 643 ? 77.692 9.367 185.681 1.00 54.17 652 LYS A O 1
ATOM 4724 N N . GLY A 1 644 ? 76.010 7.890 185.746 1.00 52.18 653 GLY A N 1
ATOM 4725 C CA . GLY A 1 644 ? 76.252 7.470 184.385 1.00 53.57 653 GLY A CA 1
ATOM 4726 C C . GLY A 1 644 ? 76.199 8.614 183.389 1.00 52.96 653 GLY A C 1
ATOM 4727 O O . GLY A 1 644 ? 77.147 8.871 182.647 1.00 52.38 653 GLY A O 1
ATOM 4728 N N . VAL A 1 645 ? 75.068 9.303 183.362 1.00 53.35 654 VAL A N 1
ATOM 4729 C CA . VAL A 1 645 ? 74.885 10.414 182.445 1.00 52.97 654 VAL A CA 1
ATOM 4730 C C . VAL A 1 645 ? 75.966 11.472 182.684 1.00 52.58 654 VAL A C 1
ATOM 4731 O O . VAL A 1 645 ? 76.449 12.115 181.754 1.00 50.67 654 VAL A O 1
ATOM 4735 N N . SER A 1 646 ? 76.336 11.648 183.945 1.00 53.94 655 SER A N 1
ATOM 4736 C CA . SER A 1 646 ? 77.368 12.609 184.295 1.00 55.63 655 SER A CA 1
ATOM 4737 C C . SER A 1 646 ? 78.699 12.146 183.728 1.00 55.41 655 SER A C 1
ATOM 4738 O O . SER A 1 646 ? 79.392 12.887 183.025 1.00 55.19 655 SER A O 1
ATOM 4741 N N . THR A 1 647 ? 79.063 10.913 184.060 1.00 54.91 656 THR A N 1
ATOM 4742 C CA . THR A 1 647 ? 80.294 10.334 183.557 1.00 54.21 656 THR A CA 1
ATOM 4743 C C . THR A 1 647 ? 80.267 10.498 182.033 1.00 54.53 656 THR A C 1
ATOM 4744 O O . THR A 1 647 ? 81.253 10.914 181.426 1.00 54.52 656 THR A O 1
ATOM 4748 N N . ALA A 1 648 ? 79.114 10.213 181.429 1.00 54.66 657 ALA A N 1
ATOM 4749 C CA . ALA A 1 648 ? 78.952 10.314 179.982 1.00 55.38 657 ALA A CA 1
ATOM 4750 C C . ALA A 1 648 ? 79.300 11.710 179.449 1.00 54.83 657 ALA A C 1
ATOM 4751 O O . ALA A 1 648 ? 80.106 11.848 178.524 1.00 55.40 657 ALA A O 1
ATOM 4753 N N . LEU A 1 649 ? 78.699 12.747 180.026 1.00 53.63 658 LEU A N 1
ATOM 4754 C CA . LEU A 1 649 ? 78.977 14.098 179.574 1.00 52.03 658 LEU A CA 1
ATOM 4755 C C . LEU A 1 649 ? 80.423 14.496 179.835 1.00 52.26 658 LEU A C 1
ATOM 4756 O O . LEU A 1 649 ? 80.975 15.336 179.131 1.00 51.46 658 LEU A O 1
ATOM 4761 N N . VAL A 1 650 ? 81.039 13.887 180.847 1.00 54.46 659 VAL A N 1
ATOM 4762 C CA . VAL A 1 650 ? 82.449 14.157 181.150 1.00 57.02 659 VAL A CA 1
ATOM 4763 C C . VAL A 1 650 ? 83.318 13.498 180.082 1.00 58.08 659 VAL A C 1
ATOM 4764 O O . VAL A 1 650 ? 84.373 14.022 179.709 1.00 57.71 659 VAL A O 1
ATOM 4768 N N . GLY A 1 651 ? 82.856 12.341 179.607 1.00 59.38 660 GLY A N 1
ATOM 4769 C CA . GLY A 1 651 ? 83.558 11.619 178.565 1.00 60.93 660 GLY A CA 1
ATOM 4770 C C . GLY A 1 651 ? 83.526 12.497 177.326 1.00 61.19 660 GLY A C 1
ATOM 4771 O O . GLY A 1 651 ? 84.560 12.769 176.704 1.00 61.40 660 GLY A O 1
ATOM 4772 N N . ILE A 1 652 ? 82.323 12.955 176.985 1.00 61.20 661 ILE A N 1
ATOM 4773 C CA . ILE A 1 652 ? 82.101 13.814 175.828 1.00 61.27 661 ILE A CA 1
ATOM 4774 C C . ILE A 1 652 ? 82.968 15.071 175.853 1.00 60.21 661 ILE A C 1
ATOM 4775 O O . ILE A 1 652 ? 83.481 15.509 174.824 1.00 58.89 661 ILE A O 1
ATOM 4780 N N . LEU A 1 653 ? 83.115 15.654 177.035 1.00 60.19 662 LEU A N 1
ATOM 4781 C CA . LEU A 1 653 ? 83.901 16.869 177.190 1.00 61.36 662 LEU A CA 1
ATOM 4782 C C . LEU A 1 653 ? 85.404 16.620 177.180 1.00 62.53 662 LEU A C 1
ATOM 4783 O O . LEU A 1 653 ? 86.151 17.313 176.487 1.00 62.75 662 LEU A O 1
ATOM 4788 N N . SER A 1 654 ? 85.840 15.629 177.952 1.00 63.76 663 SER A N 1
ATOM 4789 C CA . SER A 1 654 ? 87.253 15.271 178.027 1.00 64.60 663 SER A CA 1
ATOM 4790 C C . SER A 1 654 ? 87.773 14.997 176.626 1.00 62.83 663 SER A C 1
ATOM 4791 O O . SER A 1 654 ? 88.813 15.512 176.217 1.00 60.97 663 SER A O 1
ATOM 4794 N N . ARG A 1 655 ? 87.022 14.176 175.902 1.00 63.03 664 ARG A N 1
ATOM 4795 C CA . ARG A 1 655 ? 87.355 13.802 174.536 1.00 64.72 664 ARG A CA 1
ATOM 4796 C C . ARG A 1 655 ? 87.392 15.055 173.681 1.00 66.12 664 ARG A C 1
ATOM 4797 O O . ARG A 1 655 ? 88.415 15.375 173.078 1.00 66.63 664 ARG A O 1
ATOM 4805 N N . GLY A 1 656 ? 86.261 15.760 173.654 1.00 67.91 665 GLY A N 1
ATOM 4806 C CA . GLY A 1 656 ? 86.118 16.968 172.856 1.00 69.32 665 GLY A CA 1
ATOM 4807 C C . GLY A 1 656 ? 87.155 18.057 173.059 1.00 69.73 665 GLY A C 1
ATOM 4808 O O . GLY A 1 656 ? 87.680 18.606 172.095 1.00 69.13 665 GLY A O 1
ATOM 4809 N N . LYS A 1 657 ? 87.444 18.385 174.312 1.00 71.06 666 LYS A N 1
ATOM 4810 C CA . LYS A 1 657 ? 88.437 19.405 174.613 1.00 72.03 666 LYS A CA 1
ATOM 4811 C C . LYS A 1 657 ? 89.830 18.805 174.667 1.00 72.71 666 LYS A C 1
ATOM 4812 O O . LYS A 1 657 ? 90.826 19.521 174.775 1.00 73.66 666 LYS A O 1
ATOM 4818 N N . SER A 1 658 ? 89.883 17.479 174.595 1.00 73.18 667 SER A N 1
ATOM 4819 C CA . SER A 1 658 ? 91.140 16.757 174.619 1.00 73.10 667 SER A CA 1
ATOM 4820 C C . SER A 1 658 ? 91.866 17.101 175.909 1.00 73.51 667 SER A C 1
ATOM 4821 O O . SER A 1 658 ? 92.973 17.644 175.898 1.00 72.98 667 SER A O 1
ATOM 4824 N N . ILE A 1 659 ? 91.218 16.799 177.022 1.00 74.05 668 ILE A N 1
ATOM 4825 C CA . ILE A 1 659 ? 91.804 17.051 178.321 1.00 75.03 668 ILE A CA 1
ATOM 4826 C C . ILE A 1 659 ? 91.631 15.828 179.210 1.00 74.72 668 ILE A C 1
ATOM 4827 O O . ILE A 1 659 ? 90.974 14.866 178.822 1.00 73.98 668 ILE A O 1
ATOM 4832 N N . THR A 1 660 ? 92.245 15.856 180.384 1.00 74.27 669 THR A N 1
ATOM 4833 C CA . THR A 1 660 ? 92.170 14.736 181.309 1.00 75.32 669 THR A CA 1
ATOM 4834 C C . THR A 1 660 ? 90.748 14.504 181.823 1.00 74.65 669 THR A C 1
ATOM 4835 O O . THR A 1 660 ? 89.894 15.393 181.752 1.00 74.16 669 THR A O 1
ATOM 4839 N N . THR A 1 661 ? 90.501 13.302 182.338 1.00 73.73 670 THR A N 1
ATOM 4840 C CA . THR A 1 661 ? 89.188 12.965 182.848 1.00 72.71 670 THR A CA 1
ATOM 4841 C C . THR A 1 661 ? 88.854 13.731 184.108 1.00 73.39 670 THR A C 1
ATOM 4842 O O . THR A 1 661 ? 87.689 14.030 184.349 1.00 73.71 670 THR A O 1
ATOM 4846 N N . ASP A 1 662 ? 89.855 14.051 184.919 1.00 74.73 671 ASP A N 1
ATOM 4847 C CA . ASP A 1 662 ? 89.572 14.806 186.137 1.00 76.88 671 ASP A CA 1
ATOM 4848 C C . ASP A 1 662 ? 89.239 16.233 185.721 1.00 76.77 671 ASP A C 1
ATOM 4849 O O . ASP A 1 662 ? 88.300 16.841 186.225 1.00 76.65 671 ASP A O 1
ATOM 4854 N N . GLU A 1 663 ? 90.038 16.778 184.812 1.00 76.59 672 GLU A N 1
ATOM 4855 C CA . GLU A 1 663 ? 89.809 18.135 184.365 1.00 77.16 672 GLU A CA 1
ATOM 4856 C C . GLU A 1 663 ? 88.373 18.290 183.914 1.00 76.39 672 GLU A C 1
ATOM 4857 O O . GLU A 1 663 ? 87.647 19.140 184.423 1.00 77.14 672 GLU A O 1
ATOM 4863 N N . ALA A 1 664 ? 87.957 17.451 182.972 1.00 75.60 673 ALA A N 1
ATOM 4864 C CA . ALA A 1 664 ? 86.595 17.507 182.457 1.00 74.14 673 ALA A CA 1
ATOM 4865 C C . ALA A 1 664 ? 85.585 17.420 183.586 1.00 72.26 673 ALA A C 1
ATOM 4866 O O . ALA A 1 664 ? 84.678 18.241 183.674 1.00 71.96 673 ALA A O 1
ATOM 4868 N N . THR A 1 665 ? 85.750 16.423 184.448 1.00 70.92 674 THR A N 1
ATOM 4869 C CA . THR A 1 665 ? 84.856 16.231 185.585 1.00 71.04 674 THR A CA 1
ATOM 4870 C C . THR A 1 665 ? 84.603 17.591 186.239 1.00 71.56 674 THR A C 1
ATOM 4871 O O . THR A 1 665 ? 83.459 17.985 186.479 1.00 71.84 674 THR A O 1
ATOM 4875 N N . GLU A 1 666 ? 85.695 18.297 186.524 1.00 72.51 675 GLU A N 1
ATOM 4876 C CA . GLU A 1 666 ? 85.646 19.615 187.160 1.00 72.96 675 GLU A CA 1
ATOM 4877 C C . GLU A 1 666 ? 84.749 20.529 186.346 1.00 71.10 675 GLU A C 1
ATOM 4878 O O . GLU A 1 666 ? 83.852 21.198 186.864 1.00 70.46 675 GLU A O 1
ATOM 4884 N N . LEU A 1 667 ? 85.038 20.558 185.055 1.00 69.38 676 LEU A N 1
ATOM 4885 C CA . LEU A 1 667 ? 84.295 21.368 184.122 1.00 68.52 676 LEU A CA 1
ATOM 4886 C C . LEU A 1 667 ? 82.798 21.131 184.287 1.00 68.29 676 LEU A C 1
ATOM 4887 O O . LEU A 1 667 ? 82.012 22.077 184.243 1.00 68.75 676 LEU A O 1
ATOM 4892 N N . ILE A 1 668 ? 82.406 19.872 184.481 1.00 66.49 677 ILE A N 1
ATOM 4893 C CA . ILE A 1 668 ? 80.998 19.561 184.655 1.00 65.51 677 ILE A CA 1
ATOM 4894 C C . ILE A 1 668 ? 80.492 20.112 185.970 1.00 65.27 677 ILE A C 1
ATOM 4895 O O . ILE A 1 668 ? 79.411 20.701 186.032 1.00 64.39 677 ILE A O 1
ATOM 4900 N N . LYS A 1 669 ? 81.284 19.935 187.018 1.00 65.69 678 LYS A N 1
ATOM 4901 C CA . LYS A 1 669 ? 80.898 20.415 188.332 1.00 66.58 678 LYS A CA 1
ATOM 4902 C C . LYS A 1 669 ? 80.692 21.922 188.293 1.00 66.30 678 LYS A C 1
ATOM 4903 O O . LYS A 1 669 ? 79.788 22.446 188.944 1.00 66.78 678 LYS A O 1
ATOM 4909 N N . MET A 1 670 ? 81.519 22.622 187.523 1.00 65.91 679 MET A N 1
ATOM 4910 C CA . MET A 1 670 ? 81.379 24.071 187.422 1.00 65.94 679 MET A CA 1
ATOM 4911 C C . MET A 1 670 ? 80.055 24.445 186.785 1.00 64.23 679 MET A C 1
ATOM 4912 O O . MET A 1 670 ? 79.478 25.474 187.115 1.00 65.14 679 MET A O 1
ATOM 4917 N N . LEU A 1 671 ? 79.590 23.617 185.854 1.00 62.16 680 LEU A N 1
ATOM 4918 C CA . LEU A 1 671 ? 78.320 23.869 185.188 1.00 59.19 680 LEU A CA 1
ATOM 4919 C C . LEU A 1 671 ? 77.195 23.605 186.171 1.00 57.26 680 LEU A C 1
ATOM 4920 O O . LEU A 1 671 ? 76.253 24.375 186.256 1.00 56.74 680 LEU A O 1
ATOM 4925 N N . LYS A 1 672 ? 77.304 22.522 186.927 1.00 56.32 681 LYS A N 1
ATOM 4926 C CA . LYS A 1 672 ? 76.265 22.200 187.890 1.00 57.15 681 LYS A CA 1
ATOM 4927 C C . LYS A 1 672 ? 76.160 23.341 188.892 1.00 56.79 681 LYS A C 1
ATOM 4928 O O . LYS A 1 672 ? 75.084 23.630 189.425 1.00 58.06 681 LYS A O 1
ATOM 4934 N N . THR A 1 673 ? 77.291 23.988 189.143 1.00 56.62 682 THR A N 1
ATOM 4935 C CA . THR A 1 673 ? 77.368 25.098 190.095 1.00 55.01 682 THR A CA 1
ATOM 4936 C C . THR A 1 673 ? 76.841 26.404 189.498 1.00 53.94 682 THR A C 1
ATOM 4937 O O . THR A 1 673 ? 76.244 27.222 190.203 1.00 53.37 682 THR A O 1
ATOM 4941 N N . SER A 1 674 ? 77.088 26.604 188.204 1.00 51.93 683 SER A N 1
ATOM 4942 C CA . SER A 1 674 ? 76.605 27.791 187.527 1.00 50.94 683 SER A CA 1
ATOM 4943 C C . SER A 1 674 ? 75.093 27.662 187.364 1.00 51.64 683 SER A C 1
ATOM 4944 O O . SER A 1 674 ? 74.364 28.598 187.641 1.00 54.53 683 SER A O 1
ATOM 4947 N N . GLY A 1 675 ? 74.623 26.491 186.941 1.00 52.70 684 GLY A N 1
ATOM 4948 C CA . GLY A 1 675 ? 73.195 26.258 186.758 1.00 52.45 684 GLY A CA 1
ATOM 4949 C C . GLY A 1 675 ? 72.891 25.791 185.346 1.00 52.15 684 GLY A C 1
ATOM 4950 O O . GLY A 1 675 ? 71.732 25.692 184.936 1.00 51.21 684 GLY A O 1
ATOM 4951 N N . ARG A 1 676 ? 73.954 25.501 184.601 1.00 52.22 685 ARG A N 1
ATOM 4952 C CA . ARG A 1 676 ? 73.816 25.039 183.243 1.00 51.90 685 ARG A CA 1
ATOM 4953 C C . ARG A 1 676 ? 73.689 23.541 183.171 1.00 52.32 685 ARG A C 1
ATOM 4954 O O . ARG A 1 676 ? 73.500 23.012 182.083 1.00 55.08 685 ARG A O 1
ATOM 4962 N N . TYR A 1 677 ? 73.818 22.856 184.307 1.00 51.00 686 TYR A N 1
ATOM 4963 C CA . TYR A 1 677 ? 73.636 21.408 184.351 1.00 51.68 686 TYR A CA 1
ATOM 4964 C C . TYR A 1 677 ? 72.725 21.168 185.522 1.00 52.14 686 TYR A C 1
ATOM 4965 O O . TYR A 1 677 ? 73.182 21.045 186.651 1.00 52.67 686 TYR A O 1
ATOM 4974 N N . GLN A 1 678 ? 71.427 21.106 185.253 1.00 52.96 687 GLN A N 1
ATOM 4975 C CA . GLN A 1 678 ? 70.448 20.894 186.311 1.00 53.60 687 GLN A CA 1
ATOM 4976 C C . GLN A 1 678 ? 70.052 19.441 186.410 1.00 52.90 687 GLN A C 1
ATOM 4977 O O . GLN A 1 678 ? 69.990 18.753 185.403 1.00 53.21 687 GLN A O 1
ATOM 4983 N N . GLU A 1 679 ? 69.794 18.977 187.628 1.00 53.18 688 GLU A N 1
ATOM 4984 C CA . GLU A 1 679 ? 69.410 17.589 187.861 1.00 54.94 688 GLU A CA 1
ATOM 4985 C C . GLU A 1 679 ? 68.109 17.509 188.642 1.00 54.63 688 GLU A C 1
ATOM 4986 O O . GLU A 1 679 ? 67.972 18.136 189.680 1.00 54.55 688 GLU A O 1
ATOM 4992 N N . ASP A 1 680 ? 67.146 16.753 188.131 1.00 55.38 689 ASP A N 1
ATOM 4993 C CA . ASP A 1 680 ? 65.875 16.563 188.831 1.00 56.08 689 ASP A CA 1
ATOM 4994 C C . ASP A 1 680 ? 65.700 15.044 188.921 1.00 53.23 689 ASP A C 1
ATOM 4995 O O . ASP A 1 680 ? 64.765 14.452 188.365 1.00 51.39 689 ASP A O 1
ATOM 5000 N N . VAL A 1 681 ? 66.639 14.432 189.628 1.00 50.26 690 VAL A N 1
ATOM 5001 C CA . VAL A 1 681 ? 66.671 12.999 189.801 1.00 48.59 690 VAL A CA 1
ATOM 5002 C C . VAL A 1 681 ? 66.257 12.558 191.195 1.00 48.63 690 VAL A C 1
ATOM 5003 O O . VAL A 1 681 ? 66.507 13.243 192.184 1.00 49.32 690 VAL A O 1
ATOM 5007 N N . TRP A 1 682 ? 65.626 11.395 191.258 1.00 47.70 691 TRP A N 1
ATOM 5008 C CA . TRP A 1 682 ? 65.160 10.828 192.509 1.00 47.27 691 TRP A CA 1
ATOM 5009 C C . TRP A 1 682 ? 65.494 9.362 192.420 1.00 48.00 691 TRP A C 1
ATOM 5010 O O . TRP A 1 682 ? 66.165 8.985 191.424 1.00 49.06 691 TRP A O 1
ATOM 5022 N N . ASN B 1 38 ? 68.368 40.253 234.789 1.00 93.49 47 ASN B N 1
ATOM 5023 C CA . ASN B 1 38 ? 69.036 41.143 235.778 1.00 93.64 47 ASN B CA 1
ATOM 5024 C C . ASN B 1 38 ? 69.808 40.322 236.806 1.00 92.99 47 ASN B C 1
ATOM 5025 O O . ASN B 1 38 ? 71.024 40.160 236.699 1.00 93.94 47 ASN B O 1
ATOM 5030 N N . ARG B 1 39 ? 69.094 39.808 237.803 1.00 91.22 48 ARG B N 1
ATOM 5031 C CA . ARG B 1 39 ? 69.697 39.001 238.859 1.00 88.21 48 ARG B CA 1
ATOM 5032 C C . ARG B 1 39 ? 69.505 37.514 238.576 1.00 87.37 48 ARG B C 1
ATOM 5033 O O . ARG B 1 39 ? 69.559 36.692 239.491 1.00 86.86 48 ARG B O 1
ATOM 5041 N N . ASP B 1 40 ? 69.272 37.173 237.310 1.00 86.07 49 ASP B N 1
ATOM 5042 C CA . ASP B 1 40 ? 69.068 35.776 236.924 1.00 84.37 49 ASP B CA 1
ATOM 5043 C C . ASP B 1 40 ? 70.342 35.200 236.302 1.00 82.71 49 ASP B C 1
ATOM 5044 O O . ASP B 1 40 ? 70.766 35.618 235.219 1.00 82.30 49 ASP B O 1
ATOM 5049 N N . ILE B 1 41 ? 70.930 34.222 236.983 1.00 79.91 50 ILE B N 1
ATOM 5050 C CA . ILE B 1 41 ? 72.172 33.612 236.539 1.00 77.04 50 ILE B CA 1
ATOM 5051 C C . ILE B 1 41 ? 72.202 33.115 235.089 1.00 76.72 50 ILE B C 1
ATOM 5052 O O . ILE B 1 41 ? 72.919 33.683 234.260 1.00 76.14 50 ILE B O 1
ATOM 5057 N N . ALA B 1 42 ? 71.435 32.069 234.777 1.00 76.64 51 ALA B N 1
ATOM 5058 C CA . ALA B 1 42 ? 71.404 31.509 233.422 1.00 76.53 51 ALA B CA 1
ATOM 5059 C C . ALA B 1 42 ? 71.302 32.632 232.403 1.00 77.34 51 ALA B C 1
ATOM 5060 O O . ALA B 1 42 ? 72.012 32.651 231.397 1.00 78.12 51 ALA B O 1
ATOM 5062 N N . GLN B 1 43 ? 70.405 33.570 232.677 1.00 77.59 52 GLN B N 1
ATOM 5063 C CA . GLN B 1 43 ? 70.208 34.712 231.799 1.00 76.65 52 GLN B CA 1
ATOM 5064 C C . GLN B 1 43 ? 71.496 35.511 231.635 1.00 75.04 52 GLN B C 1
ATOM 5065 O O . GLN B 1 43 ? 72.082 35.560 230.553 1.00 74.60 52 GLN B O 1
ATOM 5071 N N . VAL B 1 44 ? 71.925 36.140 232.723 1.00 73.07 53 VAL B N 1
ATOM 5072 C CA . VAL B 1 44 ? 73.136 36.949 232.722 1.00 71.13 53 VAL B CA 1
ATOM 5073 C C . VAL B 1 44 ? 74.255 36.324 231.917 1.00 70.44 53 VAL B C 1
ATOM 5074 O O . VAL B 1 44 ? 74.852 36.971 231.060 1.00 69.21 53 VAL B O 1
ATOM 5078 N N . VAL B 1 45 ? 74.524 35.060 232.220 1.00 70.04 54 VAL B N 1
ATOM 5079 C CA . VAL B 1 45 ? 75.569 34.281 231.579 1.00 70.69 54 VAL B CA 1
ATOM 5080 C C . VAL B 1 45 ? 75.474 34.279 230.062 1.00 71.31 54 VAL B C 1
ATOM 5081 O O . VAL B 1 45 ? 76.425 34.656 229.364 1.00 70.68 54 VAL B O 1
ATOM 5085 N N . THR B 1 46 ? 74.321 33.836 229.565 1.00 71.45 55 THR B N 1
ATOM 5086 C CA . THR B 1 46 ? 74.059 33.751 228.130 1.00 71.75 55 THR B CA 1
ATOM 5087 C C . THR B 1 46 ? 74.128 35.092 227.396 1.00 72.01 55 THR B C 1
ATOM 5088 O O . THR B 1 46 ? 74.923 35.273 226.464 1.00 70.55 55 THR B O 1
ATOM 5092 N N . GLU B 1 47 ? 73.287 36.026 227.824 1.00 72.51 56 GLU B N 1
ATOM 5093 C CA . GLU B 1 47 ? 73.236 37.348 227.226 1.00 72.22 56 GLU B CA 1
ATOM 5094 C C . GLU B 1 47 ? 74.617 37.960 227.051 1.00 71.01 56 GLU B C 1
ATOM 5095 O O . GLU B 1 47 ? 74.898 38.578 226.030 1.00 70.70 56 GLU B O 1
ATOM 5101 N N . ASN B 1 48 ? 75.485 37.768 228.039 1.00 70.53 57 ASN B N 1
ATOM 5102 C CA . ASN B 1 48 ? 76.835 38.310 227.986 1.00 69.81 57 ASN B CA 1
ATOM 5103 C C . ASN B 1 48 ? 77.859 37.397 227.321 1.00 70.07 57 ASN B C 1
ATOM 5104 O O . ASN B 1 48 ? 79.066 37.658 227.369 1.00 69.57 57 ASN B O 1
ATOM 5109 N N . ASN B 1 49 ? 77.371 36.337 226.684 1.00 70.28 58 ASN B N 1
ATOM 5110 C CA . ASN B 1 49 ? 78.244 35.394 225.993 1.00 69.69 58 ASN B CA 1
ATOM 5111 C C . ASN B 1 49 ? 79.402 34.996 226.888 1.00 69.99 58 ASN B C 1
ATOM 5112 O O . ASN B 1 49 ? 80.553 35.343 226.612 1.00 71.32 58 ASN B O 1
ATOM 5117 N N . LYS B 1 50 ? 79.112 34.278 227.962 1.00 69.07 59 LYS B N 1
ATOM 5118 C CA . LYS B 1 50 ? 80.172 33.863 228.856 1.00 67.19 59 LYS B CA 1
ATOM 5119 C C . LYS B 1 50 ? 80.331 32.357 228.919 1.00 66.51 59 LYS B C 1
ATOM 5120 O O . LYS B 1 50 ? 79.504 31.651 229.498 1.00 68.63 59 LYS B O 1
ATOM 5126 N N . ASN B 1 51 ? 81.411 31.878 228.311 1.00 63.40 60 ASN B N 1
ATOM 5127 C CA . ASN B 1 51 ? 81.737 30.455 228.252 1.00 60.21 60 ASN B CA 1
ATOM 5128 C C . ASN B 1 51 ? 82.035 29.714 229.561 1.00 58.96 60 ASN B C 1
ATOM 5129 O O . ASN B 1 51 ? 81.944 28.492 229.598 1.00 60.23 60 ASN B O 1
ATOM 5134 N N . TYR B 1 52 ? 82.394 30.432 230.625 1.00 57.79 61 TYR B N 1
ATOM 5135 C CA . TYR B 1 52 ? 82.705 29.794 231.909 1.00 55.49 61 TYR B CA 1
ATOM 5136 C C . TYR B 1 52 ? 82.240 30.666 233.075 1.00 54.16 61 TYR B C 1
ATOM 5137 O O . TYR B 1 52 ? 82.436 31.879 233.065 1.00 53.72 61 TYR B O 1
ATOM 5146 N N . LEU B 1 53 ? 81.619 30.036 234.072 1.00 53.15 62 LEU B N 1
ATOM 5147 C CA . LEU B 1 53 ? 81.103 30.735 235.252 1.00 51.03 62 LEU B CA 1
ATOM 5148 C C . LEU B 1 53 ? 81.858 30.388 236.533 1.00 51.98 62 LEU B C 1
ATOM 5149 O O . LEU B 1 53 ? 81.950 29.220 236.931 1.00 52.42 62 LEU B O 1
ATOM 5154 N N . VAL B 1 54 ? 82.401 31.411 237.181 1.00 52.09 63 VAL B N 1
ATOM 5155 C CA . VAL B 1 54 ? 83.118 31.201 238.423 1.00 51.38 63 VAL B CA 1
ATOM 5156 C C . VAL B 1 54 ? 82.262 31.821 239.495 1.00 51.35 63 VAL B C 1
ATOM 5157 O O . VAL B 1 54 ? 82.008 33.020 239.464 1.00 50.93 63 VAL B O 1
ATOM 5161 N N . LEU B 1 55 ? 81.802 30.996 240.426 1.00 51.96 64 LEU B N 1
ATOM 5162 C CA . LEU B 1 55 ? 80.987 31.471 241.532 1.00 53.93 64 LEU B CA 1
ATOM 5163 C C . LEU B 1 55 ? 81.843 31.524 242.783 1.00 56.76 64 LEU B C 1
ATOM 5164 O O . LEU B 1 55 ? 82.899 30.892 242.851 1.00 58.35 64 LEU B O 1
ATOM 5169 N N . TYR B 1 56 ? 81.398 32.285 243.772 1.00 58.67 65 TYR B N 1
ATOM 5170 C CA . TYR B 1 56 ? 82.137 32.368 245.012 1.00 60.08 65 TYR B CA 1
ATOM 5171 C C . TYR B 1 56 ? 81.205 32.724 246.151 1.00 60.26 65 TYR B C 1
ATOM 5172 O O . TYR B 1 56 ? 80.377 33.630 246.030 1.00 61.06 65 TYR B O 1
ATOM 5181 N N . ALA B 1 57 ? 81.317 31.962 247.238 1.00 59.28 66 ALA B N 1
ATOM 5182 C CA . ALA B 1 57 ? 80.539 32.191 248.442 1.00 57.18 66 ALA B CA 1
ATOM 5183 C C . ALA B 1 57 ? 81.542 32.425 249.571 1.00 57.35 66 ALA B C 1
ATOM 5184 O O . ALA B 1 57 ? 81.848 31.529 250.346 1.00 58.19 66 ALA B O 1
ATOM 5186 N N . SER B 1 58 ? 82.068 33.644 249.634 1.00 56.59 67 SER B N 1
ATOM 5187 C CA . SER B 1 58 ? 83.054 34.031 250.637 1.00 55.63 67 SER B CA 1
ATOM 5188 C C . SER B 1 58 ? 82.386 34.927 251.666 1.00 57.37 67 SER B C 1
ATOM 5189 O O . SER B 1 58 ? 81.247 35.366 251.457 1.00 57.00 67 SER B O 1
ATOM 5192 N N . GLN B 1 59 ? 83.091 35.186 252.773 1.00 58.77 68 GLN B N 1
ATOM 5193 C CA . GLN B 1 59 ? 82.583 36.062 253.830 1.00 59.50 68 GLN B CA 1
ATOM 5194 C C . GLN B 1 59 ? 83.648 37.016 254.358 1.00 59.40 68 GLN B C 1
ATOM 5195 O O . GLN B 1 59 ? 83.356 37.906 255.159 1.00 60.36 68 GLN B O 1
ATOM 5201 N N . THR B 1 60 ? 84.877 36.839 253.891 1.00 57.95 69 THR B N 1
ATOM 5202 C CA . THR B 1 60 ? 85.987 37.681 254.313 1.00 56.22 69 THR B CA 1
ATOM 5203 C C . THR B 1 60 ? 86.866 37.907 253.097 1.00 55.09 69 THR B C 1
ATOM 5204 O O . THR B 1 60 ? 88.013 38.339 253.196 1.00 54.01 69 THR B O 1
ATOM 5208 N N . GLY B 1 61 ? 86.297 37.597 251.939 1.00 55.16 70 GLY B N 1
ATOM 5209 C CA . GLY B 1 61 ? 86.996 37.789 250.679 1.00 55.30 70 GLY B CA 1
ATOM 5210 C C . GLY B 1 61 ? 87.954 36.700 250.235 1.00 54.99 70 GLY B C 1
ATOM 5211 O O . GLY B 1 61 ? 88.296 36.622 249.050 1.00 54.45 70 GLY B O 1
ATOM 5212 N N . THR B 1 62 ? 88.380 35.850 251.163 1.00 53.83 71 THR B N 1
ATOM 5213 C CA . THR B 1 62 ? 89.326 34.799 250.818 1.00 52.88 71 THR B CA 1
ATOM 5214 C C . THR B 1 62 ? 88.914 33.966 249.610 1.00 53.94 71 THR B C 1
ATOM 5215 O O . THR B 1 62 ? 89.731 33.710 248.732 1.00 55.77 71 THR B O 1
ATOM 5219 N N . ALA B 1 63 ? 87.661 33.529 249.557 1.00 53.92 72 ALA B N 1
ATOM 5220 C CA . ALA B 1 63 ? 87.214 32.742 248.417 1.00 53.22 72 ALA B CA 1
ATOM 5221 C C . ALA B 1 63 ? 87.114 33.664 247.206 1.00 53.80 72 ALA B C 1
ATOM 5222 O O . ALA B 1 63 ? 87.588 33.331 246.121 1.00 53.64 72 ALA B O 1
ATOM 5224 N N . GLU B 1 64 ? 86.503 34.827 247.399 1.00 54.93 73 GLU B N 1
ATOM 5225 C CA . GLU B 1 64 ? 86.351 35.798 246.328 1.00 55.85 73 GLU B CA 1
ATOM 5226 C C . GLU B 1 64 ? 87.708 36.062 245.717 1.00 56.24 73 GLU B C 1
ATOM 5227 O O . GLU B 1 64 ? 87.839 36.175 244.500 1.00 56.55 73 GLU B O 1
ATOM 5233 N N . ASP B 1 65 ? 88.719 36.155 246.577 1.00 56.16 74 ASP B N 1
ATOM 5234 C CA . ASP B 1 65 ? 90.086 36.397 246.140 1.00 55.18 74 ASP B CA 1
ATOM 5235 C C . ASP B 1 65 ? 90.552 35.279 245.223 1.00 54.30 74 ASP B C 1
ATOM 5236 O O . ASP B 1 65 ? 90.951 35.525 244.097 1.00 54.02 74 ASP B O 1
ATOM 5241 N N . TYR B 1 66 ? 90.495 34.042 245.694 1.00 54.05 75 TYR B N 1
ATOM 5242 C CA . TYR B 1 66 ? 90.915 32.926 244.856 1.00 54.07 75 TYR B CA 1
ATOM 5243 C C . TYR B 1 66 ? 90.018 32.738 243.630 1.00 54.53 75 TYR B C 1
ATOM 5244 O O . TYR B 1 66 ? 90.515 32.475 242.532 1.00 55.95 75 TYR B O 1
ATOM 5253 N N . ALA B 1 67 ? 88.705 32.881 243.802 1.00 53.98 76 ALA B N 1
ATOM 5254 C CA . ALA B 1 67 ? 87.786 32.750 242.676 1.00 52.64 76 ALA B CA 1
ATOM 5255 C C . ALA B 1 67 ? 88.185 33.722 241.569 1.00 52.40 76 ALA B C 1
ATOM 5256 O O . ALA B 1 67 ? 87.943 33.463 240.397 1.00 53.76 76 ALA B O 1
ATOM 5258 N N . LYS B 1 68 ? 88.800 34.841 241.930 1.00 52.88 77 LYS B N 1
ATOM 5259 C CA . LYS B 1 68 ? 89.230 35.807 240.920 1.00 53.84 77 LYS B CA 1
ATOM 5260 C C . LYS B 1 68 ? 90.578 35.464 240.299 1.00 53.75 77 LYS B C 1
ATOM 5261 O O . LYS B 1 68 ? 90.761 35.658 239.093 1.00 52.36 77 LYS B O 1
ATOM 5267 N N . LYS B 1 69 ? 91.514 34.966 241.116 1.00 54.28 78 LYS B N 1
ATOM 5268 C CA . LYS B 1 69 ? 92.845 34.568 240.633 1.00 55.50 78 LYS B CA 1
ATOM 5269 C C . LYS B 1 69 ? 92.653 33.521 239.555 1.00 55.74 78 LYS B C 1
ATOM 5270 O O . LYS B 1 69 ? 93.269 33.582 238.493 1.00 56.62 78 LYS B O 1
ATOM 5276 N N . PHE B 1 70 ? 91.785 32.562 239.868 1.00 54.81 79 PHE B N 1
ATOM 5277 C CA . PHE B 1 70 ? 91.429 31.449 238.996 1.00 53.23 79 PHE B CA 1
ATOM 5278 C C . PHE B 1 70 ? 90.863 31.999 237.703 1.00 54.24 79 PHE B C 1
ATOM 5279 O O . PHE B 1 70 ? 91.449 31.867 236.612 1.00 54.22 79 PHE B O 1
ATOM 5287 N N . SER B 1 71 ? 89.697 32.615 237.862 1.00 53.36 80 SER B N 1
ATOM 5288 C CA . SER B 1 71 ? 88.957 33.225 236.780 1.00 52.11 80 SER B CA 1
ATOM 5289 C C . SER B 1 71 ? 89.829 34.084 235.860 1.00 52.67 80 SER B C 1
ATOM 5290 O O . SER B 1 71 ? 89.672 34.047 234.647 1.00 51.06 80 SER B O 1
ATOM 5293 N N . LYS B 1 72 ? 90.755 34.844 236.436 1.00 55.00 81 LYS B N 1
ATOM 5294 C CA . LYS B 1 72 ? 91.623 35.706 235.645 1.00 57.05 81 LYS B CA 1
ATOM 5295 C C . LYS B 1 72 ? 92.650 34.865 234.892 1.00 58.26 81 LYS B C 1
ATOM 5296 O O . LYS B 1 72 ? 92.940 35.126 233.713 1.00 59.94 81 LYS B O 1
ATOM 5302 N N . GLU B 1 73 ? 93.196 33.855 235.570 1.00 57.09 82 GLU B N 1
ATOM 5303 C CA . GLU B 1 73 ? 94.202 32.983 234.966 1.00 55.51 82 GLU B CA 1
ATOM 5304 C C . GLU B 1 73 ? 93.544 32.217 233.839 1.00 54.12 82 GLU B C 1
ATOM 5305 O O . GLU B 1 73 ? 94.186 31.836 232.858 1.00 52.53 82 GLU B O 1
ATOM 5311 N N . LEU B 1 74 ? 92.248 31.989 233.995 1.00 53.21 83 LEU B N 1
ATOM 5312 C CA . LEU B 1 74 ? 91.479 31.279 232.991 1.00 53.53 83 LEU B CA 1
ATOM 5313 C C . LEU B 1 74 ? 91.571 32.060 231.670 1.00 53.78 83 LEU B C 1
ATOM 5314 O O . LEU B 1 74 ? 91.725 31.469 230.606 1.00 54.53 83 LEU B O 1
ATOM 5319 N N . VAL B 1 75 ? 91.503 33.389 231.742 1.00 54.42 84 VAL B N 1
ATOM 5320 C CA . VAL B 1 75 ? 91.594 34.221 230.543 1.00 55.15 84 VAL B CA 1
ATOM 5321 C C . VAL B 1 75 ? 93.053 34.323 230.165 1.00 55.03 84 VAL B C 1
ATOM 5322 O O . VAL B 1 75 ? 93.411 34.399 228.989 1.00 54.10 84 VAL B O 1
ATOM 5326 N N . ALA B 1 76 ? 93.893 34.319 231.188 1.00 55.98 85 ALA B N 1
ATOM 5327 C CA . ALA B 1 76 ? 95.333 34.398 231.003 1.00 58.24 85 ALA B CA 1
ATOM 5328 C C . ALA B 1 76 ? 95.864 33.341 230.033 1.00 58.90 85 ALA B C 1
ATOM 5329 O O . ALA B 1 76 ? 96.679 33.654 229.160 1.00 59.64 85 ALA B O 1
ATOM 5331 N N . LYS B 1 77 ? 95.392 32.099 230.178 1.00 58.97 86 LYS B N 1
ATOM 5332 C CA . LYS B 1 77 ? 95.847 30.990 229.332 1.00 58.29 86 LYS B CA 1
ATOM 5333 C C . LYS B 1 77 ? 94.864 30.516 228.284 1.00 58.29 86 LYS B C 1
ATOM 5334 O O . LYS B 1 77 ? 95.239 29.774 227.385 1.00 58.76 86 LYS B O 1
ATOM 5340 N N . PHE B 1 78 ? 93.607 30.920 228.388 1.00 58.35 87 PHE B N 1
ATOM 5341 C CA . PHE B 1 78 ? 92.644 30.462 227.411 1.00 58.81 87 PHE B CA 1
ATOM 5342 C C . PHE B 1 78 ? 91.799 31.556 226.816 1.00 60.40 87 PHE B C 1
ATOM 5343 O O . PHE B 1 78 ? 91.168 31.344 225.791 1.00 62.43 87 PHE B O 1
ATOM 5351 N N . ASN B 1 79 ? 91.770 32.719 227.455 1.00 61.84 88 ASN B N 1
ATOM 5352 C CA . ASN B 1 79 ? 90.977 33.840 226.947 1.00 62.56 88 ASN B CA 1
ATOM 5353 C C . ASN B 1 79 ? 89.464 33.633 227.063 1.00 61.95 88 ASN B C 1
ATOM 5354 O O . ASN B 1 79 ? 88.691 34.342 226.414 1.00 63.37 88 ASN B O 1
ATOM 5359 N N . LEU B 1 80 ? 89.036 32.662 227.866 1.00 59.58 89 LEU B N 1
ATOM 5360 C CA . LEU B 1 80 ? 87.612 32.434 228.029 1.00 56.96 89 LEU B CA 1
ATOM 5361 C C . LEU B 1 80 ? 86.986 33.686 228.607 1.00 56.35 89 LEU B C 1
ATOM 5362 O O . LEU B 1 80 ? 87.612 34.429 229.357 1.00 55.37 89 LEU B O 1
ATOM 5367 N N . ASN B 1 81 ? 85.739 33.911 228.244 1.00 57.48 90 ASN B N 1
ATOM 5368 C CA . ASN B 1 81 ? 84.992 35.052 228.732 1.00 59.62 90 ASN B CA 1
ATOM 5369 C C . ASN B 1 81 ? 84.357 34.578 230.029 1.00 60.41 90 ASN B C 1
ATOM 5370 O O . ASN B 1 81 ? 83.216 34.111 230.028 1.00 62.59 90 ASN B O 1
ATOM 5375 N N . VAL B 1 82 ? 85.095 34.695 231.129 1.00 59.27 91 VAL B N 1
ATOM 5376 C CA . VAL B 1 82 ? 84.620 34.243 232.428 1.00 57.85 91 VAL B CA 1
ATOM 5377 C C . VAL B 1 82 ? 83.736 35.225 233.172 1.00 56.38 91 VAL B C 1
ATOM 5378 O O . VAL B 1 82 ? 83.893 36.427 233.055 1.00 57.56 91 VAL B O 1
ATOM 5382 N N . MET B 1 83 ? 82.815 34.694 233.959 1.00 55.75 92 MET B N 1
ATOM 5383 C CA . MET B 1 83 ? 81.918 35.517 234.748 1.00 56.61 92 MET B CA 1
ATOM 5384 C C . MET B 1 83 ? 82.110 35.165 236.230 1.00 58.47 92 MET B C 1
ATOM 5385 O O . MET B 1 83 ? 81.381 34.336 236.785 1.00 60.21 92 MET B O 1
ATOM 5390 N N . CYS B 1 84 ? 83.099 35.787 236.864 1.00 59.32 93 CYS B N 1
ATOM 5391 C CA . CYS B 1 84 ? 83.397 35.548 238.279 1.00 59.62 93 CYS B CA 1
ATOM 5392 C C . CYS B 1 84 ? 82.407 36.358 239.137 1.00 57.84 93 CYS B C 1
ATOM 5393 O O . CYS B 1 84 ? 82.599 37.543 239.379 1.00 56.15 93 CYS B O 1
ATOM 5396 N N . ALA B 1 85 ? 81.347 35.709 239.600 1.00 58.12 94 ALA B N 1
ATOM 5397 C CA . ALA B 1 85 ? 80.331 36.411 240.373 1.00 60.39 94 ALA B CA 1
ATOM 5398 C C . ALA B 1 85 ? 80.067 35.961 241.811 1.00 61.42 94 ALA B C 1
ATOM 5399 O O . ALA B 1 85 ? 80.194 34.788 242.166 1.00 62.12 94 ALA B O 1
ATOM 5401 N N . ASP B 1 86 ? 79.684 36.926 242.636 1.00 61.83 95 ASP B N 1
ATOM 5402 C CA . ASP B 1 86 ? 79.378 36.657 244.019 1.00 60.75 95 ASP B CA 1
ATOM 5403 C C . ASP B 1 86 ? 78.073 35.895 244.047 1.00 61.91 95 ASP B C 1
ATOM 5404 O O . ASP B 1 86 ? 77.024 36.376 243.594 1.00 59.86 95 ASP B O 1
ATOM 5409 N N . VAL B 1 87 ? 78.155 34.690 244.587 1.00 63.06 96 VAL B N 1
ATOM 5410 C CA . VAL B 1 87 ? 77.010 33.810 244.698 1.00 63.16 96 VAL B CA 1
ATOM 5411 C C . VAL B 1 87 ? 75.788 34.513 245.328 1.00 64.46 96 VAL B C 1
ATOM 5412 O O . VAL B 1 87 ? 74.673 33.986 245.298 1.00 64.03 96 VAL B O 1
ATOM 5416 N N . GLU B 1 88 ? 75.995 35.708 245.882 1.00 66.14 97 GLU B N 1
ATOM 5417 C CA . GLU B 1 88 ? 74.901 36.447 246.518 1.00 68.02 97 GLU B CA 1
ATOM 5418 C C . GLU B 1 88 ? 74.130 37.362 245.561 1.00 68.02 97 GLU B C 1
ATOM 5419 O O . GLU B 1 88 ? 72.890 37.373 245.542 1.00 67.84 97 GLU B O 1
ATOM 5425 N N . ASN B 1 89 ? 74.870 38.138 244.775 1.00 66.98 98 ASN B N 1
ATOM 5426 C CA . ASN B 1 89 ? 74.256 39.077 243.852 1.00 64.87 98 ASN B CA 1
ATOM 5427 C C . ASN B 1 89 ? 73.146 38.467 243.032 1.00 64.67 98 ASN B C 1
ATOM 5428 O O . ASN B 1 89 ? 72.108 39.092 242.831 1.00 66.13 98 ASN B O 1
ATOM 5433 N N . TYR B 1 90 ? 73.364 37.245 242.555 1.00 63.94 99 TYR B N 1
ATOM 5434 C CA . TYR B 1 90 ? 72.388 36.589 241.695 1.00 62.54 99 TYR B CA 1
ATOM 5435 C C . TYR B 1 90 ? 71.379 35.651 242.341 1.00 62.79 99 TYR B C 1
ATOM 5436 O O . TYR B 1 90 ? 71.340 35.456 243.558 1.00 59.58 99 TYR B O 1
ATOM 5445 N N . ASP B 1 91 ? 70.544 35.101 241.472 1.00 65.98 100 ASP B N 1
ATOM 5446 C CA . ASP B 1 91 ? 69.476 34.183 241.833 1.00 68.73 100 ASP B CA 1
ATOM 5447 C C . ASP B 1 91 ? 69.782 32.890 241.082 1.00 69.12 100 ASP B C 1
ATOM 5448 O O . ASP B 1 91 ? 69.993 32.899 239.863 1.00 69.56 100 ASP B O 1
ATOM 5453 N N . PHE B 1 92 ? 69.788 31.773 241.793 1.00 69.31 101 PHE B N 1
ATOM 5454 C CA . PHE B 1 92 ? 70.139 30.528 241.139 1.00 70.62 101 PHE B CA 1
ATOM 5455 C C . PHE B 1 92 ? 69.025 29.561 240.795 1.00 69.74 101 PHE B C 1
ATOM 5456 O O . PHE B 1 92 ? 69.205 28.345 240.863 1.00 69.05 101 PHE B O 1
ATOM 5464 N N . GLU B 1 93 ? 67.884 30.104 240.382 1.00 69.06 102 GLU B N 1
ATOM 5465 C CA . GLU B 1 93 ? 66.749 29.267 240.016 1.00 67.96 102 GLU B CA 1
ATOM 5466 C C . GLU B 1 93 ? 67.021 28.654 238.645 1.00 65.67 102 GLU B C 1
ATOM 5467 O O . GLU B 1 93 ? 66.705 27.497 238.373 1.00 63.79 102 GLU B O 1
ATOM 5473 N N . SER B 1 94 ? 67.636 29.448 237.790 1.00 64.45 103 SER B N 1
ATOM 5474 C CA . SER B 1 94 ? 67.945 29.010 236.451 1.00 64.24 103 SER B CA 1
ATOM 5475 C C . SER B 1 94 ? 69.348 28.424 236.336 1.00 64.93 103 SER B C 1
ATOM 5476 O O . SER B 1 94 ? 69.934 28.457 235.253 1.00 65.79 103 SER B O 1
ATOM 5479 N N . LEU B 1 95 ? 69.891 27.889 237.431 1.00 64.32 104 LEU B N 1
ATOM 5480 C CA . LEU B 1 95 ? 71.246 27.330 237.400 1.00 61.81 104 LEU B CA 1
ATOM 5481 C C . LEU B 1 95 ? 71.373 26.243 236.350 1.00 61.45 104 LEU B C 1
ATOM 5482 O O . LEU B 1 95 ? 72.329 26.233 235.571 1.00 62.70 104 LEU B O 1
ATOM 5487 N N . ASN B 1 96 ? 70.399 25.338 236.321 1.00 59.20 105 ASN B N 1
ATOM 5488 C CA . ASN B 1 96 ? 70.410 24.232 235.372 1.00 57.62 105 ASN B CA 1
ATOM 5489 C C . ASN B 1 96 ? 70.375 24.675 233.895 1.00 56.43 105 ASN B C 1
ATOM 5490 O O . ASN B 1 96 ? 70.757 23.916 233.005 1.00 56.22 105 ASN B O 1
ATOM 5495 N N . ASP B 1 97 ? 69.925 25.894 233.621 1.00 55.06 106 ASP B N 1
ATOM 5496 C CA . ASP B 1 97 ? 69.877 26.346 232.235 1.00 54.40 106 ASP B CA 1
ATOM 5497 C C . ASP B 1 97 ? 71.197 26.952 231.824 1.00 52.29 106 ASP B C 1
ATOM 5498 O O . ASP B 1 97 ? 71.351 27.412 230.692 1.00 49.50 106 ASP B O 1
ATOM 5503 N N . VAL B 1 98 ? 72.141 26.968 232.759 1.00 51.52 107 VAL B N 1
ATOM 5504 C CA . VAL B 1 98 ? 73.457 27.520 232.480 1.00 52.46 107 VAL B CA 1
ATOM 5505 C C . VAL B 1 98 ? 74.177 26.603 231.511 1.00 51.50 107 VAL B C 1
ATOM 5506 O O . VAL B 1 98 ? 74.476 25.464 231.845 1.00 50.72 107 VAL B O 1
ATOM 5510 N N . PRO B 1 99 ? 74.464 27.097 230.301 1.00 50.44 108 PRO B N 1
ATOM 5511 C CA . PRO B 1 99 ? 75.144 26.382 229.223 1.00 51.79 108 PRO B CA 1
ATOM 5512 C C . PRO B 1 99 ? 76.661 26.277 229.320 1.00 53.94 108 PRO B C 1
ATOM 5513 O O . PRO B 1 99 ? 77.311 25.916 228.333 1.00 56.57 108 PRO B O 1
ATOM 5517 N N . VAL B 1 100 ? 77.243 26.591 230.473 1.00 52.71 109 VAL B N 1
ATOM 5518 C CA . VAL B 1 100 ? 78.692 26.495 230.587 1.00 51.19 109 VAL B CA 1
ATOM 5519 C C . VAL B 1 100 ? 79.104 25.855 231.907 1.00 52.93 109 VAL B C 1
ATOM 5520 O O . VAL B 1 100 ? 78.336 25.884 232.881 1.00 52.80 109 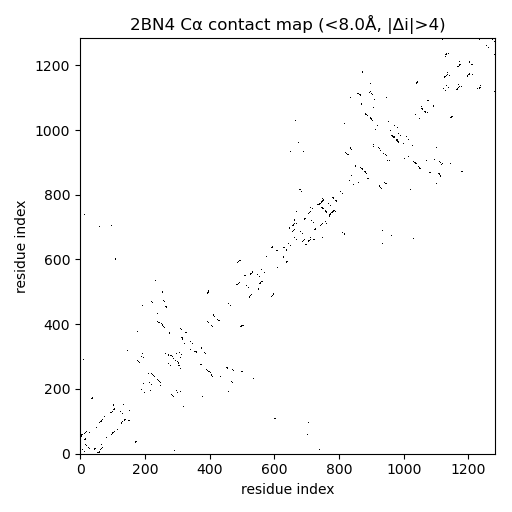VAL B O 1
ATOM 5524 N N . ILE B 1 101 ? 80.316 25.287 231.930 1.00 52.94 110 ILE B N 1
ATOM 5525 C CA . ILE B 1 101 ? 80.873 24.636 233.123 1.00 51.72 110 ILE B CA 1
ATOM 5526 C C . ILE B 1 101 ? 81.085 25.668 234.233 1.00 50.99 110 ILE B C 1
ATOM 5527 O O . ILE B 1 101 ? 81.525 26.788 233.975 1.00 51.20 110 ILE B O 1
ATOM 5532 N N . VAL B 1 102 ? 80.775 25.269 235.464 1.00 49.89 111 VAL B N 1
ATOM 5533 C CA . VAL B 1 102 ? 80.849 26.147 236.620 1.00 49.41 111 VAL B CA 1
ATOM 5534 C C . VAL B 1 102 ? 81.857 25.811 237.707 1.00 49.82 111 VAL B C 1
ATOM 5535 O O . VAL B 1 102 ? 81.967 24.663 238.136 1.00 50.94 111 VAL B O 1
ATOM 5539 N N . SER B 1 103 ? 82.573 26.832 238.169 1.00 49.12 112 SER B N 1
ATOM 5540 C CA . SER B 1 103 ? 83.537 26.662 239.250 1.00 49.05 112 SER B CA 1
ATOM 5541 C C . SER B 1 103 ? 82.840 27.179 240.512 1.00 50.01 112 SER B C 1
ATOM 5542 O O . SER B 1 103 ? 82.021 28.098 240.442 1.00 50.83 112 SER B O 1
ATOM 5545 N N . ILE B 1 104 ? 83.138 26.583 241.660 1.00 49.13 113 ILE B N 1
ATOM 5546 C CA . ILE B 1 104 ? 82.495 27.007 242.885 1.00 49.15 113 ILE B CA 1
ATOM 5547 C C . ILE B 1 104 ? 83.441 27.064 244.055 1.00 49.66 113 ILE B C 1
ATOM 5548 O O . ILE B 1 104 ? 83.845 26.036 244.594 1.00 48.91 113 ILE B O 1
ATOM 5553 N N . PHE B 1 105 ? 83.791 28.283 244.445 1.00 50.37 114 PHE B N 1
ATOM 5554 C CA . PHE B 1 105 ? 84.670 28.484 245.584 1.00 51.51 114 PHE B CA 1
ATOM 5555 C C . PHE B 1 105 ? 83.766 28.826 246.774 1.00 52.64 114 PHE B C 1
ATOM 5556 O O . PHE B 1 105 ? 83.029 29.816 246.755 1.00 53.84 114 PHE B O 1
ATOM 5564 N N . ILE B 1 106 ? 83.810 27.987 247.799 1.00 52.33 115 ILE B N 1
ATOM 5565 C CA . ILE B 1 106 ? 82.990 28.206 248.966 1.00 51.94 115 ILE B CA 1
ATOM 5566 C C . ILE B 1 106 ? 83.712 27.843 250.255 1.00 54.40 115 ILE B C 1
ATOM 5567 O O . ILE B 1 106 ? 84.266 26.750 250.386 1.00 55.60 115 ILE B O 1
ATOM 5572 N N . SER B 1 107 ? 83.710 28.779 251.197 1.00 55.02 116 SER B N 1
ATOM 5573 C CA . SER B 1 107 ? 84.347 28.575 252.481 1.00 56.31 116 SER B CA 1
ATOM 5574 C C . SER B 1 107 ? 83.287 28.155 253.500 1.00 58.97 116 SER B C 1
ATOM 5575 O O . SER B 1 107 ? 82.086 28.387 253.297 1.00 58.69 116 SER B O 1
ATOM 5578 N N . THR B 1 108 ? 83.747 27.538 254.592 1.00 60.85 117 THR B N 1
ATOM 5579 C CA . THR B 1 108 ? 82.883 27.023 255.656 1.00 61.93 117 THR B CA 1
ATOM 5580 C C . THR B 1 108 ? 82.793 27.912 256.889 1.00 65.16 117 THR B C 1
ATOM 5581 O O . THR B 1 108 ? 83.736 28.642 257.200 1.00 67.05 117 THR B O 1
ATOM 5585 N N . TYR B 1 109 ? 81.658 27.842 257.590 1.00 68.06 118 TYR B N 1
ATOM 5586 C CA . TYR B 1 109 ? 81.418 28.637 258.802 1.00 70.46 118 TYR B CA 1
ATOM 5587 C C . TYR B 1 109 ? 80.645 27.901 259.897 1.00 72.76 118 TYR B C 1
ATOM 5588 O O . TYR B 1 109 ? 80.584 26.670 259.909 1.00 72.02 118 TYR B O 1
ATOM 5597 N N . GLY B 1 110 ? 80.069 28.670 260.818 1.00 75.14 119 GLY B N 1
ATOM 5598 C CA . GLY B 1 110 ? 79.297 28.097 261.906 1.00 79.59 119 GLY B CA 1
ATOM 5599 C C . GLY B 1 110 ? 79.600 26.648 262.260 1.00 83.29 119 GLY B C 1
ATOM 5600 O O . GLY B 1 110 ? 80.429 26.372 263.134 1.00 85.45 119 GLY B O 1
ATOM 5601 N N . GLU B 1 111 ? 78.907 25.723 261.596 1.00 84.34 120 GLU B N 1
ATOM 5602 C CA . GLU B 1 111 ? 79.081 24.282 261.800 1.00 85.12 120 GLU B CA 1
ATOM 5603 C C . GLU B 1 111 ? 78.674 23.630 260.493 1.00 85.98 120 GLU B C 1
ATOM 5604 O O . GLU B 1 111 ? 77.685 22.898 260.421 1.00 85.92 120 GLU B O 1
ATOM 5610 N N . GLY B 1 112 ? 79.455 23.925 259.459 1.00 86.76 121 GLY B N 1
ATOM 5611 C CA . GLY B 1 112 ? 79.192 23.403 258.134 1.00 86.85 121 GLY B CA 1
ATOM 5612 C C . GLY B 1 112 ? 78.353 24.397 257.344 1.00 87.47 121 GLY B C 1
ATOM 5613 O O . GLY B 1 112 ? 77.890 24.117 256.232 1.00 88.23 121 GLY B O 1
ATOM 5614 N N . ASP B 1 113 ? 78.170 25.576 257.931 1.00 86.85 122 ASP B N 1
ATOM 5615 C CA . ASP B 1 113 ? 77.386 26.642 257.321 1.00 85.48 122 ASP B CA 1
ATOM 5616 C C . ASP B 1 113 ? 78.021 27.266 256.087 1.00 84.18 122 ASP B C 1
ATOM 5617 O O . ASP B 1 113 ? 79.221 27.128 255.840 1.00 83.90 122 ASP B O 1
ATOM 5622 N N . PHE B 1 114 ? 77.188 27.944 255.307 1.00 82.07 123 PHE B N 1
ATOM 5623 C CA . PHE B 1 114 ? 77.636 28.648 254.118 1.00 79.85 123 PHE B CA 1
ATOM 5624 C C . PHE B 1 114 ? 77.775 30.074 254.621 1.00 79.75 123 PHE B C 1
ATOM 5625 O O . PHE B 1 114 ? 77.062 30.478 255.538 1.00 78.73 123 PHE B O 1
ATOM 5633 N N . PRO B 1 115 ? 78.705 30.851 254.049 1.00 80.26 124 PRO B N 1
ATOM 5634 C CA . PRO B 1 115 ? 78.843 32.233 254.520 1.00 80.69 124 PRO B CA 1
ATOM 5635 C C . PRO B 1 115 ? 77.465 32.927 254.500 1.00 81.71 124 PRO B C 1
ATOM 5636 O O . PRO B 1 115 ? 76.600 32.569 253.694 1.00 81.40 124 PRO B O 1
ATOM 5640 N N . ASP B 1 116 ? 77.254 33.893 255.395 1.00 82.62 125 ASP B N 1
ATOM 5641 C CA . ASP B 1 116 ? 75.985 34.622 255.442 1.00 82.79 125 ASP B CA 1
ATOM 5642 C C . ASP B 1 116 ? 75.843 35.407 254.156 1.00 82.37 125 ASP B C 1
ATOM 5643 O O . ASP B 1 116 ? 76.836 35.678 253.483 1.00 81.66 125 ASP B O 1
ATOM 5648 N N . GLY B 1 117 ? 74.614 35.782 253.817 1.00 82.50 126 GLY B N 1
ATOM 5649 C CA . GLY B 1 117 ? 74.394 36.533 252.590 1.00 82.14 126 GLY B CA 1
ATOM 5650 C C . GLY B 1 117 ? 74.243 35.606 251.396 1.00 81.45 126 GLY B C 1
ATOM 5651 O O . GLY B 1 117 ? 73.446 35.854 250.491 1.00 80.87 126 GLY B O 1
ATOM 5652 N N . ALA B 1 118 ? 75.020 34.529 251.400 1.00 81.34 127 ALA B N 1
ATOM 5653 C CA . ALA B 1 118 ? 74.973 33.542 250.335 1.00 81.63 127 ALA B CA 1
ATOM 5654 C C . ALA B 1 118 ? 74.125 32.368 250.794 1.00 82.26 127 ALA B C 1
ATOM 5655 O O . ALA B 1 118 ? 74.353 31.233 250.390 1.00 82.74 127 ALA B O 1
ATOM 5657 N N . VAL B 1 119 ? 73.141 32.649 251.642 1.00 83.14 128 VAL B N 1
ATOM 5658 C CA . VAL B 1 119 ? 72.264 31.609 252.168 1.00 83.58 128 VAL B CA 1
ATOM 5659 C C . VAL B 1 119 ? 71.267 31.124 251.116 1.00 83.56 128 VAL B C 1
ATOM 5660 O O . VAL B 1 119 ? 70.879 29.957 251.118 1.00 84.17 128 VAL B O 1
ATOM 5664 N N . ASN B 1 120 ? 70.859 32.018 250.218 1.00 82.96 129 ASN B N 1
ATOM 5665 C CA . ASN B 1 120 ? 69.938 31.662 249.137 1.00 81.30 129 ASN B CA 1
ATOM 5666 C C . ASN B 1 120 ? 70.550 30.470 248.421 1.00 79.83 129 ASN B C 1
ATOM 5667 O O . ASN B 1 120 ? 69.949 29.398 248.338 1.00 80.18 129 ASN B O 1
ATOM 5672 N N . PHE B 1 121 ? 71.758 30.674 247.905 1.00 76.83 130 PHE B N 1
ATOM 5673 C CA . PHE B 1 121 ? 72.493 29.621 247.223 1.00 74.68 130 PHE B CA 1
ATOM 5674 C C . PHE B 1 121 ? 72.409 28.363 248.097 1.00 75.99 130 PHE B C 1
ATOM 5675 O O . PHE B 1 121 ? 71.910 27.322 247.658 1.00 75.61 130 PHE B O 1
ATOM 5683 N N . GLU B 1 122 ? 72.885 28.481 249.339 1.00 76.95 131 GLU B N 1
ATOM 5684 C CA . GLU B 1 122 ? 72.867 27.374 250.292 1.00 76.92 131 GLU B CA 1
ATOM 5685 C C . GLU B 1 122 ? 71.504 26.703 250.233 1.00 77.96 131 GLU B C 1
ATOM 5686 O O . GLU B 1 122 ? 71.409 25.531 249.881 1.00 79.20 131 GLU B O 1
ATOM 5692 N N . ASP B 1 123 ? 70.448 27.446 250.552 1.00 78.54 132 ASP B N 1
ATOM 5693 C CA . ASP B 1 123 ? 69.099 26.886 250.533 1.00 79.50 132 ASP B CA 1
ATOM 5694 C C . ASP B 1 123 ? 68.819 26.161 249.223 1.00 79.50 132 ASP B C 1
ATOM 5695 O O . ASP B 1 123 ? 68.531 24.959 249.207 1.00 79.18 132 ASP B O 1
ATOM 5700 N N . PHE B 1 124 ? 68.901 26.901 248.125 1.00 78.84 133 PHE B N 1
ATOM 5701 C CA . PHE B 1 124 ? 68.656 26.331 246.813 1.00 78.75 133 PHE B CA 1
ATOM 5702 C C . PHE B 1 124 ? 69.304 24.960 246.707 1.00 77.07 133 PHE B C 1
ATOM 5703 O O . PHE B 1 124 ? 68.630 23.934 246.768 1.00 76.68 133 PHE B O 1
ATOM 5711 N N . ILE B 1 125 ? 70.622 24.964 246.554 1.00 75.49 134 ILE B N 1
ATOM 5712 C CA . ILE B 1 125 ? 71.405 23.744 246.441 1.00 73.91 134 ILE B CA 1
ATOM 5713 C C . ILE B 1 125 ? 71.024 22.699 247.494 1.00 74.18 134 ILE B C 1
ATOM 5714 O O . ILE B 1 125 ? 70.808 21.531 247.169 1.00 74.22 134 ILE B O 1
ATOM 5719 N N . CYS B 1 126 ? 70.936 23.122 248.752 1.00 73.86 135 CYS B N 1
ATOM 5720 C CA . CYS B 1 126 ? 70.593 22.213 249.837 1.00 74.37 135 CYS B CA 1
ATOM 5721 C C . CYS B 1 126 ? 69.226 21.594 249.638 1.00 75.15 135 CYS B C 1
ATOM 5722 O O . CYS B 1 126 ? 68.900 20.572 250.251 1.00 75.19 135 CYS B O 1
ATOM 5725 N N . ASN B 1 127 ? 68.422 22.212 248.781 1.00 75.98 136 ASN B N 1
ATOM 5726 C CA . ASN B 1 127 ? 67.085 21.704 248.524 1.00 75.95 136 ASN B CA 1
ATOM 5727 C C . ASN B 1 127 ? 66.908 20.925 247.226 1.00 76.11 136 ASN B C 1
ATOM 5728 O O . ASN B 1 127 ? 66.453 19.778 247.259 1.00 77.15 136 ASN B O 1
ATOM 5733 N N . ALA B 1 128 ? 67.260 21.537 246.096 1.00 75.60 137 ALA B N 1
ATOM 5734 C CA . ALA B 1 128 ? 67.126 20.890 244.793 1.00 75.30 137 ALA B CA 1
ATOM 5735 C C . ALA B 1 128 ? 67.086 19.367 244.925 1.00 75.82 137 ALA B C 1
ATOM 5736 O O . ALA B 1 128 ? 68.007 18.751 245.459 1.00 75.31 137 ALA B O 1
ATOM 5738 N N . GLU B 1 129 ? 66.004 18.770 244.437 1.00 76.97 138 GLU B N 1
ATOM 5739 C CA . GLU B 1 129 ? 65.798 17.327 244.522 1.00 77.70 138 GLU B CA 1
ATOM 5740 C C . GLU B 1 129 ? 66.541 16.521 243.445 1.00 77.06 138 GLU B C 1
ATOM 5741 O O . GLU B 1 129 ? 67.190 17.086 242.562 1.00 77.31 138 GLU B O 1
ATOM 5747 N N . ALA B 1 130 ? 66.440 15.197 243.526 1.00 74.81 139 ALA B N 1
ATOM 5748 C CA . ALA B 1 130 ? 67.116 14.317 242.577 1.00 72.71 139 ALA B CA 1
ATOM 5749 C C . ALA B 1 130 ? 67.113 14.843 241.136 1.00 72.08 139 ALA B C 1
ATOM 5750 O O . ALA B 1 130 ? 66.178 15.518 240.714 1.00 72.91 139 ALA B O 1
ATOM 5752 N N . GLY B 1 131 ? 68.173 14.533 240.393 1.00 70.97 140 GLY B N 1
ATOM 5753 C CA . GLY B 1 131 ? 68.285 14.963 239.008 1.00 69.03 140 GLY B CA 1
ATOM 5754 C C . GLY B 1 131 ? 68.105 16.454 238.732 1.00 69.65 140 GLY B C 1
ATOM 5755 O O . GLY B 1 131 ? 68.462 16.949 237.652 1.00 70.23 140 GLY B O 1
ATOM 5756 N N . ALA B 1 132 ? 67.565 17.177 239.708 1.00 67.71 141 ALA B N 1
ATOM 5757 C CA . ALA B 1 132 ? 67.309 18.605 239.575 1.00 65.77 141 ALA B CA 1
ATOM 5758 C C . ALA B 1 132 ? 68.332 19.410 238.782 1.00 64.85 141 ALA B C 1
ATOM 5759 O O . ALA B 1 132 ? 67.964 20.339 238.066 1.00 65.36 141 ALA B O 1
ATOM 5761 N N . LEU B 1 133 ? 69.609 19.074 238.920 1.00 62.89 142 LEU B N 1
ATOM 5762 C CA . LEU B 1 133 ? 70.657 19.799 238.210 1.00 61.46 142 LEU B CA 1
ATOM 5763 C C . LEU B 1 133 ? 71.411 18.906 237.235 1.00 61.14 142 LEU B C 1
ATOM 5764 O O . LEU B 1 133 ? 72.636 18.945 237.149 1.00 61.67 142 LEU B O 1
ATOM 5769 N N . SER B 1 134 ? 70.660 18.110 236.486 1.00 60.13 143 SER B N 1
ATOM 5770 C CA . SER B 1 134 ? 71.240 17.201 235.506 1.00 59.47 143 SER B CA 1
ATOM 5771 C C . SER B 1 134 ? 72.258 17.890 234.581 1.00 58.26 143 SER B C 1
ATOM 5772 O O . SER B 1 134 ? 73.329 17.367 234.291 1.00 58.58 143 SER B O 1
ATOM 5775 N N . ASN B 1 135 ? 71.918 19.074 234.118 1.00 57.30 144 ASN B N 1
ATOM 5776 C CA . ASN B 1 135 ? 72.777 19.788 233.198 1.00 57.50 144 ASN B CA 1
ATOM 5777 C C . ASN B 1 135 ? 73.995 20.463 233.806 1.00 56.96 144 ASN B C 1
ATOM 5778 O O . ASN B 1 135 ? 74.738 21.160 233.105 1.00 57.78 144 ASN B O 1
ATOM 5783 N N . LEU B 1 136 ? 74.225 20.285 235.094 1.00 55.63 145 LEU B N 1
ATOM 5784 C CA . LEU B 1 136 ? 75.370 20.969 235.675 1.00 55.13 145 LEU B CA 1
ATOM 5785 C C . LEU B 1 136 ? 76.685 20.207 235.762 1.00 54.43 145 LEU B C 1
ATOM 5786 O O . LEU B 1 136 ? 76.817 19.192 236.449 1.00 54.19 145 LEU B O 1
ATOM 5791 N N . ARG B 1 137 ? 77.650 20.732 235.023 1.00 53.64 146 ARG B N 1
ATOM 5792 C CA . ARG B 1 137 ? 79.004 20.224 234.994 1.00 53.58 146 ARG B CA 1
ATOM 5793 C C . ARG B 1 137 ? 79.685 21.262 235.881 1.00 54.78 146 ARG B C 1
ATOM 5794 O O . ARG B 1 137 ? 79.531 22.463 235.643 1.00 57.08 146 ARG B O 1
ATOM 5802 N N . TYR B 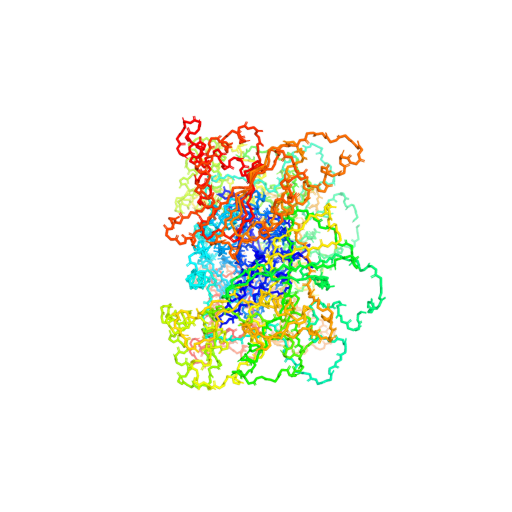1 138 ? 80.398 20.822 236.915 1.00 54.33 147 TYR B N 1
ATOM 5803 C CA . TYR B 1 138 ? 81.060 21.757 237.828 1.00 52.83 147 TYR B CA 1
ATOM 5804 C C . TYR B 1 138 ? 82.277 21.132 238.499 1.00 52.87 147 TYR B C 1
ATOM 5805 O O . TYR B 1 138 ? 82.388 19.906 238.583 1.00 53.72 147 TYR B O 1
ATOM 5814 N N . ASN B 1 139 ? 83.182 21.987 238.972 1.00 51.79 148 ASN B N 1
ATOM 5815 C CA . ASN B 1 139 ? 84.379 21.566 239.695 1.00 51.70 148 ASN B CA 1
ATOM 5816 C C . ASN B 1 139 ? 84.323 22.482 240.898 1.00 51.83 148 ASN B C 1
ATOM 5817 O O . ASN B 1 139 ? 83.713 23.540 240.811 1.00 53.59 148 ASN B O 1
ATOM 5822 N N . MET B 1 140 ? 84.940 22.102 242.013 1.00 51.79 149 MET B N 1
ATOM 5823 C CA . MET B 1 140 ? 84.845 22.929 243.212 1.00 52.47 149 MET B CA 1
ATOM 5824 C C . MET B 1 140 ? 86.071 23.020 244.128 1.00 54.08 149 MET B C 1
ATOM 5825 O O . MET B 1 140 ? 86.861 22.075 244.238 1.00 55.31 149 MET B O 1
ATOM 5830 N N . PHE B 1 141 ? 86.208 24.170 244.793 1.00 53.88 150 PHE B N 1
ATOM 5831 C CA . PHE B 1 141 ? 87.317 24.434 245.708 1.00 52.79 150 PHE B CA 1
ATOM 5832 C C . PHE B 1 141 ? 86.768 24.998 247.026 1.00 53.35 150 PHE B C 1
ATOM 5833 O O . PHE B 1 141 ? 86.185 26.084 247.048 1.00 53.33 150 PHE B O 1
ATOM 5841 N N . GLY B 1 142 ? 86.961 24.255 248.117 1.00 53.92 151 GLY B N 1
ATOM 5842 C CA . GLY B 1 142 ? 86.473 24.676 249.419 1.00 53.12 151 GLY B CA 1
ATOM 5843 C C . GLY B 1 142 ? 87.552 25.054 250.418 1.00 54.34 151 GLY B C 1
ATOM 5844 O O . GLY B 1 142 ? 88.421 24.244 250.755 1.00 53.19 151 GLY B O 1
ATOM 5845 N N . LEU B 1 143 ? 87.485 26.294 250.900 1.00 55.67 152 LEU B N 1
ATOM 5846 C CA . LEU B 1 143 ? 88.444 26.814 251.863 1.00 55.71 152 LEU B CA 1
ATOM 5847 C C . LEU B 1 143 ? 87.927 26.667 253.279 1.00 57.59 152 LEU B C 1
ATOM 5848 O O . LEU B 1 143 ? 86.824 27.112 253.599 1.00 59.17 152 LEU B O 1
ATOM 5853 N N . GLY B 1 144 ? 88.742 26.055 254.129 1.00 58.09 153 GLY B N 1
ATOM 5854 C CA . GLY B 1 144 ? 88.362 25.854 255.509 1.00 58.38 153 GLY B CA 1
ATOM 5855 C C . GLY B 1 144 ? 89.563 25.780 256.429 1.00 59.88 153 GLY B C 1
ATOM 5856 O O . GLY B 1 144 ? 90.704 25.960 256.000 1.00 59.75 153 GLY B O 1
ATOM 5857 N N . ASN B 1 145 ? 89.300 25.502 257.699 1.00 59.99 154 ASN B N 1
ATOM 5858 C CA . ASN B 1 145 ? 90.346 25.416 258.708 1.00 59.79 154 ASN B CA 1
ATOM 5859 C C . ASN B 1 145 ? 90.095 24.174 259.572 1.00 60.82 154 ASN B C 1
ATOM 5860 O O . ASN B 1 145 ? 89.200 24.170 260.427 1.00 61.93 154 ASN B O 1
ATOM 5865 N N . SER B 1 146 ? 90.897 23.128 259.360 1.00 60.58 155 SER B N 1
ATOM 5866 C CA . SER B 1 146 ? 90.724 21.868 260.093 1.00 58.73 155 SER B CA 1
ATOM 5867 C C . SER B 1 146 ? 90.559 21.981 261.605 1.00 58.11 155 SER B C 1
ATOM 5868 O O . SER B 1 146 ? 89.971 21.104 262.232 1.00 59.73 155 SER B O 1
ATOM 5871 N N . THR B 1 147 ? 91.053 23.062 262.192 1.00 56.91 156 THR B N 1
ATOM 5872 C CA . THR B 1 147 ? 90.946 23.222 263.625 1.00 56.20 156 THR B CA 1
ATOM 5873 C C . THR B 1 147 ? 89.490 23.135 264.090 1.00 58.48 156 THR B C 1
ATOM 5874 O O . THR B 1 147 ? 89.196 22.601 265.161 1.00 56.83 156 THR B O 1
ATOM 5878 N N . TYR B 1 148 ? 88.574 23.637 263.273 1.00 61.63 157 TYR B N 1
ATOM 5879 C CA . TYR B 1 148 ? 87.163 23.580 263.621 1.00 64.78 157 TYR B CA 1
ATOM 5880 C C . TYR B 1 148 ? 86.605 22.189 263.304 1.00 66.49 157 TYR B C 1
ATOM 5881 O O . TYR B 1 148 ? 87.219 21.421 262.555 1.00 66.75 157 TYR B O 1
ATOM 5890 N N . GLU B 1 149 ? 85.451 21.855 263.884 1.00 67.71 158 GLU B N 1
ATOM 5891 C CA . GLU B 1 149 ? 84.799 20.584 263.566 1.00 68.02 158 GLU B CA 1
ATOM 5892 C C . GLU B 1 149 ? 84.094 20.966 262.275 1.00 67.30 158 GLU B C 1
ATOM 5893 O O . GLU B 1 149 ? 83.822 22.143 262.048 1.00 67.56 158 GLU B O 1
ATOM 5899 N N . PHE B 1 150 ? 83.779 19.996 261.435 1.00 66.94 159 PHE B N 1
ATOM 5900 C CA . PHE B 1 150 ? 83.147 20.306 260.154 1.00 67.67 159 PHE B CA 1
ATOM 5901 C C . PHE B 1 150 ? 84.192 20.950 259.246 1.00 67.72 159 PHE B C 1
ATOM 5902 O O . PHE B 1 150 ? 83.951 22.013 258.643 1.00 66.05 159 PHE B O 1
ATOM 5910 N N . PHE B 1 151 ? 85.353 20.301 259.160 1.00 67.27 160 PHE B N 1
ATOM 5911 C CA . PHE B 1 151 ? 86.441 20.796 258.341 1.00 65.26 160 PHE B CA 1
ATOM 5912 C C . PHE B 1 151 ? 86.039 20.827 256.881 1.00 64.78 160 PHE B C 1
ATOM 5913 O O . PHE B 1 151 ? 85.994 19.793 256.221 1.00 64.66 160 PHE B O 1
ATOM 5921 N N . ASN B 1 152 ? 85.763 22.031 256.393 1.00 64.17 161 ASN B N 1
ATOM 5922 C CA . ASN B 1 152 ? 85.372 22.269 255.010 1.00 62.41 161 ASN B CA 1
ATOM 5923 C C . ASN B 1 152 ? 83.937 21.810 254.812 1.00 61.03 161 ASN B C 1
ATOM 5924 O O . ASN B 1 152 ? 83.518 21.481 253.704 1.00 59.81 161 ASN B O 1
ATOM 5929 N N . GLY B 1 153 ? 83.185 21.812 255.905 1.00 59.62 162 GLY B N 1
ATOM 5930 C CA . GLY B 1 153 ? 81.801 21.377 255.861 1.00 59.75 162 GLY B CA 1
ATOM 5931 C C . GLY B 1 153 ? 80.882 22.063 254.860 1.00 59.43 162 GLY B C 1
ATOM 5932 O O . GLY B 1 153 ? 79.933 21.454 254.360 1.00 58.84 162 GLY B O 1
ATOM 5933 N N . ALA B 1 154 ? 81.128 23.334 254.575 1.00 59.34 163 ALA B N 1
ATOM 5934 C CA . ALA B 1 154 ? 80.287 24.028 253.611 1.00 59.86 163 ALA B CA 1
ATOM 5935 C C . ALA B 1 154 ? 80.353 23.248 252.308 1.00 60.43 163 ALA B C 1
ATOM 5936 O O . ALA B 1 154 ? 79.368 22.635 251.873 1.00 60.51 163 ALA B O 1
ATOM 5938 N N . ALA B 1 155 ? 81.538 23.278 251.704 1.00 59.75 164 ALA B N 1
ATOM 5939 C CA . ALA B 1 155 ? 81.807 22.587 250.450 1.00 59.42 164 ALA B CA 1
ATOM 5940 C C . ALA B 1 155 ? 81.392 21.121 250.541 1.00 58.84 164 ALA B C 1
ATOM 5941 O O . ALA B 1 155 ? 80.618 20.629 249.731 1.00 58.15 164 ALA B O 1
ATOM 5943 N N . LYS B 1 156 ? 81.913 20.415 251.531 1.00 58.77 165 LYS B N 1
ATOM 5944 C CA . LYS B 1 156 ? 81.559 19.019 251.670 1.00 58.39 165 LYS B CA 1
ATOM 5945 C C . LYS B 1 156 ? 80.044 18.856 251.508 1.00 59.10 165 LYS B C 1
ATOM 5946 O O . LYS B 1 156 ? 79.584 18.050 250.697 1.00 58.78 165 LYS B O 1
ATOM 5952 N N . LYS B 1 157 ? 79.274 19.635 252.266 1.00 59.54 166 LYS B N 1
ATOM 5953 C CA . LYS B 1 157 ? 77.819 19.554 252.198 1.00 59.81 166 LYS B CA 1
ATOM 5954 C C . LYS B 1 157 ? 77.341 19.888 250.794 1.00 60.54 166 LYS B C 1
ATOM 5955 O O . LYS B 1 157 ? 76.660 19.084 250.160 1.00 60.63 166 LYS B O 1
ATOM 5961 N N . ALA B 1 158 ? 77.695 21.078 250.314 1.00 60.52 167 ALA B N 1
ATOM 5962 C CA . ALA B 1 158 ? 77.298 21.509 248.974 1.00 60.21 167 ALA B CA 1
ATOM 5963 C C . ALA B 1 158 ? 77.397 20.338 247.997 1.00 60.66 167 ALA B C 1
ATOM 5964 O O . ALA B 1 158 ? 76.391 19.866 247.467 1.00 61.86 167 ALA B O 1
ATOM 5966 N N . GLU B 1 159 ? 78.622 19.866 247.792 1.00 60.60 168 GLU B N 1
ATOM 5967 C CA . GLU B 1 159 ? 78.917 18.772 246.879 1.00 59.57 168 GLU B CA 1
ATOM 5968 C C . GLU B 1 159 ? 77.987 17.589 247.066 1.00 57.92 168 GLU B C 1
ATOM 5969 O O . GLU B 1 159 ? 77.627 16.921 246.106 1.00 55.73 168 GLU B O 1
ATOM 5975 N N . LYS B 1 160 ? 77.606 17.326 248.309 1.00 58.84 169 LYS B N 1
ATOM 5976 C CA . LYS B 1 160 ? 76.711 16.208 248.608 1.00 59.92 169 LYS B CA 1
ATOM 5977 C C . LYS B 1 160 ? 75.340 16.407 247.967 1.00 59.13 169 LYS B C 1
ATOM 5978 O O . LYS B 1 160 ? 74.725 15.456 247.482 1.00 57.86 169 LYS B O 1
ATOM 5984 N N . HIS B 1 161 ? 74.859 17.646 247.993 1.00 58.94 170 HIS B N 1
ATOM 5985 C CA . HIS B 1 161 ? 73.568 17.968 247.413 1.00 59.04 170 HIS B CA 1
ATOM 5986 C C . HIS B 1 161 ? 73.643 18.101 245.893 1.00 58.89 170 HIS B C 1
ATOM 5987 O O . HIS B 1 161 ? 72.708 17.710 245.191 1.00 59.46 170 HIS B O 1
ATOM 5994 N N . LEU B 1 162 ? 74.749 18.658 245.390 1.00 57.86 171 LEU B N 1
ATOM 5995 C CA . LEU B 1 162 ? 74.956 18.828 243.936 1.00 56.36 171 LEU B CA 1
ATOM 5996 C C . LEU B 1 162 ? 75.081 17.465 243.256 1.00 55.93 171 LEU B C 1
ATOM 5997 O O . LEU B 1 162 ? 74.781 17.297 242.070 1.00 55.85 171 LEU B O 1
ATOM 6002 N N . SER B 1 163 ? 75.568 16.505 244.022 1.00 55.09 172 SER B N 1
ATOM 6003 C CA . SER B 1 163 ? 75.739 15.163 243.536 1.00 55.30 172 SER B CA 1
ATOM 6004 C C . SER B 1 163 ? 74.344 14.544 243.416 1.00 54.31 172 SER B C 1
ATOM 6005 O O . SER B 1 163 ? 73.980 13.996 242.377 1.00 54.60 172 SER B O 1
ATOM 6008 N N . ALA B 1 164 ? 73.560 14.643 244.482 1.00 53.02 173 ALA B N 1
ATOM 6009 C CA . ALA B 1 164 ? 72.215 14.085 244.476 1.00 52.60 173 ALA B CA 1
ATOM 6010 C C . ALA B 1 164 ? 71.364 14.844 243.459 1.00 51.86 173 ALA B C 1
ATOM 6011 O O . ALA B 1 164 ? 70.506 14.267 242.783 1.00 52.26 173 ALA B O 1
ATOM 6013 N N . ALA B 1 165 ? 71.621 16.144 243.359 1.00 49.00 174 ALA B N 1
ATOM 6014 C CA . ALA B 1 165 ? 70.913 17.018 242.440 1.00 46.96 174 ALA B CA 1
ATOM 6015 C C . ALA B 1 165 ? 71.159 16.580 240.999 1.00 45.95 174 ALA B C 1
ATOM 6016 O O . ALA B 1 165 ? 70.725 17.230 240.048 1.00 46.32 174 ALA B O 1
ATOM 6018 N N . GLY B 1 166 ? 71.876 15.478 240.841 1.00 44.36 175 GLY B N 1
ATOM 6019 C CA . GLY B 1 166 ? 72.163 14.974 239.517 1.00 43.33 175 GLY B CA 1
ATOM 6020 C C . GLY B 1 166 ? 73.236 15.716 238.750 1.00 42.78 175 GLY B C 1
ATOM 6021 O O . GLY B 1 166 ? 73.397 15.458 237.565 1.00 42.74 175 GLY B O 1
ATOM 6022 N N . ALA B 1 167 ? 73.970 16.624 239.393 1.00 42.44 176 ALA B N 1
ATOM 6023 C CA . ALA B 1 167 ? 75.031 17.351 238.696 1.00 42.35 176 ALA B CA 1
ATOM 6024 C C . ALA B 1 167 ? 76.327 16.538 238.680 1.00 42.79 176 ALA B C 1
ATOM 6025 O O . ALA B 1 167 ? 76.492 15.607 239.465 1.00 42.07 176 ALA B O 1
ATOM 6027 N N . ILE B 1 168 ? 77.242 16.896 237.786 1.00 43.85 177 ILE B N 1
ATOM 6028 C CA . ILE B 1 168 ? 78.510 16.182 237.636 1.00 45.33 177 ILE B CA 1
ATOM 6029 C C . ILE B 1 168 ? 79.732 17.003 238.054 1.00 46.16 177 ILE B C 1
ATOM 6030 O O . ILE B 1 168 ? 79.984 18.085 237.529 1.00 45.63 177 ILE B O 1
ATOM 6035 N N . ARG B 1 169 ? 80.487 16.466 239.004 1.00 47.86 178 ARG B N 1
ATOM 6036 C CA . ARG B 1 169 ? 81.708 17.094 239.497 1.00 48.54 178 ARG B CA 1
ATOM 6037 C C . ARG B 1 169 ? 82.791 16.742 238.484 1.00 48.14 178 ARG B C 1
ATOM 6038 O O . ARG B 1 169 ? 82.763 15.665 237.901 1.00 47.55 178 ARG B O 1
ATOM 6046 N N . LEU B 1 170 ? 83.736 17.638 238.251 1.00 48.70 179 LEU B N 1
ATOM 6047 C CA . LEU B 1 170 ? 84.762 17.333 237.273 1.00 51.63 179 LEU B CA 1
ATOM 6048 C C . LEU B 1 170 ? 86.072 16.833 237.874 1.00 54.17 179 LEU B C 1
ATOM 6049 O O . LEU B 1 170 ? 86.356 15.637 237.805 1.00 57.40 179 LEU B O 1
ATOM 6054 N N . GLY B 1 171 ? 86.875 17.709 238.464 1.00 54.50 180 GLY B N 1
ATOM 6055 C CA . GLY B 1 171 ? 88.125 17.235 239.043 1.00 54.40 180 GLY B CA 1
ATOM 6056 C C . GLY B 1 171 ? 87.921 16.758 240.467 1.00 54.01 180 GLY B C 1
ATOM 6057 O O . GLY B 1 171 ? 86.799 16.421 240.852 1.00 54.10 180 GLY B O 1
ATOM 6058 N N . LYS B 1 172 ? 88.993 16.721 241.254 1.00 53.00 181 LYS B N 1
ATOM 6059 C CA . LYS B 1 172 ? 88.868 16.308 242.647 1.00 53.22 181 LYS B CA 1
ATOM 6060 C C . LYS B 1 172 ? 88.286 17.485 243.435 1.00 51.49 181 LYS B C 1
ATOM 6061 O O . LYS B 1 172 ? 88.241 18.609 242.946 1.00 51.75 181 LYS B O 1
ATOM 6067 N N . LEU B 1 173 ? 87.817 17.237 244.647 1.00 49.58 182 LEU B N 1
ATOM 6068 C CA . LEU B 1 173 ? 87.273 18.322 245.437 1.00 48.78 182 LEU B CA 1
ATOM 6069 C C . LEU B 1 173 ? 88.423 18.950 246.213 1.00 51.93 182 LEU B C 1
ATOM 6070 O O . LEU B 1 173 ? 89.236 18.239 246.820 1.00 51.81 182 LEU B O 1
ATOM 6075 N N . GLY B 1 174 ? 88.498 20.279 246.193 1.00 53.62 183 GLY B N 1
ATOM 6076 C CA . GLY B 1 174 ? 89.571 20.955 246.895 1.00 54.69 183 GLY B CA 1
ATOM 6077 C C . GLY B 1 174 ? 89.248 21.350 248.328 1.00 56.58 183 GLY B C 1
ATOM 6078 O O . GLY B 1 174 ? 88.109 21.669 248.656 1.00 56.57 183 GLY B O 1
ATOM 6079 N N . GLU B 1 175 ? 90.271 21.326 249.182 1.00 59.60 184 GLU B N 1
ATOM 6080 C CA . GLU B 1 175 ? 90.148 21.697 250.592 1.00 61.43 184 GLU B CA 1
ATOM 6081 C C . GLU B 1 175 ? 91.341 22.534 251.090 1.00 60.78 184 GLU B C 1
ATOM 6082 O O . GLU B 1 175 ? 92.375 21.991 251.485 1.00 61.23 184 GLU B O 1
ATOM 6088 N N . ALA B 1 176 ? 91.216 23.851 251.080 1.00 59.09 185 ALA B N 1
ATOM 6089 C CA . ALA B 1 176 ? 92.319 24.657 251.571 1.00 58.93 185 ALA B CA 1
ATOM 6090 C C . ALA B 1 176 ? 92.221 24.622 253.090 1.00 59.46 185 ALA B C 1
ATOM 6091 O O . ALA B 1 176 ? 91.132 24.765 253.640 1.00 60.60 185 ALA B O 1
ATOM 6093 N N . ASP B 1 177 ? 93.342 24.416 253.774 1.00 59.32 186 ASP B N 1
ATOM 6094 C CA . ASP B 1 177 ? 93.317 24.378 255.235 1.00 58.30 186 ASP B CA 1
ATOM 6095 C C . ASP B 1 177 ? 94.045 25.579 255.817 1.00 58.93 186 ASP B C 1
ATOM 6096 O O . ASP B 1 177 ? 95.280 25.616 255.862 1.00 57.55 186 ASP B O 1
ATOM 6101 N N . ASP B 1 178 ? 93.269 26.562 256.260 1.00 59.68 187 ASP B N 1
ATOM 6102 C CA . ASP B 1 178 ? 93.833 27.766 256.833 1.00 60.39 187 ASP B CA 1
ATOM 6103 C C . ASP B 1 178 ? 94.326 27.386 258.213 1.00 59.67 187 ASP B C 1
ATOM 6104 O O . ASP B 1 178 ? 95.019 28.150 258.871 1.00 60.68 187 ASP B O 1
ATOM 6109 N N . GLY B 1 179 ? 93.955 26.193 258.652 1.00 59.50 188 GLY B N 1
ATOM 6110 C CA . GLY B 1 179 ? 94.401 25.731 259.949 1.00 59.62 188 GLY B CA 1
ATOM 6111 C C . GLY B 1 179 ? 95.898 25.511 259.906 1.00 59.12 188 GLY B C 1
ATOM 6112 O O . GLY B 1 179 ? 96.622 25.998 260.755 1.00 59.57 188 GLY B O 1
ATOM 6113 N N . ALA B 1 180 ? 96.369 24.786 258.903 1.00 59.89 189 ALA B N 1
ATOM 6114 C CA . ALA B 1 180 ? 97.789 24.515 258.765 1.00 60.91 189 ALA B CA 1
ATOM 6115 C C . ALA B 1 180 ? 98.466 25.540 257.846 1.00 62.11 189 ALA B C 1
ATOM 6116 O O . ALA B 1 180 ? 99.539 25.284 257.289 1.00 63.01 189 ALA B O 1
ATOM 6118 N N . GLY B 1 181 ? 97.836 26.700 257.691 1.00 62.45 190 GLY B N 1
ATOM 6119 C CA . GLY B 1 181 ? 98.396 27.752 256.857 1.00 62.26 190 GLY B CA 1
ATOM 6120 C C . GLY B 1 181 ? 98.899 27.275 255.509 1.00 62.32 190 GLY B C 1
ATOM 6121 O O . GLY B 1 181 ? 99.989 27.642 255.068 1.00 62.72 190 GLY B O 1
ATOM 6122 N N . THR B 1 182 ? 98.083 26.471 254.841 1.00 61.41 191 THR B N 1
ATOM 6123 C CA . THR B 1 182 ? 98.448 25.910 253.551 1.00 59.87 191 THR B CA 1
ATOM 6124 C C . THR B 1 182 ? 97.545 26.440 252.438 1.00 59.83 191 THR B C 1
ATOM 6125 O O . THR B 1 182 ? 97.854 26.291 251.250 1.00 60.90 191 THR B O 1
ATOM 6129 N N . THR B 1 183 ? 96.440 27.070 252.827 1.00 58.11 192 THR B N 1
ATOM 6130 C CA . THR B 1 183 ? 95.454 27.575 251.879 1.00 55.14 192 THR B CA 1
ATOM 6131 C C . THR B 1 183 ? 95.921 27.961 250.481 1.00 55.08 192 THR B C 1
ATOM 6132 O O . THR B 1 183 ? 95.344 27.511 249.493 1.00 55.41 192 THR B O 1
ATOM 6136 N N . ASP B 1 184 ? 96.955 28.787 250.380 1.00 54.99 193 ASP B N 1
ATOM 6137 C CA . ASP B 1 184 ? 97.454 29.202 249.066 1.00 53.89 193 ASP B CA 1
ATOM 6138 C C . ASP B 1 184 ? 98.084 28.029 248.318 1.00 54.16 193 ASP B C 1
ATOM 6139 O O . ASP B 1 184 ? 97.662 27.700 247.209 1.00 55.81 193 ASP B O 1
ATOM 6144 N N . GLU B 1 185 ? 99.090 27.402 248.917 1.00 52.17 194 GLU B N 1
ATOM 6145 C CA . GLU B 1 185 ? 99.749 26.285 248.270 1.00 51.56 194 GLU B CA 1
ATOM 6146 C C . GLU B 1 185 ? 98.734 25.228 247.867 1.00 50.77 194 GLU B C 1
ATOM 6147 O O . GLU B 1 185 ? 98.904 24.551 246.842 1.00 48.34 194 GLU B O 1
ATOM 6153 N N . ASP B 1 186 ? 97.684 25.091 248.683 1.00 50.04 195 ASP B N 1
ATOM 6154 C CA . ASP B 1 186 ? 96.600 24.143 248.410 1.00 49.43 195 ASP B CA 1
ATOM 6155 C C . ASP B 1 186 ? 95.882 24.573 247.131 1.00 49.90 195 ASP B C 1
ATOM 6156 O O . ASP B 1 186 ? 95.664 23.777 246.223 1.00 50.17 195 ASP B O 1
ATOM 6161 N N . TYR B 1 187 ? 95.487 25.838 247.074 1.00 49.96 196 TYR B N 1
ATOM 6162 C CA . TYR B 1 187 ? 94.836 26.340 245.883 1.00 50.51 196 TYR B CA 1
ATOM 6163 C C . TYR B 1 187 ? 95.707 26.058 244.669 1.00 50.76 196 TYR B C 1
ATOM 6164 O O . TYR B 1 187 ? 95.216 25.586 243.650 1.00 52.76 196 TYR B O 1
ATOM 6173 N N . MET B 1 188 ? 96.999 26.361 244.782 1.00 49.32 197 MET B N 1
ATOM 6174 C CA . MET B 1 188 ? 97.936 26.143 243.688 1.00 48.36 197 MET B CA 1
ATOM 6175 C C . MET B 1 188 ? 97.830 24.713 243.188 1.00 47.62 197 MET B C 1
ATOM 6176 O O . MET B 1 188 ? 97.885 24.452 241.989 1.00 47.38 197 MET B O 1
ATOM 6181 N N . ALA B 1 189 ? 97.672 23.782 244.113 1.00 47.10 198 ALA B N 1
ATOM 6182 C CA . ALA B 1 189 ? 97.559 22.384 243.738 1.00 47.87 198 ALA B CA 1
ATOM 6183 C C . ALA B 1 189 ? 96.223 22.105 243.031 1.00 48.57 198 ALA B C 1
ATOM 6184 O O . ALA B 1 189 ? 96.187 21.626 241.895 1.00 49.12 198 ALA B O 1
ATOM 6186 N N . TRP B 1 190 ? 95.123 22.408 243.699 1.00 49.20 199 TRP B N 1
ATOM 6187 C CA . TRP B 1 190 ? 93.818 22.182 243.111 1.00 52.04 199 TRP B CA 1
ATOM 6188 C C . TRP B 1 190 ? 93.667 22.915 241.785 1.00 54.52 199 TRP B C 1
ATOM 6189 O O . TRP B 1 190 ? 92.958 22.469 240.885 1.00 55.32 199 TRP B O 1
ATOM 6200 N N . LYS B 1 191 ? 94.311 24.066 241.679 1.00 57.08 200 LYS B N 1
ATOM 6201 C CA . LYS B 1 191 ? 94.251 24.846 240.457 1.00 58.93 200 LYS B CA 1
ATOM 6202 C C . LYS B 1 191 ? 94.879 24.098 239.284 1.00 60.35 200 LYS B C 1
ATOM 6203 O O . LYS B 1 191 ? 94.208 23.778 238.300 1.00 60.11 200 LYS B O 1
ATOM 6209 N N . ASP B 1 192 ? 96.176 23.826 239.406 1.00 61.91 201 ASP B N 1
ATOM 6210 C CA . ASP B 1 192 ? 96.925 23.141 238.364 1.00 62.81 201 ASP B CA 1
ATOM 6211 C C . ASP B 1 192 ? 96.174 21.940 237.828 1.00 62.23 201 ASP B C 1
ATOM 6212 O O . ASP B 1 192 ? 96.102 21.749 236.614 1.00 63.13 201 ASP B O 1
ATOM 6217 N N . SER B 1 193 ? 95.595 21.145 238.724 1.00 61.10 202 SER B N 1
ATOM 6218 C CA . SER B 1 193 ? 94.864 19.949 238.308 1.00 59.44 202 SER B CA 1
ATOM 6219 C C . SER B 1 193 ? 93.609 20.303 237.513 1.00 57.84 202 SER B C 1
ATOM 6220 O O . SER B 1 193 ? 93.447 19.856 236.381 1.00 57.54 202 SER B O 1
ATOM 6223 N N . ILE B 1 194 ? 92.724 21.101 238.103 1.00 55.50 203 ILE B N 1
ATOM 6224 C CA . ILE B 1 194 ? 91.505 21.479 237.414 1.00 54.52 203 ILE B CA 1
ATOM 6225 C C . ILE B 1 194 ? 91.799 22.092 236.047 1.00 54.53 203 ILE B C 1
ATOM 6226 O O . ILE B 1 194 ? 91.100 21.799 235.060 1.00 53.14 203 ILE B O 1
ATOM 6231 N N . LEU B 1 195 ? 92.832 22.929 235.973 1.00 54.66 204 LEU B N 1
ATOM 6232 C CA . LEU B 1 195 ? 93.178 23.549 234.699 1.00 55.28 204 LEU B CA 1
ATOM 6233 C C . LEU B 1 195 ? 93.448 22.488 233.647 1.00 55.34 204 LEU B C 1
ATOM 6234 O O . LEU B 1 195 ? 93.038 22.615 232.494 1.00 55.76 204 LEU B O 1
ATOM 6239 N N . GLU B 1 196 ? 94.127 21.425 234.049 1.00 54.79 205 GLU B N 1
ATOM 6240 C CA . GLU B 1 196 ? 94.407 20.342 233.131 1.00 54.33 205 GLU B CA 1
ATOM 6241 C C . GLU B 1 196 ? 93.102 19.659 232.756 1.00 51.92 205 GLU B C 1
ATOM 6242 O O . GLU B 1 196 ? 92.882 19.324 231.596 1.00 50.82 205 GLU B O 1
ATOM 6248 N N . VAL B 1 197 ? 92.236 19.467 233.745 1.00 49.97 206 VAL B N 1
ATOM 6249 C CA . VAL B 1 197 ? 90.946 18.834 233.525 1.00 48.70 206 VAL B CA 1
ATOM 6250 C C . VAL B 1 197 ? 90.154 19.643 232.520 1.00 49.73 206 VAL B C 1
ATOM 6251 O O . VAL B 1 197 ? 89.789 19.135 231.454 1.00 49.40 206 VAL B O 1
ATOM 6255 N N . LEU B 1 198 ? 89.895 20.906 232.854 1.00 49.12 207 LEU B N 1
ATOM 6256 C CA . LEU B 1 198 ? 89.130 21.772 231.960 1.00 49.25 207 LEU B CA 1
ATOM 6257 C C . LEU B 1 198 ? 89.694 21.759 230.542 1.00 49.49 207 LEU B C 1
ATOM 6258 O O . LEU B 1 198 ? 88.949 21.686 229.572 1.00 51.01 207 LEU B O 1
ATOM 6263 N N . LYS B 1 199 ? 91.013 21.822 230.419 1.00 50.27 208 LYS B N 1
ATOM 6264 C CA . LYS B 1 199 ? 91.634 21.807 229.107 1.00 51.90 208 LYS B CA 1
ATOM 6265 C C . LYS B 1 199 ? 91.069 20.693 228.232 1.00 52.35 208 LYS B C 1
ATOM 6266 O O . LYS B 1 199 ? 90.870 20.866 227.036 1.00 50.85 208 LYS B O 1
ATOM 6272 N N . ASP B 1 200 ? 90.799 19.553 228.847 1.00 54.32 209 ASP B N 1
ATOM 6273 C CA . ASP B 1 200 ? 90.260 18.414 228.128 1.00 57.14 209 ASP B CA 1
ATOM 6274 C C . ASP B 1 200 ? 88.766 18.557 227.930 1.00 56.76 209 ASP B C 1
ATOM 6275 O O . ASP B 1 200 ? 88.301 18.682 226.806 1.00 56.51 209 ASP B O 1
ATOM 6280 N N . GLU B 1 201 ? 88.023 18.550 229.030 1.00 56.91 210 GLU B N 1
ATOM 6281 C CA . GLU B 1 201 ? 86.572 18.675 228.998 1.00 56.59 210 GLU B CA 1
ATOM 6282 C C . GLU B 1 201 ? 86.084 19.671 227.971 1.00 57.00 210 GLU B C 1
ATOM 6283 O O . GLU B 1 201 ? 85.002 19.495 227.400 1.00 57.15 210 GLU B O 1
ATOM 6289 N N . LEU B 1 202 ? 86.878 20.716 227.738 1.00 55.85 211 LEU B N 1
ATOM 6290 C CA . LEU B 1 202 ? 86.499 21.751 226.792 1.00 55.09 211 LEU B CA 1
ATOM 6291 C C . LEU B 1 202 ? 87.301 21.825 225.502 1.00 55.95 211 LEU B C 1
ATOM 6292 O O . LEU B 1 202 ? 87.004 22.650 224.635 1.00 57.08 211 LEU B O 1
ATOM 6297 N N . HIS B 1 203 ? 88.290 20.947 225.359 1.00 56.10 212 HIS B N 1
ATOM 6298 C CA . HIS B 1 203 ? 89.147 20.926 224.172 1.00 55.04 212 HIS B CA 1
ATOM 6299 C C . HIS B 1 203 ? 89.659 22.346 223.978 1.00 54.63 212 HIS B C 1
ATOM 6300 O O . HIS B 1 203 ? 89.423 22.965 222.948 1.00 54.35 212 HIS B O 1
ATOM 6307 N N . LEU B 1 204 ? 90.343 22.870 224.981 1.00 56.22 213 LEU B N 1
ATOM 6308 C CA . LEU B 1 204 ? 90.877 24.216 224.901 1.00 57.31 213 LEU B CA 1
ATOM 6309 C C . LEU B 1 204 ? 92.305 24.187 224.383 1.00 59.76 213 LEU B C 1
ATOM 6310 O O . LEU B 1 204 ? 93.015 23.204 224.561 1.00 59.83 213 LEU B O 1
ATOM 6315 N N . ASP B 1 205 ? 92.730 25.258 223.728 1.00 63.51 214 ASP B N 1
ATOM 6316 C CA . ASP B 1 205 ? 94.104 25.317 223.237 1.00 67.17 214 ASP B CA 1
ATOM 6317 C C . ASP B 1 205 ? 94.847 26.347 224.101 1.00 68.79 214 ASP B C 1
ATOM 6318 O O . ASP B 1 205 ? 94.509 27.535 224.115 1.00 68.13 214 ASP B O 1
ATOM 6323 N N . GLU B 1 206 ? 95.854 25.884 224.834 1.00 71.01 215 GLU B N 1
ATOM 6324 C CA . GLU B 1 206 ? 96.620 26.769 225.701 1.00 72.65 215 GLU B CA 1
ATOM 6325 C C . GLU B 1 206 ? 97.556 27.726 224.974 1.00 72.47 215 GLU B C 1
ATOM 6326 O O . GLU B 1 206 ? 98.113 27.411 223.923 1.00 72.66 215 GLU B O 1
ATOM 6332 N N . GLN B 1 207 ? 97.729 28.896 225.572 1.00 72.53 216 GLN B N 1
ATOM 6333 C CA . GLN B 1 207 ? 98.606 29.928 225.052 1.00 72.53 216 GLN B CA 1
ATOM 6334 C C . GLN B 1 207 ? 99.507 30.301 226.202 1.00 73.94 216 GLN B C 1
ATOM 6335 O O . GLN B 1 207 ? 99.441 29.709 227.273 1.00 74.92 216 GLN B O 1
ATOM 6341 N N . GLU B 1 208 ? 100.328 31.316 225.999 1.00 76.03 217 GLU B N 1
ATOM 6342 C CA . GLU B 1 208 ? 101.216 31.740 227.063 1.00 77.51 217 GLU B CA 1
ATOM 6343 C C . GLU B 1 208 ? 100.541 32.838 227.858 1.00 76.98 217 GLU B C 1
ATOM 6344 O O . GLU B 1 208 ? 100.058 33.820 227.290 1.00 77.55 217 GLU B O 1
ATOM 6350 N N . ALA B 1 209 ? 100.515 32.655 229.175 1.00 75.50 218 ALA B N 1
ATOM 6351 C CA . ALA B 1 209 ? 99.897 33.603 230.092 1.00 74.29 218 ALA B CA 1
ATOM 6352 C C . ALA B 1 209 ? 100.100 35.065 229.718 1.00 73.33 218 ALA B C 1
ATOM 6353 O O . ALA B 1 209 ? 101.205 35.488 229.378 1.00 73.37 218 ALA B O 1
ATOM 6355 N N . LYS B 1 210 ? 99.017 35.831 229.791 1.00 72.21 219 LYS B N 1
ATOM 6356 C CA . LYS B 1 210 ? 99.036 37.254 229.476 1.00 70.62 219 LYS B CA 1
ATOM 6357 C C . LYS B 1 210 ? 97.795 37.937 230.055 1.00 68.75 219 LYS B C 1
ATOM 6358 O O . LYS B 1 210 ? 96.665 37.547 229.765 1.00 67.74 219 LYS B O 1
ATOM 6364 N N . PHE B 1 211 ? 98.025 38.950 230.884 1.00 67.01 220 PHE B N 1
ATOM 6365 C CA . PHE B 1 211 ? 96.955 39.698 231.533 1.00 66.97 220 PHE B CA 1
ATOM 6366 C C . PHE B 1 211 ? 95.917 40.240 230.556 1.00 65.84 220 PHE B C 1
ATOM 6367 O O . PHE B 1 211 ? 96.194 40.394 229.377 1.00 64.80 220 PHE B O 1
ATOM 6375 N N . THR B 1 212 ? 94.720 40.522 231.066 1.00 66.06 221 THR B N 1
ATOM 6376 C CA . THR B 1 212 ? 93.614 41.083 230.281 1.00 66.68 221 THR B CA 1
ATOM 6377 C C . THR B 1 212 ? 92.785 41.915 231.251 1.00 66.62 221 THR B C 1
ATOM 6378 O O . THR B 1 212 ? 92.250 41.372 232.213 1.00 67.40 221 THR B O 1
ATOM 6382 N N . SER B 1 213 ? 92.669 43.217 231.026 1.00 66.32 222 SER B N 1
ATOM 6383 C CA . SER B 1 213 ? 91.876 44.026 231.948 1.00 67.12 222 SER B CA 1
ATOM 6384 C C . SER B 1 213 ? 90.391 43.811 231.678 1.00 67.79 222 SER B C 1
ATOM 6385 O O . SER B 1 213 ? 89.963 43.780 230.526 1.00 68.24 222 SER B O 1
ATOM 6388 N N . GLN B 1 214 ? 89.612 43.637 232.739 1.00 67.89 223 GLN B N 1
ATOM 6389 C CA . GLN B 1 214 ? 88.179 43.463 232.587 1.00 69.63 223 GLN B CA 1
ATOM 6390 C C . GLN B 1 214 ? 87.555 44.843 232.705 1.00 71.92 223 GLN B C 1
ATOM 6391 O O . GLN B 1 214 ? 86.334 44.992 232.755 1.00 71.94 223 GLN B O 1
ATOM 6397 N N . PHE B 1 215 ? 88.426 45.849 232.724 1.00 74.75 224 PHE B N 1
ATOM 6398 C CA . PHE B 1 215 ? 88.034 47.246 232.863 1.00 77.56 224 PHE B CA 1
ATOM 6399 C C . PHE B 1 215 ? 88.663 48.096 231.780 1.00 79.86 224 PHE B C 1
ATOM 6400 O O . PHE B 1 215 ? 89.348 47.586 230.899 1.00 80.94 224 PHE B O 1
ATOM 6408 N N . GLN B 1 216 ? 88.423 49.401 231.870 1.00 81.99 225 GLN B N 1
ATOM 6409 C CA . GLN B 1 216 ? 88.982 50.378 230.948 1.00 84.65 225 GLN B CA 1
ATOM 6410 C C . GLN B 1 216 ? 89.625 51.461 231.810 1.00 86.05 225 GLN B C 1
ATOM 6411 O O . GLN B 1 216 ? 88.948 52.367 232.310 1.00 85.74 225 GLN B O 1
ATOM 6417 N N . TYR B 1 217 ? 90.941 51.336 231.983 1.00 87.86 226 TYR B N 1
ATOM 6418 C CA . TYR B 1 217 ? 91.756 52.252 232.782 1.00 88.97 226 TYR B CA 1
ATOM 6419 C C . TYR B 1 217 ? 92.156 53.491 231.984 1.00 89.44 226 TYR B C 1
ATOM 6420 O O . TYR B 1 217 ? 93.125 53.468 231.221 1.00 89.60 226 TYR B O 1
ATOM 6429 N N . THR B 1 218 ? 91.394 54.568 232.162 1.00 89.87 227 THR B N 1
ATOM 6430 C CA . THR B 1 218 ? 91.657 55.825 231.467 1.00 89.05 227 THR B CA 1
ATOM 6431 C C . THR B 1 218 ? 91.922 56.982 232.430 1.00 88.12 227 THR B C 1
ATOM 6432 O O . THR B 1 218 ? 90.996 57.606 232.953 1.00 87.17 227 THR B O 1
ATOM 6436 N N . VAL B 1 219 ? 93.213 57.239 232.649 1.00 87.91 228 VAL B N 1
ATOM 6437 C CA . VAL B 1 219 ? 93.711 58.294 233.535 1.00 87.32 228 VAL B CA 1
ATOM 6438 C C . VAL B 1 219 ? 93.012 59.637 233.308 1.00 87.23 228 VAL B C 1
ATOM 6439 O O . VAL B 1 219 ? 92.719 60.010 232.170 1.00 86.73 228 VAL B O 1
ATOM 6443 N N . LEU B 1 220 ? 92.743 60.357 234.395 1.00 86.97 229 LEU B N 1
ATOM 6444 C CA . LEU B 1 220 ? 92.094 61.658 234.296 1.00 87.60 229 LEU B CA 1
ATOM 6445 C C . LEU B 1 220 ? 93.021 62.799 234.727 1.00 88.66 229 LEU B C 1
ATOM 6446 O O . LEU B 1 220 ? 94.235 62.596 234.869 1.00 88.15 229 LEU B O 1
ATOM 6451 N N . ASN B 1 221 ? 92.454 63.993 234.928 1.00 90.07 230 ASN B N 1
ATOM 6452 C CA . ASN B 1 221 ? 93.246 65.160 235.333 1.00 91.41 230 ASN B CA 1
ATOM 6453 C C . ASN B 1 221 ? 92.674 66.108 236.395 1.00 91.11 230 ASN B C 1
ATOM 6454 O O . ASN B 1 221 ? 93.399 66.583 237.275 1.00 88.74 230 ASN B O 1
ATOM 6459 N N . GLU B 1 222 ? 91.380 66.386 236.291 1.00 92.70 231 GLU B N 1
ATOM 6460 C CA . GLU B 1 222 ? 90.668 67.247 237.231 1.00 94.61 231 GLU B CA 1
ATOM 6461 C C . GLU B 1 222 ? 90.549 66.385 238.491 1.00 94.40 231 GLU B C 1
ATOM 6462 O O . GLU B 1 222 ? 91.138 65.308 238.543 1.00 95.45 231 GLU B O 1
ATOM 6468 N N . ILE B 1 223 ? 89.836 66.841 239.516 1.00 93.17 232 ILE B N 1
ATOM 6469 C CA . ILE B 1 223 ? 89.671 66.006 240.708 1.00 92.24 232 ILE B CA 1
ATOM 6470 C C . ILE B 1 223 ? 88.264 66.187 241.300 1.00 92.39 232 ILE B C 1
ATOM 6471 O O . ILE B 1 223 ? 88.080 66.224 242.514 1.00 91.64 232 ILE B O 1
ATOM 6476 N N . THR B 1 224 ? 87.278 66.274 240.411 1.00 92.48 233 THR B N 1
ATOM 6477 C CA . THR B 1 224 ? 85.871 66.458 240.765 1.00 93.39 233 THR B CA 1
ATOM 6478 C C . THR B 1 224 ? 85.419 65.847 242.081 1.00 94.58 233 THR B C 1
ATOM 6479 O O . THR B 1 224 ? 85.982 64.863 242.551 1.00 94.83 233 THR B O 1
ATOM 6483 N N . ASP B 1 225 ? 84.383 66.444 242.664 1.00 96.10 234 ASP B N 1
ATOM 6484 C CA . ASP B 1 225 ? 83.814 65.976 243.920 1.00 97.98 234 ASP B CA 1
ATOM 6485 C C . ASP B 1 225 ? 82.755 64.923 243.623 1.00 99.31 234 ASP B C 1
ATOM 6486 O O . ASP B 1 225 ? 81.995 64.524 244.506 1.00 100.18 234 ASP B O 1
ATOM 6491 N N . SER B 1 226 ? 82.709 64.489 242.364 1.00 100.14 235 SER B N 1
ATOM 6492 C CA . SER B 1 226 ? 81.773 63.457 241.922 1.00 100.30 235 SER B CA 1
ATOM 6493 C C . SER B 1 226 ? 82.516 62.126 242.021 1.00 101.29 235 SER B C 1
ATOM 6494 O O . SER B 1 226 ? 81.920 61.051 241.884 1.00 102.35 235 SER B O 1
ATOM 6497 N N . MET B 1 227 ? 83.823 62.216 242.266 1.00 101.15 236 MET B N 1
ATOM 6498 C CA . MET B 1 227 ? 84.693 61.047 242.367 1.00 100.94 236 MET B CA 1
ATOM 6499 C C . MET B 1 227 ? 84.816 60.476 243.793 1.00 101.14 236 MET B C 1
ATOM 6500 O O . MET B 1 227 ? 83.816 60.322 244.512 1.00 100.86 236 MET B O 1
ATOM 6505 N N . SER B 1 228 ? 86.047 60.147 244.187 1.00 100.61 237 SER B N 1
ATOM 6506 C CA . SER B 1 228 ? 86.316 59.598 245.514 1.00 99.10 237 SER B CA 1
ATOM 6507 C C . SER B 1 228 ? 87.803 59.636 245.852 1.00 97.64 237 SER B C 1
ATOM 6508 O O . SER B 1 228 ? 88.655 59.299 245.029 1.00 96.72 237 SER B O 1
ATOM 6511 N N . LEU B 1 229 ? 88.102 60.055 247.074 1.00 96.42 238 LEU B N 1
ATOM 6512 C CA . LEU B 1 229 ? 89.475 60.126 247.540 1.00 95.06 238 LEU B CA 1
ATOM 6513 C C . LEU B 1 229 ? 89.715 59.120 248.664 1.00 94.48 238 LEU B C 1
ATOM 6514 O O . LEU B 1 229 ? 90.720 59.185 249.377 1.00 94.16 238 LEU B O 1
ATOM 6519 N N . GLY B 1 230 ? 88.788 58.177 248.804 1.00 92.60 239 GLY B N 1
ATOM 6520 C CA . GLY B 1 230 ? 88.917 57.176 249.841 1.00 90.40 239 GLY B CA 1
ATOM 6521 C C . GLY B 1 230 ? 87.635 56.915 250.602 1.00 89.21 239 GLY B C 1
ATOM 6522 O O . GLY B 1 230 ? 87.613 56.079 251.508 1.00 88.82 239 GLY B O 1
ATOM 6523 N N . GLU B 1 231 ? 86.567 57.629 250.254 1.00 87.80 240 GLU B N 1
ATOM 6524 C CA . GLU B 1 231 ? 85.292 57.425 250.934 1.00 86.80 240 GLU B CA 1
ATOM 6525 C C . GLU B 1 231 ? 84.875 55.974 250.750 1.00 85.01 240 GLU B C 1
ATOM 6526 O O . GLU B 1 231 ? 84.685 55.515 249.630 1.00 84.84 240 GLU B O 1
ATOM 6532 N N . PRO B 1 232 ? 84.733 55.231 251.854 1.00 83.63 241 PRO B N 1
ATOM 6533 C CA . PRO B 1 232 ? 84.340 53.825 251.806 1.00 82.78 241 PRO B CA 1
ATOM 6534 C C . PRO B 1 232 ? 83.240 53.626 250.778 1.00 81.30 241 PRO B C 1
ATOM 6535 O O . PRO B 1 232 ? 83.511 53.429 249.603 1.00 80.09 241 PRO B O 1
ATOM 6539 N N . SER B 1 233 ? 81.994 53.682 251.225 1.00 81.56 242 SER B N 1
ATOM 6540 C CA . SER B 1 233 ? 80.866 53.535 250.318 1.00 82.31 242 SER B CA 1
ATOM 6541 C C . SER B 1 233 ? 80.942 54.729 249.379 1.00 83.84 242 SER B C 1
ATOM 6542 O O . SER B 1 233 ? 81.813 55.592 249.536 1.00 84.85 242 SER B O 1
ATOM 6545 N N . ALA B 1 234 ? 80.037 54.781 248.408 1.00 84.74 243 ALA B N 1
ATOM 6546 C CA . ALA B 1 234 ? 80.015 55.881 247.459 1.00 84.72 243 ALA B CA 1
ATOM 6547 C C . ALA B 1 234 ? 79.143 57.001 248.012 1.00 84.86 243 ALA B C 1
ATOM 6548 O O . ALA B 1 234 ? 79.258 58.147 247.584 1.00 85.22 243 ALA B O 1
ATOM 6550 N N . HIS B 1 235 ? 78.272 56.668 248.963 1.00 85.29 244 HIS B N 1
ATOM 6551 C CA . HIS B 1 235 ? 77.380 57.658 249.573 1.00 86.33 244 HIS B CA 1
ATOM 6552 C C . HIS B 1 235 ? 78.175 58.793 250.218 1.00 87.27 244 HIS B C 1
ATOM 6553 O O . HIS B 1 235 ? 77.722 59.942 250.265 1.00 86.84 244 HIS B O 1
ATOM 6555 N N . TYR B 1 236 ? 79.365 58.456 250.712 1.00 88.48 245 TYR B N 1
ATOM 6556 C CA . TYR B 1 236 ? 80.249 59.419 251.361 1.00 88.56 245 TYR B CA 1
ATOM 6557 C C . TYR B 1 236 ? 80.880 60.362 250.344 1.00 88.74 245 TYR B C 1
ATOM 6558 O O . TYR B 1 236 ? 81.780 61.130 250.684 1.00 87.86 245 TYR B O 1
ATOM 6560 N N . LEU B 1 237 ? 80.401 60.296 249.101 1.00 90.05 246 LEU B N 1
ATOM 6561 C CA . LEU B 1 237 ? 80.908 61.141 248.016 1.00 91.16 246 LEU B CA 1
ATOM 6562 C C . LEU B 1 237 ? 80.237 62.507 248.065 1.00 91.48 246 LEU B C 1
ATOM 6563 O O . LEU B 1 237 ? 79.021 62.603 248.240 1.00 91.57 246 LEU B O 1
ATOM 6565 N N . PRO B 1 238 ? 81.025 63.585 247.914 1.00 91.84 247 PRO B N 1
ATOM 6566 C CA . PRO B 1 238 ? 80.435 64.921 247.952 1.00 92.18 247 PRO B CA 1
ATOM 6567 C C . PRO B 1 238 ? 79.192 64.962 247.080 1.00 93.62 247 PRO B C 1
ATOM 6568 O O . PRO B 1 238 ? 78.114 65.346 247.541 1.00 93.88 247 PRO B O 1
ATOM 6572 N N . SER B 1 239 ? 79.362 64.532 245.828 1.00 94.80 248 SER B N 1
ATOM 6573 C CA . SER B 1 239 ? 78.298 64.498 244.825 1.00 95.61 248 SER B CA 1
ATOM 6574 C C . SER B 1 239 ? 76.935 64.104 245.395 1.00 96.46 248 SER B C 1
ATOM 6575 O O . SER B 1 239 ? 75.898 64.333 244.774 1.00 96.24 248 SER B O 1
ATOM 6577 N N . HIS B 1 240 ? 76.938 63.502 246.576 1.00 97.86 249 HIS B N 1
ATOM 6578 C CA . HIS B 1 240 ? 75.700 63.112 247.224 1.00 99.34 249 HIS B CA 1
ATOM 6579 C C . HIS B 1 240 ? 75.586 63.911 248.521 1.00 100.41 249 HIS B C 1
ATOM 6580 O O . HIS B 1 240 ? 75.726 63.365 249.611 1.00 101.70 249 HIS B O 1
ATOM 6582 N N . GLN B 1 241 ? 75.350 65.213 248.398 1.00 100.88 250 GLN B N 1
ATOM 6583 C CA . GLN B 1 241 ? 75.218 66.071 249.567 1.00 101.84 250 GLN B CA 1
ATOM 6584 C C . GLN B 1 241 ? 73.963 65.703 250.366 1.00 102.81 250 GLN B C 1
ATOM 6585 O O . GLN B 1 241 ? 73.787 66.152 251.504 1.00 103.13 250 GLN B O 1
ATOM 6587 N N . LEU B 1 242 ? 73.099 64.884 249.763 1.00 103.25 251 LEU B N 1
ATOM 6588 C CA . LEU B 1 242 ? 71.850 64.441 250.395 1.00 102.58 251 LEU B CA 1
ATOM 6589 C C . LEU B 1 242 ? 72.062 63.189 251.248 1.00 102.15 251 LEU B C 1
ATOM 6590 O O . LEU B 1 242 ? 72.372 63.275 252.438 1.00 101.44 251 LEU B O 1
ATOM 6592 N N . ASP B 1 247 ? 72.895 66.953 259.371 1.00 78.73 256 ASP B N 1
ATOM 6593 C CA . ASP B 1 247 ? 73.403 66.624 260.700 1.00 80.71 256 ASP B CA 1
ATOM 6594 C C . ASP B 1 247 ? 72.358 65.955 261.596 1.00 80.98 256 ASP B C 1
ATOM 6595 O O . ASP B 1 247 ? 72.373 66.137 262.818 1.00 79.91 256 ASP B O 1
ATOM 6597 N N . GLY B 1 248 ? 71.460 65.179 260.989 1.00 82.64 257 GLY B N 1
ATOM 6598 C CA . GLY B 1 248 ? 70.430 64.490 261.755 1.00 84.81 257 GLY B CA 1
ATOM 6599 C C . GLY B 1 248 ? 70.602 62.979 261.740 1.00 84.05 257 GLY B C 1
ATOM 6600 O O . GLY B 1 248 ? 71.452 62.465 261.008 1.00 84.67 257 GLY B O 1
ATOM 6601 N N . ILE B 1 249 ? 69.810 62.270 262.547 1.00 83.77 258 ILE B N 1
ATOM 6602 C CA . ILE B 1 249 ? 69.892 60.809 262.618 1.00 83.07 258 ILE B CA 1
ATOM 6603 C C . ILE B 1 249 ? 70.175 60.238 261.232 1.00 84.13 258 ILE B C 1
ATOM 6604 O O . ILE B 1 249 ? 69.452 60.534 260.277 1.00 84.10 258 ILE B O 1
ATOM 6609 N N . GLN B 1 250 ? 71.224 59.418 261.137 1.00 84.89 259 GLN B N 1
ATOM 6610 C CA . GLN B 1 250 ? 71.643 58.789 259.877 1.00 83.50 259 GLN B CA 1
ATOM 6611 C C . GLN B 1 250 ? 71.084 57.368 259.776 1.00 82.45 259 GLN B C 1
ATOM 6612 O O . GLN B 1 250 ? 71.539 56.463 260.470 1.00 81.29 259 GLN B O 1
ATOM 6618 N N . LEU B 1 251 ? 70.097 57.183 258.904 1.00 82.22 260 LEU B N 1
ATOM 6619 C CA . LEU B 1 251 ? 69.432 55.887 258.738 1.00 82.72 260 LEU B CA 1
ATOM 6620 C C . LEU B 1 251 ? 69.972 55.004 257.625 1.00 83.10 260 LEU B C 1
ATOM 6621 O O . LEU B 1 251 ? 71.158 54.998 257.313 1.00 83.58 260 LEU B O 1
ATOM 6626 N N . GLY B 1 252 ? 69.063 54.252 257.020 1.00 83.42 261 GLY B N 1
ATOM 6627 C CA . GLY B 1 252 ? 69.438 53.382 255.930 1.00 83.07 261 GLY B CA 1
ATOM 6628 C C . GLY B 1 252 ? 70.168 52.189 256.481 1.00 82.62 261 GLY B C 1
ATOM 6629 O O . GLY B 1 252 ? 70.757 52.282 257.557 1.00 83.43 261 GLY B O 1
ATOM 6630 N N . PRO B 1 253 ? 70.112 51.039 255.794 1.00 81.71 262 PRO B N 1
ATOM 6631 C CA . PRO B 1 253 ? 70.806 49.837 256.267 1.00 80.38 262 PRO B CA 1
ATOM 6632 C C . PRO B 1 253 ? 72.322 49.883 256.052 1.00 79.24 262 PRO B C 1
ATOM 6633 O O . PRO B 1 253 ? 72.826 49.827 254.924 1.00 78.31 262 PRO B O 1
ATOM 6637 N N . PHE B 1 254 ? 73.043 49.991 257.159 1.00 78.20 263 PHE B N 1
ATOM 6638 C CA . PHE B 1 254 ? 74.488 50.039 257.097 1.00 77.24 263 PHE B CA 1
ATOM 6639 C C . PHE B 1 254 ? 75.037 48.623 257.076 1.00 77.01 263 PHE B C 1
ATOM 6640 O O . PHE B 1 254 ? 74.474 47.707 257.692 1.00 76.55 263 PHE B O 1
ATOM 6648 N N . ASP B 1 255 ? 76.132 48.443 256.349 1.00 76.29 264 ASP B N 1
ATOM 6649 C CA . ASP B 1 255 ? 76.774 47.146 256.256 1.00 74.70 264 ASP B CA 1
ATOM 6650 C C . ASP B 1 255 ? 77.982 47.140 255.327 1.00 74.53 264 ASP B C 1
ATOM 6651 O O . ASP B 1 255 ? 78.605 48.169 255.079 1.00 74.86 264 ASP B O 1
ATOM 6656 N N . LEU B 1 256 ? 78.297 45.959 254.823 1.00 73.55 265 LEU B N 1
ATOM 6657 C CA . LEU B 1 256 ? 79.432 45.775 253.945 1.00 73.18 265 LEU B CA 1
ATOM 6658 C C . LEU B 1 256 ? 79.376 46.685 252.730 1.00 74.16 265 LEU B C 1
ATOM 6659 O O . LEU B 1 256 ? 80.414 47.030 252.168 1.00 74.05 265 LEU B O 1
ATOM 6664 N N . SER B 1 257 ? 78.167 47.074 252.331 1.00 75.34 266 SER B N 1
ATOM 6665 C CA . SER B 1 257 ? 77.983 47.954 251.168 1.00 75.54 266 SER B CA 1
ATOM 6666 C C . SER B 1 257 ? 78.036 49.407 251.601 1.00 76.40 266 SER B C 1
ATOM 6667 O O . SER B 1 257 ? 78.681 50.239 250.957 1.00 76.12 266 SER B O 1
ATOM 6670 N N . GLN B 1 258 ? 77.374 49.688 252.721 1.00 77.03 267 GLN B N 1
ATOM 6671 C CA . GLN B 1 258 ? 77.291 51.034 253.269 1.00 76.84 267 GLN B CA 1
ATOM 6672 C C . GLN B 1 258 ? 77.549 51.062 254.776 1.00 76.30 267 GLN B C 1
ATOM 6673 O O . GLN B 1 258 ? 76.607 50.992 255.564 1.00 77.05 267 GLN B O 1
ATOM 6679 N N . PRO B 1 259 ? 78.830 51.167 255.193 1.00 75.16 268 PRO B N 1
ATOM 6680 C CA . PRO B 1 259 ? 79.163 51.204 256.622 1.00 74.39 268 PRO B CA 1
ATOM 6681 C C . PRO B 1 259 ? 78.459 52.374 257.306 1.00 75.06 268 PRO B C 1
ATOM 6682 O O . PRO B 1 259 ? 77.402 52.817 256.861 1.00 75.39 268 PRO B O 1
ATOM 6686 N N . TYR B 1 260 ? 79.039 52.849 258.401 1.00 74.71 269 TYR B N 1
ATOM 6687 C CA . TYR B 1 260 ? 78.522 54.005 259.127 1.00 72.25 269 TYR B CA 1
ATOM 6688 C C . TYR B 1 260 ? 79.737 54.611 259.798 1.00 72.13 269 TYR B C 1
ATOM 6689 O O . TYR B 1 260 ? 80.272 54.029 260.739 1.00 72.09 269 TYR B O 1
ATOM 6698 N N . ILE B 1 261 ? 80.206 55.755 259.312 1.00 71.45 270 ILE B N 1
ATOM 6699 C CA . ILE B 1 261 ? 81.369 56.348 259.952 1.00 69.87 270 ILE B CA 1
ATOM 6700 C C . ILE B 1 261 ? 80.905 56.680 261.361 1.00 70.09 270 ILE B C 1
ATOM 6701 O O . ILE B 1 261 ? 79.967 57.450 261.548 1.00 69.76 270 ILE B O 1
ATOM 6706 N N . ALA B 1 262 ? 81.534 56.053 262.346 1.00 70.31 271 ALA B N 1
ATOM 6707 C CA . ALA B 1 262 ? 81.197 56.294 263.737 1.00 69.98 271 ALA B CA 1
ATOM 6708 C C . ALA B 1 262 ? 82.477 56.723 264.429 1.00 71.33 271 ALA B C 1
ATOM 6709 O O . ALA B 1 262 ? 83.574 56.337 264.016 1.00 71.61 271 ALA B O 1
ATOM 6711 N N . PRO B 1 263 ? 82.358 57.563 265.468 1.00 71.86 272 PRO B N 1
ATOM 6712 C CA . PRO B 1 263 ? 83.508 58.056 266.226 1.00 71.34 272 PRO B CA 1
ATOM 6713 C C . PRO B 1 263 ? 83.824 57.225 267.470 1.00 71.69 272 PRO B C 1
ATOM 6714 O O . PRO B 1 263 ? 82.933 56.617 268.081 1.00 71.40 272 PRO B O 1
ATOM 6718 N N . ILE B 1 264 ? 85.102 57.192 267.834 1.00 71.34 273 ILE B N 1
ATOM 6719 C CA . ILE B 1 264 ? 85.514 56.450 269.010 1.00 71.55 273 ILE B CA 1
ATOM 6720 C C . ILE B 1 264 ? 85.498 57.433 270.169 1.00 71.87 273 ILE B C 1
ATOM 6721 O O . ILE B 1 264 ? 86.475 58.134 270.410 1.00 72.49 273 ILE B O 1
ATOM 6726 N N . VAL B 1 265 ? 84.382 57.492 270.881 1.00 72.04 274 VAL B N 1
ATOM 6727 C CA . VAL B 1 265 ? 84.255 58.402 272.010 1.00 70.84 274 VAL B CA 1
ATOM 6728 C C . VAL B 1 265 ? 85.355 58.176 273.058 1.00 71.45 274 VAL B C 1
ATOM 6729 O O . VAL B 1 265 ? 86.036 59.120 273.442 1.00 71.88 274 VAL B O 1
ATOM 6733 N N . LYS B 1 266 ? 85.541 56.932 273.502 1.00 72.00 275 LYS B N 1
ATOM 6734 C CA . LYS B 1 266 ? 86.561 56.603 274.506 1.00 71.36 275 LYS B CA 1
ATOM 6735 C C . LYS B 1 266 ? 87.511 55.497 274.041 1.00 71.28 275 LYS B C 1
ATOM 6736 O O . LYS B 1 266 ? 87.192 54.726 273.134 1.00 70.83 275 LYS B O 1
ATOM 6742 N N . SER B 1 267 ? 88.677 55.429 274.681 1.00 70.78 276 SER B N 1
ATOM 6743 C CA . SER B 1 267 ? 89.694 54.422 274.375 1.00 69.15 276 SER B CA 1
ATOM 6744 C C . SER B 1 267 ? 90.738 54.395 275.482 1.00 70.83 276 SER B C 1
ATOM 6745 O O . SER B 1 267 ? 91.139 55.445 275.993 1.00 72.40 276 SER B O 1
ATOM 6748 N N . ARG B 1 268 ? 91.179 53.196 275.849 1.00 71.44 277 ARG B N 1
ATOM 6749 C CA . ARG B 1 268 ? 92.188 53.031 276.891 1.00 71.10 277 ARG B CA 1
ATOM 6750 C C . ARG B 1 268 ? 92.971 51.746 276.687 1.00 70.73 277 ARG B C 1
ATOM 6751 O O . ARG B 1 268 ? 92.416 50.747 276.217 1.00 70.20 277 ARG B O 1
ATOM 6759 N N . GLU B 1 269 ? 94.260 51.774 277.026 1.00 70.29 278 GLU B N 1
ATOM 6760 C CA . GLU B 1 269 ? 95.110 50.582 276.911 1.00 70.09 278 GLU B CA 1
ATOM 6761 C C . GLU B 1 269 ? 94.521 49.528 277.871 1.00 69.31 278 GLU B C 1
ATOM 6762 O O . GLU B 1 269 ? 93.749 49.872 278.777 1.00 70.84 278 GLU B O 1
ATOM 6768 N N . LEU B 1 270 ? 94.871 48.257 277.691 1.00 65.74 279 LEU B N 1
ATOM 6769 C CA . LEU B 1 270 ? 94.344 47.232 278.578 1.00 62.18 279 LEU B CA 1
ATOM 6770 C C . LEU B 1 270 ? 95.402 46.324 279.161 1.00 62.72 279 LEU B C 1
ATOM 6771 O O . LEU B 1 270 ? 95.122 45.569 280.094 1.00 61.97 279 LEU B O 1
ATOM 6776 N N . PHE B 1 271 ? 96.617 46.406 278.619 1.00 63.71 280 PHE B N 1
ATOM 6777 C CA . PHE B 1 271 ? 97.742 45.594 279.099 1.00 64.53 280 PHE B CA 1
ATOM 6778 C C . PHE B 1 271 ? 98.835 46.413 279.791 1.00 65.44 280 PHE B C 1
ATOM 6779 O O . PHE B 1 271 ? 99.201 47.487 279.319 1.00 65.82 280 PHE B O 1
ATOM 6787 N N . SER B 1 272 ? 99.347 45.893 280.907 1.00 66.11 281 SER B N 1
ATOM 6788 C CA . SER B 1 272 ? 100.430 46.541 281.642 1.00 66.47 281 SER B CA 1
ATOM 6789 C C . SER B 1 272 ? 101.741 46.004 281.097 1.00 67.90 281 SER B C 1
ATOM 6790 O O . SER B 1 272 ? 102.764 46.057 281.772 1.00 67.70 281 SER B O 1
ATOM 6793 N N . SER B 1 273 ? 101.705 45.482 279.872 1.00 69.58 282 SER B N 1
ATOM 6794 C CA . SER B 1 273 ? 102.900 44.923 279.268 1.00 70.35 282 SER B CA 1
ATOM 6795 C C . SER B 1 273 ? 103.674 45.970 278.514 1.00 70.51 282 SER B C 1
ATOM 6796 O O . SER B 1 273 ? 103.133 46.993 278.095 1.00 70.22 282 SER B O 1
ATOM 6799 N N . ASN B 1 274 ? 104.950 45.664 278.335 1.00 71.48 283 ASN B N 1
ATOM 6800 C CA . ASN B 1 274 ? 105.924 46.518 277.672 1.00 72.29 283 ASN B CA 1
ATOM 6801 C C . ASN B 1 274 ? 106.066 46.238 276.190 1.00 73.33 283 ASN B C 1
ATOM 6802 O O . ASN B 1 274 ? 106.604 47.069 275.452 1.00 74.53 283 ASN B O 1
ATOM 6807 N N . ASP B 1 275 ? 105.589 45.068 275.761 1.00 73.02 284 ASP B N 1
ATOM 6808 C CA . ASP B 1 275 ? 105.692 44.664 274.363 1.00 71.15 284 ASP B CA 1
ATOM 6809 C C . ASP B 1 275 ? 104.342 44.473 273.707 1.00 70.04 284 ASP B C 1
ATOM 6810 O O . ASP B 1 275 ? 104.123 44.952 272.594 1.00 70.99 284 ASP B O 1
ATOM 6815 N N . ARG B 1 276 ? 103.428 43.789 274.383 1.00 67.97 285 ARG B N 1
ATOM 6816 C CA . ARG B 1 276 ? 102.112 43.588 273.795 1.00 66.78 285 ARG B CA 1
ATOM 6817 C C . ARG B 1 276 ? 101.113 44.600 274.328 1.00 65.11 285 ARG B C 1
ATOM 6818 O O . ARG B 1 276 ? 101.244 45.078 275.455 1.00 65.58 285 ARG B O 1
ATOM 6826 N N . ASN B 1 277 ? 100.128 44.935 273.500 1.00 63.32 286 ASN B N 1
ATOM 6827 C CA . ASN B 1 277 ? 99.111 45.905 273.867 1.00 61.74 286 ASN B CA 1
ATOM 6828 C C . ASN B 1 277 ? 97.751 45.468 273.349 1.00 60.84 286 ASN B C 1
ATOM 6829 O O . ASN B 1 277 ? 97.650 44.695 272.398 1.00 59.70 286 ASN B O 1
ATOM 6834 N N . CYS B 1 278 ? 96.702 45.976 273.976 1.00 60.73 287 CYS B N 1
ATOM 6835 C CA . CYS B 1 278 ? 95.343 45.655 273.565 1.00 62.11 287 CYS B CA 1
ATOM 6836 C C . CYS B 1 278 ? 94.471 46.875 273.786 1.00 62.96 287 CYS B C 1
ATOM 6837 O O . CYS B 1 278 ? 94.531 47.489 274.849 1.00 63.12 287 CYS B O 1
ATOM 6840 N N . ILE B 1 279 ? 93.648 47.212 272.795 1.00 64.19 288 ILE B N 1
ATOM 6841 C CA . ILE B 1 279 ? 92.799 48.400 272.876 1.00 65.22 288 ILE B CA 1
ATOM 6842 C C . ILE B 1 279 ? 91.307 48.205 273.138 1.00 67.30 288 ILE B C 1
ATOM 6843 O O . ILE B 1 279 ? 90.650 47.365 272.514 1.00 66.77 288 ILE B O 1
ATOM 6848 N N . HIS B 1 280 ? 90.789 49.022 274.056 1.00 68.85 289 HIS B N 1
ATOM 6849 C CA . HIS B 1 280 ? 89.369 49.033 274.404 1.00 69.52 289 HIS B CA 1
ATOM 6850 C C . HIS B 1 280 ? 88.784 50.259 273.709 1.00 70.29 289 HIS B C 1
ATOM 6851 O O . HIS B 1 280 ? 89.053 51.387 274.116 1.00 71.24 289 HIS B O 1
ATOM 6858 N N . SER B 1 281 ? 87.975 50.050 272.680 1.00 70.59 290 SER B N 1
ATOM 6859 C CA . SER B 1 281 ? 87.405 51.178 271.962 1.00 69.96 290 SER B CA 1
ATOM 6860 C C . SER B 1 281 ? 85.882 51.267 272.024 1.00 70.57 290 SER B C 1
ATOM 6861 O O . SER B 1 281 ? 85.166 50.290 271.784 1.00 69.28 290 SER B O 1
ATOM 6864 N N . GLU B 1 282 ? 85.400 52.460 272.350 1.00 71.82 291 GLU B N 1
ATOM 6865 C CA . GLU B 1 282 ? 83.972 52.717 272.454 1.00 73.95 291 GLU B CA 1
ATOM 6866 C C . GLU B 1 282 ? 83.516 53.575 271.264 1.00 75.84 291 GLU B C 1
ATOM 6867 O O . GLU B 1 282 ? 83.901 54.740 271.131 1.00 75.97 291 GLU B O 1
ATOM 6873 N N . PHE B 1 283 ? 82.714 52.991 270.380 1.00 76.76 292 PHE B N 1
ATOM 6874 C CA . PHE B 1 283 ? 82.229 53.731 269.219 1.00 76.41 292 PHE B CA 1
ATOM 6875 C C . PHE B 1 283 ? 80.825 54.221 269.501 1.00 77.11 292 PHE B C 1
ATOM 6876 O O . PHE B 1 283 ? 80.008 53.486 270.058 1.00 77.60 292 PHE B O 1
ATOM 6884 N N . ASP B 1 284 ? 80.535 55.455 269.110 1.00 77.11 293 ASP B N 1
ATOM 6885 C CA . ASP B 1 284 ? 79.207 56.003 269.348 1.00 77.47 293 ASP B CA 1
ATOM 6886 C C . ASP B 1 284 ? 78.346 55.834 268.107 1.00 77.25 293 ASP B C 1
ATOM 6887 O O . ASP B 1 284 ? 78.592 56.472 267.078 1.00 77.19 293 ASP B O 1
ATOM 6892 N N . LEU B 1 285 ? 77.332 54.977 268.212 1.00 76.49 294 LEU B N 1
ATOM 6893 C CA . LEU B 1 285 ? 76.438 54.712 267.083 1.00 76.10 294 LEU B CA 1
ATOM 6894 C C . LEU B 1 285 ? 75.163 55.543 267.088 1.00 76.51 294 LEU B C 1
ATOM 6895 O O . LEU B 1 285 ? 74.399 55.495 266.123 1.00 76.44 294 LEU B O 1
ATOM 6900 N N . SER B 1 286 ? 74.936 56.286 268.172 1.00 76.36 295 SER B N 1
ATOM 6901 C CA . SER B 1 286 ? 73.748 57.132 268.325 1.00 75.32 295 SER B CA 1
ATOM 6902 C C . SER B 1 286 ? 73.348 57.872 267.056 1.00 75.58 295 SER B C 1
ATOM 6903 O O . SER B 1 286 ? 72.183 57.817 266.645 1.00 75.98 295 SER B O 1
ATOM 6906 N N . GLY B 1 287 ? 74.305 58.564 266.442 1.00 73.99 296 GLY B N 1
ATOM 6907 C CA . GLY B 1 287 ? 74.010 59.303 265.227 1.00 72.93 296 GLY B CA 1
ATOM 6908 C C . GLY B 1 287 ? 73.186 58.539 264.192 1.00 73.40 296 GLY B C 1
ATOM 6909 O O . GLY B 1 287 ? 72.590 59.138 263.291 1.00 72.58 296 GLY B O 1
ATOM 6910 N N . SER B 1 288 ? 73.153 57.214 264.311 1.00 73.59 297 SER B N 1
ATOM 6911 C CA . SER B 1 288 ? 72.403 56.371 263.382 1.00 73.07 297 SER B CA 1
ATOM 6912 C C . SER B 1 288 ? 71.366 55.509 264.102 1.00 73.97 297 SER B C 1
ATOM 6913 O O . SER B 1 288 ? 71.243 55.556 265.331 1.00 73.77 297 SER B O 1
ATOM 6916 N N . ASN B 1 289 ? 70.623 54.717 263.336 1.00 73.93 298 ASN B N 1
ATOM 6917 C CA . ASN B 1 289 ? 69.602 53.868 263.925 1.00 74.01 298 ASN B CA 1
ATOM 6918 C C . ASN B 1 289 ? 70.012 52.395 263.924 1.00 75.23 298 ASN B C 1
ATOM 6919 O O . ASN B 1 289 ? 69.192 51.517 263.632 1.00 74.98 298 ASN B O 1
ATOM 6924 N N . ILE B 1 290 ? 71.280 52.141 264.264 1.00 75.58 299 ILE B N 1
ATOM 6925 C CA . ILE B 1 290 ? 71.838 50.785 264.339 1.00 75.32 299 ILE B CA 1
ATOM 6926 C C . ILE B 1 290 ? 71.702 50.179 265.740 1.00 76.96 299 ILE B C 1
ATOM 6927 O O . ILE B 1 290 ? 72.511 50.475 266.634 1.00 77.38 299 ILE B O 1
ATOM 6932 N N . LYS B 1 291 ? 70.702 49.309 265.915 1.00 76.84 300 LYS B N 1
ATOM 6933 C CA . LYS B 1 291 ? 70.423 48.674 267.211 1.00 76.11 300 LYS B CA 1
ATOM 6934 C C . LYS B 1 291 ? 71.031 47.278 267.417 1.00 76.36 300 LYS B C 1
ATOM 6935 O O . LYS B 1 291 ? 70.339 46.278 267.223 1.00 77.18 300 LYS B O 1
ATOM 6937 N N . TYR B 1 292 ? 72.294 47.201 267.845 1.00 76.04 301 TYR B N 1
ATOM 6938 C CA . TYR B 1 292 ? 72.939 45.898 268.052 1.00 75.37 301 TYR B CA 1
ATOM 6939 C C . TYR B 1 292 ? 72.384 45.097 269.233 1.00 75.86 301 TYR B C 1
ATOM 6940 O O . TYR B 1 292 ? 71.623 45.617 270.051 1.00 77.01 301 TYR B O 1
ATOM 6949 N N . SER B 1 293 ? 72.770 43.827 269.314 1.00 74.57 302 SER B N 1
ATOM 6950 C CA . SER B 1 293 ? 72.336 42.962 270.407 1.00 73.02 302 SER B CA 1
ATOM 6951 C C . SER B 1 293 ? 73.577 42.367 271.051 1.00 71.83 302 SER B C 1
ATOM 6952 O O . SER B 1 293 ? 74.529 42.011 270.367 1.00 71.58 302 SER B O 1
ATOM 6955 N N . THR B 1 294 ? 73.569 42.267 272.370 1.00 70.61 303 THR B N 1
ATOM 6956 C CA . THR B 1 294 ? 74.709 41.713 273.083 1.00 68.89 303 THR B CA 1
ATOM 6957 C C . THR B 1 294 ? 75.121 40.383 272.458 1.00 67.15 303 THR B C 1
ATOM 6958 O O . THR B 1 294 ? 74.311 39.461 272.348 1.00 66.63 303 THR B O 1
ATOM 6962 N N . GLY B 1 295 ? 76.378 40.293 272.038 1.00 65.40 304 GLY B N 1
ATOM 6963 C CA . GLY B 1 295 ? 76.854 39.060 271.438 1.00 63.70 304 GLY B CA 1
ATOM 6964 C C . GLY B 1 295 ? 76.979 39.110 269.928 1.00 63.03 304 GLY B C 1
ATOM 6965 O O . GLY B 1 295 ? 77.160 38.070 269.293 1.00 62.40 304 GLY B O 1
ATOM 6966 N N . ASP B 1 296 ? 76.867 40.308 269.355 1.00 62.30 305 ASP B N 1
ATOM 6967 C CA . ASP B 1 296 ? 76.994 40.493 267.909 1.00 61.60 305 ASP B CA 1
ATOM 6968 C C . ASP B 1 296 ? 78.445 40.863 267.626 1.00 61.18 305 ASP B C 1
ATOM 6969 O O . ASP B 1 296 ? 79.272 40.861 268.544 1.00 62.01 305 ASP B O 1
ATOM 6974 N N . HIS B 1 297 ? 78.758 41.181 266.371 1.00 59.44 306 HIS B N 1
ATOM 6975 C CA . HIS B 1 297 ? 80.124 41.546 266.004 1.00 58.15 306 HIS B CA 1
ATOM 6976 C C . HIS B 1 297 ? 80.199 42.905 265.323 1.00 58.80 306 HIS B C 1
ATOM 6977 O O . HIS B 1 297 ? 79.228 43.362 264.708 1.00 57.76 306 HIS B O 1
ATOM 6984 N N . LEU B 1 298 ? 81.366 43.539 265.414 1.00 58.90 307 LEU B N 1
ATOM 6985 C CA . LEU B 1 298 ? 81.556 44.843 264.787 1.00 59.48 307 LEU B CA 1
ATOM 6986 C C . LEU B 1 298 ? 82.590 44.761 263.668 1.00 60.61 307 LEU B C 1
ATOM 6987 O O . LEU B 1 298 ? 83.662 44.168 263.825 1.00 60.39 307 LEU B O 1
ATOM 6992 N N . ALA B 1 299 ? 82.259 45.365 262.534 1.00 60.49 308 ALA B N 1
ATOM 6993 C CA . ALA B 1 299 ? 83.151 45.361 261.393 1.00 59.92 308 ALA B CA 1
ATOM 6994 C C . ALA B 1 299 ? 83.868 46.698 261.328 1.00 60.66 308 ALA B C 1
ATOM 6995 O O . ALA B 1 299 ? 83.238 47.753 261.217 1.00 61.00 308 ALA B O 1
ATOM 6997 N N . VAL B 1 300 ? 85.191 46.644 261.384 1.00 60.10 309 VAL B N 1
ATOM 6998 C CA . VAL B 1 300 ? 86.014 47.846 261.364 1.00 59.45 309 VAL B CA 1
ATOM 6999 C C . VAL B 1 300 ? 86.790 47.959 260.043 1.00 59.70 309 VAL B C 1
ATOM 7000 O O . VAL B 1 300 ? 87.714 47.176 259.814 1.00 61.01 309 VAL B O 1
ATOM 7004 N N . TRP B 1 301 ? 86.420 48.929 259.195 1.00 58.20 310 TRP B N 1
ATOM 7005 C CA . TRP B 1 301 ? 87.071 49.154 257.894 1.00 56.17 310 TRP B CA 1
ATOM 7006 C C . TRP B 1 301 ? 88.297 50.016 258.074 1.00 56.57 310 TRP B C 1
ATOM 7007 O O . TRP B 1 301 ? 88.188 51.193 258.406 1.00 57.12 310 TRP B O 1
ATOM 7018 N N . PRO B 1 302 ? 89.484 49.459 257.810 1.00 56.78 311 PRO B N 1
ATOM 7019 C CA . PRO B 1 302 ? 90.721 50.219 257.976 1.00 56.10 311 PRO B CA 1
ATOM 7020 C C . PRO B 1 302 ? 91.198 51.075 256.816 1.00 55.79 311 PRO B C 1
ATOM 7021 O O . PRO B 1 302 ? 90.430 51.599 256.005 1.00 55.84 311 PRO B O 1
ATOM 7025 N N . SER B 1 303 ? 92.514 51.209 256.800 1.00 55.00 312 SER B N 1
ATOM 7026 C CA . SER B 1 303 ? 93.275 51.948 255.818 1.00 53.96 312 SER B CA 1
ATOM 7027 C C . SER B 1 303 ? 94.635 51.370 256.157 1.00 53.83 312 SER B C 1
ATOM 7028 O O . SER B 1 303 ? 94.903 51.046 257.310 1.00 53.42 312 SER B O 1
ATOM 7031 N N . ASN B 1 304 ? 95.502 51.209 255.184 1.00 54.17 313 ASN B N 1
ATOM 7032 C CA . ASN B 1 304 ? 96.771 50.613 255.523 1.00 56.77 313 ASN B CA 1
ATOM 7033 C C . ASN B 1 304 ? 97.681 51.613 256.204 1.00 57.09 313 ASN B C 1
ATOM 7034 O O . ASN B 1 304 ? 97.380 52.811 256.258 1.00 55.45 313 ASN B O 1
ATOM 7039 N N . PRO B 1 305 ? 98.798 51.121 256.768 1.00 58.53 314 PRO B N 1
ATOM 7040 C CA . PRO B 1 305 ? 99.788 51.955 257.458 1.00 58.42 314 PRO B CA 1
ATOM 7041 C C . PRO B 1 305 ? 100.494 52.787 256.420 1.00 57.97 314 PRO B C 1
ATOM 7042 O O . PRO B 1 305 ? 100.791 52.301 255.330 1.00 56.02 314 PRO B O 1
ATOM 7046 N N . LEU B 1 306 ? 100.760 54.038 256.765 1.00 60.00 315 LEU B N 1
ATOM 7047 C CA . LEU B 1 306 ? 101.436 54.959 255.860 1.00 61.80 315 LEU B CA 1
ATOM 7048 C C . LEU B 1 306 ? 102.812 54.423 255.445 1.00 61.49 315 LEU B C 1
ATOM 7049 O O . LEU B 1 306 ? 103.151 54.427 254.259 1.00 60.23 315 LEU B O 1
ATOM 7054 N N . GLU B 1 307 ? 103.594 53.953 256.417 1.00 60.80 316 GLU B N 1
ATOM 7055 C CA . GLU B 1 307 ? 104.910 53.409 256.122 1.00 60.84 316 GLU B CA 1
ATOM 7056 C C . GLU B 1 307 ? 104.778 52.409 254.995 1.00 61.70 316 GLU B C 1
ATOM 7057 O O . GLU B 1 307 ? 105.611 52.359 254.091 1.00 62.44 316 GLU B O 1
ATOM 7063 N N . LYS B 1 308 ? 103.713 51.616 255.060 1.00 63.22 317 LYS B N 1
ATOM 7064 C CA . LYS B 1 308 ? 103.439 50.582 254.068 1.00 64.04 317 LYS B CA 1
ATOM 7065 C C . LYS B 1 308 ? 102.876 51.118 252.748 1.00 65.88 317 LYS B C 1
ATOM 7066 O O . LYS B 1 308 ? 103.454 50.857 251.690 1.00 65.62 317 LYS B O 1
ATOM 7072 N N . VAL B 1 309 ? 101.765 51.860 252.804 1.00 67.22 318 VAL B N 1
ATOM 7073 C CA . VAL B 1 309 ? 101.166 52.424 251.589 1.00 68.66 318 VAL B CA 1
ATOM 7074 C C . VAL B 1 309 ? 102.271 52.977 250.716 1.00 69.88 318 VAL B C 1
ATOM 7075 O O . VAL B 1 309 ? 102.257 52.814 249.492 1.00 69.29 318 VAL B O 1
ATOM 7079 N N . GLU B 1 310 ? 103.233 53.626 251.364 1.00 72.10 319 GLU B N 1
ATOM 7080 C CA . GLU B 1 310 ? 104.363 54.211 250.668 1.00 74.78 319 GLU B CA 1
ATOM 7081 C C . GLU B 1 310 ? 105.240 53.136 250.069 1.00 75.32 319 GLU B C 1
ATOM 7082 O O . GLU B 1 310 ? 105.401 53.084 248.857 1.00 75.15 319 GLU B O 1
ATOM 7088 N N . GLN B 1 311 ? 105.795 52.266 250.904 1.00 77.05 320 GLN B N 1
ATOM 7089 C CA . GLN B 1 311 ? 106.650 51.191 250.403 1.00 79.37 320 GLN B CA 1
ATOM 7090 C C . GLN B 1 311 ? 106.056 50.476 249.187 1.00 79.64 320 GLN B C 1
ATOM 7091 O O . GLN B 1 311 ? 106.770 49.827 248.417 1.00 79.15 320 GLN B O 1
ATOM 7097 N N . PHE B 1 312 ? 104.743 50.606 249.025 1.00 79.98 321 PHE B N 1
ATOM 7098 C CA . PHE B 1 312 ? 104.038 49.992 247.909 1.00 80.11 321 PHE B CA 1
ATOM 7099 C C . PHE B 1 312 ? 104.216 50.864 246.674 1.00 80.98 321 PHE B C 1
ATOM 7100 O O . PHE B 1 312 ? 104.810 50.445 245.676 1.00 81.08 321 PHE B O 1
ATOM 7108 N N . LEU B 1 313 ? 103.685 52.081 246.761 1.00 81.55 322 LEU B N 1
ATOM 7109 C CA . LEU B 1 313 ? 103.761 53.062 245.683 1.00 81.43 322 LEU B CA 1
ATOM 7110 C C . LEU B 1 313 ? 105.207 53.257 245.210 1.00 81.08 322 LEU B C 1
ATOM 7111 O O . LEU B 1 313 ? 105.452 53.621 244.063 1.00 80.36 322 LEU B O 1
ATOM 7116 N N . SER B 1 314 ? 106.152 52.982 246.101 1.00 81.91 323 SER B N 1
ATOM 7117 C CA . SER B 1 314 ? 107.578 53.154 245.835 1.00 83.79 323 SER B CA 1
ATOM 7118 C C . SER B 1 314 ? 108.240 52.143 244.922 1.00 84.26 323 SER B C 1
ATOM 7119 O O . SER B 1 314 ? 109.077 52.501 244.103 1.00 85.42 323 SER B O 1
ATOM 7122 N N . ILE B 1 315 ? 107.901 50.874 245.099 1.00 85.05 324 ILE B N 1
ATOM 7123 C CA . ILE B 1 315 ? 108.505 49.806 244.312 1.00 85.21 324 ILE B CA 1
ATOM 7124 C C . ILE B 1 315 ? 107.969 49.756 242.883 1.00 86.51 324 ILE B C 1
ATOM 7125 O O . ILE B 1 315 ? 108.604 49.196 241.986 1.00 85.56 324 ILE B O 1
ATOM 7130 N N . PHE B 1 316 ? 106.798 50.347 242.677 1.00 88.77 325 PHE B N 1
ATOM 7131 C CA . PHE B 1 316 ? 106.189 50.389 241.355 1.00 91.84 325 PHE B CA 1
ATOM 7132 C C . PHE B 1 316 ? 106.595 51.690 240.667 1.00 93.74 325 PHE B C 1
ATOM 7133 O O . PHE B 1 316 ? 106.769 51.734 239.447 1.00 94.44 325 PHE B O 1
ATOM 7141 N N . ASN B 1 317 ? 106.774 52.732 241.479 1.00 94.93 326 ASN B N 1
ATOM 7142 C CA . ASN B 1 317 ? 107.156 54.073 241.033 1.00 95.24 326 ASN B CA 1
ATOM 7143 C C . ASN B 1 317 ? 105.908 54.843 240.636 1.00 94.47 326 ASN B C 1
ATOM 7144 O O . ASN B 1 317 ? 105.960 55.805 239.868 1.00 94.35 326 ASN B O 1
ATOM 7149 N N . LEU B 1 318 ? 104.785 54.412 241.192 1.00 93.14 327 LEU B N 1
ATOM 7150 C CA . LEU B 1 318 ? 103.495 55.015 240.913 1.00 92.10 327 LEU B CA 1
ATOM 7151 C C . LEU B 1 318 ? 103.235 56.338 241.632 1.00 91.12 327 LEU B C 1
ATOM 7152 O O . LEU B 1 318 ? 103.583 56.497 242.799 1.00 90.49 327 LEU B O 1
ATOM 7157 N N . ASP B 1 319 ? 102.641 57.298 240.928 1.00 90.35 328 ASP B N 1
ATOM 7158 C CA . ASP B 1 319 ? 102.336 58.566 241.570 1.00 90.43 328 ASP B CA 1
ATOM 7159 C C . ASP B 1 319 ? 100.976 58.483 242.222 1.00 89.66 328 ASP B C 1
ATOM 7160 O O . ASP B 1 319 ? 99.954 58.279 241.560 1.00 89.15 328 ASP B O 1
ATOM 7165 N N . PRO B 1 320 ? 100.951 58.652 243.545 1.00 88.98 329 PRO B N 1
ATOM 7166 C CA . PRO B 1 320 ? 99.727 58.600 244.343 1.00 88.87 329 PRO B CA 1
ATOM 7167 C C . PRO B 1 320 ? 98.639 59.463 243.722 1.00 89.11 329 PRO B C 1
ATOM 7168 O O . PRO B 1 320 ? 97.480 59.065 243.645 1.00 88.81 329 PRO B O 1
ATOM 7172 N N . GLU B 1 321 ? 99.033 60.644 243.262 1.00 90.01 330 GLU B N 1
ATOM 7173 C CA . GLU B 1 321 ? 98.093 61.591 242.677 1.00 91.04 330 GLU B CA 1
ATOM 7174 C C . GLU B 1 321 ? 97.299 61.076 241.485 1.00 90.68 330 GLU B C 1
ATOM 7175 O O . GLU B 1 321 ? 96.091 61.313 241.394 1.00 91.28 330 GLU B O 1
ATOM 7181 N N . THR B 1 322 ? 97.969 60.377 240.576 1.00 89.15 331 THR B N 1
ATOM 7182 C CA . THR B 1 322 ? 97.303 59.871 239.385 1.00 87.86 331 THR B CA 1
ATOM 7183 C C . THR B 1 322 ? 95.831 59.587 239.620 1.00 86.61 331 THR B C 1
ATOM 7184 O O . THR B 1 322 ? 95.478 58.577 240.222 1.00 86.07 331 THR B O 1
ATOM 7188 N N . ILE B 1 323 ? 94.970 60.488 239.172 1.00 86.00 332 ILE B N 1
ATOM 7189 C CA . ILE B 1 323 ? 93.546 60.259 239.331 1.00 86.39 332 ILE B CA 1
ATOM 7190 C C . ILE B 1 323 ? 93.205 59.317 238.188 1.00 86.88 332 ILE B C 1
ATOM 7191 O O . ILE B 1 323 ? 93.828 59.384 237.125 1.00 86.89 332 ILE B O 1
ATOM 7196 N N . PHE B 1 324 ? 92.246 58.421 238.416 1.00 87.24 333 PHE B N 1
ATOM 7197 C CA . PHE B 1 324 ? 91.832 57.467 237.387 1.00 86.19 333 PHE B CA 1
ATOM 7198 C C . PHE B 1 324 ? 90.394 56.980 237.563 1.00 84.36 333 PHE B C 1
ATOM 7199 O O . PHE B 1 324 ? 89.704 57.329 238.527 1.00 83.47 333 PHE B O 1
ATOM 7207 N N . ASP B 1 325 ? 89.948 56.173 236.612 1.00 82.27 334 ASP B N 1
ATOM 7208 C CA . ASP B 1 325 ? 88.610 55.629 236.666 1.00 81.20 334 ASP B CA 1
ATOM 7209 C C . ASP B 1 325 ? 88.577 54.245 236.029 1.00 81.65 334 ASP B C 1
ATOM 7210 O O . ASP B 1 325 ? 89.435 53.907 235.205 1.00 82.06 334 ASP B O 1
ATOM 7215 N N . LEU B 1 326 ? 87.586 53.448 236.423 1.00 81.08 335 LEU B N 1
ATOM 7216 C CA . LEU B 1 326 ? 87.425 52.099 235.900 1.00 79.96 335 LEU B CA 1
ATOM 7217 C C . LEU B 1 326 ? 86.082 51.907 235.220 1.00 79.77 335 LEU B C 1
ATOM 7218 O O . LEU B 1 326 ? 85.023 52.185 235.792 1.00 79.40 335 LEU B O 1
ATOM 7223 N N . LYS B 1 327 ? 86.150 51.411 233.992 1.00 79.60 336 LYS B N 1
ATOM 7224 C CA . LYS B 1 327 ? 84.985 51.161 233.160 1.00 79.10 336 LYS B CA 1
ATOM 7225 C C . LYS B 1 327 ? 84.832 49.638 233.001 1.00 77.79 336 LYS B C 1
ATOM 7226 O O . LYS B 1 327 ? 85.704 48.966 232.450 1.00 77.33 336 LYS B O 1
ATOM 7232 N N . PRO B 1 328 ? 83.725 49.077 233.515 1.00 76.61 337 PRO B N 1
ATOM 7233 C CA . PRO B 1 328 ? 83.389 47.647 233.474 1.00 76.50 337 PRO B CA 1
ATOM 7234 C C . PRO B 1 328 ? 83.117 47.209 232.051 1.00 76.16 337 PRO B C 1
ATOM 7235 O O . PRO B 1 328 ? 82.124 47.639 231.461 1.00 77.51 337 PRO B O 1
ATOM 7239 N N . LEU B 1 329 ? 83.966 46.340 231.508 1.00 74.58 338 LEU B N 1
ATOM 7240 C CA . LEU B 1 329 ? 83.792 45.893 230.130 1.00 72.11 338 LEU B CA 1
ATOM 7241 C C . LEU B 1 329 ? 82.431 45.294 229.796 1.00 70.81 338 LEU B C 1
ATOM 7242 O O . LEU B 1 329 ? 82.026 45.332 228.643 1.00 70.48 338 LEU B O 1
ATOM 7247 N N . ASP B 1 330 ? 81.719 44.768 230.792 1.00 70.04 339 ASP B N 1
ATOM 7248 C CA . ASP B 1 330 ? 80.361 44.242 230.585 1.00 70.90 339 ASP B CA 1
ATOM 7249 C C . ASP B 1 330 ? 79.626 44.162 231.912 1.00 70.84 339 ASP B C 1
ATOM 7250 O O . ASP B 1 330 ? 80.253 44.182 232.967 1.00 71.64 339 ASP B O 1
ATOM 7255 N N . PRO B 1 331 ? 78.283 44.086 231.880 1.00 70.47 340 PRO B N 1
ATOM 7256 C CA . PRO B 1 331 ? 77.417 44.009 233.069 1.00 70.66 340 PRO B CA 1
ATOM 7257 C C . PRO B 1 331 ? 77.854 43.035 234.183 1.00 71.47 340 PRO B C 1
ATOM 7258 O O . PRO B 1 331 ? 77.464 43.176 235.346 1.00 70.51 340 PRO B O 1
ATOM 7262 N N . THR B 1 332 ? 78.671 42.053 233.819 1.00 73.72 341 THR B N 1
ATOM 7263 C CA . THR B 1 332 ? 79.169 41.041 234.758 1.00 74.39 341 THR B CA 1
ATOM 7264 C C . THR B 1 332 ? 80.236 41.559 235.729 1.00 73.89 341 THR B C 1
ATOM 7265 O O . THR B 1 332 ? 80.147 41.339 236.940 1.00 72.45 341 THR B O 1
ATOM 7269 N N . VAL B 1 333 ? 81.240 42.227 235.163 1.00 73.94 342 VAL B N 1
ATOM 7270 C CA . VAL B 1 333 ? 82.369 42.813 235.882 1.00 73.78 342 VAL B CA 1
ATOM 7271 C C . VAL B 1 333 ? 81.939 44.015 236.737 1.00 74.17 342 VAL B C 1
ATOM 7272 O O . VAL B 1 333 ? 81.611 45.080 236.203 1.00 74.01 342 VAL B O 1
ATOM 7276 N N . LYS B 1 334 ? 81.953 43.841 238.061 1.00 74.77 343 LYS B N 1
ATOM 7277 C CA . LYS B 1 334 ? 81.561 44.902 238.994 1.00 74.57 343 LYS B CA 1
ATOM 7278 C C . LYS B 1 334 ? 82.779 45.622 239.550 1.00 72.86 343 LYS B C 1
ATOM 7279 O O . LYS B 1 334 ? 83.763 44.992 239.936 1.00 71.29 343 LYS B O 1
ATOM 7285 N N . VAL B 1 335 ? 82.699 46.947 239.580 1.00 71.70 344 VAL B N 1
ATOM 7286 C CA . VAL B 1 335 ? 83.795 47.764 240.063 1.00 71.23 344 VAL B CA 1
ATOM 7287 C C . VAL B 1 335 ? 84.145 47.414 241.498 1.00 70.74 344 VAL B C 1
ATOM 7288 O O . VAL B 1 335 ? 83.267 47.295 242.347 1.00 69.79 344 VAL B O 1
ATOM 7292 N N . PRO B 1 336 ? 85.450 47.233 241.777 1.00 70.49 345 PRO B N 1
ATOM 7293 C CA . PRO B 1 336 ? 85.986 46.887 243.094 1.00 70.73 345 PRO B CA 1
ATOM 7294 C C . PRO B 1 336 ? 85.769 47.932 244.174 1.00 72.48 345 PRO B C 1
ATOM 7295 O O . PRO B 1 336 ? 85.706 47.600 245.364 1.00 73.42 345 PRO B O 1
ATOM 7299 N N . PHE B 1 337 ? 85.651 49.191 243.768 1.00 73.14 346 PHE B N 1
ATOM 7300 C CA . PHE B 1 337 ? 85.506 50.262 244.743 1.00 73.93 346 PHE B CA 1
ATOM 7301 C C . PHE B 1 337 ? 85.053 51.575 244.114 1.00 75.70 346 PHE B C 1
ATOM 7302 O O . PHE B 1 337 ? 85.017 51.702 242.885 1.00 75.97 346 PHE B O 1
ATOM 7310 N N . PRO B 1 338 ? 84.727 52.579 244.956 1.00 77.05 347 PRO B N 1
ATOM 7311 C CA . PRO B 1 338 ? 84.273 53.904 244.513 1.00 77.05 347 PRO B CA 1
ATOM 7312 C C . PRO B 1 338 ? 85.178 54.470 243.423 1.00 77.57 347 PRO B C 1
ATOM 7313 O O . PRO B 1 338 ? 86.405 54.484 243.571 1.00 77.55 347 PRO B O 1
ATOM 7317 N N . THR B 1 339 ? 84.569 54.942 242.339 1.00 78.14 348 THR B N 1
ATOM 7318 C CA . THR B 1 339 ? 85.328 55.513 241.228 1.00 78.42 348 THR B CA 1
ATOM 7319 C C . THR B 1 339 ? 84.627 56.698 240.535 1.00 77.29 348 THR B C 1
ATOM 7320 O O . THR B 1 339 ? 83.394 56.792 240.522 1.00 77.02 348 THR B O 1
ATOM 7324 N N . PRO B 1 340 ? 85.416 57.609 239.930 1.00 76.15 349 PRO B N 1
ATOM 7325 C CA . PRO B 1 340 ? 86.884 57.581 239.859 1.00 74.02 349 PRO B CA 1
ATOM 7326 C C . PRO B 1 340 ? 87.538 57.821 241.208 1.00 71.78 349 PRO B C 1
ATOM 7327 O O . PRO B 1 340 ? 86.868 58.078 242.202 1.00 70.99 349 PRO B O 1
ATOM 7331 N N . THR B 1 341 ? 88.857 57.743 241.235 1.00 70.87 350 THR B N 1
ATOM 7332 C CA . THR B 1 341 ? 89.589 57.981 242.464 1.00 71.10 350 THR B CA 1
ATOM 7333 C C . THR B 1 341 ? 91.059 58.104 242.166 1.00 70.27 350 THR B C 1
ATOM 7334 O O . THR B 1 341 ? 91.509 57.797 241.069 1.00 69.87 350 THR B O 1
ATOM 7338 N N . THR B 1 342 ? 91.808 58.570 243.150 1.00 70.40 351 THR B N 1
ATOM 7339 C CA . THR B 1 342 ? 93.237 58.721 242.980 1.00 71.27 351 THR B CA 1
ATOM 7340 C C . THR B 1 342 ? 93.875 57.362 243.234 1.00 71.12 351 THR B C 1
ATOM 7341 O O . THR B 1 342 ? 93.224 56.447 243.746 1.00 70.05 351 THR B O 1
ATOM 7345 N N . ILE B 1 343 ? 95.144 57.242 242.859 1.00 71.13 352 ILE B N 1
ATOM 7346 C CA . ILE B 1 343 ? 95.904 56.013 243.029 1.00 71.64 352 ILE B CA 1
ATOM 7347 C C . ILE B 1 343 ? 96.396 55.838 244.471 1.00 73.29 352 ILE B C 1
ATOM 7348 O O . ILE B 1 343 ? 96.780 54.737 244.890 1.00 73.15 352 ILE B O 1
ATOM 7353 N N . GLY B 1 344 ? 96.375 56.933 245.224 1.00 75.03 353 GLY B N 1
ATOM 7354 C CA . GLY B 1 344 ? 96.804 56.894 246.610 1.00 75.34 353 GLY B CA 1
ATOM 7355 C C . GLY B 1 344 ? 95.663 56.400 247.470 1.00 75.95 353 GLY B C 1
ATOM 7356 O O . GLY B 1 344 ? 95.864 55.612 248.391 1.00 75.22 353 GLY B O 1
ATOM 7357 N N . ALA B 1 345 ? 94.455 56.859 247.152 1.00 76.95 354 ALA B N 1
ATOM 7358 C CA . ALA B 1 345 ? 93.257 56.474 247.896 1.00 77.78 354 ALA B CA 1
ATOM 7359 C C . ALA B 1 345 ? 92.953 54.984 247.737 1.00 78.27 354 ALA B C 1
ATOM 7360 O O . ALA B 1 345 ? 92.374 54.361 248.635 1.00 79.28 354 ALA B O 1
ATOM 7362 N N . ALA B 1 346 ? 93.338 54.413 246.598 1.00 76.90 355 ALA B N 1
ATOM 7363 C CA . ALA B 1 346 ? 93.089 52.998 246.347 1.00 74.97 355 ALA B CA 1
ATOM 7364 C C . ALA B 1 346 ? 94.091 52.136 247.108 1.00 74.02 355 ALA B C 1
ATOM 7365 O O . ALA B 1 346 ? 93.750 51.065 247.611 1.00 74.03 355 ALA B O 1
ATOM 7367 N N . ILE B 1 347 ? 95.326 52.614 247.198 1.00 71.58 356 ILE B N 1
ATOM 7368 C CA . ILE B 1 347 ? 96.372 51.881 247.896 1.00 70.22 356 ILE B CA 1
ATOM 7369 C C . ILE B 1 347 ? 96.370 52.141 249.407 1.00 69.18 356 ILE B C 1
ATOM 7370 O O . ILE B 1 347 ? 97.101 51.496 250.166 1.00 68.27 356 ILE B O 1
ATOM 7375 N N . LYS B 1 348 ? 95.533 53.082 249.838 1.00 67.49 357 LYS B N 1
ATOM 7376 C CA . LYS B 1 348 ? 95.419 53.433 251.247 1.00 65.66 357 LYS B CA 1
ATOM 7377 C C . LYS B 1 348 ? 94.088 53.000 251.834 1.00 65.56 357 LYS B C 1
ATOM 7378 O O . LYS B 1 348 ? 94.024 52.630 253.000 1.00 68.20 357 LYS B O 1
ATOM 7384 N N . HIS B 1 349 ? 93.030 53.025 251.034 1.00 64.66 358 HIS B N 1
ATOM 7385 C CA . HIS B 1 349 ? 91.715 52.640 251.537 1.00 64.90 358 HIS B CA 1
ATOM 7386 C C . HIS B 1 349 ? 91.051 51.447 250.841 1.00 65.54 358 HIS B C 1
ATOM 7387 O O . HIS B 1 349 ? 90.089 50.891 251.369 1.00 65.59 358 HIS B O 1
ATOM 7394 N N . TYR B 1 350 ? 91.556 51.049 249.673 1.00 65.49 359 TYR B N 1
ATOM 7395 C CA . TYR B 1 350 ? 90.930 49.975 248.896 1.00 63.79 359 TYR B CA 1
ATOM 7396 C C . TYR B 1 350 ? 91.696 48.661 248.688 1.00 62.04 359 TYR B C 1
ATOM 7397 O O . TYR B 1 350 ? 91.092 47.581 248.649 1.00 60.78 359 TYR B O 1
ATOM 7406 N N . LEU B 1 351 ? 93.015 48.748 248.562 1.00 59.38 360 LEU B N 1
ATOM 7407 C CA . LEU B 1 351 ? 93.820 47.564 248.316 1.00 57.59 360 LEU B CA 1
ATOM 7408 C C . LEU B 1 351 ? 94.530 46.956 249.506 1.00 56.84 360 LEU B C 1
ATOM 7409 O O . LEU B 1 351 ? 95.413 47.573 250.086 1.00 56.68 360 LEU B O 1
ATOM 7414 N N . GLU B 1 352 ? 94.153 45.732 249.852 1.00 55.73 361 GLU B N 1
ATOM 7415 C CA . GLU B 1 352 ? 94.798 45.027 250.945 1.00 55.47 361 GLU B CA 1
ATOM 7416 C C . GLU B 1 352 ? 96.230 44.709 250.510 1.00 54.07 361 GLU B C 1
ATOM 7417 O O . GLU B 1 352 ? 96.561 43.569 250.215 1.00 54.01 361 GLU B O 1
ATOM 7423 N N . ILE B 1 353 ? 97.069 45.737 250.475 1.00 53.23 362 ILE B N 1
ATOM 7424 C CA . ILE B 1 353 ? 98.468 45.627 250.053 1.00 52.84 362 ILE B CA 1
ATOM 7425 C C . ILE B 1 353 ? 99.317 44.766 250.969 1.00 53.37 362 ILE B C 1
ATOM 7426 O O . ILE B 1 353 ? 100.184 44.012 250.511 1.00 52.92 362 ILE B O 1
ATOM 7431 N N . THR B 1 354 ? 99.055 44.898 252.266 1.00 53.83 363 THR B N 1
ATOM 7432 C CA . THR B 1 354 ? 99.775 44.174 253.297 1.00 53.75 363 THR B CA 1
ATOM 7433 C C . THR B 1 354 ? 99.279 42.736 253.369 1.00 54.86 363 THR B C 1
ATOM 7434 O O . THR B 1 354 ? 98.240 42.401 252.798 1.00 55.90 363 THR B O 1
ATOM 7438 N N . GLY B 1 355 ? 100.019 41.889 254.076 1.00 55.28 364 GLY B N 1
ATOM 7439 C CA . GLY B 1 355 ? 99.624 40.499 254.218 1.00 55.13 364 GLY B CA 1
ATOM 7440 C C . GLY B 1 355 ? 100.499 39.560 253.409 1.00 55.39 364 GLY B C 1
ATOM 7441 O O . GLY B 1 355 ? 101.290 40.021 252.579 1.00 55.99 364 GLY B O 1
ATOM 7442 N N . PRO B 1 356 ? 100.384 38.235 253.623 1.00 54.83 365 PRO B N 1
ATOM 7443 C CA . PRO B 1 356 ? 101.166 37.216 252.913 1.00 53.94 365 PRO B CA 1
ATOM 7444 C C . PRO B 1 356 ? 101.115 37.381 251.407 1.00 54.55 365 PRO B C 1
ATOM 7445 O O . PRO B 1 356 ? 100.158 37.916 250.865 1.00 55.62 365 PRO B O 1
ATOM 7449 N N . VAL B 1 357 ? 102.136 36.909 250.716 1.00 56.10 366 VAL B N 1
ATOM 7450 C CA . VAL B 1 357 ? 102.139 37.049 249.262 1.00 58.20 366 VAL B CA 1
ATOM 7451 C C . VAL B 1 357 ? 101.773 35.753 248.545 1.00 58.79 366 VAL B C 1
ATOM 7452 O O . VAL B 1 357 ? 102.426 34.724 248.728 1.00 60.12 366 VAL B O 1
ATOM 7456 N N . SER B 1 358 ? 100.724 35.817 247.728 1.00 58.14 367 SER B N 1
ATOM 7457 C CA . SER B 1 358 ? 100.256 34.651 246.985 1.00 57.30 367 SER B CA 1
ATOM 7458 C C . SER B 1 358 ? 101.238 34.263 245.888 1.00 57.95 367 SER B C 1
ATOM 7459 O O . SER B 1 358 ? 101.591 35.083 245.038 1.00 59.00 367 SER B O 1
ATOM 7462 N N . ARG B 1 359 ? 101.673 33.008 245.910 1.00 57.86 368 ARG B N 1
ATOM 7463 C CA . ARG B 1 359 ? 102.595 32.500 244.900 1.00 57.67 368 ARG B CA 1
ATOM 7464 C C . ARG B 1 359 ? 101.996 32.671 243.503 1.00 56.98 368 ARG B C 1
ATOM 7465 O O . ARG B 1 359 ? 102.721 32.750 242.525 1.00 58.30 368 ARG B O 1
ATOM 7473 N N . GLN B 1 360 ? 100.672 32.734 243.415 1.00 56.92 369 GLN B N 1
ATOM 7474 C CA . GLN B 1 360 ? 99.994 32.924 242.133 1.00 56.39 369 GLN B CA 1
ATOM 7475 C C . GLN B 1 360 ? 100.287 34.327 241.608 1.00 56.08 369 GLN B C 1
ATOM 7476 O O . GLN B 1 360 ? 100.339 34.540 240.401 1.00 54.22 369 GLN B O 1
ATOM 7482 N N . LEU B 1 361 ? 100.469 35.288 242.512 1.00 57.58 370 LEU B N 1
ATOM 7483 C CA . LEU B 1 361 ? 100.754 36.653 242.070 1.00 60.02 370 LEU B CA 1
ATOM 7484 C C . LEU B 1 361 ? 102.123 36.720 241.410 1.00 61.14 370 LEU B C 1
ATOM 7485 O O . LEU B 1 361 ? 102.305 37.437 240.420 1.00 59.92 370 LEU B O 1
ATOM 7490 N N . PHE B 1 362 ? 103.084 35.978 241.950 1.00 62.16 371 PHE B N 1
ATOM 7491 C CA . PHE B 1 362 ? 104.402 35.966 241.345 1.00 65.24 371 PHE B CA 1
ATOM 7492 C C . PHE B 1 362 ? 104.305 35.463 239.913 1.00 66.29 371 PHE B C 1
ATOM 7493 O O . PHE B 1 362 ? 104.840 36.083 238.994 1.00 66.77 371 PHE B O 1
ATOM 7501 N N . SER B 1 363 ? 103.597 34.349 239.732 1.00 67.13 372 SER B N 1
ATOM 7502 C CA . SER B 1 363 ? 103.407 33.731 238.423 1.00 67.10 372 SER B CA 1
ATOM 7503 C C . SER B 1 363 ? 102.641 34.619 237.449 1.00 67.31 372 SER B C 1
ATOM 7504 O O . SER B 1 363 ? 102.656 34.375 236.242 1.00 67.87 372 SER B O 1
ATOM 7507 N N . SER B 1 364 ? 101.975 35.644 237.968 1.00 67.82 373 SER B N 1
ATOM 7508 C CA . SER B 1 364 ? 101.219 36.553 237.117 1.00 69.85 373 SER B CA 1
ATOM 7509 C C .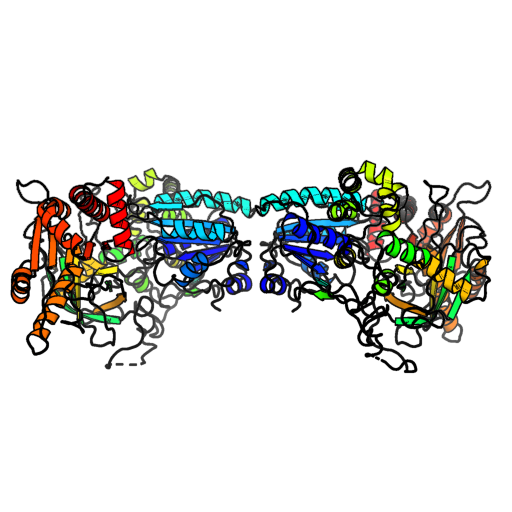 SER B 1 364 ? 101.986 37.860 236.896 1.00 71.75 373 SER B C 1
ATOM 7510 O O . SER B 1 364 ? 101.440 38.830 236.354 1.00 72.21 373 SER B O 1
ATOM 7513 N N . LEU B 1 365 ? 103.250 37.886 237.315 1.00 72.26 374 LEU B N 1
ATOM 7514 C CA . LEU B 1 365 ? 104.072 39.082 237.164 1.00 72.31 374 LEU B CA 1
ATOM 7515 C C . LEU B 1 365 ? 105.152 38.922 236.101 1.00 72.71 374 LEU B C 1
ATOM 7516 O O . LEU B 1 365 ? 105.606 39.908 235.513 1.00 73.93 374 LEU B O 1
ATOM 7521 N N . ILE B 1 366 ? 105.561 37.685 235.846 1.00 71.24 375 ILE B N 1
ATOM 7522 C CA . ILE B 1 366 ? 106.595 37.433 234.858 1.00 69.46 375 ILE B CA 1
ATOM 7523 C C . ILE B 1 366 ? 106.399 38.319 233.628 1.00 69.19 375 ILE B C 1
ATOM 7524 O O . ILE B 1 366 ? 107.375 38.719 232.989 1.00 70.22 375 ILE B O 1
ATOM 7529 N N . GLN B 1 367 ? 105.146 38.641 233.303 1.00 67.83 376 GLN B N 1
ATOM 7530 C CA . GLN B 1 367 ? 104.869 39.525 232.163 1.00 66.57 376 GLN B CA 1
ATOM 7531 C C . GLN B 1 367 ? 105.638 40.817 232.351 1.00 66.69 376 GLN B C 1
ATOM 7532 O O . GLN B 1 367 ? 106.441 41.209 231.508 1.00 67.56 376 GLN B O 1
ATOM 7538 N N . PHE B 1 368 ? 105.375 41.461 233.484 1.00 66.05 377 PHE B N 1
ATOM 7539 C CA . PHE B 1 368 ? 105.956 42.745 233.818 1.00 67.14 377 PHE B CA 1
ATOM 7540 C C . PHE B 1 368 ? 107.272 42.718 234.577 1.00 68.79 377 PHE B C 1
ATOM 7541 O O . PHE B 1 368 ? 107.509 43.556 235.448 1.00 68.49 377 PHE B O 1
ATOM 7549 N N . ALA B 1 369 ? 108.139 41.772 234.244 1.00 71.73 378 ALA B N 1
ATOM 7550 C CA . ALA B 1 369 ? 109.436 41.697 234.900 1.00 75.01 378 ALA B CA 1
ATOM 7551 C C . ALA B 1 369 ? 110.069 43.082 234.803 1.00 77.17 378 ALA B C 1
ATOM 7552 O O . ALA B 1 369 ? 109.582 43.936 234.066 1.00 78.29 378 ALA B O 1
ATOM 7554 N N . PRO B 1 370 ? 111.145 43.337 235.565 1.00 79.40 379 PRO B N 1
ATOM 7555 C CA . PRO B 1 370 ? 111.804 44.652 235.515 1.00 79.94 379 PRO B CA 1
ATOM 7556 C C . PRO B 1 370 ? 112.879 44.555 234.455 1.00 80.06 379 PRO B C 1
ATOM 7557 O O . PRO B 1 370 ? 113.044 45.443 233.621 1.00 78.24 379 PRO B O 1
ATOM 7561 N N . ASN B 1 371 ? 113.604 43.442 234.522 1.00 81.03 380 ASN B N 1
ATOM 7562 C CA . ASN B 1 371 ? 114.675 43.146 233.597 1.00 82.72 380 ASN B CA 1
ATOM 7563 C C . ASN B 1 371 ? 114.642 41.655 233.277 1.00 83.43 380 ASN B C 1
ATOM 7564 O O . ASN B 1 371 ? 113.816 40.921 233.814 1.00 83.16 380 ASN B O 1
ATOM 7569 N N . ALA B 1 372 ? 115.562 41.220 232.419 1.00 84.41 381 ALA B N 1
ATOM 7570 C CA . ALA B 1 372 ? 115.648 39.831 231.980 1.00 85.24 381 ALA B CA 1
ATOM 7571 C C . ALA B 1 372 ? 115.994 38.841 233.085 1.00 86.15 381 ALA B C 1
ATOM 7572 O O . ALA B 1 372 ? 115.449 37.736 233.132 1.00 86.83 381 ALA B O 1
ATOM 7574 N N . ASP B 1 373 ? 116.910 39.217 233.966 1.00 86.85 382 ASP B N 1
ATOM 7575 C CA . ASP B 1 373 ? 117.281 38.315 235.046 1.00 87.02 382 ASP B CA 1
ATOM 7576 C C . ASP B 1 373 ? 116.068 38.035 235.944 1.00 86.00 382 ASP B C 1
ATOM 7577 O O . ASP B 1 373 ? 115.759 36.884 236.253 1.00 84.66 382 ASP B O 1
ATOM 7582 N N . VAL B 1 374 ? 115.381 39.098 236.350 1.00 85.55 383 VAL B N 1
ATOM 7583 C CA . VAL B 1 374 ? 114.213 38.968 237.211 1.00 83.72 383 VAL B CA 1
ATOM 7584 C C . VAL B 1 374 ? 113.156 38.060 236.600 1.00 83.13 383 VAL B C 1
ATOM 7585 O O . VAL B 1 374 ? 112.727 37.093 237.223 1.00 82.94 383 VAL B O 1
ATOM 7589 N N . LYS B 1 375 ? 112.737 38.375 235.381 1.00 82.80 384 LYS B N 1
ATOM 7590 C CA . LYS B 1 375 ? 111.727 37.582 234.708 1.00 82.70 384 LYS B CA 1
ATOM 7591 C C . LYS B 1 375 ? 112.046 36.098 234.895 1.00 84.00 384 LYS B C 1
ATOM 7592 O O . LYS B 1 375 ? 111.137 35.280 235.044 1.00 85.16 384 LYS B O 1
ATOM 7598 N N . GLU B 1 376 ? 113.334 35.755 234.906 1.00 83.62 385 GLU B N 1
ATOM 7599 C CA . GLU B 1 376 ? 113.751 34.362 235.081 1.00 83.19 385 GLU B CA 1
ATOM 7600 C C . GLU B 1 376 ? 113.544 33.882 236.531 1.00 82.94 385 GLU B C 1
ATOM 7601 O O . GLU B 1 376 ? 112.912 32.845 236.775 1.00 82.56 385 GLU B O 1
ATOM 7607 N N . LYS B 1 377 ? 114.082 34.638 237.485 1.00 82.64 386 LYS B N 1
ATOM 7608 C CA . LYS B 1 377 ? 113.937 34.316 238.905 1.00 81.62 386 LYS B CA 1
ATOM 7609 C C . LYS B 1 377 ? 112.446 34.168 239.203 1.00 80.68 386 LYS B C 1
ATOM 7610 O O . LYS B 1 377 ? 111.989 33.123 239.674 1.00 80.83 386 LYS B O 1
ATOM 7616 N N . LEU B 1 378 ? 111.701 35.233 238.916 1.00 78.12 387 LEU B N 1
ATOM 7617 C CA . LEU B 1 378 ? 110.266 35.261 239.134 1.00 75.06 387 LEU B CA 1
ATOM 7618 C C . LEU B 1 378 ? 109.668 33.947 238.664 1.00 74.18 387 LEU B C 1
ATOM 7619 O O . LEU B 1 378 ? 108.850 33.342 239.345 1.00 74.61 387 LEU B O 1
ATOM 7624 N N . THR B 1 379 ? 110.091 33.506 237.490 1.00 73.18 388 THR B N 1
ATOM 7625 C CA . THR B 1 379 ? 109.585 32.267 236.925 1.00 73.35 388 THR B CA 1
ATOM 7626 C C . THR B 1 379 ? 109.862 31.093 237.849 1.00 73.04 388 THR B C 1
ATOM 7627 O O . THR B 1 379 ? 108.943 30.522 238.440 1.00 73.85 388 THR B O 1
ATOM 7631 N N . LEU B 1 380 ? 111.134 30.736 237.966 1.00 71.72 389 LEU B N 1
ATOM 7632 C CA . LEU B 1 380 ? 111.547 29.629 238.815 1.00 70.94 389 LEU B CA 1
ATOM 7633 C C . LEU B 1 380 ? 110.899 29.622 240.200 1.00 70.17 389 LEU B C 1
ATOM 7634 O O . LEU B 1 380 ? 110.718 28.565 240.797 1.00 69.01 389 LEU B O 1
ATOM 7639 N N . LEU B 1 381 ? 110.559 30.806 240.703 1.00 69.74 390 LEU B N 1
ATOM 7640 C CA . LEU B 1 381 ? 109.915 30.947 242.008 1.00 68.30 390 LEU B CA 1
ATOM 7641 C C . LEU B 1 381 ? 108.440 30.586 241.889 1.00 67.40 390 LEU B C 1
ATOM 7642 O O . LEU B 1 381 ? 107.924 29.752 242.632 1.00 65.96 390 LEU B O 1
ATOM 7647 N N . SER B 1 382 ? 107.766 31.232 240.944 1.00 67.11 391 SER B N 1
ATOM 7648 C CA . SER B 1 382 ? 106.350 30.996 240.719 1.00 67.64 391 SER B CA 1
ATOM 7649 C C . SER B 1 382 ? 106.096 29.517 240.491 1.00 67.96 391 SER B C 1
ATOM 7650 O O . SER B 1 382 ? 104.950 29.068 240.486 1.00 68.35 391 SER B O 1
ATOM 7653 N N . LYS B 1 383 ? 107.172 28.760 240.308 1.00 66.85 392 LYS B N 1
ATOM 7654 C CA . LYS B 1 383 ? 107.047 27.341 240.054 1.00 65.27 392 LYS B CA 1
ATOM 7655 C C . LYS B 1 383 ? 107.608 26.417 241.122 1.00 65.64 392 LYS B C 1
ATOM 7656 O O . LYS B 1 383 ? 107.600 25.202 240.954 1.00 66.96 392 LYS B O 1
ATOM 7662 N N . ASP B 1 384 ? 108.104 26.962 242.219 1.00 64.96 393 ASP B N 1
ATOM 7663 C CA . ASP B 1 384 ? 108.657 26.095 243.240 1.00 64.95 393 ASP B CA 1
ATOM 7664 C C . ASP B 1 384 ? 107.999 26.367 244.578 1.00 66.16 393 ASP B C 1
ATOM 7665 O O . ASP B 1 384 ? 108.288 27.363 245.239 1.00 67.06 393 ASP B O 1
ATOM 7670 N N . LYS B 1 385 ? 107.099 25.472 244.969 1.00 66.80 394 LYS B N 1
ATOM 7671 C CA . LYS B 1 385 ? 106.387 25.576 246.237 1.00 66.37 394 LYS B CA 1
ATOM 7672 C C . LYS B 1 385 ? 107.296 25.928 247.416 1.00 66.26 394 LYS B C 1
ATOM 7673 O O . LYS B 1 385 ? 106.947 26.752 248.269 1.00 64.91 394 LYS B O 1
ATOM 7679 N N . ASP B 1 386 ? 108.458 25.279 247.437 1.00 66.37 395 ASP B N 1
ATOM 7680 C CA . ASP B 1 386 ? 109.479 25.433 248.469 1.00 66.94 395 ASP B CA 1
ATOM 7681 C C . ASP B 1 386 ? 110.241 26.759 248.411 1.00 67.11 395 ASP B C 1
ATOM 7682 O O . ASP B 1 386 ? 110.156 27.587 249.322 1.00 66.57 395 ASP B O 1
ATOM 7687 N N . GLN B 1 387 ? 111.004 26.940 247.339 1.00 67.49 396 GLN B N 1
ATOM 7688 C CA . GLN B 1 387 ? 111.794 28.150 247.155 1.00 67.87 396 GLN B CA 1
ATOM 7689 C C . GLN B 1 387 ? 110.989 29.394 247.514 1.00 68.38 396 GLN B C 1
ATOM 7690 O O . GLN B 1 387 ? 111.505 30.295 248.177 1.00 69.23 396 GLN B O 1
ATOM 7696 N N . PHE B 1 388 ? 109.729 29.435 247.079 1.00 68.44 397 PHE B N 1
ATOM 7697 C CA . PHE B 1 388 ? 108.854 30.571 247.357 1.00 68.26 397 PHE B CA 1
ATOM 7698 C C . PHE B 1 388 ? 108.785 30.748 248.853 1.00 68.45 397 PHE B C 1
ATOM 7699 O O . PHE B 1 388 ? 108.911 31.856 249.370 1.00 68.32 397 PHE B O 1
ATOM 7707 N N . ALA B 1 389 ? 108.570 29.641 249.546 1.00 68.47 398 ALA B N 1
ATOM 7708 C CA . ALA B 1 389 ? 108.508 29.680 250.988 1.00 69.58 398 ALA B CA 1
ATOM 7709 C C . ALA B 1 389 ? 109.785 30.338 251.461 1.00 71.00 398 ALA B C 1
ATOM 7710 O O . ALA B 1 389 ? 109.762 31.451 251.990 1.00 71.82 398 ALA B O 1
ATOM 7712 N N . VAL B 1 390 ? 110.904 29.654 251.236 1.00 71.89 399 VAL B N 1
ATOM 7713 C CA . VAL B 1 390 ? 112.209 30.155 251.655 1.00 71.99 399 VAL B CA 1
ATOM 7714 C C . VAL B 1 390 ? 112.570 31.598 251.307 1.00 72.09 399 VAL B C 1
ATOM 7715 O O . VAL B 1 390 ? 113.031 32.330 252.184 1.00 71.97 399 VAL B O 1
ATOM 7719 N N . GLU B 1 391 ? 112.372 32.025 250.064 1.00 72.00 400 GLU B N 1
ATOM 7720 C CA . GLU B 1 391 ? 112.728 33.399 249.736 1.00 73.48 400 GLU B CA 1
ATOM 7721 C C . GLU B 1 391 ? 111.617 34.450 249.679 1.00 73.11 400 GLU B C 1
ATOM 7722 O O . GLU B 1 391 ? 111.811 35.518 249.097 1.00 73.89 400 GLU B O 1
ATOM 7728 N N . ILE B 1 392 ? 110.466 34.172 250.288 1.00 71.15 401 ILE B N 1
ATOM 7729 C CA . ILE B 1 392 ? 109.384 35.155 250.305 1.00 69.17 401 ILE B CA 1
ATOM 7730 C C . ILE B 1 392 ? 108.401 35.011 251.464 1.00 69.09 401 ILE B C 1
ATOM 7731 O O . ILE B 1 392 ? 108.208 35.953 252.232 1.00 70.31 401 ILE B O 1
ATOM 7736 N N . THR B 1 393 ? 107.782 33.842 251.593 1.00 67.81 402 THR B N 1
ATOM 7737 C CA . THR B 1 393 ? 106.787 33.623 252.642 1.00 64.73 402 THR B CA 1
ATOM 7738 C C . THR B 1 393 ? 107.306 33.460 254.063 1.00 64.54 402 THR B C 1
ATOM 7739 O O . THR B 1 393 ? 106.753 34.045 254.993 1.00 63.05 402 THR B O 1
ATOM 7743 N N . SER B 1 394 ? 108.361 32.672 254.229 1.00 65.55 403 SER B N 1
ATOM 7744 C CA . SER B 1 394 ? 108.932 32.446 255.553 1.00 66.82 403 SER B CA 1
ATOM 7745 C C . SER B 1 394 ? 109.598 33.706 256.107 1.00 66.83 403 SER B C 1
ATOM 7746 O O . SER B 1 394 ? 109.859 33.798 257.309 1.00 65.96 403 SER B O 1
ATOM 7749 N N . LYS B 1 395 ? 109.863 34.673 255.232 1.00 66.65 404 LYS B N 1
ATOM 7750 C CA . LYS B 1 395 ? 110.489 35.923 255.649 1.00 66.81 404 LYS B CA 1
ATOM 7751 C C . LYS B 1 395 ? 109.476 37.037 255.920 1.00 66.06 404 LYS B C 1
ATOM 7752 O O . LYS B 1 395 ? 109.848 38.131 256.337 1.00 66.56 404 LYS B O 1
ATOM 7758 N N . TYR B 1 396 ? 108.198 36.747 255.685 1.00 64.66 405 TYR B N 1
ATOM 7759 C CA . TYR B 1 396 ? 107.112 37.699 255.913 1.00 63.11 405 TYR B CA 1
ATOM 7760 C C . TYR B 1 396 ? 107.227 38.977 255.101 1.00 62.03 405 TYR B C 1
ATOM 7761 O O . TYR B 1 396 ? 107.312 40.058 255.661 1.00 61.62 405 TYR B O 1
ATOM 7770 N N . PHE B 1 397 ? 107.237 38.861 253.784 1.00 62.59 406 PHE B N 1
ATOM 7771 C CA . PHE B 1 397 ? 107.302 40.048 252.944 1.00 65.30 406 PHE B CA 1
ATOM 7772 C C . PHE B 1 397 ? 105.891 40.439 252.526 1.00 66.18 406 PHE B C 1
ATOM 7773 O O . PHE B 1 397 ? 105.018 39.580 252.393 1.00 67.29 406 PHE B O 1
ATOM 7781 N N . ASN B 1 398 ? 105.655 41.728 252.335 1.00 65.86 407 ASN B N 1
ATOM 7782 C CA . ASN B 1 398 ? 104.355 42.153 251.858 1.00 67.29 407 ASN B CA 1
ATOM 7783 C C . ASN B 1 398 ? 104.612 42.174 250.365 1.00 68.61 407 ASN B C 1
ATOM 7784 O O . ASN B 1 398 ? 105.755 41.954 249.951 1.00 68.39 407 ASN B O 1
ATOM 7789 N N . ILE B 1 399 ? 103.581 42.406 249.554 1.00 69.90 408 ILE B N 1
ATOM 7790 C CA . ILE B 1 399 ? 103.770 42.419 248.100 1.00 70.04 408 ILE B CA 1
ATOM 7791 C C . ILE B 1 399 ? 104.958 43.305 247.737 1.00 71.16 408 ILE B C 1
ATOM 7792 O O . ILE B 1 399 ? 105.845 42.904 246.975 1.00 70.03 408 ILE B O 1
ATOM 7797 N N . ALA B 1 400 ? 104.968 44.508 248.303 1.00 71.39 409 ALA B N 1
ATOM 7798 C CA . ALA B 1 400 ? 106.036 45.452 248.047 1.00 72.06 409 ALA B CA 1
ATOM 7799 C C . ALA B 1 400 ? 107.357 44.906 248.581 1.00 73.65 409 ALA B C 1
ATOM 7800 O O . ALA B 1 400 ? 108.331 44.778 247.850 1.00 73.79 409 ALA B O 1
ATOM 7802 N N . ASP B 1 401 ? 107.382 44.569 249.863 1.00 76.61 410 ASP B N 1
ATOM 7803 C CA . ASP B 1 401 ? 108.598 44.060 250.490 1.00 78.65 410 ASP B CA 1
ATOM 7804 C C . ASP B 1 401 ? 109.139 42.810 249.787 1.00 79.62 410 ASP B C 1
ATOM 7805 O O . ASP B 1 401 ? 110.313 42.442 249.948 1.00 79.69 410 ASP B O 1
ATOM 7810 N N . ALA B 1 402 ? 108.280 42.175 248.996 1.00 79.40 411 ALA B N 1
ATOM 7811 C CA . ALA B 1 402 ? 108.652 40.968 248.266 1.00 79.26 411 ALA B CA 1
ATOM 7812 C C . ALA B 1 402 ? 109.326 41.304 246.944 1.00 78.63 411 ALA B C 1
ATOM 7813 O O . ALA B 1 402 ? 110.411 40.807 246.647 1.00 78.70 411 ALA B O 1
ATOM 7815 N N . LEU B 1 403 ? 108.667 42.133 246.143 1.00 77.56 412 LEU B N 1
ATOM 7816 C CA . LEU B 1 403 ? 109.220 42.532 244.863 1.00 76.98 412 LEU B CA 1
ATOM 7817 C C . LEU B 1 403 ? 110.562 43.215 245.082 1.00 78.18 412 LEU B C 1
ATOM 7818 O O . LEU B 1 403 ? 111.569 42.814 244.491 1.00 78.65 412 LEU B O 1
ATOM 7823 N N . LYS B 1 404 ? 110.567 44.237 245.938 1.00 78.61 413 LYS B N 1
ATOM 7824 C CA . LYS B 1 404 ? 111.780 44.985 246.262 1.00 78.58 413 LYS B CA 1
ATOM 7825 C C . LYS B 1 404 ? 112.919 43.990 246.377 1.00 78.15 413 LYS B C 1
ATOM 7826 O O . LYS B 1 404 ? 113.993 44.179 245.816 1.00 78.12 413 LYS B O 1
ATOM 7832 N N . TYR B 1 405 ? 112.665 42.913 247.102 1.00 78.34 414 TYR B N 1
ATOM 7833 C CA . TYR B 1 405 ? 113.670 41.884 247.306 1.00 78.20 414 TYR B CA 1
ATOM 7834 C C . TYR B 1 405 ? 114.234 41.328 246.012 1.00 78.60 414 TYR B C 1
ATOM 7835 O O . TYR B 1 405 ? 115.446 41.360 245.794 1.00 78.74 414 TYR B O 1
ATOM 7844 N N . LEU B 1 406 ? 113.343 40.800 245.172 1.00 79.06 415 LEU B N 1
ATOM 7845 C CA . LEU B 1 406 ? 113.720 40.198 243.897 1.00 79.05 415 LEU B CA 1
ATOM 7846 C C . LEU B 1 406 ? 114.441 41.100 242.905 1.00 79.80 415 LEU B C 1
ATOM 7847 O O . LEU B 1 406 ? 115.316 40.634 242.170 1.00 79.18 415 LEU B O 1
ATOM 7852 N N . SER B 1 407 ? 114.083 42.383 242.895 1.00 80.40 416 SER B N 1
ATOM 7853 C CA . SER B 1 407 ? 114.679 43.352 241.976 1.00 80.65 416 SER B CA 1
ATOM 7854 C C . SER B 1 407 ? 115.722 44.285 242.587 1.00 81.54 416 SER B C 1
ATOM 7855 O O . SER B 1 407 ? 116.074 45.300 241.990 1.00 82.32 416 SER B O 1
ATOM 7858 N N . ASP B 1 408 ? 116.218 43.950 243.772 1.00 81.72 417 ASP B N 1
ATOM 7859 C CA . ASP B 1 408 ? 117.223 44.776 244.434 1.00 81.98 417 ASP B CA 1
ATOM 7860 C C . ASP B 1 408 ? 116.957 46.276 244.299 1.00 82.25 417 ASP B C 1
ATOM 7861 O O . ASP B 1 408 ? 117.864 47.056 244.030 1.00 82.65 417 ASP B O 1
ATOM 7866 N N . GLY B 1 409 ? 115.703 46.668 244.496 1.00 82.94 418 GLY B N 1
ATOM 7867 C CA . GLY B 1 409 ? 115.339 48.068 244.414 1.00 82.77 418 GLY B CA 1
ATOM 7868 C C . GLY B 1 409 ? 114.876 48.465 243.031 1.00 83.86 418 GLY B C 1
ATOM 7869 O O . GLY B 1 409 ? 114.261 49.527 242.865 1.00 83.98 418 GLY B O 1
ATOM 7870 N N . ALA B 1 410 ? 115.172 47.621 242.041 1.00 83.66 419 ALA B N 1
ATOM 7871 C CA . ALA B 1 410 ? 114.789 47.898 240.657 1.00 84.68 419 ALA B CA 1
ATOM 7872 C C . ALA B 1 410 ? 113.281 48.035 240.604 1.00 86.09 419 ALA B C 1
ATOM 7873 O O . ALA B 1 410 ? 112.551 47.090 240.895 1.00 86.95 419 ALA B O 1
ATOM 7875 N N . LYS B 1 411 ? 112.817 49.221 240.232 1.00 87.81 420 LYS B N 1
ATOM 7876 C CA . LYS B 1 411 ? 111.389 49.491 240.192 1.00 88.96 420 LYS B CA 1
ATOM 7877 C C . LYS B 1 411 ? 110.621 48.872 239.018 1.00 89.53 420 LYS B C 1
ATOM 7878 O O . LYS B 1 411 ? 111.091 48.843 237.875 1.00 89.37 420 LYS B O 1
ATOM 7884 N N . TRP B 1 412 ? 109.429 48.376 239.344 1.00 89.34 421 TRP B N 1
ATOM 7885 C CA . TRP B 1 412 ? 108.541 47.688 238.411 1.00 88.72 421 TRP B CA 1
ATOM 7886 C C . TRP B 1 412 ? 107.541 48.591 237.686 1.00 89.48 421 TRP B C 1
ATOM 7887 O O . TRP B 1 412 ? 106.341 48.304 237.634 1.00 90.87 421 TRP B O 1
ATOM 7898 N N . ASP B 1 413 ? 108.069 49.677 237.125 1.00 88.66 422 ASP B N 1
ATOM 7899 C CA . ASP B 1 413 ? 107.325 50.692 236.364 1.00 86.71 422 ASP B CA 1
ATOM 7900 C C . ASP B 1 413 ? 106.417 50.083 235.301 1.00 84.55 422 ASP B C 1
ATOM 7901 O O . ASP B 1 413 ? 105.522 50.743 234.768 1.00 83.83 422 ASP B O 1
ATOM 7906 N N . THR B 1 414 ? 106.664 48.812 235.013 1.00 82.33 423 THR B N 1
ATOM 7907 C CA . THR B 1 414 ? 105.930 48.056 234.013 1.00 79.73 423 THR B CA 1
ATOM 7908 C C . THR B 1 414 ? 104.509 47.641 234.425 1.00 78.28 423 THR B C 1
ATOM 7909 O O . THR B 1 414 ? 103.589 47.660 233.603 1.00 78.00 423 THR B O 1
ATOM 7913 N N . VAL B 1 415 ? 104.333 47.274 235.691 1.00 75.59 424 VAL B N 1
ATOM 7914 C CA . VAL B 1 415 ? 103.032 46.837 236.198 1.00 74.26 424 VAL B CA 1
ATOM 7915 C C . VAL B 1 415 ? 101.904 47.879 236.115 1.00 72.60 424 VAL B C 1
ATOM 7916 O O . VAL B 1 415 ? 101.904 48.855 236.848 1.00 71.14 424 VAL B O 1
ATOM 7920 N N . PRO B 1 416 ? 100.923 47.675 235.216 1.00 72.14 425 PRO B N 1
ATOM 7921 C CA . PRO B 1 416 ? 99.807 48.623 235.078 1.00 72.20 425 PRO B CA 1
ATOM 7922 C C . PRO B 1 416 ? 98.965 48.655 236.348 1.00 71.36 425 PRO B C 1
ATOM 7923 O O . PRO B 1 416 ? 98.938 47.679 237.087 1.00 71.03 425 PRO B O 1
ATOM 7927 N N . MET B 1 417 ? 98.280 49.764 236.609 1.00 71.23 426 MET B N 1
ATOM 7928 C CA . MET B 1 417 ? 97.447 49.835 237.812 1.00 71.77 426 MET B CA 1
ATOM 7929 C C . MET B 1 417 ? 96.265 48.891 237.676 1.00 70.58 426 MET B C 1
ATOM 7930 O O . MET B 1 417 ? 95.867 48.226 238.633 1.00 70.69 426 MET B O 1
ATOM 7935 N N . GLN B 1 418 ? 95.704 48.848 236.478 1.00 69.85 427 GLN B N 1
ATOM 7936 C CA . GLN B 1 418 ? 94.584 47.976 236.200 1.00 70.45 427 GLN B CA 1
ATOM 7937 C C . GLN B 1 418 ? 94.968 46.588 236.657 1.00 69.26 427 GLN B C 1
ATOM 7938 O O . GLN B 1 418 ? 94.148 45.865 237.220 1.00 69.67 427 GLN B O 1
ATOM 7944 N N . PHE B 1 419 ? 96.224 46.222 236.421 1.00 67.36 428 PHE B N 1
ATOM 7945 C CA . PHE B 1 419 ? 96.714 44.914 236.829 1.00 65.60 428 PHE B CA 1
ATOM 7946 C C . PHE B 1 419 ? 96.434 44.762 238.321 1.00 65.03 428 PHE B C 1
ATOM 7947 O O . PHE B 1 419 ? 95.642 43.919 238.747 1.00 65.86 428 PHE B O 1
ATOM 7955 N N . LEU B 1 420 ? 97.084 45.610 239.106 1.00 63.04 429 LEU B N 1
ATOM 7956 C CA . LEU B 1 420 ? 96.937 45.612 240.547 1.00 59.13 429 LEU B CA 1
ATOM 7957 C C . LEU B 1 420 ? 95.473 45.622 240.981 1.00 58.74 429 LEU B C 1
ATOM 7958 O O . LEU B 1 420 ? 95.054 44.771 241.760 1.00 58.17 429 LEU B O 1
ATOM 7963 N N . VAL B 1 421 ? 94.690 46.567 240.477 1.00 58.53 430 VAL B N 1
ATOM 7964 C CA . VAL B 1 421 ? 93.277 46.641 240.851 1.00 60.04 430 VAL B CA 1
ATOM 7965 C C . VAL B 1 421 ? 92.549 45.309 240.691 1.00 61.39 430 VAL B C 1
ATOM 7966 O O . VAL B 1 421 ? 91.429 45.138 241.170 1.00 61.29 430 VAL B O 1
ATOM 7970 N N . GLU B 1 422 ? 93.177 44.364 240.010 1.00 62.99 431 GLU B N 1
ATOM 7971 C CA . GLU B 1 422 ? 92.551 43.067 239.805 1.00 65.48 431 GLU B CA 1
ATOM 7972 C C . GLU B 1 422 ? 93.435 41.929 240.307 1.00 65.58 431 GLU B C 1
ATOM 7973 O O . GLU B 1 422 ? 93.035 40.764 240.262 1.00 66.35 431 GLU B O 1
ATOM 7979 N N . SER B 1 423 ? 94.632 42.267 240.780 1.00 65.18 432 SER B N 1
ATOM 7980 C CA . SER B 1 423 ? 95.580 41.262 241.267 1.00 64.17 432 SER B CA 1
ATOM 7981 C C . SER B 1 423 ? 95.814 41.327 242.782 1.00 64.32 432 SER B C 1
ATOM 7982 O O . SER B 1 423 ? 96.299 40.367 243.391 1.00 64.03 432 SER B O 1
ATOM 7985 N N . VAL B 1 424 ? 95.501 42.461 243.395 1.00 64.20 433 VAL B N 1
ATOM 7986 C CA . VAL B 1 424 ? 95.703 42.565 244.825 1.00 64.35 433 VAL B CA 1
ATOM 7987 C C . VAL B 1 424 ? 94.393 42.683 245.575 1.00 64.34 433 VAL B C 1
ATOM 7988 O O . VAL B 1 424 ? 93.632 43.632 245.406 1.00 64.94 433 VAL B O 1
ATOM 7992 N N . PRO B 1 425 ? 94.131 41.709 246.436 1.00 64.47 434 PRO B N 1
ATOM 7993 C CA . PRO B 1 425 ? 92.944 41.575 247.274 1.00 65.74 434 PRO B CA 1
ATOM 7994 C C . PRO B 1 425 ? 92.378 42.879 247.818 1.00 67.75 434 PRO B C 1
ATOM 7995 O O . PRO B 1 425 ? 93.127 43.751 248.271 1.00 68.94 434 PRO B O 1
ATOM 7999 N N . GLN B 1 426 ? 91.051 42.997 247.774 1.00 68.36 435 GLN B N 1
ATOM 8000 C CA . GLN B 1 426 ? 90.362 44.166 248.303 1.00 67.72 435 GLN B CA 1
ATOM 8001 C C . GLN B 1 426 ? 90.456 44.129 249.818 1.00 68.43 435 GLN B C 1
ATOM 8002 O O . GLN B 1 426 ? 90.383 43.059 250.419 1.00 68.26 435 GLN B O 1
ATOM 8008 N N . MET B 1 427 ? 90.618 45.297 250.434 1.00 69.40 436 MET B N 1
ATOM 8009 C CA . MET B 1 427 ? 90.718 45.383 251.888 1.00 68.47 436 MET B CA 1
ATOM 8010 C C . MET B 1 427 ? 89.365 45.111 252.523 1.00 67.94 436 MET B C 1
ATOM 8011 O O . MET B 1 427 ? 88.382 45.817 252.254 1.00 66.12 436 MET B O 1
ATOM 8016 N N . THR B 1 428 ? 89.334 44.077 253.362 1.00 66.77 437 THR B N 1
ATOM 8017 C CA . THR B 1 428 ? 88.116 43.653 254.038 1.00 65.18 437 THR B CA 1
ATOM 8018 C C . THR B 1 428 ? 88.043 44.160 255.455 1.00 63.13 437 THR B C 1
ATOM 8019 O O . THR B 1 428 ? 89.064 44.357 256.112 1.00 62.49 437 THR B O 1
ATOM 8023 N N . PRO B 1 429 ? 86.820 44.410 255.936 1.00 61.57 438 PRO B N 1
ATOM 8024 C CA . PRO B 1 429 ? 86.670 44.889 257.303 1.00 61.13 438 PRO B CA 1
ATOM 8025 C C . PRO B 1 429 ? 87.178 43.744 258.170 1.00 61.58 438 PRO B C 1
ATOM 8026 O O . PRO B 1 429 ? 87.445 42.649 257.670 1.00 62.59 438 PRO B O 1
ATOM 8030 N N . ARG B 1 430 ? 87.331 44.004 259.459 1.00 61.36 439 ARG B N 1
ATOM 8031 C CA . ARG B 1 430 ? 87.771 42.984 260.391 1.00 59.20 439 ARG B CA 1
ATOM 8032 C C . ARG B 1 430 ? 86.578 42.883 261.335 1.00 58.89 439 ARG B C 1
ATOM 8033 O O . ARG B 1 430 ? 85.843 43.860 261.538 1.00 57.51 439 ARG B O 1
ATOM 8041 N N . TYR B 1 431 ? 86.355 41.708 261.898 1.00 58.54 440 TYR B N 1
ATOM 8042 C CA . TYR B 1 431 ? 85.236 41.574 262.811 1.00 59.19 440 TYR B CA 1
ATOM 8043 C C . TYR B 1 431 ? 85.740 41.422 264.242 1.00 59.79 440 TYR B C 1
ATOM 8044 O O . TYR B 1 431 ? 86.765 40.794 264.485 1.00 61.40 440 TYR B O 1
ATOM 8053 N N . TYR B 1 432 ? 85.052 42.053 265.185 1.00 58.19 441 TYR B N 1
ATOM 8054 C CA . TYR B 1 432 ? 85.445 41.970 266.579 1.00 55.51 441 TYR B CA 1
ATOM 8055 C C . TYR B 1 432 ? 84.196 41.684 267.392 1.00 56.19 441 TYR B C 1
ATOM 8056 O O . TYR B 1 432 ? 83.114 42.198 267.085 1.00 56.46 441 TYR B O 1
ATOM 8065 N N . SER B 1 433 ? 84.340 40.842 268.408 1.00 55.01 442 SER B N 1
ATOM 8066 C CA . SER B 1 433 ? 83.219 40.485 269.251 1.00 55.23 442 SER B CA 1
ATOM 8067 C C . SER B 1 433 ? 82.892 41.705 270.095 1.00 56.70 442 SER B C 1
ATOM 8068 O O . SER B 1 433 ? 83.789 42.316 270.673 1.00 57.83 442 SER B O 1
ATOM 8071 N N . ILE B 1 434 ? 81.613 42.063 270.170 1.00 57.37 443 ILE B N 1
ATOM 8072 C CA . ILE B 1 434 ? 81.204 43.240 270.928 1.00 56.71 443 ILE B CA 1
ATOM 8073 C C . ILE B 1 434 ? 81.173 43.046 272.438 1.00 58.35 443 ILE B C 1
ATOM 8074 O O . ILE B 1 434 ? 80.293 42.365 272.974 1.00 58.42 443 ILE B O 1
ATOM 8079 N N . SER B 1 435 ? 82.129 43.683 273.115 1.00 59.50 444 SER B N 1
ATOM 8080 C CA . SER B 1 435 ? 82.263 43.577 274.565 1.00 59.21 444 SER B CA 1
ATOM 8081 C C . SER B 1 435 ? 81.243 44.355 275.400 1.00 60.13 444 SER B C 1
ATOM 8082 O O . SER B 1 435 ? 81.139 44.143 276.605 1.00 60.72 444 SER B O 1
ATOM 8085 N N . SER B 1 436 ? 80.484 45.249 274.782 1.00 61.27 445 SER B N 1
ATOM 8086 C CA . SER B 1 436 ? 79.484 45.994 275.543 1.00 61.60 445 SER B CA 1
ATOM 8087 C C . SER B 1 436 ? 78.087 45.387 275.390 1.00 62.85 445 SER B C 1
ATOM 8088 O O . SER B 1 436 ? 77.729 44.866 274.328 1.00 62.32 445 SER B O 1
ATOM 8091 N N . SER B 1 437 ? 77.303 45.451 276.461 1.00 64.75 446 SER B N 1
ATOM 8092 C CA . SER B 1 437 ? 75.943 44.929 276.437 1.00 66.12 446 SER B CA 1
ATOM 8093 C C . SER B 1 437 ? 75.107 45.886 275.615 1.00 69.19 446 SER B C 1
ATOM 8094 O O . SER B 1 437 ? 75.513 47.030 275.375 1.00 70.66 446 SER B O 1
ATOM 8097 N N . SER B 1 438 ? 73.933 45.429 275.194 1.00 69.60 447 SER B N 1
ATOM 8098 C CA . SER B 1 438 ? 73.051 46.278 274.410 1.00 69.23 447 SER B CA 1
ATOM 8099 C C . SER B 1 438 ? 72.111 46.931 275.400 1.00 69.82 447 SER B C 1
ATOM 8100 O O . SER B 1 438 ? 71.822 48.124 275.314 1.00 69.96 447 SER B O 1
ATOM 8103 N N . LEU B 1 439 ? 71.659 46.146 276.369 1.00 70.12 448 LEU B N 1
ATOM 8104 C CA . LEU B 1 439 ? 70.743 46.671 277.359 1.00 70.04 448 LEU B CA 1
ATOM 8105 C C . LEU B 1 439 ? 71.325 47.819 278.179 1.00 70.36 448 LEU B C 1
ATOM 8106 O O . LEU B 1 439 ? 70.687 48.864 278.308 1.00 70.77 448 LEU B O 1
ATOM 8111 N N . SER B 1 440 ? 72.533 47.645 278.713 1.00 70.01 449 SER B N 1
ATOM 8112 C CA . SER B 1 440 ? 73.153 48.695 279.522 1.00 69.59 449 SER B CA 1
ATOM 8113 C C . SER B 1 440 ? 73.911 49.772 278.756 1.00 70.09 449 SER B C 1
ATOM 8114 O O . SER B 1 440 ? 74.368 50.735 279.357 1.00 68.77 449 SER B O 1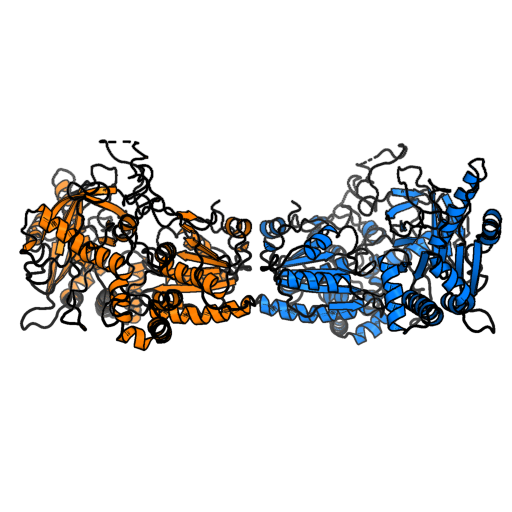
ATOM 8117 N N . GLU B 1 441 ? 74.052 49.612 277.443 1.00 72.14 450 GLU B N 1
ATOM 8118 C CA . GLU B 1 441 ? 74.764 50.598 276.623 1.00 74.03 450 GLU B CA 1
ATOM 8119 C C . GLU B 1 441 ? 74.283 50.574 275.180 1.00 75.69 450 GLU B C 1
ATOM 8120 O O . GLU B 1 441 ? 75.089 50.631 274.249 1.00 77.10 450 GLU B O 1
ATOM 8126 N N . LYS B 1 442 ? 72.965 50.514 275.003 1.00 76.82 451 LYS B N 1
ATOM 8127 C CA . LYS B 1 442 ? 72.355 50.451 273.672 1.00 77.23 451 LYS B CA 1
ATOM 8128 C C . LYS B 1 442 ? 72.958 51.331 272.565 1.00 77.28 451 LYS B C 1
ATOM 8129 O O . LYS B 1 442 ? 73.059 50.903 271.416 1.00 76.16 451 LYS B O 1
ATOM 8135 N N . GLN B 1 443 ? 73.360 52.553 272.898 1.00 77.43 452 GLN B N 1
ATOM 8136 C CA . GLN B 1 443 ? 73.901 53.440 271.876 1.00 76.40 452 GLN B CA 1
ATOM 8137 C C . GLN B 1 443 ? 75.397 53.297 271.602 1.00 75.41 452 GLN B C 1
ATOM 8138 O O . GLN B 1 443 ? 75.897 53.762 270.575 1.00 75.00 452 GLN B O 1
ATOM 8144 N N . THR B 1 444 ? 76.118 52.648 272.502 1.00 74.07 453 THR B N 1
ATOM 8145 C CA . THR B 1 444 ? 77.545 52.518 272.290 1.00 73.94 453 THR B CA 1
ATOM 8146 C C . THR B 1 444 ? 78.037 51.090 272.142 1.00 74.08 453 THR B C 1
ATOM 8147 O O . THR B 1 444 ? 77.470 50.156 272.705 1.00 74.36 453 THR B O 1
ATOM 8151 N N . VAL B 1 445 ? 79.102 50.931 271.366 1.00 73.68 454 VAL B N 1
ATOM 8152 C CA . VAL B 1 445 ? 79.688 49.621 271.159 1.00 71.95 454 VAL B CA 1
ATOM 8153 C C . VAL B 1 445 ? 81.120 49.596 271.674 1.00 72.16 454 VAL B C 1
ATOM 8154 O O . VAL B 1 445 ? 81.926 50.487 271.388 1.00 72.15 454 VAL B O 1
ATOM 8158 N N . HIS B 1 446 ? 81.431 48.568 272.446 1.00 71.42 455 HIS B N 1
ATOM 8159 C CA . HIS B 1 446 ? 82.764 48.420 272.993 1.00 70.05 455 HIS B CA 1
ATOM 8160 C C . HIS B 1 446 ? 83.501 47.407 272.153 1.00 69.03 455 HIS B C 1
ATOM 8161 O O . HIS B 1 446 ? 82.913 46.411 271.721 1.00 69.96 455 HIS B O 1
ATOM 8168 N N . VAL B 1 447 ? 84.786 47.653 271.924 1.00 66.57 456 VAL B N 1
ATOM 8169 C CA . VAL B 1 447 ? 85.593 46.741 271.118 1.00 64.00 456 VAL B CA 1
ATOM 8170 C C . VAL B 1 447 ? 86.998 46.466 271.665 1.00 62.62 456 VAL B C 1
ATOM 8171 O O . VAL B 1 447 ? 87.928 47.261 271.470 1.00 62.25 456 VAL B O 1
ATOM 8175 N N . THR B 1 448 ? 87.140 45.329 272.343 1.00 60.02 457 THR B N 1
ATOM 8176 C CA . THR B 1 448 ? 88.419 44.912 272.901 1.00 56.45 457 THR B CA 1
ATOM 8177 C C . THR B 1 448 ? 89.168 44.242 271.779 1.00 54.57 457 THR B C 1
ATOM 8178 O O . THR B 1 448 ? 88.720 43.236 271.247 1.00 52.27 457 THR B O 1
ATOM 8182 N N . SER B 1 449 ? 90.316 44.795 271.429 1.00 54.56 458 SER B N 1
ATOM 8183 C CA . SER B 1 449 ? 91.101 44.254 270.338 1.00 55.28 458 SER B CA 1
ATOM 8184 C C . SER B 1 449 ? 92.587 44.243 270.642 1.00 55.49 458 SER B C 1
ATOM 8185 O O . SER B 1 449 ? 93.215 45.296 270.739 1.00 55.68 458 SER B O 1
ATOM 8188 N N . ILE B 1 450 ? 93.148 43.050 270.786 1.00 55.30 459 ILE B N 1
ATOM 8189 C CA . ILE B 1 450 ? 94.572 42.916 271.064 1.00 54.87 459 ILE B CA 1
ATOM 8190 C C . ILE B 1 450 ? 95.303 43.435 269.841 1.00 54.84 459 ILE B C 1
ATOM 8191 O O . ILE B 1 450 ? 94.780 43.331 268.726 1.00 53.32 459 ILE B O 1
ATOM 8196 N N . VAL B 1 451 ? 96.498 43.993 270.041 1.00 55.27 460 VAL B N 1
ATOM 8197 C CA . VAL B 1 451 ? 97.273 44.506 268.916 1.00 56.19 460 VAL B CA 1
ATOM 8198 C C . VAL B 1 451 ? 98.231 43.464 268.383 1.00 57.26 460 VAL B C 1
ATOM 8199 O O . VAL B 1 451 ? 99.106 42.982 269.104 1.00 56.74 460 VAL B O 1
ATOM 8203 N N . GLU B 1 452 ? 98.042 43.105 267.120 1.00 58.55 461 GLU B N 1
ATOM 8204 C CA . GLU B 1 452 ? 98.901 42.130 266.476 1.00 60.37 461 GLU B CA 1
ATOM 8205 C C . GLU B 1 452 ? 100.128 42.908 266.063 1.00 60.78 461 GLU B C 1
ATOM 8206 O O . GLU B 1 452 ? 100.034 43.904 265.343 1.00 60.45 461 GLU B O 1
ATOM 8212 N N . ASN B 1 453 ? 101.275 42.462 266.551 1.00 61.18 462 ASN B N 1
ATOM 8213 C CA . ASN B 1 453 ? 102.539 43.094 266.238 1.00 61.80 462 ASN B CA 1
ATOM 8214 C C . ASN B 1 453 ? 103.650 42.312 266.888 1.00 62.26 462 ASN B C 1
ATOM 8215 O O . ASN B 1 453 ? 103.794 42.333 268.105 1.00 62.41 462 ASN B O 1
ATOM 8220 N N . PHE B 1 454 ? 104.423 41.607 266.077 1.00 63.19 463 PHE B N 1
ATOM 8221 C CA . PHE B 1 454 ? 105.540 40.846 266.592 1.00 64.23 463 PHE B CA 1
ATOM 8222 C C . PHE B 1 454 ? 106.763 40.953 265.683 1.00 65.79 463 PHE B C 1
ATOM 8223 O O . PHE B 1 454 ? 106.665 41.333 264.510 1.00 65.76 463 PHE B O 1
ATOM 8231 N N . PRO B 1 455 ? 107.950 40.668 266.236 1.00 66.85 464 PRO B N 1
ATOM 8232 C CA . PRO B 1 455 ? 109.197 40.729 265.469 1.00 67.03 464 PRO B CA 1
ATOM 8233 C C . PRO B 1 455 ? 109.253 39.701 264.345 1.00 67.54 464 PRO B C 1
ATOM 8234 O O . PRO B 1 455 ? 108.636 38.639 264.440 1.00 69.19 464 PRO B O 1
ATOM 8238 N N . ASN B 1 456 ? 109.988 40.016 263.283 1.00 66.65 465 ASN B N 1
ATOM 8239 C CA . ASN B 1 456 ? 110.130 39.094 262.161 1.00 65.98 465 ASN B CA 1
ATOM 8240 C C . ASN B 1 456 ? 111.053 37.954 262.581 1.00 67.49 465 ASN B C 1
ATOM 8241 O O . ASN B 1 456 ? 112.262 38.144 262.703 1.00 68.30 465 ASN B O 1
ATOM 8246 N N . PRO B 1 457 ? 110.498 36.751 262.808 1.00 69.01 466 PRO B N 1
ATOM 8247 C CA . PRO B 1 457 ? 111.327 35.605 263.217 1.00 70.08 466 PRO B CA 1
ATOM 8248 C C . PRO B 1 457 ? 112.624 35.468 262.401 1.00 72.20 466 PRO B C 1
ATOM 8249 O O . PRO B 1 457 ? 113.717 35.428 262.955 1.00 73.18 466 PRO B O 1
ATOM 8253 N N . GLU B 1 458 ? 112.485 35.415 261.083 1.00 73.90 467 GLU B N 1
ATOM 8254 C CA . GLU B 1 458 ? 113.613 35.267 260.180 1.00 75.58 467 GLU B CA 1
ATOM 8255 C C . GLU B 1 458 ? 114.581 36.430 260.100 1.00 76.54 467 GLU B C 1
ATOM 8256 O O . GLU B 1 458 ? 115.749 36.301 260.463 1.00 77.02 467 GLU B O 1
ATOM 8262 N N . LEU B 1 459 ? 114.088 37.555 259.598 1.00 76.17 468 LEU B N 1
ATOM 8263 C CA . LEU B 1 459 ? 114.899 38.745 259.413 1.00 76.07 468 LEU B CA 1
ATOM 8264 C C . LEU B 1 459 ? 114.894 39.641 260.633 1.00 77.09 468 LEU B C 1
ATOM 8265 O O . LEU B 1 459 ? 114.131 40.606 260.690 1.00 76.57 468 LEU B O 1
ATOM 8270 N N . PRO B 1 460 ? 115.759 39.345 261.622 1.00 77.80 469 PRO B N 1
ATOM 8271 C CA . PRO B 1 460 ? 115.807 40.172 262.829 1.00 77.93 469 PRO B CA 1
ATOM 8272 C C . PRO B 1 460 ? 115.727 41.655 262.474 1.00 78.56 469 PRO B C 1
ATOM 8273 O O . PRO B 1 460 ? 114.772 42.343 262.840 1.00 78.87 469 PRO B O 1
ATOM 8277 N N . ASP B 1 461 ? 116.726 42.125 261.732 1.00 78.62 470 ASP B N 1
ATOM 8278 C CA . ASP B 1 461 ? 116.802 43.516 261.305 1.00 77.21 470 ASP B CA 1
ATOM 8279 C C . ASP B 1 461 ? 115.746 43.754 260.249 1.00 76.63 470 ASP B C 1
ATOM 8280 O O . ASP B 1 461 ? 116.070 44.109 259.116 1.00 77.47 470 ASP B O 1
ATOM 8285 N N . ALA B 1 462 ? 114.487 43.537 260.622 1.00 75.17 471 ALA B N 1
ATOM 8286 C CA . ALA B 1 462 ? 113.360 43.734 259.720 1.00 73.12 471 ALA B CA 1
ATOM 8287 C C . ALA B 1 462 ? 112.182 44.270 260.518 1.00 72.31 471 ALA B C 1
ATOM 8288 O O . ALA B 1 462 ? 112.009 43.930 261.689 1.00 72.31 471 ALA B O 1
ATOM 8290 N N . PRO B 1 463 ? 111.360 45.128 259.897 1.00 71.06 472 PRO B N 1
ATOM 8291 C CA . PRO B 1 463 ? 110.197 45.691 260.583 1.00 70.22 472 PRO B CA 1
ATOM 8292 C C . PRO B 1 463 ? 109.321 44.607 261.194 1.00 69.99 472 PRO B C 1
ATOM 8293 O O . PRO B 1 463 ? 109.354 43.448 260.768 1.00 69.67 472 PRO B O 1
ATOM 8297 N N . PRO B 1 464 ? 108.529 44.970 262.214 1.00 69.47 473 PRO B N 1
ATOM 8298 C CA . PRO B 1 464 ? 107.652 43.995 262.866 1.00 67.70 473 PRO B CA 1
ATOM 8299 C C . PRO B 1 464 ? 106.431 43.641 262.015 1.00 66.09 473 PRO B C 1
ATOM 8300 O O . PRO B 1 464 ? 105.781 44.510 261.418 1.00 64.19 473 PRO B O 1
ATOM 8304 N N . VAL B 1 465 ? 106.151 42.347 261.956 1.00 63.89 474 VAL B N 1
ATOM 8305 C CA . VAL B 1 465 ? 105.006 41.829 261.234 1.00 61.46 474 VAL B CA 1
ATOM 8306 C C . VAL B 1 465 ? 103.824 42.505 261.910 1.00 60.41 474 VAL B C 1
ATOM 8307 O O . VAL B 1 465 ? 103.465 42.139 263.026 1.00 61.17 474 VAL B O 1
ATOM 8311 N N . VAL B 1 466 ? 103.215 43.486 261.260 1.00 58.50 475 VAL B N 1
ATOM 8312 C CA . VAL B 1 466 ? 102.106 44.191 261.901 1.00 58.20 475 VAL B CA 1
ATOM 8313 C C . VAL B 1 466 ? 100.747 44.005 261.268 1.00 57.38 475 VAL B C 1
ATOM 8314 O O . VAL B 1 466 ? 100.616 43.994 260.050 1.00 58.35 475 VAL B O 1
ATOM 8318 N N . GLY B 1 467 ? 99.729 43.871 262.106 1.00 56.72 476 GLY B N 1
ATOM 8319 C CA . GLY B 1 467 ? 98.383 43.736 261.587 1.00 57.01 476 GLY B CA 1
ATOM 8320 C C . GLY B 1 467 ? 97.917 45.161 261.367 1.00 57.54 476 GLY B C 1
ATOM 8321 O O . GLY B 1 467 ? 98.389 46.062 262.048 1.00 59.24 476 GLY B O 1
ATOM 8322 N N . VAL B 1 468 ? 96.999 45.384 260.439 1.00 56.72 477 VAL B N 1
ATOM 8323 C CA . VAL B 1 468 ? 96.547 46.735 260.175 1.00 55.41 477 VAL B CA 1
ATOM 8324 C C . VAL B 1 468 ? 95.523 47.257 261.154 1.00 54.98 477 VAL B C 1
ATOM 8325 O O . VAL B 1 468 ? 95.851 48.024 262.041 1.00 55.93 477 VAL B O 1
ATOM 8329 N N . THR B 1 469 ? 94.277 46.839 260.994 1.00 55.30 478 THR B N 1
ATOM 8330 C CA . THR B 1 469 ? 93.198 47.308 261.852 1.00 56.57 478 THR B CA 1
ATOM 8331 C C . THR B 1 469 ? 93.506 47.406 263.342 1.00 58.33 478 THR B C 1
ATOM 8332 O O . THR B 1 469 ? 92.950 48.267 264.032 1.00 58.53 478 THR B O 1
ATOM 8336 N N . THR B 1 470 ? 94.376 46.538 263.852 1.00 58.65 479 THR B N 1
ATOM 8337 C CA . THR B 1 470 ? 94.694 46.588 265.274 1.00 56.99 479 THR B CA 1
ATOM 8338 C C . THR B 1 470 ? 95.511 47.833 265.572 1.00 57.03 479 THR B C 1
ATOM 8339 O O . THR B 1 470 ? 95.061 48.703 266.306 1.00 57.25 479 THR B O 1
ATOM 8343 N N . ASN B 1 471 ? 96.695 47.949 264.987 1.00 57.97 480 ASN B N 1
ATOM 8344 C CA . ASN B 1 471 ? 97.522 49.121 265.257 1.00 59.21 480 ASN B CA 1
ATOM 8345 C C . ASN B 1 471 ? 96.848 50.438 264.953 1.00 60.76 480 ASN B C 1
ATOM 8346 O O . ASN B 1 471 ? 97.112 51.435 265.628 1.00 61.57 480 ASN B O 1
ATOM 8351 N N . LEU B 1 472 ? 95.973 50.448 263.952 1.00 62.04 481 LEU B N 1
ATOM 8352 C CA . LEU B 1 472 ? 95.260 51.672 263.604 1.00 63.05 481 LEU B CA 1
ATOM 8353 C C . LEU B 1 472 ? 94.519 52.139 264.862 1.00 64.45 481 LEU B C 1
ATOM 8354 O O . LEU B 1 472 ? 94.700 53.275 265.323 1.00 65.45 481 LEU B O 1
ATOM 8359 N N . LEU B 1 473 ? 93.710 51.248 265.430 1.00 64.62 482 LEU B N 1
ATOM 8360 C CA . LEU B 1 473 ? 92.966 51.563 266.636 1.00 63.46 482 LEU B CA 1
ATOM 8361 C C . LEU B 1 473 ? 93.920 52.095 267.705 1.00 64.70 482 LEU B C 1
ATOM 8362 O O . LEU B 1 473 ? 93.626 53.086 268.374 1.00 63.63 482 LEU B O 1
ATOM 8367 N N . ARG B 1 474 ? 95.070 51.438 267.854 1.00 65.99 483 ARG B N 1
ATOM 8368 C CA . ARG B 1 474 ? 96.063 51.864 268.832 1.00 66.26 483 ARG B CA 1
ATOM 8369 C C . ARG B 1 474 ? 96.465 53.287 268.535 1.00 68.13 483 ARG B C 1
ATOM 8370 O O . ARG B 1 474 ? 96.406 54.145 269.416 1.00 68.44 483 ARG B O 1
ATOM 8378 N N . ASN B 1 475 ? 96.877 53.540 267.294 1.00 69.75 484 ASN B N 1
ATOM 8379 C CA . ASN B 1 475 ? 97.282 54.887 266.916 1.00 70.41 484 ASN B CA 1
ATOM 8380 C C . ASN B 1 475 ? 96.183 55.805 267.424 1.00 69.97 484 ASN B C 1
ATOM 8381 O O . ASN B 1 475 ? 96.450 56.706 268.217 1.00 70.99 484 ASN B O 1
ATOM 8386 N N . ILE B 1 476 ? 94.951 55.554 266.982 1.00 67.72 485 ILE B N 1
ATOM 8387 C CA . ILE B 1 476 ? 93.791 56.337 267.414 1.00 66.97 485 ILE B CA 1
ATOM 8388 C C . ILE B 1 476 ? 93.769 56.481 268.936 1.00 67.60 485 ILE B C 1
ATOM 8389 O O . ILE B 1 476 ? 93.728 57.580 269.479 1.00 68.00 485 ILE B O 1
ATOM 8394 N N . GLN B 1 477 ? 93.755 55.344 269.617 1.00 67.66 486 GLN B N 1
ATOM 8395 C CA . GLN B 1 477 ? 93.728 55.316 271.073 1.00 67.24 486 GLN B CA 1
ATOM 8396 C C . GLN B 1 477 ? 94.827 56.239 271.621 1.00 67.72 486 GLN B C 1
ATOM 8397 O O . GLN B 1 477 ? 94.523 57.200 272.335 1.00 67.11 486 GLN B O 1
ATOM 8403 N N . LEU B 1 478 ? 96.088 55.955 271.264 1.00 67.66 487 LEU B N 1
ATOM 8404 C CA . LEU B 1 478 ? 97.248 56.759 271.689 1.00 66.87 487 LEU B CA 1
ATOM 8405 C C . LEU B 1 478 ? 96.991 58.245 271.481 1.00 66.18 487 LEU B C 1
ATOM 8406 O O . LEU B 1 478 ? 97.107 59.060 272.403 1.00 66.04 487 LEU B O 1
ATOM 8411 N N . ALA B 1 479 ? 96.663 58.579 270.241 1.00 64.17 488 ALA B N 1
ATOM 8412 C CA . ALA B 1 479 ? 96.366 59.941 269.855 1.00 63.54 488 ALA B CA 1
ATOM 8413 C C . ALA B 1 479 ? 95.208 60.500 270.686 1.00 64.07 488 ALA B C 1
ATOM 8414 O O . ALA B 1 479 ? 95.366 61.492 271.395 1.00 63.17 488 ALA B O 1
ATOM 8416 N N . GLN B 1 480 ? 94.048 59.858 270.603 1.00 65.01 489 GLN B N 1
ATOM 8417 C CA . GLN B 1 480 ? 92.876 60.317 271.332 1.00 65.63 489 GLN B CA 1
ATOM 8418 C C . GLN B 1 480 ? 93.182 60.729 272.768 1.00 67.91 489 GLN B C 1
ATOM 8419 O O . GLN B 1 480 ? 92.718 61.770 273.237 1.00 68.46 489 GLN B O 1
ATOM 8425 N N . ASN B 1 481 ? 93.970 59.922 273.466 1.00 69.65 490 ASN B N 1
ATOM 8426 C CA . ASN B 1 481 ? 94.300 60.220 274.856 1.00 70.88 490 ASN B CA 1
ATOM 8427 C C . ASN B 1 481 ? 95.587 61.041 275.020 1.00 71.73 490 ASN B C 1
ATOM 8428 O O . ASN B 1 481 ? 96.327 60.876 275.988 1.00 72.38 490 ASN B O 1
ATOM 8433 N N . ASN B 1 482 ? 95.822 61.939 274.067 1.00 73.20 491 ASN B N 1
ATOM 8434 C CA . ASN B 1 482 ? 96.986 62.831 274.047 1.00 73.72 491 ASN B CA 1
ATOM 8435 C C . ASN B 1 482 ? 98.261 62.192 274.536 1.00 73.58 491 ASN B C 1
ATOM 8436 O O . ASN B 1 482 ? 98.787 62.554 275.586 1.00 73.59 491 ASN B O 1
ATOM 8441 N N . VAL B 1 483 ? 98.768 61.239 273.774 1.00 73.34 492 VAL B N 1
ATOM 8442 C CA . VAL B 1 483 ? 99.995 60.584 274.177 1.00 74.20 492 VAL B CA 1
ATOM 8443 C C . VAL B 1 483 ? 101.100 60.906 273.188 1.00 74.37 492 VAL B C 1
ATOM 8444 O O . VAL B 1 483 ? 100.845 61.058 271.990 1.00 75.01 492 VAL B O 1
ATOM 8448 N N . ASN B 1 484 ? 102.320 61.030 273.702 1.00 74.00 493 ASN B N 1
ATOM 8449 C CA . ASN B 1 484 ? 103.475 61.319 272.866 1.00 74.61 493 ASN B CA 1
ATOM 8450 C C . ASN B 1 484 ? 103.777 60.048 272.082 1.00 73.84 493 ASN B C 1
ATOM 8451 O O . ASN B 1 484 ? 104.627 59.234 272.459 1.00 73.34 493 ASN B O 1
ATOM 8456 N N . ILE B 1 485 ? 103.046 59.881 270.990 1.00 73.02 494 ILE B N 1
ATOM 8457 C CA . ILE B 1 485 ? 103.196 58.722 270.141 1.00 71.37 494 ILE B CA 1
ATOM 8458 C C . ILE B 1 485 ? 104.652 58.550 269.760 1.00 72.35 494 ILE B C 1
ATOM 8459 O O . ILE B 1 485 ? 105.135 57.435 269.604 1.00 72.50 494 ILE B O 1
ATOM 8464 N N . ALA B 1 486 ? 105.358 59.665 269.640 1.00 73.12 495 ALA B N 1
ATOM 8465 C CA . ALA B 1 486 ? 106.765 59.630 269.279 1.00 73.73 495 ALA B CA 1
ATOM 8466 C C . ALA B 1 486 ? 107.566 58.833 270.305 1.00 74.74 495 ALA B C 1
ATOM 8467 O O . ALA B 1 486 ? 108.588 58.233 269.976 1.00 74.40 495 ALA B O 1
ATOM 8469 N N . GLU B 1 487 ? 107.097 58.819 271.547 1.00 76.51 496 GLU B N 1
ATOM 8470 C CA . GLU B 1 487 ? 107.803 58.102 272.599 1.00 79.04 496 GLU B CA 1
ATOM 8471 C C . GLU B 1 487 ? 107.278 56.693 272.806 1.00 79.51 496 GLU B C 1
ATOM 8472 O O . GLU B 1 487 ? 107.964 55.839 273.375 1.00 80.00 496 GLU B O 1
ATOM 8478 N N . THR B 1 488 ? 106.057 56.451 272.349 1.00 78.88 497 THR B N 1
ATOM 8479 C CA . THR B 1 488 ? 105.455 55.128 272.466 1.00 77.05 497 THR B CA 1
ATOM 8480 C C . THR B 1 488 ? 106.306 54.114 271.678 1.00 75.75 497 THR B C 1
ATOM 8481 O O . THR B 1 488 ? 107.443 54.414 271.307 1.00 76.00 497 THR B O 1
ATOM 8485 N N . ASN B 1 489 ? 105.784 52.914 271.438 1.00 73.76 498 ASN B N 1
ATOM 8486 C CA . ASN B 1 489 ? 106.540 51.919 270.668 1.00 71.18 498 ASN B CA 1
ATOM 8487 C C . ASN B 1 489 ? 105.792 51.568 269.373 1.00 68.59 498 ASN B C 1
ATOM 8488 O O . ASN B 1 489 ? 106.188 50.678 268.625 1.00 67.03 498 ASN B O 1
ATOM 8493 N N . LEU B 1 490 ? 104.717 52.312 269.118 1.00 66.40 499 LEU B N 1
ATOM 8494 C CA . LEU B 1 490 ? 103.883 52.133 267.939 1.00 63.70 499 LEU B CA 1
ATOM 8495 C C . LEU B 1 490 ? 104.757 51.914 266.707 1.00 63.20 499 LEU B C 1
ATOM 8496 O O . LEU B 1 490 ? 105.658 52.702 266.429 1.00 62.34 499 LEU B O 1
ATOM 8501 N N . PRO B 1 491 ? 104.504 50.820 265.965 1.00 63.16 500 PRO B N 1
ATOM 8502 C CA . PRO B 1 491 ? 105.192 50.376 264.744 1.00 61.89 500 PRO B CA 1
ATOM 8503 C C . PRO B 1 491 ? 104.900 51.133 263.444 1.00 61.58 500 PRO B C 1
ATOM 8504 O O . PRO B 1 491 ? 105.791 51.327 262.613 1.00 60.92 500 PRO B O 1
ATOM 8508 N N . VAL B 1 492 ? 103.649 51.528 263.250 1.00 61.73 501 VAL B N 1
ATOM 8509 C CA . VAL B 1 492 ? 103.272 52.251 262.042 1.00 62.49 501 VAL B CA 1
ATOM 8510 C C . VAL B 1 492 ? 102.340 53.386 262.417 1.00 62.45 501 VAL B C 1
ATOM 8511 O O . VAL B 1 492 ? 101.872 53.442 263.550 1.00 62.03 501 VAL B O 1
ATOM 8515 N N . HIS B 1 493 ? 102.075 54.288 261.477 1.00 63.32 502 HIS B N 1
ATOM 8516 C CA . HIS B 1 493 ? 101.227 55.448 261.744 1.00 64.59 502 HIS B CA 1
ATOM 8517 C C . HIS B 1 493 ? 100.169 55.569 260.674 1.00 65.59 502 HIS B C 1
ATOM 8518 O O . HIS B 1 493 ? 100.409 55.191 259.543 1.00 66.83 502 HIS B O 1
ATOM 8525 N N . TYR B 1 494 ? 99.000 56.100 261.016 1.00 67.62 503 TYR B N 1
ATOM 8526 C CA . TYR B 1 494 ? 97.920 56.199 260.032 1.00 69.97 503 TYR B CA 1
ATOM 8527 C C . TYR B 1 494 ? 97.397 57.610 259.740 1.00 71.34 503 TYR B C 1
ATOM 8528 O O . TYR B 1 494 ? 97.689 58.565 260.472 1.00 71.51 503 TYR B O 1
ATOM 8537 N N . ASP B 1 495 ? 96.631 57.717 258.650 1.00 71.93 504 ASP B N 1
ATOM 8538 C CA . ASP B 1 495 ? 96.008 58.971 258.230 1.00 72.53 504 ASP B CA 1
ATOM 8539 C C . ASP B 1 495 ? 94.705 59.093 259.019 1.00 73.64 504 ASP B C 1
ATOM 8540 O O . ASP B 1 495 ? 93.615 58.834 258.498 1.00 73.96 504 ASP B O 1
ATOM 8545 N N . LEU B 1 496 ? 94.823 59.489 260.280 1.00 74.21 505 LEU B N 1
ATOM 8546 C CA . LEU B 1 496 ? 93.660 59.614 261.146 1.00 74.45 505 LEU B CA 1
ATOM 8547 C C . LEU B 1 496 ? 92.587 60.543 260.588 1.00 74.88 505 LEU B C 1
ATOM 8548 O O . LEU B 1 496 ? 91.426 60.470 260.984 1.00 75.08 505 LEU B O 1
ATOM 8553 N N . ASN B 1 497 ? 92.961 61.411 259.663 1.00 75.93 506 ASN B N 1
ATOM 8554 C CA . ASN B 1 497 ? 91.976 62.319 259.106 1.00 77.93 506 ASN B CA 1
ATOM 8555 C C . ASN B 1 497 ? 91.046 61.613 258.143 1.00 78.71 506 ASN B C 1
ATOM 8556 O O . ASN B 1 497 ? 89.837 61.825 258.174 1.00 78.13 506 ASN B O 1
ATOM 8561 N N . GLY B 1 498 ? 91.614 60.760 257.300 1.00 80.07 507 GLY B N 1
ATOM 8562 C CA . GLY B 1 498 ? 90.809 60.019 256.349 1.00 82.36 507 GLY B CA 1
ATOM 8563 C C . GLY B 1 498 ? 90.503 60.766 255.066 1.00 83.62 507 GLY B C 1
ATOM 8564 O O . GLY B 1 498 ? 91.122 61.789 254.782 1.00 83.49 507 GLY B O 1
ATOM 8565 N N . PRO B 1 499 ? 89.548 60.260 254.261 1.00 84.82 508 PRO B N 1
ATOM 8566 C CA . PRO B 1 499 ? 89.120 60.845 252.988 1.00 85.56 508 PRO B CA 1
ATOM 8567 C C . PRO B 1 499 ? 88.491 62.214 253.222 1.00 86.11 508 PRO B C 1
ATOM 8568 O O . PRO B 1 499 ? 87.343 62.310 253.670 1.00 85.66 508 PRO B O 1
ATOM 8572 N N . ARG B 1 500 ? 89.239 63.267 252.914 1.00 86.61 509 ARG B N 1
ATOM 8573 C CA . ARG B 1 500 ? 88.737 64.617 253.099 1.00 87.11 509 ARG B CA 1
ATOM 8574 C C . ARG B 1 500 ? 88.297 64.789 254.542 1.00 87.99 509 ARG B C 1
ATOM 8575 O O . ARG B 1 500 ? 87.126 65.068 254.819 1.00 88.85 509 ARG B O 1
ATOM 8583 N N . LYS B 1 501 ? 89.248 64.615 255.457 1.00 87.84 510 LYS B N 1
ATOM 8584 C CA . LYS B 1 501 ? 88.968 64.730 256.880 1.00 87.61 510 LYS B CA 1
ATOM 8585 C C . LYS B 1 501 ? 87.557 64.199 257.180 1.00 86.61 510 LYS B C 1
ATOM 8586 O O . LYS B 1 501 ? 86.743 64.867 257.820 1.00 87.14 510 LYS B O 1
ATOM 8592 N N . LEU B 1 502 ? 87.273 62.995 256.692 1.00 84.70 511 LEU B N 1
ATOM 8593 C CA . LEU B 1 502 ? 85.975 62.364 256.902 1.00 82.19 511 LEU B CA 1
ATOM 8594 C C . LEU B 1 502 ? 86.099 61.524 258.169 1.00 80.86 511 LEU B C 1
ATOM 8595 O O . LEU B 1 502 ? 85.105 61.187 258.815 1.00 80.70 511 LEU B O 1
ATOM 8600 N N . PHE B 1 503 ? 87.338 61.179 258.504 1.00 79.34 512 PHE B N 1
ATOM 8601 C CA . PHE B 1 503 ? 87.628 60.390 259.692 1.00 78.91 512 PHE B CA 1
ATOM 8602 C C . PHE B 1 503 ? 88.117 61.333 260.772 1.00 79.59 512 PHE B C 1
ATOM 8603 O O . PHE B 1 503 ? 88.934 60.954 261.614 1.00 79.51 512 PHE B O 1
ATOM 8611 N N . ALA B 1 504 ? 87.630 62.572 260.721 1.00 80.26 513 ALA B N 1
ATOM 8612 C CA . ALA B 1 504 ? 87.986 63.603 261.694 1.00 78.97 513 ALA B CA 1
ATOM 8613 C C . ALA B 1 504 ? 87.171 63.348 262.961 1.00 78.21 513 ALA B C 1
ATOM 8614 O O . ALA B 1 504 ? 86.003 62.971 262.883 1.00 76.78 513 ALA B O 1
ATOM 8616 N N . ASN B 1 505 ? 87.792 63.562 264.119 1.00 78.47 514 ASN B N 1
ATOM 8617 C CA . ASN B 1 505 ? 87.149 63.318 265.409 1.00 80.23 514 ASN B CA 1
ATOM 8618 C C . ASN B 1 505 ? 87.247 61.812 265.659 1.00 80.89 514 ASN B C 1
ATOM 8619 O O . ASN B 1 505 ? 86.258 61.166 266.039 1.00 81.13 514 ASN B O 1
ATOM 8624 N N . TYR B 1 506 ? 88.436 61.262 265.421 1.00 80.14 515 TYR B N 1
ATOM 8625 C CA . TYR B 1 506 ? 88.696 59.837 265.604 1.00 77.98 515 TYR B CA 1
ATOM 8626 C C . TYR B 1 506 ? 87.491 58.972 265.243 1.00 76.85 515 TYR B C 1
ATOM 8627 O O . TYR B 1 506 ? 86.824 58.409 266.112 1.00 76.67 515 TYR B O 1
ATOM 8636 N N . LYS B 1 507 ? 87.225 58.890 263.942 1.00 75.65 516 LYS B N 1
ATOM 8637 C CA . LYS B 1 507 ? 86.129 58.099 263.398 1.00 74.52 516 LYS B CA 1
ATOM 8638 C C . LYS B 1 507 ? 86.670 57.022 262.444 1.00 73.58 516 LYS B C 1
ATOM 8639 O O . LYS B 1 507 ? 87.791 57.125 261.920 1.00 73.48 516 LYS B O 1
ATOM 8645 N N . LEU B 1 508 ? 85.867 55.988 262.222 1.00 70.72 517 LEU B N 1
ATOM 8646 C CA . LEU B 1 508 ? 86.238 54.916 261.311 1.00 68.40 517 LEU B CA 1
ATOM 8647 C C . LEU B 1 508 ? 84.968 54.340 260.703 1.00 67.16 517 LEU B C 1
ATOM 8648 O O . LEU B 1 508 ? 83.884 54.475 261.262 1.00 67.08 517 LEU B O 1
ATOM 8653 N N . PRO B 1 509 ? 85.081 53.713 259.529 1.00 66.25 518 PRO B N 1
ATOM 8654 C CA . PRO B 1 509 ? 83.908 53.129 258.869 1.00 66.43 518 PRO B CA 1
ATOM 8655 C C . PRO B 1 509 ? 83.535 51.857 259.622 1.00 68.23 518 PRO B C 1
ATOM 8656 O O . PRO B 1 509 ? 84.409 51.033 259.914 1.00 69.45 518 PRO B O 1
ATOM 8660 N N . VAL B 1 510 ? 82.253 51.673 259.920 1.00 67.79 519 VAL B N 1
ATOM 8661 C CA . VAL B 1 510 ? 81.843 50.493 260.680 1.00 66.24 519 VAL B CA 1
ATOM 8662 C C . VAL B 1 510 ? 80.393 50.101 260.431 1.00 66.09 519 VAL B C 1
ATOM 8663 O O . VAL B 1 510 ? 79.607 50.896 259.932 1.00 66.32 519 VAL B O 1
ATOM 8667 N N . HIS B 1 511 ? 80.058 48.860 260.764 1.00 65.84 520 HIS B N 1
ATOM 8668 C CA . HIS B 1 511 ? 78.695 48.352 260.657 1.00 66.50 520 HIS B CA 1
ATOM 8669 C C . HIS B 1 511 ? 78.635 47.138 261.555 1.00 66.62 520 HIS B C 1
ATOM 8670 O O . HIS B 1 511 ? 79.673 46.590 261.938 1.00 66.73 520 HIS B O 1
ATOM 8677 N N . VAL B 1 512 ? 77.429 46.704 261.891 1.00 65.91 521 VAL B N 1
ATOM 8678 C CA . VAL B 1 512 ? 77.300 45.586 262.806 1.00 65.73 521 VAL B CA 1
ATOM 8679 C C . VAL B 1 512 ? 76.741 44.314 262.202 1.00 66.31 521 VAL B C 1
ATOM 8680 O O . VAL B 1 512 ? 75.724 44.337 261.517 1.00 67.03 521 VAL B O 1
ATOM 8684 N N . ARG B 1 513 ? 77.418 43.202 262.471 1.00 66.15 522 ARG B N 1
ATOM 8685 C CA . ARG B 1 513 ? 76.993 41.905 261.962 1.00 67.08 522 ARG B CA 1
ATOM 8686 C C . ARG B 1 513 ? 76.192 41.175 263.015 1.00 66.40 522 ARG B C 1
ATOM 8687 O O . ARG B 1 513 ? 76.663 40.952 264.132 1.00 65.55 522 ARG B O 1
ATOM 8695 N N . ARG B 1 514 ? 74.979 40.801 262.648 1.00 65.54 523 ARG B N 1
ATOM 8696 C CA . ARG B 1 514 ? 74.101 40.080 263.550 1.00 66.58 523 ARG B CA 1
ATOM 8697 C C . ARG B 1 514 ? 74.758 38.722 263.701 1.00 66.83 523 ARG B C 1
ATOM 8698 O O . ARG B 1 514 ? 75.412 38.259 262.770 1.00 67.72 523 ARG B O 1
ATOM 8706 N N . SER B 1 515 ? 74.622 38.095 264.863 1.00 66.67 524 SER B N 1
ATOM 8707 C CA . SER B 1 515 ? 75.216 36.776 265.069 1.00 67.13 524 SER B CA 1
ATOM 8708 C C . SER B 1 515 ? 74.274 35.924 265.892 1.00 68.97 524 SER B C 1
ATOM 8709 O O . SER B 1 515 ? 73.192 36.381 266.253 1.00 70.42 524 SER B O 1
ATOM 8712 N N . ASN B 1 516 ? 74.661 34.687 266.182 1.00 69.73 525 ASN B N 1
ATOM 8713 C CA . ASN B 1 516 ? 73.793 33.822 266.973 1.00 71.30 525 ASN B CA 1
ATOM 8714 C C . ASN B 1 516 ? 74.374 33.497 268.333 1.00 71.11 525 ASN B C 1
ATOM 8715 O O . ASN B 1 516 ? 74.007 32.499 268.951 1.00 71.61 525 ASN B O 1
ATOM 8720 N N . PHE B 1 517 ? 75.285 34.351 268.789 1.00 70.12 526 PHE B N 1
ATOM 8721 C CA . PHE B 1 517 ? 75.922 34.194 270.091 1.00 68.63 526 PHE B CA 1
ATOM 8722 C C . PHE B 1 517 ? 74.998 34.923 271.066 1.00 69.05 526 PHE B C 1
ATOM 8723 O O . PHE B 1 517 ? 75.074 36.150 271.206 1.00 69.69 526 PHE B O 1
ATOM 8731 N N . ARG B 1 518 ? 74.116 34.174 271.726 1.00 67.90 527 ARG B N 1
ATOM 8732 C CA . ARG B 1 518 ? 73.157 34.782 272.648 1.00 67.40 527 ARG B CA 1
ATOM 8733 C C . ARG B 1 518 ? 72.953 34.061 273.983 1.00 67.83 527 ARG B C 1
ATOM 8734 O O . ARG B 1 518 ? 72.737 32.849 274.015 1.00 67.66 527 ARG B O 1
ATOM 8742 N N . LEU B 1 519 ? 73.006 34.824 275.079 1.00 67.70 528 LEU B N 1
ATOM 8743 C CA . LEU B 1 519 ? 72.792 34.280 276.417 1.00 66.64 528 LEU B CA 1
ATOM 8744 C C . LEU B 1 519 ? 71.450 33.575 276.363 1.00 67.68 528 LEU B C 1
ATOM 8745 O O . LEU B 1 519 ? 70.633 33.848 275.487 1.00 67.90 528 LEU B O 1
ATOM 8750 N N . PRO B 1 520 ? 71.196 32.656 277.294 1.00 69.05 529 PRO B N 1
ATOM 8751 C CA . PRO B 1 520 ? 69.900 31.981 277.229 1.00 70.09 529 PRO B CA 1
ATOM 8752 C C . PRO B 1 520 ? 68.761 32.985 277.262 1.00 71.30 529 PRO B C 1
ATOM 8753 O O . PRO B 1 520 ? 68.988 34.181 277.434 1.00 72.83 529 PRO B O 1
ATOM 8757 N N . SER B 1 521 ? 67.542 32.490 277.075 1.00 71.54 530 SER B N 1
ATOM 8758 C CA . SER B 1 521 ? 66.340 33.316 277.102 1.00 71.08 530 SER B CA 1
ATOM 8759 C C . SER B 1 521 ? 65.952 33.469 278.559 1.00 70.72 530 SER B C 1
ATOM 8760 O O . SER B 1 521 ? 65.766 34.582 279.060 1.00 70.17 530 SER B O 1
ATOM 8763 N N . ASN B 1 522 ? 65.839 32.324 279.228 1.00 70.69 531 ASN B N 1
ATOM 8764 C CA . ASN B 1 522 ? 65.473 32.271 280.638 1.00 71.58 531 ASN B CA 1
ATOM 8765 C C . ASN B 1 522 ? 66.644 32.735 281.524 1.00 72.51 531 ASN B C 1
ATOM 8766 O O . ASN B 1 522 ? 67.639 32.017 281.693 1.00 72.78 531 ASN B O 1
ATOM 8771 N N . PRO B 1 523 ? 66.534 33.948 282.100 1.00 72.18 532 PRO B N 1
ATOM 8772 C CA . PRO B 1 523 ? 67.570 34.514 282.964 1.00 71.90 532 PRO B CA 1
ATOM 8773 C C . PRO B 1 523 ? 67.986 33.518 284.039 1.00 72.71 532 PRO B C 1
ATOM 8774 O O . PRO B 1 523 ? 68.984 33.710 284.741 1.00 73.40 532 PRO B O 1
ATOM 8778 N N . SER B 1 524 ? 67.211 32.448 284.161 1.00 72.43 533 SER B N 1
ATOM 8779 C CA . SER B 1 524 ? 67.480 31.427 285.152 1.00 72.29 533 SER B CA 1
ATOM 8780 C C . SER B 1 524 ? 68.421 30.339 284.673 1.00 72.19 533 SER B C 1
ATOM 8781 O O . SER B 1 524 ? 69.211 29.829 285.459 1.00 72.79 533 SER B O 1
ATOM 8784 N N . THR B 1 525 ? 68.340 29.970 283.398 1.00 71.77 534 THR B N 1
ATOM 8785 C CA . THR B 1 525 ? 69.205 28.909 282.895 1.00 71.22 534 THR B CA 1
ATOM 8786 C C . THR B 1 525 ? 70.684 29.207 283.149 1.00 71.41 534 THR B C 1
ATOM 8787 O O . THR B 1 525 ? 71.164 30.323 282.895 1.00 70.84 534 THR B O 1
ATOM 8791 N N . PRO B 1 526 ? 71.420 28.202 283.674 1.00 71.04 535 PRO B N 1
ATOM 8792 C CA . PRO B 1 526 ? 72.849 28.290 283.993 1.00 70.29 535 PRO B CA 1
ATOM 8793 C C . PRO B 1 526 ? 73.706 28.728 282.803 1.00 69.69 535 PRO B C 1
ATOM 8794 O O . PRO B 1 526 ? 73.301 28.594 281.644 1.00 69.59 535 PRO B O 1
ATOM 8798 N N . VAL B 1 527 ? 74.900 29.238 283.089 1.00 67.87 536 VAL B N 1
ATOM 8799 C CA . VAL B 1 527 ? 75.770 29.704 282.023 1.00 64.75 536 VAL B CA 1
ATOM 8800 C C . VAL B 1 527 ? 77.261 29.452 282.244 1.00 63.28 536 VAL B C 1
ATOM 8801 O O . VAL B 1 527 ? 77.873 30.028 283.144 1.00 62.67 536 VAL B O 1
ATOM 8805 N N . ILE B 1 528 ? 77.835 28.586 281.417 1.00 61.70 537 ILE B N 1
ATOM 8806 C CA . ILE B 1 528 ? 79.266 28.303 281.477 1.00 60.92 537 ILE B CA 1
ATOM 8807 C C . ILE B 1 528 ? 79.919 29.092 280.346 1.00 61.72 537 ILE B C 1
ATOM 8808 O O . ILE B 1 528 ? 79.488 28.997 279.196 1.00 63.58 537 ILE B O 1
ATOM 8813 N N . MET B 1 529 ? 80.958 29.859 280.650 1.00 60.34 538 MET B N 1
ATOM 8814 C CA . MET B 1 529 ? 81.602 30.641 279.605 1.00 58.76 538 MET B CA 1
ATOM 8815 C C . MET B 1 529 ? 83.110 30.482 279.548 1.00 58.96 538 MET B C 1
ATOM 8816 O O . MET B 1 529 ? 83.820 30.840 280.497 1.00 59.70 538 MET B O 1
ATOM 8821 N N . ILE B 1 530 ? 83.591 29.949 278.427 1.00 57.02 539 ILE B N 1
ATOM 8822 C CA . ILE B 1 530 ? 85.015 29.769 278.217 1.00 55.27 539 ILE B CA 1
ATOM 8823 C C . ILE B 1 530 ? 85.440 30.746 277.139 1.00 55.63 539 ILE B C 1
ATOM 8824 O O . ILE B 1 530 ? 84.928 30.698 276.019 1.00 56.71 539 ILE B O 1
ATOM 8829 N N . GLY B 1 531 ? 86.360 31.643 277.482 1.00 54.18 540 GLY B N 1
ATOM 8830 C CA . GLY B 1 531 ? 86.810 32.634 276.523 1.00 52.67 540 GLY B CA 1
ATOM 8831 C C . GLY B 1 531 ? 88.177 33.146 276.874 1.00 53.15 540 GLY B C 1
ATOM 8832 O O . GLY B 1 531 ? 88.313 34.200 277.487 1.00 51.23 540 GLY B O 1
ATOM 8833 N N . PRO B 1 532 ? 89.217 32.395 276.492 1.00 54.92 541 PRO B N 1
ATOM 8834 C CA . PRO B 1 532 ? 90.637 32.684 276.726 1.00 54.86 541 PRO B CA 1
ATOM 8835 C C . PRO B 1 532 ? 91.124 34.003 276.143 1.00 55.45 541 PRO B C 1
ATOM 8836 O O . PRO B 1 532 ? 91.109 34.209 274.926 1.00 55.74 541 PRO B O 1
ATOM 8840 N N . GLY B 1 533 ? 91.566 34.885 277.033 1.00 55.14 542 GLY B N 1
ATOM 8841 C CA . GLY B 1 533 ? 92.071 36.180 276.624 1.00 54.30 542 GLY B CA 1
ATOM 8842 C C . GLY B 1 533 ? 91.072 36.992 275.831 1.00 54.57 542 GLY B C 1
ATOM 8843 O O . GLY B 1 533 ? 89.892 37.068 276.155 1.00 53.77 542 GLY B O 1
ATOM 8844 N N . THR B 1 534 ? 91.562 37.597 274.765 1.00 55.14 543 THR B N 1
ATOM 8845 C CA . THR B 1 534 ? 90.730 38.417 273.918 1.00 55.94 543 THR B CA 1
ATOM 8846 C C . THR B 1 534 ? 89.341 37.822 273.714 1.00 56.28 543 THR B C 1
ATOM 8847 O O . THR B 1 534 ? 88.392 38.548 273.455 1.00 58.45 543 THR B O 1
ATOM 8851 N N . GLY B 1 535 ? 89.211 36.510 273.858 1.00 55.12 544 GLY B N 1
ATOM 8852 C CA . GLY B 1 535 ? 87.915 35.880 273.656 1.00 54.45 544 GLY B CA 1
ATOM 8853 C C . GLY B 1 535 ? 86.880 36.178 274.725 1.00 55.15 544 GLY B C 1
ATOM 8854 O O . GLY B 1 535 ? 85.688 35.913 274.535 1.00 55.41 544 GLY B O 1
ATOM 8855 N N . VAL B 1 536 ? 87.338 36.734 275.845 1.00 54.00 545 VAL B N 1
ATOM 8856 C CA . VAL B 1 536 ? 86.472 37.080 276.974 1.00 51.71 545 VAL B CA 1
ATOM 8857 C C . VAL B 1 536 ? 85.457 38.161 276.604 1.00 52.84 545 VAL B C 1
ATOM 8858 O O . VAL B 1 536 ? 84.437 38.329 277.269 1.00 52.39 545 VAL B O 1
ATOM 8862 N N . ALA B 1 537 ? 85.742 38.878 275.524 1.00 53.92 546 ALA B N 1
ATOM 8863 C CA . ALA B 1 537 ? 84.891 39.976 275.074 1.00 55.33 546 ALA B CA 1
ATOM 8864 C C . ALA B 1 537 ? 83.384 39.728 275.116 1.00 55.69 546 ALA B C 1
ATOM 8865 O O . ALA B 1 537 ? 82.647 40.481 275.758 1.00 55.22 546 ALA B O 1
ATOM 8867 N N . PRO B 1 538 ? 82.904 38.679 274.427 1.00 55.59 547 PRO B N 1
ATOM 8868 C CA . PRO B 1 538 ? 81.468 38.384 274.420 1.00 55.80 547 PRO B CA 1
ATOM 8869 C C . PRO B 1 538 ? 80.894 38.343 275.823 1.00 56.31 547 PRO B C 1
ATOM 8870 O O . PRO B 1 538 ? 79.807 38.853 276.085 1.00 56.67 547 PRO B O 1
ATOM 8874 N N . PHE B 1 539 ? 81.658 37.748 276.723 1.00 56.09 548 PHE B N 1
ATOM 8875 C CA . PHE B 1 539 ? 81.248 37.590 278.100 1.00 57.71 548 PHE B CA 1
ATOM 8876 C C . PHE B 1 539 ? 81.147 38.894 278.878 1.00 58.92 548 PHE B C 1
ATOM 8877 O O . PHE B 1 539 ? 80.229 39.053 279.692 1.00 59.38 548 PHE B O 1
ATOM 8885 N N . ARG B 1 540 ? 82.062 39.834 278.634 1.00 59.33 549 ARG B N 1
ATOM 8886 C CA . ARG B 1 540 ? 81.988 41.113 279.342 1.00 57.49 549 ARG B CA 1
ATOM 8887 C C . ARG B 1 540 ? 80.637 41.720 279.012 1.00 58.22 549 ARG B C 1
ATOM 8888 O O . ARG B 1 540 ? 80.092 42.505 279.785 1.00 58.00 549 ARG B O 1
ATOM 8896 N N . GLY B 1 541 ? 80.107 41.348 277.849 1.00 58.73 550 GLY B N 1
ATOM 8897 C CA . GLY B 1 541 ? 78.803 41.836 277.442 1.00 59.36 550 GLY B CA 1
ATOM 8898 C C . GLY B 1 541 ? 77.788 41.027 278.229 1.00 60.16 550 GLY B C 1
ATOM 8899 O O . GLY B 1 541 ? 76.935 41.569 278.932 1.00 61.40 550 GLY B O 1
ATOM 8900 N N . PHE B 1 542 ? 77.893 39.711 278.111 1.00 59.27 551 PHE B N 1
ATOM 8901 C CA . PHE B 1 542 ? 77.015 38.811 278.825 1.00 58.18 551 PHE B CA 1
ATOM 8902 C C . PHE B 1 542 ? 76.793 39.288 280.256 1.00 59.86 551 PHE B C 1
ATOM 8903 O O . PHE B 1 542 ? 75.652 39.404 280.704 1.00 60.52 551 PHE B O 1
ATOM 8911 N N . ILE B 1 543 ? 77.883 39.567 280.970 1.00 61.27 552 ILE B N 1
ATOM 8912 C CA . ILE B 1 543 ? 77.796 40.030 282.358 1.00 62.27 552 ILE B CA 1
ATOM 8913 C C . ILE B 1 543 ? 77.147 41.409 282.410 1.00 61.99 552 ILE B C 1
ATOM 8914 O O . ILE B 1 543 ? 76.082 41.573 282.992 1.00 60.61 552 ILE B O 1
ATOM 8919 N N . ARG B 1 544 ? 77.802 42.392 281.797 1.00 63.55 553 ARG B N 1
ATOM 8920 C CA . ARG B 1 544 ? 77.299 43.761 281.751 1.00 64.88 553 ARG B CA 1
ATOM 8921 C C . ARG B 1 544 ? 75.815 43.720 281.449 1.00 66.08 553 ARG B C 1
ATOM 8922 O O . ARG B 1 544 ? 75.032 44.482 282.011 1.00 66.90 553 ARG B O 1
ATOM 8930 N N . GLU B 1 545 ? 75.444 42.822 280.545 1.00 67.36 554 GLU B N 1
ATOM 8931 C CA . GLU B 1 545 ? 74.055 42.639 280.155 1.00 68.33 554 GLU B CA 1
ATOM 8932 C C . GLU B 1 545 ? 73.272 42.121 281.352 1.00 68.85 554 GLU B C 1
ATOM 8933 O O . GLU B 1 545 ? 72.339 42.776 281.822 1.00 69.03 554 GLU B O 1
ATOM 8939 N N . ARG B 1 546 ? 73.660 40.938 281.830 1.00 68.33 555 ARG B N 1
ATOM 8940 C CA . ARG B 1 546 ? 73.016 40.310 282.975 1.00 68.11 555 ARG B CA 1
ATOM 8941 C C . ARG B 1 546 ? 72.900 41.272 284.164 1.00 69.15 555 ARG B C 1
ATOM 8942 O O . ARG B 1 546 ? 71.895 41.276 284.875 1.00 69.27 555 ARG B O 1
ATOM 8950 N N . VAL B 1 547 ? 73.916 42.098 284.382 1.00 69.53 556 VAL B N 1
ATOM 8951 C CA . VAL B 1 547 ? 73.855 43.049 285.481 1.00 68.57 556 VAL B CA 1
ATOM 8952 C C . VAL B 1 547 ? 72.781 44.091 285.204 1.00 69.18 556 VAL B C 1
ATOM 8953 O O . VAL B 1 547 ? 71.842 44.234 285.977 1.00 68.93 556 VAL B O 1
ATOM 8957 N N . ALA B 1 548 ? 72.915 44.813 284.097 1.00 70.42 557 ALA B N 1
ATOM 8958 C CA . ALA B 1 548 ? 71.934 45.835 283.735 1.00 72.54 557 ALA B CA 1
ATOM 8959 C C . ALA B 1 548 ? 70.520 45.312 283.956 1.00 74.09 557 ALA B C 1
ATOM 8960 O O . ALA B 1 548 ? 69.603 46.071 284.254 1.00 74.74 557 ALA B O 1
ATOM 8962 N N . PHE B 1 549 ? 70.359 44.005 283.803 1.00 76.38 558 PHE B N 1
ATOM 8963 C CA . PHE B 1 549 ? 69.072 43.342 283.969 1.00 78.84 558 PHE B CA 1
ATOM 8964 C C . PHE B 1 549 ? 68.672 43.299 285.430 1.00 80.95 558 PHE B C 1
ATOM 8965 O O . PHE B 1 549 ? 67.722 43.955 285.847 1.00 81.75 558 PHE B O 1
ATOM 8973 N N . LEU B 1 550 ? 69.410 42.507 286.198 1.00 83.95 559 LEU B N 1
ATOM 8974 C CA . LEU B 1 550 ? 69.173 42.337 287.624 1.00 85.76 559 LEU B CA 1
ATOM 8975 C C . LEU B 1 550 ? 68.964 43.694 288.282 1.00 88.01 559 LEU B C 1
ATOM 8976 O O . LEU B 1 550 ? 68.147 43.834 289.191 1.00 88.67 559 LEU B O 1
ATOM 8981 N N . GLU B 1 551 ? 69.700 44.693 287.805 1.00 89.86 560 GLU B N 1
ATOM 8982 C CA . GLU B 1 551 ? 69.608 46.033 288.356 1.00 91.78 560 GLU B CA 1
ATOM 8983 C C . GLU B 1 551 ? 68.249 46.649 288.050 1.00 92.77 560 GLU B C 1
ATOM 8984 O O . GLU B 1 551 ? 67.754 47.477 288.812 1.00 93.02 560 GLU B O 1
ATOM 8990 N N . SER B 1 552 ? 67.650 46.232 286.938 1.00 94.48 561 SER B N 1
ATOM 8991 C CA . SER B 1 552 ? 66.337 46.727 286.516 1.00 96.26 561 SER B CA 1
ATOM 8992 C C . SER B 1 552 ? 65.254 46.027 287.314 1.00 98.19 561 SER B C 1
ATOM 8993 O O . SER B 1 552 ? 64.185 46.586 287.560 1.00 98.94 561 SER B O 1
ATOM 8996 N N . GLN B 1 553 ? 65.533 44.789 287.700 1.00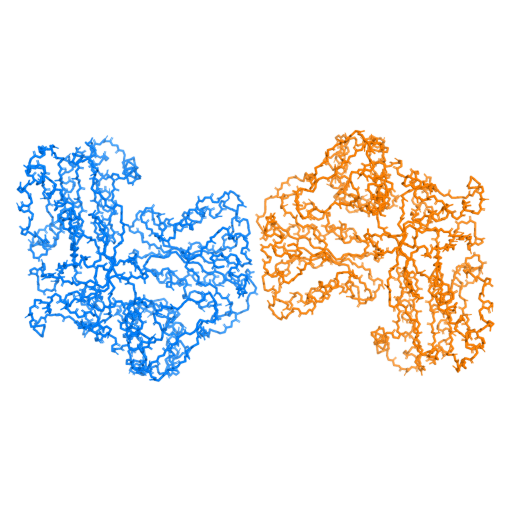 100.20 562 GLN B N 1
ATOM 8997 C CA . GLN B 1 553 ? 64.584 43.995 288.464 1.00 102.58 562 GLN B CA 1
ATOM 8998 C C . GLN B 1 553 ? 64.395 44.574 289.863 1.00 105.11 562 GLN B C 1
ATOM 8999 O O . GLN B 1 553 ? 63.278 44.608 290.380 1.00 105.83 562 GLN B O 1
ATOM 9005 N N . LYS B 1 554 ? 65.489 45.024 290.474 1.00 107.71 563 LYS B N 1
ATOM 9006 C CA . LYS B 1 554 ? 65.432 45.630 291.803 1.00 109.30 563 LYS B CA 1
ATOM 9007 C C . LYS B 1 554 ? 64.410 46.766 291.751 1.00 109.55 563 LYS B C 1
ATOM 9008 O O . LYS B 1 554 ? 63.641 46.980 292.687 1.00 109.81 563 LYS B O 1
ATOM 9014 N N . LYS B 1 555 ? 64.431 47.496 290.642 1.00 110.20 564 LYS B N 1
ATOM 9015 C CA . LYS B 1 555 ? 63.529 48.615 290.419 1.00 111.03 564 LYS B CA 1
ATOM 9016 C C . LYS B 1 555 ? 62.154 48.094 289.978 1.00 111.19 564 LYS B C 1
ATOM 9017 O O . LYS B 1 555 ? 61.741 48.285 288.834 1.00 110.98 564 LYS B O 1
ATOM 9023 N N . GLY B 1 556 ? 61.458 47.423 290.892 1.00 112.02 565 GLY B N 1
ATOM 9024 C CA . GLY B 1 556 ? 60.140 46.895 290.583 1.00 112.92 565 GLY B CA 1
ATOM 9025 C C . GLY B 1 556 ? 60.077 45.394 290.356 1.00 113.60 565 GLY B C 1
ATOM 9026 O O . GLY B 1 556 ? 60.117 44.609 291.307 1.00 112.72 565 GLY B O 1
ATOM 9027 N N . GLY B 1 557 ? 59.977 45.006 289.084 1.00 114.69 566 GLY B N 1
ATOM 9028 C CA . GLY B 1 557 ? 59.888 43.604 288.709 1.00 115.56 566 GLY B CA 1
ATOM 9029 C C . GLY B 1 557 ? 60.819 42.665 289.451 1.00 116.53 566 GLY B C 1
ATOM 9030 O O . GLY B 1 557 ? 62.037 42.791 289.350 1.00 116.49 566 GLY B O 1
ATOM 9031 N N . ASN B 1 558 ? 60.235 41.715 290.182 1.00 117.43 567 ASN B N 1
ATOM 9032 C CA . ASN B 1 558 ? 60.991 40.731 290.963 1.00 117.82 567 ASN B CA 1
ATOM 9033 C C . ASN B 1 558 ? 61.983 39.939 290.109 1.00 117.91 567 ASN B C 1
ATOM 9034 O O . ASN B 1 558 ? 61.590 39.229 289.180 1.00 117.64 567 ASN B O 1
ATOM 9039 N N . ASN B 1 559 ? 63.267 40.061 290.444 1.00 117.93 568 ASN B N 1
ATOM 9040 C CA . ASN B 1 559 ? 64.343 39.370 289.731 1.00 116.77 568 ASN B CA 1
ATOM 9041 C C . ASN B 1 559 ? 64.394 37.899 290.093 1.00 114.65 568 ASN B C 1
ATOM 9042 O O . ASN B 1 559 ? 65.474 37.350 290.314 1.00 113.32 568 ASN B O 1
ATOM 9047 N N . VAL B 1 560 ? 63.219 37.278 290.160 1.00 113.09 569 VAL B N 1
ATOM 9048 C CA . VAL B 1 560 ? 63.092 35.863 290.490 1.00 110.96 569 VAL B CA 1
ATOM 9049 C C . VAL B 1 560 ? 64.338 35.097 290.042 1.00 109.04 569 VAL B C 1
ATOM 9050 O O . VAL B 1 560 ? 64.678 35.086 288.859 1.00 109.25 569 VAL B O 1
ATOM 9054 N N . SER B 1 561 ? 65.020 34.478 291.004 1.00 106.13 570 SER B N 1
ATOM 9055 C CA . SER B 1 561 ? 66.249 33.723 290.756 1.00 102.51 570 SER B CA 1
ATOM 9056 C C . SER B 1 561 ? 67.210 34.432 289.795 1.00 99.85 570 SER B C 1
ATOM 9057 O O . SER B 1 561 ? 67.087 35.635 289.545 1.00 99.81 570 SER B O 1
ATOM 9060 N N . LEU B 1 562 ? 68.168 33.670 289.273 1.00 95.67 571 LEU B N 1
ATOM 9061 C CA . LEU B 1 562 ? 69.188 34.161 288.348 1.00 90.25 571 LEU B CA 1
ATOM 9062 C C . LEU B 1 562 ? 70.230 33.064 288.275 1.00 87.59 571 LEU B C 1
ATOM 9063 O O . LEU B 1 562 ? 71.121 33.000 289.117 1.00 88.07 571 LEU B O 1
ATOM 9068 N N . GLY B 1 563 ? 70.119 32.202 287.274 1.00 83.80 572 GLY B N 1
ATOM 9069 C CA . GLY B 1 563 ? 71.059 31.103 287.135 1.00 79.44 572 GLY B CA 1
ATOM 9070 C C . GLY B 1 563 ? 72.551 31.376 287.278 1.00 76.90 572 GLY B C 1
ATOM 9071 O O . GLY B 1 563 ? 73.080 32.389 286.813 1.00 75.46 572 GLY B O 1
ATOM 9072 N N . LYS B 1 564 ? 73.225 30.428 287.923 1.00 73.93 573 LYS B N 1
ATOM 9073 C CA . LYS B 1 564 ? 74.663 30.472 288.177 1.00 70.46 573 LYS B CA 1
ATOM 9074 C C . LYS B 1 564 ? 75.498 30.643 286.910 1.00 69.01 573 LYS B C 1
ATOM 9075 O O . LYS B 1 564 ? 75.484 29.784 286.032 1.00 69.91 573 LYS B O 1
ATOM 9081 N N . HIS B 1 565 ? 76.226 31.750 286.809 1.00 66.32 574 HIS B N 1
ATOM 9082 C CA . HIS B 1 565 ? 77.065 31.986 285.636 1.00 63.19 574 HIS B CA 1
ATOM 9083 C C . HIS B 1 565 ? 78.533 31.860 285.975 1.00 61.20 574 HIS B C 1
ATOM 9084 O O . HIS B 1 565 ? 79.033 32.551 286.859 1.00 60.51 574 HIS B O 1
ATOM 9091 N N . ILE B 1 566 ? 79.229 30.981 285.272 1.00 59.06 575 ILE B N 1
ATOM 9092 C CA . ILE B 1 566 ? 80.645 30.816 285.523 1.00 57.36 575 ILE B CA 1
ATOM 9093 C C . ILE B 1 566 ? 81.480 31.126 284.297 1.00 57.87 575 ILE B C 1
ATOM 9094 O O . ILE B 1 566 ? 81.241 30.599 283.212 1.00 58.71 575 ILE B O 1
ATOM 9099 N N . LEU B 1 567 ? 82.464 31.995 284.482 1.00 57.70 576 LEU B N 1
ATOM 9100 C CA . LEU B 1 567 ? 83.357 32.377 283.402 1.00 56.85 576 LEU B CA 1
ATOM 9101 C C . LEU B 1 567 ? 84.764 31.854 283.617 1.00 56.63 576 LEU B C 1
ATOM 9102 O O . LEU B 1 567 ? 85.393 32.111 284.644 1.00 56.09 576 LEU B O 1
ATOM 9107 N N . PHE B 1 568 ? 85.242 31.107 282.636 1.00 56.02 577 PHE B N 1
ATOM 9108 C CA . PHE B 1 568 ? 86.581 30.567 282.686 1.00 56.39 577 PHE B CA 1
ATOM 9109 C C . PHE B 1 568 ? 87.446 31.450 281.813 1.00 55.68 577 PHE B C 1
ATOM 9110 O O . PHE B 1 568 ? 87.453 31.318 280.591 1.00 55.72 577 PHE B O 1
ATOM 9118 N N . TYR B 1 569 ? 88.159 32.371 282.442 1.00 55.46 578 TYR B N 1
ATOM 9119 C CA . TYR B 1 569 ? 89.035 33.274 281.709 1.00 55.56 578 TYR B CA 1
ATOM 9120 C C . TYR B 1 569 ? 90.492 32.802 281.796 1.00 57.43 578 TYR B C 1
ATOM 9121 O O . TYR B 1 569 ? 90.837 31.918 282.593 1.00 57.81 578 TYR B O 1
ATOM 9130 N N . GLY B 1 570 ? 91.336 33.393 280.955 1.00 58.53 579 GLY B N 1
ATOM 9131 C CA . GLY B 1 570 ? 92.746 33.054 280.932 1.00 58.26 579 GLY B CA 1
ATOM 9132 C C . GLY B 1 570 ? 93.580 34.175 280.333 1.00 59.56 579 GLY B C 1
ATOM 9133 O O . GLY B 1 570 ? 93.051 35.099 279.722 1.00 58.70 579 GLY B O 1
ATOM 9134 N N . SER B 1 571 ? 94.893 34.097 280.518 1.00 61.37 580 SER B N 1
ATOM 9135 C CA . SER B 1 571 ? 95.817 35.092 279.976 1.00 62.31 580 SER B CA 1
ATOM 9136 C C . SER B 1 571 ? 97.226 34.827 280.504 1.00 64.29 580 SER B C 1
ATOM 9137 O O . SER B 1 571 ? 97.400 34.318 281.614 1.00 65.47 580 SER B O 1
ATOM 9140 N N . ARG B 1 572 ? 98.227 35.192 279.715 1.00 65.45 581 ARG B N 1
ATOM 9141 C CA . ARG B 1 572 ? 99.614 34.975 280.100 1.00 66.83 581 ARG B CA 1
ATOM 9142 C C . ARG B 1 572 ? 99.870 35.266 281.575 1.00 68.11 581 ARG B C 1
ATOM 9143 O O . ARG B 1 572 ? 100.421 34.425 282.293 1.00 69.48 581 ARG B O 1
ATOM 9151 N N . ASN B 1 573 ? 99.454 36.437 282.040 1.00 67.49 582 ASN B N 1
ATOM 9152 C CA . ASN B 1 573 ? 99.678 36.778 283.433 1.00 67.18 582 ASN B CA 1
ATOM 9153 C C . ASN B 1 573 ? 98.756 37.891 283.891 1.00 68.43 582 ASN B C 1
ATOM 9154 O O . ASN B 1 573 ? 97.673 38.094 283.341 1.00 69.24 582 ASN B O 1
ATOM 9159 N N . THR B 1 574 ? 99.209 38.611 284.909 1.00 68.81 583 THR B N 1
ATOM 9160 C CA . THR B 1 574 ? 98.452 39.710 285.492 1.00 67.78 583 THR B CA 1
ATOM 9161 C C . THR B 1 574 ? 98.840 41.074 284.925 1.00 67.35 583 THR B C 1
ATOM 9162 O O . THR B 1 574 ? 98.844 42.078 285.640 1.00 68.13 583 THR B O 1
ATOM 9166 N N . ASP B 1 575 ? 99.180 41.093 283.640 1.00 66.02 584 ASP B N 1
ATOM 9167 C CA . ASP B 1 575 ? 99.554 42.318 282.940 1.00 64.88 584 ASP B CA 1
ATOM 9168 C C . ASP B 1 575 ? 98.714 42.379 281.686 1.00 63.47 584 ASP B C 1
ATOM 9169 O O . ASP B 1 575 ? 98.514 43.448 281.113 1.00 61.91 584 ASP B O 1
ATOM 9174 N N . ASP B 1 576 ? 98.230 41.203 281.278 1.00 61.65 585 ASP B N 1
ATOM 9175 C CA . ASP B 1 576 ? 97.386 41.036 280.101 1.00 58.72 585 ASP B CA 1
ATOM 9176 C C . ASP B 1 576 ? 96.005 40.556 280.583 1.00 57.54 585 ASP B C 1
ATOM 9177 O O . ASP B 1 576 ? 95.177 40.051 279.820 1.00 56.61 585 ASP B O 1
ATOM 9182 N N . PHE B 1 577 ? 95.779 40.728 281.877 1.00 56.50 586 PHE B N 1
ATOM 9183 C CA . PHE B 1 577 ? 94.532 40.352 282.512 1.00 55.21 586 PHE B CA 1
ATOM 9184 C C . PHE B 1 577 ? 93.516 41.390 282.058 1.00 55.74 586 PHE B C 1
ATOM 9185 O O . PHE B 1 577 ? 93.489 42.507 282.568 1.00 56.18 586 PHE B O 1
ATOM 9193 N N . LEU B 1 578 ? 92.687 41.030 281.088 1.00 56.54 587 LEU B N 1
ATOM 9194 C CA . LEU B 1 578 ? 91.681 41.955 280.562 1.00 55.99 587 LEU B CA 1
ATOM 9195 C C . LEU B 1 578 ? 90.630 42.381 281.586 1.00 58.26 587 LEU B C 1
ATOM 9196 O O . LEU B 1 578 ? 90.045 41.544 282.281 1.00 58.30 587 LEU B O 1
ATOM 9201 N N . TYR B 1 579 ? 90.402 43.692 281.673 1.00 59.80 588 TYR B N 1
ATOM 9202 C CA . TYR B 1 579 ? 89.410 44.254 282.583 1.00 60.89 588 TYR B CA 1
ATOM 9203 C C . TYR B 1 579 ? 89.501 43.697 284.000 1.00 62.87 588 TYR B C 1
ATOM 9204 O O . TYR B 1 579 ? 88.477 43.552 284.680 1.00 63.79 588 TYR B O 1
ATOM 9213 N N . GLN B 1 580 ? 90.717 43.385 284.447 1.00 63.44 589 GLN B N 1
ATOM 9214 C CA . GLN B 1 580 ? 90.922 42.836 285.789 1.00 62.65 589 GLN B CA 1
ATOM 9215 C C . GLN B 1 580 ? 90.105 43.616 286.809 1.00 62.55 589 GLN B C 1
ATOM 9216 O O . GLN B 1 580 ? 89.398 43.056 287.651 1.00 61.84 589 GLN B O 1
ATOM 9222 N N . ASP B 1 581 ? 90.234 44.928 286.691 1.00 63.15 590 ASP B N 1
ATOM 9223 C CA . ASP B 1 581 ? 89.583 45.916 287.529 1.00 63.77 590 ASP B CA 1
ATOM 9224 C C . ASP B 1 581 ? 88.065 45.781 287.707 1.00 64.26 590 ASP B C 1
ATOM 9225 O O . ASP B 1 581 ? 87.533 45.991 288.801 1.00 64.35 590 ASP B O 1
ATOM 9230 N N . GLU B 1 582 ? 87.373 45.418 286.632 1.00 64.09 591 GLU B N 1
ATOM 9231 C CA . GLU B 1 582 ? 85.912 45.336 286.643 1.00 63.71 591 GLU B CA 1
ATOM 9232 C C . GLU B 1 582 ? 85.217 44.131 287.272 1.00 63.59 591 GLU B C 1
ATOM 9233 O O . GLU B 1 582 ? 84.222 44.288 287.972 1.00 62.85 591 GLU B O 1
ATOM 9239 N N . TRP B 1 583 ? 85.747 42.937 287.032 1.00 63.73 592 TRP B N 1
ATOM 9240 C CA . TRP B 1 583 ? 85.154 41.703 287.541 1.00 62.63 592 TRP B CA 1
ATOM 9241 C C . TRP B 1 583 ? 84.720 41.715 289.011 1.00 64.15 592 TRP B C 1
ATOM 9242 O O . TRP B 1 583 ? 83.623 41.255 289.331 1.00 64.39 592 TRP B O 1
ATOM 9253 N N . PRO B 1 584 ? 85.557 42.241 289.927 1.00 65.35 593 PRO B N 1
ATOM 9254 C CA . PRO B 1 584 ? 85.087 42.229 291.319 1.00 65.61 593 PRO B CA 1
ATOM 9255 C C . PRO B 1 584 ? 83.724 42.923 291.363 1.00 66.06 593 PRO B C 1
ATOM 9256 O O . PRO B 1 584 ? 82.769 42.418 291.946 1.00 65.51 593 PRO B O 1
ATOM 9260 N N . GLU B 1 585 ? 83.656 44.085 290.722 1.00 66.94 594 GLU B N 1
ATOM 9261 C CA . GLU B 1 585 ? 82.428 44.860 290.653 1.00 68.80 594 GLU B CA 1
ATOM 9262 C C . GLU B 1 585 ? 81.295 43.918 290.321 1.00 69.57 594 GLU B C 1
ATOM 9263 O O . GLU B 1 585 ? 80.525 43.529 291.186 1.00 69.85 594 GLU B O 1
ATOM 9269 N N . TYR B 1 586 ? 81.212 43.557 289.046 1.00 71.04 595 TYR B N 1
ATOM 9270 C CA . TYR B 1 586 ? 80.181 42.659 288.558 1.00 72.67 595 TYR B CA 1
ATOM 9271 C C . TYR B 1 586 ? 79.860 41.576 289.579 1.00 73.03 595 TYR B C 1
ATOM 9272 O O . TYR B 1 586 ? 78.706 41.401 289.967 1.00 72.65 595 TYR B O 1
ATOM 9281 N N . ALA B 1 587 ? 80.896 40.859 290.012 1.00 73.57 596 ALA B N 1
ATOM 9282 C CA . ALA B 1 587 ? 80.749 39.769 290.975 1.00 74.58 596 ALA B CA 1
ATOM 9283 C C . ALA B 1 587 ? 80.100 40.224 292.275 1.00 75.57 596 ALA B C 1
ATOM 9284 O O . ALA B 1 587 ? 79.950 39.437 293.209 1.00 76.79 596 ALA B O 1
ATOM 9286 N N . LYS B 1 588 ? 79.739 41.501 292.344 1.00 76.07 597 LYS B N 1
ATOM 9287 C CA . LYS B 1 588 ? 79.056 42.047 293.514 1.00 75.97 597 LYS B CA 1
ATOM 9288 C C . LYS B 1 588 ? 77.596 42.125 293.086 1.00 76.11 597 LYS B C 1
ATOM 9289 O O . LYS B 1 588 ? 76.763 41.342 293.533 1.00 77.29 597 LYS B O 1
ATOM 9295 N N . LYS B 1 589 ? 77.293 43.059 292.193 1.00 75.37 598 LYS B N 1
ATOM 9296 C CA . LYS B 1 589 ? 75.931 43.220 291.715 1.00 75.27 598 LYS B CA 1
ATOM 9297 C C . LYS B 1 589 ? 75.307 41.914 291.248 1.00 75.63 598 LYS B C 1
ATOM 9298 O O . LYS B 1 589 ? 74.113 41.866 290.962 1.00 76.36 598 LYS B O 1
ATOM 9304 N N . LEU B 1 590 ? 76.097 40.853 291.157 1.00 76.05 599 LEU B N 1
ATOM 9305 C CA . LEU B 1 590 ? 75.548 39.587 290.696 1.00 77.07 599 LEU B CA 1
ATOM 9306 C C . LEU B 1 590 ? 75.367 38.497 291.727 1.00 77.91 599 LEU B C 1
ATOM 9307 O O . LEU B 1 590 ? 75.204 37.327 291.370 1.00 77.31 599 LEU B O 1
ATOM 9312 N N . ASP B 1 591 ? 75.417 38.866 293.002 1.00 78.86 600 ASP B N 1
ATOM 9313 C CA . ASP B 1 591 ? 75.178 37.890 294.054 1.00 80.23 600 ASP B CA 1
ATOM 9314 C C . ASP B 1 591 ? 76.084 36.669 293.873 1.00 79.98 600 ASP B C 1
ATOM 9315 O O . ASP B 1 591 ? 77.038 36.694 293.092 1.00 81.05 600 ASP B O 1
ATOM 9320 N N . GLY B 1 592 ? 75.778 35.605 294.604 1.00 78.44 601 GLY B N 1
ATOM 9321 C CA . GLY B 1 592 ? 76.543 34.384 294.490 1.00 76.81 601 GLY B CA 1
ATOM 9322 C C . GLY B 1 592 ? 76.131 33.685 293.215 1.00 76.80 601 GLY B C 1
ATOM 9323 O O . GLY B 1 592 ? 76.088 32.457 293.157 1.00 77.32 601 GLY B O 1
ATOM 9324 N N . SER B 1 593 ? 75.814 34.476 292.192 1.00 76.77 602 SER B N 1
ATOM 9325 C CA . SER B 1 593 ? 75.394 33.945 290.897 1.00 76.39 602 SER B CA 1
ATOM 9326 C C . SER B 1 593 ? 76.575 33.946 289.935 1.00 76.51 602 SER B C 1
ATOM 9327 O O . SER B 1 593 ? 76.599 33.185 288.966 1.00 76.93 602 SER B O 1
ATOM 9330 N N . PHE B 1 594 ? 77.560 34.795 290.220 1.00 76.47 603 PHE B N 1
ATOM 9331 C CA . PHE B 1 594 ? 78.740 34.906 289.372 1.00 75.90 603 PHE B CA 1
ATOM 9332 C C . PHE B 1 594 ? 80.040 34.459 290.019 1.00 75.12 603 PHE B C 1
ATOM 9333 O O . PHE B 1 594 ? 80.387 34.890 291.119 1.00 75.24 603 PHE B O 1
ATOM 9341 N N . GLU B 1 595 ? 80.759 33.607 289.297 1.00 74.23 604 GLU B N 1
ATOM 9342 C CA . GLU B 1 595 ? 82.048 33.104 289.731 1.00 73.79 604 GLU B CA 1
ATOM 9343 C C . GLU B 1 595 ? 82.963 32.988 288.517 1.00 72.97 604 GLU B C 1
ATOM 9344 O O . GLU B 1 595 ? 82.629 32.328 287.532 1.00 73.10 604 GLU B O 1
ATOM 9350 N N . MET B 1 596 ? 84.117 33.642 288.597 1.00 71.40 605 MET B N 1
ATOM 9351 C CA . MET B 1 596 ? 85.093 33.636 287.516 1.00 69.20 605 MET B CA 1
ATOM 9352 C C . MET B 1 596 ? 86.320 32.811 287.895 1.00 68.76 605 MET B C 1
ATOM 9353 O O . MET B 1 596 ? 86.987 33.103 288.883 1.00 68.43 605 MET B O 1
ATOM 9358 N N . VAL B 1 597 ? 86.590 31.769 287.113 1.00 68.21 606 VAL B N 1
ATOM 9359 C CA . VAL B 1 597 ? 87.745 30.888 287.325 1.00 67.31 606 VAL B CA 1
ATOM 9360 C C . VAL B 1 597 ? 88.846 31.380 286.400 1.00 66.96 606 VAL B C 1
ATOM 9361 O O . VAL B 1 597 ? 88.647 31.450 285.185 1.00 67.65 606 VAL B O 1
ATOM 9365 N N . VAL B 1 598 ? 90.016 31.685 286.953 1.00 66.16 607 VAL B N 1
ATOM 9366 C CA . VAL B 1 598 ? 91.096 32.247 286.136 1.00 65.95 607 VAL B CA 1
ATOM 9367 C C . VAL B 1 598 ? 92.392 31.461 285.946 1.00 65.13 607 VAL B C 1
ATOM 9368 O O . VAL B 1 598 ? 93.080 31.123 286.906 1.00 65.05 607 VAL B O 1
ATOM 9372 N N . ALA B 1 599 ? 92.735 31.217 284.686 1.00 64.23 608 ALA B N 1
ATOM 9373 C CA . ALA B 1 599 ? 93.948 30.490 284.345 1.00 63.51 608 ALA B CA 1
ATOM 9374 C C . ALA B 1 599 ? 95.027 31.430 283.816 1.00 64.14 608 ALA B C 1
ATOM 9375 O O . ALA B 1 599 ? 94.726 32.467 283.226 1.00 64.10 608 ALA B O 1
ATOM 9377 N N . HIS B 1 600 ? 96.283 31.056 284.044 1.00 65.04 609 HIS B N 1
ATOM 9378 C CA . HIS B 1 600 ? 97.442 31.819 283.572 1.00 65.84 609 HIS B CA 1
ATOM 9379 C C . HIS B 1 600 ? 98.422 30.836 282.924 1.00 67.16 609 HIS B C 1
ATOM 9380 O O . HIS B 1 600 ? 98.817 29.847 283.544 1.00 67.08 609 HIS B O 1
ATOM 9387 N N . SER B 1 601 ? 98.819 31.123 281.685 1.00 68.24 610 SER B N 1
ATOM 9388 C CA . SER B 1 601 ? 99.691 30.233 280.915 1.00 68.52 610 SER B CA 1
ATOM 9389 C C . SER B 1 601 ? 101.114 30.689 280.654 1.00 70.89 610 SER B C 1
ATOM 9390 O O . SER B 1 601 ? 101.792 30.128 279.787 1.00 71.90 610 SER B O 1
ATOM 9393 N N . ARG B 1 602 ? 101.559 31.708 281.375 1.00 71.82 611 ARG B N 1
ATOM 9394 C CA . ARG B 1 602 ? 102.911 32.227 281.215 1.00 72.10 611 ARG B CA 1
ATOM 9395 C C . ARG B 1 602 ? 103.343 32.737 282.573 1.00 73.12 611 ARG B C 1
ATOM 9396 O O . ARG B 1 602 ? 103.990 33.783 282.691 1.00 73.62 611 ARG B O 1
ATOM 9404 N N . LEU B 1 603 ? 102.952 31.982 283.596 1.00 73.27 612 LEU B N 1
ATOM 9405 C CA . LEU B 1 603 ? 103.288 32.299 284.970 1.00 72.99 612 LEU B CA 1
ATOM 9406 C C . LEU B 1 603 ? 104.672 31.783 285.333 1.00 73.58 612 LEU B C 1
ATOM 9407 O O . LEU B 1 603 ? 105.058 30.665 284.976 1.00 73.17 612 LEU B O 1
ATOM 9412 N N . PRO B 1 604 ? 105.432 32.596 286.070 1.00 73.68 613 PRO B N 1
ATOM 9413 C CA . PRO B 1 604 ? 106.785 32.262 286.509 1.00 72.82 613 PRO B CA 1
ATOM 9414 C C . PRO B 1 604 ? 106.771 30.981 287.315 1.00 73.23 613 PRO B C 1
ATOM 9415 O O . PRO B 1 604 ? 105.948 30.818 288.204 1.00 74.11 613 PRO B O 1
ATOM 9419 N N . ASN B 1 605 ? 107.663 30.062 286.984 1.00 73.33 614 ASN B N 1
ATOM 9420 C CA . ASN B 1 605 ? 107.785 28.831 287.740 1.00 72.46 614 ASN B CA 1
ATOM 9421 C C . ASN B 1 605 ? 106.553 27.923 287.800 1.00 73.83 614 ASN B C 1
ATOM 9422 O O . ASN B 1 605 ? 106.638 26.822 288.346 1.00 73.19 614 ASN B O 1
ATOM 9427 N N . THR B 1 606 ? 105.416 28.354 287.247 1.00 75.27 615 THR B N 1
ATOM 9428 C CA . THR B 1 606 ? 104.206 27.516 287.285 1.00 75.84 615 THR B CA 1
ATOM 9429 C C . THR B 1 606 ? 103.790 26.905 285.956 1.00 76.37 615 THR B C 1
ATOM 9430 O O . THR B 1 606 ? 103.662 27.603 284.947 1.00 76.74 615 THR B O 1
ATOM 9434 N N . LYS B 1 607 ? 103.548 25.597 285.980 1.00 76.42 616 LYS B N 1
ATOM 9435 C CA . LYS B 1 607 ? 103.136 24.866 284.788 1.00 75.80 616 LYS B CA 1
ATOM 9436 C C . LYS B 1 607 ? 102.062 25.628 284.037 1.00 75.02 616 LYS B C 1
ATOM 9437 O O . LYS B 1 607 ? 101.209 26.285 284.634 1.00 74.14 616 LYS B O 1
ATOM 9443 N N . LYS B 1 608 ? 102.129 25.546 282.717 1.00 75.03 617 LYS B N 1
ATOM 9444 C CA . LYS B 1 608 ? 101.166 26.210 281.852 1.00 74.91 617 LYS B CA 1
ATOM 9445 C C . LYS B 1 608 ? 99.770 25.706 282.198 1.00 75.34 617 LYS B C 1
ATOM 9446 O O . LYS B 1 608 ? 99.583 24.541 282.579 1.00 75.59 617 LYS B O 1
ATOM 9452 N N . VAL B 1 609 ? 98.791 26.589 282.073 1.00 75.11 618 VAL B N 1
ATOM 9453 C CA . VAL B 1 609 ? 97.427 26.225 282.392 1.00 74.33 618 VAL B CA 1
ATOM 9454 C C . VAL B 1 609 ? 96.438 26.988 281.528 1.00 74.55 618 VAL B C 1
ATOM 9455 O O . VAL B 1 609 ? 96.428 28.213 281.525 1.00 73.96 618 VAL B O 1
ATOM 9459 N N . TYR B 1 610 ? 95.606 26.255 280.800 1.00 74.87 619 TYR B N 1
ATOM 9460 C CA . TYR B 1 610 ? 94.603 26.864 279.942 1.00 74.55 619 TYR B CA 1
ATOM 9461 C C . TYR B 1 610 ? 93.236 26.753 280.569 1.00 74.08 619 TYR B C 1
ATOM 9462 O O . TYR B 1 610 ? 93.044 25.987 281.512 1.00 74.02 619 TYR B O 1
ATOM 9471 N N . VAL B 1 611 ? 92.287 27.523 280.052 1.00 72.88 620 VAL B N 1
ATOM 9472 C CA . VAL B 1 611 ? 90.932 27.483 280.577 1.00 72.28 620 VAL B CA 1
ATOM 9473 C C . VAL B 1 611 ? 90.401 26.059 280.539 1.00 73.74 620 VAL B C 1
ATOM 9474 O O . VAL B 1 611 ? 89.631 25.657 281.404 1.00 74.28 620 VAL B O 1
ATOM 9478 N N . GLN B 1 612 ? 90.815 25.299 279.530 1.00 74.80 621 GLN B N 1
ATOM 9479 C CA . GLN B 1 612 ? 90.378 23.912 279.385 1.00 75.00 621 GLN B CA 1
ATOM 9480 C C . GLN B 1 612 ? 90.972 23.020 280.478 1.00 74.76 621 GLN B C 1
ATOM 9481 O O . GLN B 1 612 ? 90.520 21.894 280.691 1.00 74.36 621 GLN B O 1
ATOM 9487 N N . ASP B 1 613 ? 91.991 23.531 281.164 1.00 73.57 622 ASP B N 1
ATOM 9488 C CA . ASP B 1 613 ? 92.620 22.804 282.256 1.00 72.22 622 ASP B CA 1
ATOM 9489 C C . ASP B 1 613 ? 91.752 22.984 283.488 1.00 71.55 622 ASP B C 1
ATOM 9490 O O . ASP B 1 613 ? 91.490 22.031 284.224 1.00 71.41 622 ASP B O 1
ATOM 9495 N N . LYS B 1 614 ? 91.320 24.223 283.707 1.00 70.08 623 LYS B N 1
ATOM 9496 C CA . LYS B 1 614 ? 90.480 24.547 284.846 1.00 68.63 623 LYS B CA 1
ATOM 9497 C C . LYS B 1 614 ? 89.114 23.873 284.733 1.00 67.51 623 LYS B C 1
ATOM 9498 O O . LYS B 1 614 ? 88.387 23.769 285.711 1.00 67.72 623 LYS B O 1
ATOM 9504 N N . LEU B 1 615 ? 88.769 23.405 283.543 1.00 66.39 624 LEU B N 1
ATOM 9505 C CA . LEU B 1 615 ? 87.501 22.727 283.359 1.00 66.82 624 LEU B CA 1
ATOM 9506 C C . LEU B 1 615 ? 87.607 21.320 283.948 1.00 68.46 624 LEU B C 1
ATOM 9507 O O . LEU B 1 615 ? 86.672 20.825 284.580 1.00 70.11 624 LEU B O 1
ATOM 9512 N N . LYS B 1 616 ? 88.744 20.666 283.736 1.00 68.86 625 LYS B N 1
ATOM 9513 C CA . LYS B 1 616 ? 88.952 19.320 284.283 1.00 68.51 625 LYS B CA 1
ATOM 9514 C C . LYS B 1 616 ? 89.183 19.474 285.793 1.00 68.00 625 LYS B C 1
ATOM 9515 O O . LYS B 1 616 ? 89.156 18.506 286.563 1.00 68.02 625 LYS B O 1
ATOM 9521 N N . ASP B 1 617 ? 89.418 20.718 286.191 1.00 66.39 626 ASP B N 1
ATOM 9522 C CA . ASP B 1 617 ? 89.655 21.081 287.574 1.00 64.79 626 ASP B CA 1
ATOM 9523 C C . ASP B 1 617 ? 88.345 21.421 288.283 1.00 64.75 626 ASP B C 1
ATOM 9524 O O . ASP B 1 617 ? 88.259 21.338 289.504 1.00 66.18 626 ASP B O 1
ATOM 9529 N N . TYR B 1 618 ? 87.343 21.842 287.519 1.00 63.72 627 TYR B N 1
ATOM 9530 C CA . TYR B 1 618 ? 86.027 22.181 288.067 1.00 62.50 627 TYR B CA 1
ATOM 9531 C C . TYR B 1 618 ? 84.983 21.249 287.438 1.00 62.99 627 TYR B C 1
ATOM 9532 O O . TYR B 1 618 ? 83.783 21.538 287.445 1.00 62.20 627 TYR B O 1
ATOM 9541 N N . GLU B 1 619 ? 85.453 20.120 286.917 1.00 63.19 628 GLU B N 1
ATOM 9542 C CA . GLU B 1 619 ? 84.591 19.171 286.230 1.00 64.08 628 GLU B CA 1
ATOM 9543 C C . GLU B 1 619 ? 83.318 18.698 286.936 1.00 64.69 628 GLU B C 1
ATOM 9544 O O . GLU B 1 619 ? 82.333 18.375 286.269 1.00 64.37 628 GLU B O 1
ATOM 9550 N N . ASP B 1 620 ? 83.312 18.635 288.262 1.00 65.08 629 ASP B N 1
ATOM 9551 C CA . ASP B 1 620 ? 82.099 18.181 288.943 1.00 65.66 629 ASP B CA 1
ATOM 9552 C C . ASP B 1 620 ? 81.061 19.290 288.910 1.00 65.33 629 ASP B C 1
ATOM 9553 O O . ASP B 1 620 ? 79.879 19.047 288.675 1.00 66.21 629 ASP B O 1
ATOM 9558 N N . GLN B 1 621 ? 81.511 20.509 289.174 1.00 64.05 630 GLN B N 1
ATOM 9559 C CA . GLN B 1 621 ? 80.628 21.654 289.167 1.00 63.16 630 GLN B CA 1
ATOM 9560 C C . GLN B 1 621 ? 80.160 21.863 287.736 1.00 63.97 630 GLN B C 1
ATOM 9561 O O . GLN B 1 621 ? 78.979 22.092 287.487 1.00 65.25 630 GLN B O 1
ATOM 9567 N N . VAL B 1 622 ? 81.090 21.764 286.793 1.00 63.69 631 VAL B N 1
ATOM 9568 C CA . VAL B 1 622 ? 80.770 21.920 285.378 1.00 62.03 631 VAL B CA 1
ATOM 9569 C C . VAL B 1 622 ? 79.721 20.875 284.994 1.00 61.79 631 VAL B C 1
ATOM 9570 O O . VAL B 1 622 ? 78.658 21.216 284.480 1.00 61.37 631 VAL B O 1
ATOM 9574 N N . PHE B 1 623 ? 80.033 19.606 285.261 1.00 62.12 632 PHE B N 1
ATOM 9575 C CA . PHE B 1 623 ? 79.154 18.465 284.962 1.00 61.37 632 PHE B CA 1
ATOM 9576 C C . PHE B 1 623 ? 77.776 18.709 285.543 1.00 61.56 632 PHE B C 1
ATOM 9577 O O . PHE B 1 623 ? 76.772 18.383 284.915 1.00 62.07 632 PHE B O 1
ATOM 9585 N N . GLU B 1 624 ? 77.727 19.272 286.746 1.00 61.48 633 GLU B N 1
ATOM 9586 C CA . GLU B 1 624 ? 76.442 19.566 287.363 1.00 62.88 633 GLU B CA 1
ATOM 9587 C C . GLU B 1 624 ? 75.751 20.563 286.448 1.00 63.02 633 GLU B C 1
ATOM 9588 O O . GLU B 1 624 ? 74.845 20.203 285.703 1.00 63.48 633 GLU B O 1
ATOM 9594 N N . MET B 1 625 ? 76.205 21.811 286.493 1.00 62.90 634 MET B N 1
ATOM 9595 C CA . MET B 1 625 ? 75.626 22.875 285.681 1.00 63.10 634 MET B CA 1
ATOM 9596 C C . MET B 1 625 ? 75.076 22.387 284.351 1.00 64.32 634 MET B C 1
ATOM 9597 O O . MET B 1 625 ? 73.970 22.763 283.943 1.00 65.12 634 MET B O 1
ATOM 9602 N N . ILE B 1 626 ? 75.853 21.552 283.674 1.00 65.68 635 ILE B N 1
ATOM 9603 C CA . ILE B 1 626 ? 75.427 21.006 282.395 1.00 66.20 635 ILE B CA 1
ATOM 9604 C C . ILE B 1 626 ? 74.158 20.182 282.592 1.00 67.48 635 ILE B C 1
ATOM 9605 O O . ILE B 1 626 ? 73.134 20.461 281.968 1.00 69.23 635 ILE B O 1
ATOM 9610 N N . ASN B 1 627 ? 74.211 19.191 283.477 1.00 67.41 636 ASN B N 1
ATOM 9611 C CA . ASN B 1 627 ? 73.039 18.367 283.740 1.00 67.94 636 ASN B CA 1
ATOM 9612 C C . ASN B 1 627 ? 71.964 19.125 284.500 1.00 69.48 636 ASN B C 1
ATOM 9613 O O . ASN B 1 627 ? 71.206 18.534 285.267 1.00 70.09 636 ASN B O 1
ATOM 9618 N N . ASN B 1 628 ? 71.925 20.440 284.282 1.00 70.36 637 ASN B N 1
ATOM 9619 C CA . ASN B 1 628 ? 70.946 21.345 284.883 1.00 70.26 637 ASN B CA 1
ATOM 9620 C C . ASN B 1 628 ? 70.587 22.304 283.772 1.00 70.25 637 ASN B C 1
ATOM 9621 O O . ASN B 1 628 ? 70.106 23.412 284.008 1.00 71.00 637 ASN B O 1
ATOM 9626 N N . GLY B 1 629 ? 70.850 21.866 282.549 1.00 69.44 638 GLY B N 1
ATOM 9627 C CA . GLY B 1 629 ? 70.548 22.681 281.394 1.00 70.08 638 GLY B CA 1
ATOM 9628 C C . GLY B 1 629 ? 71.352 23.967 281.260 1.00 70.35 638 GLY B C 1
ATOM 9629 O O . GLY B 1 629 ? 70.814 24.988 280.814 1.00 71.24 638 GLY B O 1
ATOM 9630 N N . ALA B 1 630 ? 72.628 23.946 281.629 1.00 69.37 639 ALA B N 1
ATOM 9631 C CA . ALA B 1 630 ? 73.438 25.155 281.496 1.00 68.36 639 ALA B CA 1
ATOM 9632 C C . ALA B 1 630 ? 73.862 25.339 280.033 1.00 68.44 639 ALA B C 1
ATOM 9633 O O . ALA B 1 630 ? 73.909 24.377 279.261 1.00 69.19 639 ALA B O 1
ATOM 9635 N N . PHE B 1 631 ? 74.167 26.577 279.655 1.00 68.06 640 PHE B N 1
ATOM 9636 C CA . PHE B 1 631 ? 74.601 26.878 278.290 1.00 66.33 640 PHE B CA 1
ATOM 9637 C C . PHE B 1 631 ? 76.123 27.025 278.190 1.00 65.64 640 PHE B C 1
ATOM 9638 O O . PHE B 1 631 ? 76.751 27.750 278.967 1.00 65.69 640 PHE B O 1
ATOM 9646 N N . ILE B 1 632 ? 76.706 26.327 277.222 1.00 63.64 641 ILE B N 1
ATOM 9647 C CA . ILE B 1 632 ? 78.150 26.327 277.037 1.00 61.11 641 ILE B CA 1
ATOM 9648 C C . ILE B 1 632 ? 78.648 27.243 275.956 1.00 61.69 641 ILE B C 1
ATOM 9649 O O . ILE B 1 632 ? 78.515 26.926 274.771 1.00 61.87 641 ILE B O 1
ATOM 9654 N N . TYR B 1 633 ? 79.262 28.349 276.369 1.00 61.20 642 TYR B N 1
ATOM 9655 C CA . TYR B 1 633 ? 79.797 29.338 275.439 1.00 60.54 642 TYR B CA 1
ATOM 9656 C C . TYR B 1 633 ? 81.324 29.290 275.327 1.00 61.23 642 TYR B C 1
ATOM 9657 O O . TYR B 1 633 ? 82.047 29.500 276.307 1.00 61.84 642 TYR B O 1
ATOM 9666 N N . VAL B 1 634 ? 81.805 29.001 274.122 1.00 60.51 643 VAL B N 1
ATOM 9667 C CA . VAL B 1 634 ? 83.234 28.951 273.865 1.00 60.22 643 VAL B CA 1
ATOM 9668 C C . VAL B 1 634 ? 83.576 30.018 272.847 1.00 61.86 643 VAL B C 1
ATOM 9669 O O . VAL B 1 634 ? 83.205 29.909 271.677 1.00 61.93 643 VAL B O 1
ATOM 9673 N N . CYS B 1 635 ? 84.269 31.061 273.293 1.00 63.17 644 CYS B N 1
ATOM 9674 C CA . CYS B 1 635 ? 84.659 32.132 272.387 1.00 64.76 644 CYS B CA 1
ATOM 9675 C C . CYS B 1 635 ? 86.117 32.531 272.492 1.00 65.69 644 CYS B C 1
ATOM 9676 O O . CYS B 1 635 ? 86.688 32.597 273.582 1.00 66.45 644 CYS B O 1
ATOM 9679 N N . GLY B 1 636 ? 86.713 32.819 271.344 1.00 66.13 645 GLY B N 1
ATOM 9680 C CA . GLY B 1 636 ? 88.097 33.229 271.333 1.00 66.46 645 GLY B CA 1
ATOM 9681 C C . GLY B 1 636 ? 88.816 32.803 270.081 1.00 68.98 645 GLY B C 1
ATOM 9682 O O . GLY B 1 636 ? 88.203 32.497 269.050 1.00 66.86 645 GLY B O 1
ATOM 9683 N N . ASP B 1 637 ? 90.137 32.807 270.189 1.00 71.81 646 ASP B N 1
ATOM 9684 C CA . ASP B 1 637 ? 91.017 32.412 269.106 1.00 75.15 646 ASP B CA 1
ATOM 9685 C C . ASP B 1 637 ? 90.567 31.054 268.586 1.00 76.98 646 ASP B C 1
ATOM 9686 O O . ASP B 1 637 ? 89.634 30.971 267.788 1.00 77.46 646 ASP B O 1
ATOM 9691 N N . ALA B 1 638 ? 91.233 30.007 269.070 1.00 78.63 647 ALA B N 1
ATOM 9692 C CA . ALA B 1 638 ? 90.979 28.608 268.710 1.00 79.84 647 ALA B CA 1
ATOM 9693 C C . ALA B 1 638 ? 92.127 28.026 267.899 1.00 80.34 647 ALA B C 1
ATOM 9694 O O . ALA B 1 638 ? 91.897 27.241 266.982 1.00 81.07 647 ALA B O 1
ATOM 9696 N N . LYS B 1 639 ? 93.359 28.408 268.226 1.00 80.37 648 LYS B N 1
ATOM 9697 C CA . LYS B 1 639 ? 94.506 27.867 267.508 1.00 80.31 648 LYS B CA 1
ATOM 9698 C C . LYS B 1 639 ? 94.427 26.354 267.757 1.00 80.67 648 LYS B C 1
ATOM 9699 O O . LYS B 1 639 ? 94.891 25.537 266.956 1.00 81.37 648 LYS B O 1
ATOM 9705 N N . GLY B 1 640 ? 93.816 26.000 268.882 1.00 79.82 649 GLY B N 1
ATOM 9706 C CA . GLY B 1 640 ? 93.634 24.609 269.247 1.00 78.78 649 GLY B CA 1
ATOM 9707 C C . GLY B 1 640 ? 92.609 24.621 270.361 1.00 79.76 649 GLY B C 1
ATOM 9708 O O . GLY B 1 640 ? 92.210 23.578 270.889 1.00 79.83 649 GLY B O 1
ATOM 9709 N N . MET B 1 641 ? 92.177 25.837 270.696 1.00 79.12 650 MET B N 1
ATOM 9710 C CA . MET B 1 641 ? 91.205 26.089 271.757 1.00 77.56 650 MET B CA 1
ATOM 9711 C C . MET B 1 641 ? 89.853 25.409 271.560 1.00 77.32 650 MET B C 1
ATOM 9712 O O . MET B 1 641 ? 89.302 24.841 272.500 1.00 77.35 650 MET B O 1
ATOM 9717 N N . ALA B 1 642 ? 89.320 25.463 270.345 1.00 76.70 651 ALA B N 1
ATOM 9718 C CA . ALA B 1 642 ? 88.030 24.840 270.075 1.00 75.88 651 ALA B CA 1
ATOM 9719 C C . ALA B 1 642 ? 88.107 23.342 270.372 1.00 75.97 651 ALA B C 1
ATOM 9720 O O . ALA B 1 642 ? 87.413 22.842 271.264 1.00 76.24 651 ALA B O 1
ATOM 9722 N N . LYS B 1 643 ? 88.960 22.641 269.621 1.00 74.92 652 LYS B N 1
ATOM 9723 C CA . LYS B 1 643 ? 89.163 21.191 269.761 1.00 72.28 652 LYS B CA 1
ATOM 9724 C C . LYS B 1 643 ? 89.685 20.775 271.146 1.00 71.49 652 LYS B C 1
ATOM 9725 O O . LYS B 1 643 ? 89.600 19.606 271.524 1.00 70.83 652 LYS B O 1
ATOM 9731 N N . GLY B 1 644 ? 90.264 21.713 271.884 1.00 69.56 653 GLY B N 1
ATOM 9732 C CA . GLY B 1 644 ? 90.757 21.369 273.202 1.00 67.22 653 GLY B CA 1
ATOM 9733 C C . GLY B 1 644 ? 89.617 21.403 274.196 1.00 67.29 653 GLY B C 1
ATOM 9734 O O . GLY B 1 644 ? 89.297 20.392 274.838 1.00 67.02 653 GLY B O 1
ATOM 9735 N N . VAL B 1 645 ? 89.007 22.581 274.318 1.00 65.99 654 VAL B N 1
ATOM 9736 C CA . VAL B 1 645 ? 87.878 22.772 275.209 1.00 63.66 654 VAL B CA 1
ATOM 9737 C C . VAL B 1 645 ? 86.853 21.704 274.882 1.00 64.15 654 VAL B C 1
ATOM 9738 O O . VAL B 1 645 ? 86.368 21.003 275.768 1.00 63.36 654 VAL B O 1
ATOM 9742 N N . SER B 1 646 ? 86.548 21.569 273.598 1.00 64.80 655 SER B N 1
ATOM 9743 C CA . SER B 1 646 ? 85.603 20.565 273.142 1.00 65.78 655 SER B CA 1
ATOM 9744 C C . SER B 1 646 ? 86.021 19.211 273.749 1.00 67.19 655 SER B C 1
ATOM 9745 O O . SER B 1 646 ? 85.254 18.590 274.494 1.00 67.58 655 SER B O 1
ATOM 9748 N N . THR B 1 647 ? 87.247 18.772 273.458 1.00 68.13 656 THR B N 1
ATOM 9749 C CA . THR B 1 647 ? 87.741 17.489 273.972 1.00 67.47 656 THR B CA 1
ATOM 9750 C C . THR B 1 647 ? 87.740 17.461 275.500 1.00 68.08 656 THR B C 1
ATOM 9751 O O . THR B 1 647 ? 87.820 16.390 276.115 1.00 66.83 656 THR B O 1
ATOM 9755 N N . ALA B 1 648 ? 87.657 18.642 276.108 1.00 68.71 657 ALA B N 1
ATOM 9756 C CA . ALA B 1 648 ? 87.624 18.740 277.567 1.00 69.11 657 ALA B CA 1
ATOM 9757 C C . ALA B 1 648 ? 86.212 18.428 278.058 1.00 69.30 657 ALA B C 1
ATOM 9758 O O . ALA B 1 648 ? 86.011 17.553 278.918 1.00 69.64 657 ALA B O 1
ATOM 9760 N N . LEU B 1 649 ? 85.238 19.143 277.498 1.00 67.79 658 LEU B N 1
ATOM 9761 C CA . LEU B 1 649 ? 83.847 18.948 277.865 1.00 66.10 658 LEU B CA 1
ATOM 9762 C C . LEU B 1 649 ? 83.471 17.490 277.635 1.00 67.06 658 LEU B C 1
ATOM 9763 O O . LEU B 1 649 ? 82.710 16.906 278.413 1.00 66.76 658 LEU B O 1
ATOM 9768 N N . VAL B 1 650 ? 84.015 16.896 276.575 1.00 67.26 659 VAL B N 1
ATOM 9769 C CA . VAL B 1 650 ? 83.734 15.489 276.289 1.00 67.93 659 VAL B CA 1
ATOM 9770 C C . VAL B 1 650 ? 84.304 14.678 277.464 1.00 69.09 659 VAL B C 1
ATOM 9771 O O . VAL B 1 650 ? 83.623 13.819 278.044 1.00 69.42 659 VAL B O 1
ATOM 9775 N N . GLY B 1 651 ? 85.554 14.972 277.815 1.00 68.88 660 GLY B N 1
ATOM 9776 C CA . GLY B 1 651 ? 86.195 14.276 278.910 1.00 68.05 660 GLY B CA 1
ATOM 9777 C C . GLY B 1 651 ? 85.396 14.338 280.186 1.00 68.71 660 GLY B C 1
ATOM 9778 O O . GLY B 1 651 ? 85.325 13.352 280.927 1.00 68.55 660 GLY B O 1
ATOM 9779 N N . ILE B 1 652 ? 84.792 15.495 280.443 1.00 68.00 661 ILE B N 1
ATOM 9780 C CA . ILE B 1 652 ? 83.977 15.672 281.635 1.00 68.21 661 ILE B CA 1
ATOM 9781 C C . ILE B 1 652 ? 82.670 14.888 281.550 1.00 69.61 661 ILE B C 1
ATOM 9782 O O . ILE B 1 652 ? 82.245 14.287 282.538 1.00 70.26 661 ILE B O 1
ATOM 9787 N N . LEU B 1 653 ? 82.048 14.877 280.371 1.00 69.88 662 LEU B N 1
ATOM 9788 C CA . LEU B 1 653 ? 80.784 14.162 280.174 1.00 69.52 662 LEU B CA 1
ATOM 9789 C C . LEU B 1 653 ? 80.965 12.650 280.165 1.00 70.20 662 LEU B C 1
ATOM 9790 O O . LEU B 1 653 ? 80.156 11.927 280.752 1.00 70.62 662 LEU B O 1
ATOM 9795 N N . SER B 1 654 ? 82.017 12.169 279.504 1.00 70.79 663 SER B N 1
ATOM 9796 C CA . SER B 1 654 ? 82.270 10.721 279.419 1.00 71.87 663 SER B CA 1
ATOM 9797 C C . SER B 1 654 ? 82.584 10.125 280.784 1.00 71.53 663 SER B C 1
ATOM 9798 O O . SER B 1 654 ? 82.291 8.956 281.057 1.00 70.64 663 SER B O 1
ATOM 9801 N N . ARG B 1 655 ? 83.213 10.936 281.625 1.00 70.97 664 ARG B N 1
ATOM 9802 C CA . ARG B 1 655 ? 83.570 10.505 282.956 1.00 69.85 664 ARG B CA 1
ATOM 9803 C C . ARG B 1 655 ? 82.431 10.717 283.924 1.00 70.40 664 ARG B C 1
ATOM 9804 O O . ARG B 1 655 ? 82.263 9.945 284.861 1.00 70.83 664 ARG B O 1
ATOM 9812 N N . GLY B 1 656 ? 81.639 11.758 283.698 1.00 70.91 665 GLY B N 1
ATOM 9813 C CA . GLY B 1 656 ? 80.508 11.998 284.570 1.00 72.19 665 GLY B CA 1
ATOM 9814 C C . GLY B 1 656 ? 79.482 10.903 284.359 1.00 73.57 665 GLY B C 1
ATOM 9815 O O . GLY B 1 656 ? 79.152 10.153 285.272 1.00 73.20 665 GLY B O 1
ATOM 9816 N N . LYS B 1 657 ? 78.994 10.805 283.130 1.00 75.08 666 LYS B N 1
ATOM 9817 C CA . LYS B 1 657 ? 77.990 9.814 282.766 1.00 75.89 666 LYS B CA 1
ATOM 9818 C C . LYS B 1 657 ? 78.574 8.402 282.734 1.00 77.02 666 LYS B C 1
ATOM 9819 O O . LYS B 1 657 ? 77.830 7.414 282.720 1.00 77.24 666 LYS B O 1
ATOM 9825 N N . SER B 1 658 ? 79.903 8.318 282.736 1.00 77.70 667 SER B N 1
ATOM 9826 C CA . SER B 1 658 ? 80.613 7.038 282.693 1.00 78.17 667 SER B CA 1
ATOM 9827 C C . SER B 1 658 ? 80.459 6.289 281.375 1.00 79.03 667 SER B C 1
ATOM 9828 O O . SER B 1 658 ? 80.489 5.060 281.337 1.00 79.22 667 SER B O 1
ATOM 9831 N N . ILE B 1 659 ? 80.310 7.041 280.289 1.00 79.92 668 ILE B N 1
ATOM 9832 C CA . ILE B 1 659 ? 80.140 6.452 278.969 1.00 79.93 668 ILE B CA 1
ATOM 9833 C C . ILE B 1 659 ? 81.408 6.592 278.132 1.00 80.41 668 ILE B C 1
ATOM 9834 O O . ILE B 1 659 ? 82.331 7.340 278.476 1.00 79.75 668 ILE B O 1
ATOM 9839 N N . THR B 1 660 ? 81.424 5.875 277.014 1.00 81.27 669 THR B N 1
ATOM 9840 C CA . THR B 1 660 ? 82.554 5.873 276.096 1.00 82.51 669 THR B CA 1
ATOM 9841 C C . THR B 1 660 ? 82.833 7.246 275.498 1.00 83.11 669 THR B C 1
ATOM 9842 O O . THR B 1 660 ? 81.921 8.033 275.264 1.00 83.16 669 THR B O 1
ATOM 9846 N N . THR B 1 661 ? 84.100 7.522 275.233 1.00 84.20 670 THR B N 1
ATOM 9847 C CA . THR B 1 661 ? 84.477 8.795 274.640 1.00 85.30 670 THR B CA 1
ATOM 9848 C C . THR B 1 661 ? 83.552 9.173 273.493 1.00 85.79 670 THR B C 1
ATOM 9849 O O . THR B 1 661 ? 82.893 10.211 273.521 1.00 84.49 670 THR B O 1
ATOM 9853 N N . ASP B 1 662 ? 83.520 8.315 272.484 1.00 87.40 671 ASP B N 1
ATOM 9854 C CA . ASP B 1 662 ? 82.692 8.538 271.311 1.00 89.09 671 ASP B CA 1
ATOM 9855 C C . ASP B 1 662 ? 81.279 8.964 271.709 1.00 89.53 671 ASP B C 1
ATOM 9856 O O . ASP B 1 662 ? 80.803 10.023 271.286 1.00 89.84 671 ASP B O 1
ATOM 9861 N N . GLU B 1 663 ? 80.622 8.150 272.533 1.00 89.28 672 GLU B N 1
ATOM 9862 C CA . GLU B 1 663 ? 79.260 8.442 272.983 1.00 89.30 672 GLU B CA 1
ATOM 9863 C C . GLU B 1 663 ? 79.148 9.881 273.480 1.00 88.37 672 GLU B C 1
ATOM 9864 O O . GLU B 1 663 ? 78.228 10.619 273.113 1.00 87.70 672 GLU B O 1
ATOM 9870 N N . ALA B 1 664 ? 80.101 10.266 274.319 1.00 86.60 673 ALA B N 1
ATOM 9871 C CA . ALA B 1 664 ? 80.126 11.599 274.884 1.00 84.38 673 ALA B CA 1
ATOM 9872 C C . ALA B 1 664 ? 80.390 12.631 273.799 1.00 83.74 673 ALA B C 1
ATOM 9873 O O . ALA B 1 664 ? 79.764 13.690 273.777 1.00 83.95 673 ALA B O 1
ATOM 9875 N N . THR B 1 665 ? 81.320 12.328 272.900 1.00 82.70 674 THR B N 1
ATOM 9876 C CA . THR B 1 665 ? 81.633 13.264 271.832 1.00 80.94 674 THR B CA 1
ATOM 9877 C C . THR B 1 665 ? 80.365 13.612 271.071 1.00 81.56 674 THR B C 1
ATOM 9878 O O . THR B 1 665 ? 80.163 14.769 270.688 1.00 81.87 674 THR B O 1
ATOM 9882 N N . GLU B 1 666 ? 79.509 12.613 270.859 1.00 80.95 675 GLU B N 1
ATOM 9883 C CA . GLU B 1 666 ? 78.248 12.838 270.161 1.00 80.25 675 GLU B CA 1
ATOM 9884 C C . GLU B 1 666 ? 77.334 13.713 271.004 1.00 78.73 675 GLU B C 1
ATOM 9885 O O . GLU B 1 666 ? 76.729 14.662 270.489 1.00 77.86 675 GLU B O 1
ATOM 9891 N N . LEU B 1 667 ? 77.252 13.405 272.298 1.00 76.75 676 LEU B N 1
ATOM 9892 C CA . LEU B 1 667 ? 76.440 14.198 273.219 1.00 74.91 676 LEU B CA 1
ATOM 9893 C C . LEU B 1 667 ? 76.768 15.650 272.887 1.00 74.34 676 LEU B C 1
ATOM 9894 O O . LEU B 1 667 ? 75.894 16.476 272.618 1.00 74.38 676 LEU B O 1
ATOM 9899 N N . ILE B 1 668 ? 78.059 15.937 272.912 1.00 73.44 677 ILE B N 1
ATOM 9900 C CA . ILE B 1 668 ? 78.560 17.260 272.619 1.00 73.50 677 ILE B CA 1
ATOM 9901 C C . ILE B 1 668 ? 77.916 17.807 271.355 1.00 75.40 677 ILE B C 1
ATOM 9902 O O . ILE B 1 668 ? 77.286 18.870 271.366 1.00 76.61 677 ILE B O 1
ATOM 9907 N N . LYS B 1 669 ? 78.078 17.075 270.260 1.00 76.16 678 LYS B N 1
ATOM 9908 C CA . LYS B 1 669 ? 77.520 17.520 268.999 1.00 76.41 678 LYS B CA 1
ATOM 9909 C C . LYS B 1 669 ? 76.033 17.828 269.080 1.00 75.87 678 LYS B C 1
ATOM 9910 O O . LYS B 1 669 ? 75.589 18.858 268.578 1.00 75.76 678 LYS B O 1
ATOM 9916 N N . MET B 1 670 ? 75.265 16.966 269.732 1.00 75.08 679 MET B N 1
ATOM 9917 C CA . MET B 1 670 ? 73.832 17.211 269.852 1.00 75.28 679 MET B CA 1
ATOM 9918 C C . MET B 1 670 ? 73.590 18.570 270.499 1.00 74.39 679 MET B C 1
ATOM 9919 O O . MET B 1 670 ? 72.689 19.309 270.101 1.00 75.30 679 MET B O 1
ATOM 9924 N N . LEU B 1 671 ? 74.405 18.907 271.487 1.00 72.75 680 LEU B N 1
ATOM 9925 C CA . LEU B 1 671 ? 74.252 20.175 272.178 1.00 71.29 680 LEU B CA 1
ATOM 9926 C C . LEU B 1 671 ? 74.593 21.330 271.249 1.00 71.27 680 LEU B C 1
ATOM 9927 O O . LEU B 1 671 ? 73.934 22.373 271.277 1.00 71.22 680 LEU B O 1
ATOM 9932 N N . LYS B 1 672 ? 75.630 21.155 270.434 1.00 70.16 681 LYS B N 1
ATOM 9933 C CA . LYS B 1 672 ? 76.017 22.218 269.518 1.00 69.59 681 LYS B CA 1
ATOM 9934 C C . LYS B 1 672 ? 74.904 22.451 268.502 1.00 69.63 681 LYS B C 1
ATOM 9935 O O . LYS B 1 672 ? 74.645 23.589 268.089 1.00 68.88 681 LYS B O 1
ATOM 9941 N N . THR B 1 673 ? 74.241 21.366 268.107 1.00 68.96 682 THR B N 1
ATOM 9942 C CA . THR B 1 673 ? 73.156 21.451 267.143 1.00 67.00 682 THR B CA 1
ATOM 9943 C C . THR B 1 673 ? 71.885 21.965 267.810 1.00 67.33 682 THR B C 1
ATOM 9944 O O . THR B 1 673 ? 71.064 22.628 267.167 1.00 66.38 682 THR B O 1
ATOM 9948 N N . SER B 1 674 ? 71.744 21.675 269.104 1.00 66.52 683 SER B N 1
ATOM 9949 C CA . SER B 1 674 ? 70.585 22.098 269.891 1.00 65.89 683 SER B CA 1
ATOM 9950 C C . SER B 1 674 ? 70.778 23.539 270.362 1.00 66.96 683 SER B C 1
ATOM 9951 O O . SER B 1 674 ? 69.867 24.149 270.932 1.00 67.62 683 SER B O 1
ATOM 9954 N N . GLY B 1 675 ? 71.979 24.071 270.146 1.00 67.36 684 GLY B N 1
ATOM 9955 C CA . GLY B 1 675 ? 72.259 25.442 270.536 1.00 65.01 684 GLY B CA 1
ATOM 9956 C C . GLY B 1 675 ? 72.993 25.590 271.857 1.00 64.70 684 GLY B C 1
ATOM 9957 O O . GLY B 1 675 ? 73.816 26.489 272.018 1.00 64.75 684 GLY B O 1
ATOM 9958 N N . ARG B 1 676 ? 72.696 24.703 272.799 1.00 63.14 685 ARG B N 1
ATOM 9959 C CA . ARG B 1 676 ? 73.295 24.762 274.120 1.00 62.02 685 ARG B CA 1
ATOM 9960 C C . ARG B 1 676 ? 74.808 24.976 274.122 1.00 62.76 685 ARG B C 1
ATOM 9961 O O . ARG B 1 676 ? 75.346 25.551 275.074 1.00 63.15 685 ARG B O 1
ATOM 9969 N N . TYR B 1 677 ? 75.496 24.517 273.075 1.00 61.95 686 TYR B N 1
ATOM 9970 C CA . TYR B 1 677 ? 76.949 24.696 272.985 1.00 60.54 686 TYR B CA 1
ATOM 9971 C C . TYR B 1 677 ? 77.288 25.591 271.796 1.00 59.99 686 TYR B C 1
ATOM 9972 O O . TYR B 1 677 ? 77.467 25.123 270.672 1.00 59.10 686 TYR B O 1
ATOM 9981 N N . GLN B 1 678 ? 77.381 26.887 272.065 1.00 59.58 687 GLN B N 1
ATOM 9982 C CA . GLN B 1 678 ? 77.674 27.873 271.039 1.00 60.24 687 GLN B CA 1
ATOM 9983 C C . GLN B 1 678 ? 79.148 28.226 271.002 1.00 60.86 687 GLN B C 1
ATOM 9984 O O . GLN B 1 678 ? 79.813 28.289 272.037 1.00 60.73 687 GLN B O 1
ATOM 9990 N N . GLU B 1 679 ? 79.655 28.466 269.801 1.00 61.26 688 GLU B N 1
ATOM 9991 C CA . GLU B 1 679 ? 81.057 28.784 269.637 1.00 62.07 688 GLU B CA 1
ATOM 9992 C C . GLU B 1 679 ? 81.347 30.013 268.810 1.00 62.16 688 GLU B C 1
ATOM 9993 O O . GLU B 1 679 ? 81.114 30.020 267.610 1.00 63.86 688 GLU B O 1
ATOM 9999 N N . ASP B 1 680 ? 81.851 31.064 269.437 1.00 62.01 689 ASP B N 1
ATOM 10000 C CA . ASP B 1 680 ? 82.212 32.240 268.667 1.00 61.65 689 ASP B CA 1
ATOM 10001 C C . ASP B 1 680 ? 83.731 32.241 268.717 1.00 61.40 689 ASP B C 1
ATOM 10002 O O . ASP B 1 680 ? 84.354 32.962 269.511 1.00 60.53 689 ASP B O 1
ATOM 10007 N N . VAL B 1 681 ? 84.307 31.394 267.870 1.00 59.60 690 VAL B N 1
ATOM 10008 C CA . VAL B 1 681 ? 85.743 31.212 267.776 1.00 58.02 690 VAL B CA 1
ATOM 10009 C C . VAL B 1 681 ? 86.206 31.694 266.396 1.00 59.90 690 VAL B C 1
ATOM 10010 O O . VAL B 1 681 ? 85.385 31.761 265.474 1.00 61.43 690 VAL B O 1
ATOM 10014 N N . TRP B 1 682 ? 87.493 32.042 266.256 1.00 59.83 691 TRP B N 1
ATOM 10015 C CA . TRP B 1 682 ? 88.041 32.541 264.975 1.00 59.18 691 TRP B CA 1
ATOM 10016 C C . TRP B 1 682 ? 89.538 32.354 264.817 1.00 60.95 691 TRP B C 1
ATOM 10017 O O . TRP B 1 682 ? 90.208 31.960 265.792 1.00 62.14 691 TRP B O 1
#

Foldseek 3Di:
DQADLVQCVVVVFAEEEEEQDDFCPLVQLSLLLQQQCCQWFNGRYQYDYLQSHACPCVLSRPHAYEYEFEADQQLDTHPSNVNVVCCLLPQAALQNQNYHYEYAYEAAVLFHCGSSPQVSSVVSCVRNNHHYFWDYHYQHVLVPCNQVSSVVVSVGVVVRCCPVVVTDTDHGDGDFQWDKDWDDDDDQQFFQQPFASCPGPVHADPPDAQAEDADDNRHFDWWFFPDKDWFFLDQPWIKMKTKTFNRSYDAFAAQFWKKFFQFWFFPVQLVLVCQLQVHDQAGFIFIGGNDPSDDQQGTDRYGNSSCSGRWFPQADADRLSLLVNCLVQALDPVLNVVSNVSSVDPPVVCVQGVLQRATNSRNSCSSCVNRHRPRDDVSCRSSNTGTGTTDMFTWQAHCLVCVRMTIGIGIWDWAARPPPNVDATRGDTPRLAVVLLSCVVVPHPVVPGPRRGHDPCCGTPNPNPNNITTMHIGHDPRDDDPPQAQEAEEFAEQSFCRSVSRVLNNNLSVCVVCVVPVPRDHGHAHEYEYEEADDRSPGPPVPPVVSVVSCDNRYYYHYAHANDPPDHGDGSLNVCLVCLVVVLVSVVRRYAAEYTEAPSNRNVSSLLSVLVSNCVVVVHDSVVSSVVSVVCSVVRRHGYHYD/DQAVLVVCVVVVFAEEEEEQDAFCPQVQLSLLLQQVCCQWFNGRYQYDYLQSHACPCVLSRPHAYEYEFEADFQLDTHPSNVNVVVVLLDQAALQNQNYEYEYAYEAAVLDHCQSSPQVSSCVSCVRSNHHYFWDYFYQHVLVPCNQVSSVVSSVGVVVRCCPVPVTDTDHGDGDFLWDKDWDDDADLCFFAQDFASCPGVVNVVQAADEDAADNRHFDWWFFPAKDWFFLDQPWIKMKTKTFQRSYDAFAAQFWKKWFQFWFFPVQLCLQCQQQVHDQAGFIFIGRNDPSDDQQGTDRYGNSSCSGRWFPQADADRLSLLVNCLVQALDDVLVVVSNVLSPDPPVVCVQGVLQRAGNSSRVCSSCVSRHSPRDDVSNVSSNTGTGGTDMFTWQAHCLLCVRMTIGIGIWDWAARPPPNPDQTRGDGPGLAVVLLNCVVVPHPVVPRPRRGHGPCCGTPNPNPNPITGMHIGHDLRDADPPQAQAAEAEAEQSFCRSVSRVLNHNLSVLVVCVVPPPPPHGAAYEYQYEEQDDRSPGPPVCVVVSCVSQDNRYDYHYAHANDPPDHGDGSLNVCLVCLVVVVVSVVRRYAAEATYESSNRNVSSLLSQLVSQCVVVVHDSVVSNVVSVVCSVVRSHGYHYD

GO terms:
  GO:0003959 NADPH dehydrogenase activity (F, IDA)
  GO:0003958 NADPH-hemoprotein reductase activity (F, IDA)
  GO:0009055 electron transfer activity (F, IDA)
  GO:0005739 mitochondrion (C, HDA)
  GO:0005741 mitochondrial outer membrane (C, HDA)
  GO:0006696 ergosterol biosynthetic process (P, IMP)
  GO:0005741 mitochondrial outer membrane (C, EXP)
  GO:0005789 endoplasmic reticulum membrane (C, EXP)
  GO:0005886 plasma membrane (C, EXP)
  GO:0003958 NADPH-hemoprotein reductase activity (F, EXP)

B-factor: mean 66.75, std 13.08, range [12.34, 121.29]

Nearest PDB structures (foldseek):
  2bn4-assembly2_B  TM=1.002E+00  e=0.000E+00  Saccharomyces cerevisiae
  2bn4-assembly1_A  TM=9.996E-01  e=0.000E+00  Saccharomyces cerevisiae
  2bf4-assembly2_B  TM=9.975E-01  e=0.000E+00  Saccharomyces cerevisiae
  2bpo-assembly1_A  TM=9.904E-01  e=0.000E+00  Saccharomyces cerevisiae
  5urh-assembly1_A  TM=9.189E-01  e=1.578E-57  Rattus norvegicus

Radius of gyration: 43.38 Å; Cα contacts (8 Å, |Δi|>4): 2698; chains: 2; bounding box: 87×85×132 Å

Organism: Saccharomyces cerevisiae (strain ATCC 204508 / S288c) (NCBI:txid559292)

Sequence (1284 aa):
NRDIAQVVTENNKNYLVLYASQTGTAEDYAKKFSKELVAKFNLNVMCADVENYDFESLNDVPVIVSIFISTYGEGDFPDGAVNFEDFICNAEAGALSNLRYNMFGLGNSTYEFFNGAAKKAEKHLSAAGAIRLGKLGEADDGAGTTDEDYMAWKDSILEVLKDELHLDEQEAKFTSQFQYTVLNEITDSMSLGEPSAHYLPSHNRNADGIQLGPFDLSQPYIAPIVKSRELFSSNDRNCIHSEFDLSGSNIKYSTGDHLAVWPSNPLEKVEQFLSIFNLDPETIFDLKPLDPTVKVPFPTPTTIGAAIKHYLEITGPVSRQLFSSLIQFAPNADVKEKLTLLSKDKDQFAVEITSKYFNIADALKYLSDGAKWDTVPMQFLVESVPQMTPRYYSISSSSLSEKQTVHVTSIVENFPNPELPDAPPVVGVTTNLLRNIQLAQNNVNIAETNLPVHYDLNGPRKLFANYKLPVHVRRSNFRLPSNPSTPVIMIGPGTGVAPFRGFIRERVAFLESQKKGGNNVSLGKHILFYGSRNTDDFLYQDEWPEYAKKLDGSFEMVVAHSRLPNTKKVYVQDKLKDYEDQVFEMINNGAFIYVCGDAKGMAKGVSTALVGILSRGKSITTDEATELIKMLKTSGRYQEDVWNRDIAQVVTENNKNYLVLYASQTGTAEDYAKKFSKELVAKFNLNVMCADVENYDFESLNDVPVIVSIFISTYGEGDFPDGAVNFEDFICNAEAGALSNLRYNMFGLGNSTYEFFNGAAKKAEKHLSAAGAIRLGKLGEADDGAGTTDEDYMAWKDSILEVLKDELHLDEQEAKFTSQFQYTVLNEITDSMSLGEPSAHYLPSHQLDGIQLGPFDLSQPYIAPIVKSRELFSSNDRNCIHSEFDLSGSNIKYSTGDHLAVWPSNPLEKVEQFLSIFNLDPETIFDLKPLDPTVKVPFPTPTTIGAAIKHYLEITGPVSRQLFSSLIQFAPNADVKEKLTLLSKDKDQFAVEITSKYFNIADALKYLSDGAKWDTVPMQFLVESVPQMTPRYYSISSSSLSEKQTVHVTSIVENFPNPELPDAPPVVGVTTNLLRNIQLAQNNVNIAETNLPVHYDLNGPRKLFANYKLPVHVRRSNFRLPSNPSTPVIMIGPGTGVAPFRGFIRERVAFLESQKKGGNNVSLGKHILFYGSRNTDDFLYQDEWPEYAKKLDGSFEMVVAHSRLPNTKKVYVQDKLKDYEDQVFEMINNGAFIYVCGDAKGMAKGVSTALVGILSRGKSITTDEATELIKMLKTSGRYQEDVW

Solvent-accessible surface area: 54221 Å² total; per-residue (Å²): 159,91,46,0,7,89,10,0,25,124,35,119,7,36,0,0,0,2,17,1,25,28,60,24,58,0,38,27,13,0,72,27,0,8,44,9,0,33,9,43,22,78,14,60,6,0,24,3,30,0,65,54,6,47,7,127,15,4,27,43,5,2,5,2,0,0,4,0,0,9,27,73,63,60,3,61,4,0,76,36,2,64,73,3,24,70,45,1,33,106,26,137,75,44,42,1,50,31,7,26,1,0,1,1,0,10,12,34,38,20,68,57,83,49,0,9,0,0,99,67,0,33,155,58,1,61,69,0,30,12,30,100,39,12,158,38,7,67,0,19,85,36,72,63,50,14,31,41,46,0,9,62,16,11,77,39,0,11,111,45,1,72,100,66,34,124,34,131,89,81,156,45,144,30,76,18,68,12,84,54,52,84,69,114,130,86,64,71,62,9,1,49,0,3,16,6,41,90,36,13,64,68,116,103,72,127,104,66,61,119,76,116,39,119,25,55,96,80,45,0,14,8,0,30,8,67,124,14,95,60,24,21,90,32,130,106,54,6,0,1,1,1,26,0,38,3,51,29,8,88,29,88,10,25,13,1,0,24,0,0,0,40,10,2,1,0,62,57,22,9,100,64,1,9,56,12,2,70,37,80,46,128,34,15,0,38,6,113,42,98,35,115,4,16,112,53,43,16,18,37,25,1,14,3,12,6,0,0,43,22,12,0,22,5,19,26,138,10,18,22,8,14,0,34,10,1,35,60,25,18,39,68,89,105,8,115,93,99,0,21,82,1,5,147,61,125,88,58,6,38,94,22,1,71,44,38,101,24,26,14,7,45,0,0,127,75,23,8,140,35,38,116,0,104,71,6,40,5,41,0,2,6,36,18,5,50,46,27,22,8,69,51,31,12,0,0,0,0,24,85,45,28,138,93,28,0,9,0,4,3,45,9,103,38,87,101,12,87,94,66,116,155,23,85,58,39,21,21,7,2,13,0,2,1,15,5,3,7,9,17,38,61,149,61,85,38,98,148,37,75,20,34,3,80,8,28,45,70,5,18,73,142,49,5,36,131,60,57,3,1,1,6,32,48,157,22,132,7,62,26,11,114,88,38,51,25,19,0,0,0,0,0,38,16,32,0,0,2,1,0,2,0,2,2,58,36,13,13,19,53,23,89,65,49,73,91,57,63,74,56,74,76,22,11,55,3,2,0,0,1,8,15,75,38,77,54,4,29,1,4,79,97,19,8,81,99,14,39,165,106,1,100,71,18,16,56,41,9,47,4,28,17,121,62,94,166,80,154,95,34,108,3,39,58,42,0,126,91,76,43,105,62,1,43,106,10,11,80,91,22,0,42,1,0,0,0,0,64,2,188,42,14,4,89,17,0,11,94,15,0,12,18,1,2,14,101,36,84,93,61,73,89,102,88,0,45,108,56,1,78,133,24,26,120,79,25,60,4,31,58,18,25,122,154,109,35,0,8,86,15,0,24,120,33,119,8,43,0,0,0,0,16,1,13,38,64,19,57,0,45,30,17,0,58,23,1,7,40,14,0,28,15,52,21,86,14,60,17,0,25,0,20,0,55,50,13,49,6,123,16,1,30,40,3,4,4,2,0,0,1,0,0,11,24,79,59,72,7,64,5,0,90,42,0,60,85,1,24,67,45,1,33,102,17,132,91,41,44,2,48,20,3,27,1,0,0,1,0,9,10,34,38,23,75,67,92,51,1,8,0,0,100,58,2,45,135,41,0,62,66,0,30,11,27,91,40,10,158,43,6,69,0,20,90,37,71,69,48,11,32,44,40,0,10,64,15,6,73,43,0,12,109,45,0,62,98,61,36,122,37,132,86,72,142,42,132,47,68,19,47,8,73,50,69,81,71,126,122,82,69,85,70,9,2,55,0,2,17,22,64,56,39,12,48,74,52,107,144,166,63,115,99,109,37,121,27,40,100,79,67,9,19,33,0,36,3,70,132,6,93,67,23,18,85,32,125,100,48,10,0,0,0,0,21,0,41,3,36,33,6,85,29,85,13,44,4,3,5,29,0,0,0,38,9,4,0,0,53,56,21,8,111,68,1,17,52,9,9,93,36,76,54,116,33,14,0,38,7,100,54,95,30,116,4,14,94,66,40,15,24,41,25,0,14,0,13,5,0,0,40,23,13,0,30,6,19,27,136,7,20,23,12,11,2,39,32,2,33,67,23,14,39,72,86,94,7,105,104,77,0,30,91,0,6,148,52,128,97,60,8,37,102,17,0,69,43,38,98,20,24,10,6,34,0,0,126,87,8,6,139,36,46,92,0,106,68,13,44,8,42,3,3,5,20,23,5,50,48,26,25,19,65,68,30,9,1,0,0,0,19,103,47,31,128,77,24,0,10,0,4,2,49,9,92,36,90,106,8,87,96,60,103,145,25,94,52,41,18,25,5,2,13,0,4,0,13,5,5,10,13,16,39,74,145,64,94,39,98,132,37,75,17,32,5,73,12,42,53,73,10,3,85,148,47,6,31,110,77,59,7,1,2,0,30,40,210,22,138,8,72,24,17,112,74,44,37,25,14,1,0,0,0,0,39,16,31,0,0,2,2,0,0,0,2,2,62,31,12,11,19,56,16,59,57,34,125,180,57,50,118,56,118,83,22,12,76,10,6,0,0,1,5,14,89,39,73,60,6,29,1,1,79,93,23,10,78,98,21,47,148,107,4,104,78,18,15,82,40,8,48,3,29,19,135,60,98,164,72,181,112,30,94,2,36,62,44,0,132,97,74,42,115,71,0,43,88,4,8,70,72,31,0,44,2,0,0,0,0,75,5,176,25,16,5,92,20,0,14,96,18,0,8,19,3,0,17,110,34,89,96,50,81,92,108,83,0,46,115,47,4,91,135,21,17,118,75,26,60,2,31,58,19,20,140

InterPro domains:
  IPR001094 Flavodoxin-like [PR00369] (62-75)
  IPR001094 Flavodoxin-like [PR00369] (112-123)
  IPR001094 Flavodoxin-like [PR00369] (144-154)
  IPR001094 Flavodoxin-like [PR00369] (168-187)
  IPR001433 Oxidoreductase FAD/NAD(P)-binding [PF00175] (538-655)
  IPR001709 Flavoprotein pyridine nucleotide cytochrome reductase [PR00371] (301-311)
  IPR001709 Flavoprotein pyridine nucleotide cytochrome reductase [PR00371] (439-446)
  IPR001709 Flavoprotein pyridine nucleotide cytochrome reductase [PR00371] (476-485)
  IPR001709 Flavoprotein pyridine nucleotide cytochrome reductase [PR00371] (537-556)
  IPR001709 Flavoprotein pyridine nucleotide cytochrome reductase [PR00371] (572-581)
  IPR001709 Flavoprotein pyridine nucleotide cytochrome reductase [PR00371] (584-595)
  IPR001709 Flavoprotein pyridine nucleotide cytochrome reductase [PR00371] (617-633)
  IPR001709 Flavoprotein pyridine nucleotide cytochrome reductase [PR00371] (640-648)
  IPR003097 Sulfite reductase [NADPH] flavoprotein alpha-component-like, FAD-binding [PF00667] (262-480)
  IPR008254 Flavodoxin/nitric oxide synthase [PF00258] (63-199)
  IPR008254 Flavodoxin/nitric oxide synthase [PS50902] (61-204)
  IPR017927 FAD-binding domain, ferredoxin reductase-type [PS51384] (266-529)
  IPR017938 Riboflavin synthase-like beta-barrel [SSF63380] (256-526)
  IPR023173 NADPH-cytochrome p450 reductase, FAD-binding, alpha-helical domain superfamily [G3DSA:1.20.990.10] (311-437)
  IPR023208 NADPH-cytochrome P450 reductase [MF_03212] (3-691)